Protein 7WNQ (pdb70)

B-factor: mean 34.08, std 12.51, range [16.35, 68.28]

Radius of gyration: 31.11 Å; Cα contacts (8 Å, |Δi|>4): 1553; chains: 3; bounding box: 88×83×62 Å

Secondary structure (DSSP, 8-state):
---HHHHHHHEETTTT-EE-TT--BSS-SSSPPPGGGS--SGGGHHHHHHHTHHHHHHHTTS-GGGGGG---THHHHHHHHHHHHHHHHHHHHHHHHHHH-HHHHHHHHSSTTTTTTSSHHHHHHHHTTTT--TTTS-S-SS--HHHHHHHSHHHHHHHHHHHHHHHSSSSSSGGGT--GGGGGGTTHHHHHHHHHHTTT-HHHHHHHHHHHHHHHHHHHHHTTS--S--SSS-SS--GGGGHHHHHHHHHHHHHHHHHSS--HHHHHHHHHHHHHHHHHHSSSHHHH-----GGGGGGTHHHHHHHHHHHHHHHHS-SHHHHHHHHHHHHHHHHHHHHHHHHHHHHHHTS--S----GGGSB-SS--/---HHHHHHHEETTTT-EE-TT--BSS-SSSPPPGGGS--SGGGHHHHHHHTHHHHHHHTTS-GGGGGG---THHHHHHHHHHHHHHHHHHHHHHHHHHH-HHHHHHHHSSTTTTTTSSHHHHHHHHTTTT--TTTS-S-SS--HHHHHHHSHHHHHHHHHHHHHHHSSSSSSGGGT--GGGGGGTTHHHHHHHHHHTTT-HHHHHHHHHHHHHHHHHHHHHTTS--S--SSS-SS--GGGGHHHHHHHHHHHHHHHHHSS--HHHHHHHHHHHHHHHHHHSSSHHHH-----GGGGGGTHHHHHHHHHHHHHHHHS-SHHHHHHHHHHHHHHHHHHHHHHHHHHHHHHTS--S----GGGSB-SS--/---HHHHHHHEETTTT-EE-TT--BSS-SSSPPPGGGS--SGGGHHHHHHHTHHHHHHHTTS-GGGGGG---THHHHHHHHHHHHHHHHHHHHHHHHHHH-HHHHHHHHSSTTTTTTSSHHHHHHHHTTTT--TTTS-S-SS--HHHHHHHSHHHHHHHHHHHHHHHSSSSSSGGGT--GGGGGGTTHHHHHHHHHHTTT-HHHHHHHHHHHHHHHHHHHHHTTS--S--SSS-SS--GGGGHHHHHHHHHHHHHHHHHSS--HHHHHHHHHHHHHHHHHHSSSHHHH-----GGGGGGTHHHHHHHHHHHHHHHHS-SHHHHHHHHHHHHHHHHHHHHHHHHHHHHHHTS--S----GGGSB-SS--

Solvent-accessible surface area: 46202 Å² total; per-residue (Å²): 121,2,66,4,50,29,2,26,54,0,0,94,12,45,50,0,72,93,21,67,151,105,14,87,28,112,70,73,106,173,121,130,17,73,93,32,22,36,12,33,2,20,5,8,0,30,0,0,0,14,0,2,8,0,23,0,56,31,20,9,28,124,14,107,4,7,103,107,73,158,37,65,57,105,55,0,28,98,32,41,80,91,0,67,89,27,22,92,60,16,32,130,32,19,102,56,0,44,117,139,71,109,128,10,10,89,55,0,60,48,0,2,7,24,22,6,25,36,1,0,24,80,0,0,20,0,13,12,10,22,1,46,2,60,130,108,31,68,156,153,196,139,40,127,39,50,69,40,80,95,50,3,32,48,0,51,136,38,0,48,106,13,4,10,70,11,19,7,14,18,161,55,17,0,2,86,17,0,2,3,14,4,1,1,0,0,2,0,0,2,3,0,0,13,0,0,12,77,7,35,103,65,52,48,0,39,26,4,13,1,2,0,70,9,13,22,38,0,0,14,7,0,7,6,15,95,23,63,12,84,86,1,14,22,146,135,40,55,17,4,6,1,6,2,1,2,1,6,1,3,5,0,13,0,30,26,54,20,79,65,104,14,46,22,50,0,32,27,19,6,7,30,3,18,7,18,3,58,20,6,14,74,72,129,99,11,116,102,47,86,169,32,40,34,28,24,4,5,17,2,2,0,4,1,10,6,0,8,0,0,1,56,14,2,71,47,34,102,30,185,118,8,66,65,50,2,60,63,12,9,141,43,0,22,42,35,15,84,78,2,83,86,20,20,83,78,37,26,157,99,168,145,69,36,65,90,33,15,42,0,8,5,0,22,106,198,129,148,120,2,65,4,48,29,1,24,54,0,0,96,12,45,48,0,71,93,21,69,152,103,15,87,28,113,70,71,106,174,120,129,16,74,91,31,23,36,11,34,2,20,5,8,0,31,0,0,0,13,0,2,8,0,22,0,56,30,22,9,28,124,13,108,6,6,103,106,72,157,36,65,57,104,56,0,28,97,31,39,80,91,0,68,88,29,22,92,60,16,32,132,31,18,100,57,0,44,116,139,70,110,127,10,9,89,53,0,61,46,0,2,8,25,22,6,25,35,0,0,25,80,0,0,20,0,13,12,11,22,0,46,1,61,129,110,31,69,157,151,196,141,42,126,39,49,67,39,80,94,50,3,32,48,1,50,137,38,0,49,103,12,5,10,69,12,18,6,14,19,162,54,17,0,2,89,16,0,2,2,14,4,1,1,0,0,2,0,0,2,2,0,0,12,0,0,13,77,7,34,103,64,53,48,0,38,25,4,13,0,2,0,70,8,14,23,38,1,0,16,6,0,6,5,16,92,23,67,11,85,84,1,14,21,149,136,42,55,17,3,6,2,7,3,1,1,1,6,0,3,6,0,13,0,29,25,52,20,78,65,103,14,46,22,50,0,32,28,17,5,8,31,3,18,8,19,4,60,21,6,14,73,74,130,99,12,116,102,46,85,167,33,40,34,26,26,4,5,19,2,2,0,4,0,10,6,0,8,0,0,2,56,15,2,72,47,34,103,31,186,116,9,67,64,51,1,59,64,13,8,142,44,0,22,43,36,15,83,76,2,83,85,20,20,83,79,36,25,158,99,165,146,70,36,67,90,32,14,40,0,9,5,0,22,105,200,130,150,122,2,66,3,49,28,2,24,54,0,0,95,14,44,48,0,70,93,22,69,150,104,15,88,29,114,70,73,108,172,122,130,16,75,90,30,22,37,12,34,2,21,6,8,0,31,0,0,0,14,0,3,8,0,24,0,57,29,20,8,28,124,12,106,5,6,105,105,73,156,36,65,58,106,55,0,30,98,31,39,80,92,0,68,89,28,22,91,60,16,31,129,31,17,102,56,0,46,116,137,70,110,127,10,9,88,55,0,61,46,0,3,8,26,21,6,25,36,0,0,24,80,0,0,20,0,12,12,10,22,1,44,1,58,132,108,30,68,157,151,198,142,41,124,39,50,69,38,80,92,49,3,31,48,1,52,136,38,0,49,104,13,4,9,70,10,17,6,13,18,161,54,17,0,2,88,18,0,2,2,13,4,1,0,0,0,2,0,0,3,3,0,0,13,0,0,13,78,7,34,103,64,52,48,0,37,26,4,13,0,2,0,70,8,12,23,36,1,0,16,7,0,7,6,16,96,23,65,12,85,85,0,16,21,146,134,40,55,18,3,6,2,7,3,1,2,1,6,0,2,5,0,13,0,30,27,52,20,77,64,104,13,46,23,49,0,33,27,18,5,7,30,3,18,7,20,5,59,21,5,14,73,73,129,98,12,117,101,46,85,167,33,42,35,27,24,4,5,17,2,2,0,3,0,10,6,0,8,0,0,1,56,14,3,70,46,34,102,31,189,117,8,65,62,51,2,58,64,12,9,142,44,0,22,42,36,15,82,78,2,84,84,21,20,84,80,35,27,158,98,167,146,70,37,65,90,32,14,42,0,9,4,0,22,105,197,129,150

Foldseek 3Di:
DFFAVVLLVQAFALQRFHGDPPFDFQDDAPDFDPPLQLQDLLLLLLLLLLLLVLLQLVLCQPAPLNVVVNRDLVVSVVSLVVSVVSLVVSVVSNVVSCVPPVVLVVLQCNHLLSVLSVLSSLLSLLSSVLRPRCVVPPDDQADACVSLCVSCVVLVVVLVVLVVQQPDDDRNHCLARAALSVLSNLLVLLSSLLNCVRRPHLPVSVVSLVVSVVVLVVNVVSVVDDGPNDRSDDPDQDLSNLSNLQRLLSSLVSVCSNPVANDPVSVVSLVVSVVSVCVRCVDDCNVVVDDDASSVSNSLSSLSSNLSSLSVVCNNPPDDVSSVVSVVSNVVSVVVVVVNVVVVVCCCPVVNHRGRRSRSSRGDRDDD/DFFAVVLLVQAFALQRFHGDPPFDFQDDAPDFDPPLQLQDLLLLLLLLLLLLVLLQLVLCQPAPLNVVVNRDLVVSVVSLVVSVVSLVVSVVSNVVSCVPPVVLVVLQCNHLLSVLSVLSSLLSLLSSVLRPRCVVPPDDQADACVSLCVSCVVLVVVLVVLVVQQPDDDRNHCLARAALSVLSNLLVLLSSLLNCVRRPHLPVSVVSLVVSVVVLVVNVVSVVDDGPNDRSDDPDQDLSNLSNLQRLLSSLVSVCSNPVANDPVSVVSLVVSVVSVCVRCVDDCNVVVDDDASSVSNSLSSLSSNLSSLSVVCNNPPDDVSSVVSVVSNVVSVVVVVVNVVVVVCCCPVVNHRGRRRRSSRGDRDDD/DFFAVVLLVQAFALQRFHGDPPFDFQDDAPDFDPPLQLQDLLLLLLLLLLLLVLLQLVLCQPAPLNVVVNRDLVVSVVSLVVSVVSLVVSVVSNVVSCVPPVVLVVLQCNHLLSVLSVLSSLLSLLSSVLRPRCVVPPDDQADACVSLCVSCVVLVVVLVVLVVQQPDDDRNHCLARAALSVLSNLLVLLSSLLNCVRRPHLPVSVVSLVVSVVVLVVNVVSVVDDGPNDRSDDPDQDLSNLSNLQRLLSSLVSVCSNPVANDPVSVVSLVVSVVSVCVRCVDDCNVVVDDDASSVSNSLSSLSSNLSSLSVVCNNPPDDVSSVVSVVSNVVSVVVVVVNVVVVVCCCPVVNHRGRRRRSSRGDRDDD

Nearest PDB structures (foldseek):
  7wnq-assembly1_C  TM=1.003E+00  e=1.291E-49  Arabidopsis thaliana
  8j0j-assembly1_A  TM=9.986E-01  e=1.237E-44  Arabidopsis thaliana
  8gw7-assembly1_A  TM=9.287E-01  e=1.247E-30  Arabidopsis thaliana
  8j1e-assembly1_B  TM=9.258E-01  e=2.568E-30  Arabidopsis thaliana
  7en0-assembly1_A  TM=9.636E-01  e=1.708E-27  Brachypodium distachyon

Sequence (1104 aa):
NVSAGRYFAALRGPELDEVKDNEDILLPKEEQWPFLLRFPIGCFGICLGLSSQAVLWLALAKSPATNFLHITPLINLVVWLFSLVVLVSVSFTYILKCIFYFEAVKREYFHPVRVNFFFAPWVVCMFLAISVPPMFSPNRKYLHPAIWCVFMGPYFFLELKIYGQWLSGGKRRLCKVANPSSHLSVVGNFVGAILASKVGWDEVAKFLWAVGFAHYLVVFVTLYQRLPTSEALPKELHPVYSMFIAAPSAASIAWNTIYGQFDGCSRTCFFIALFLYISLVARINFFTGFKFSVAWWSYTFPMTTASVATIKYAEAVPGYPSRALALTLSFISTAMVCVLFVSTLLHAFVWQTLFPNDLAIAITKRKLNVSAGRYFAALRGPELDEVKDNEDILLPKEEQWPFLLRFPIGCFGICLGLSSQAVLWLALAKSPATNFLHITPLINLVVWLFSLVVLVSVSFTYILKCIFYFEAVKREYFHPVRVNFFFAPWVVCMFLAISVPPMFSPNRKYLHPAIWCVFMGPYFFLELKIYGQWLSGGKRRLCKVANPSSHLSVVGNFVGAILASKVGWDEVAKFLWAVGFAHYLVVFVTLYQRLPTSEALPKELHPVYSMFIAAPSAASIAWNTIYGQFDGCSRTCFFIALFLYISLVARINFFTGFKFSVAWWSYTFPMTTASVATIKYAEAVPGYPSRALALTLSFISTAMVCVLFVSTLLHAFVWQTLFPNDLAIAITKRKLNVSAGRYFAALRGPELDEVKDNEDILLPKEEQWPFLLRFPIGCFGICLGLSSQAVLWLALAKSPATNFLHITPLINLVVWLFSLVVLVSVSFTYILKCIFYFEAVKREYFHPVRVNFFFAPWVVCMFLAISVPPMFSPNRKYLHPAIWCVFMGPYFFLELKIYGQWLSGGKRRLCKVANPSSHLSVVGNFVGAILASKVGWDEVAKFLWAVGFAHYLVVFVTLYQRLPTSEALPKELHPVYSMFIAAPSAASIAWNTIYGQFDGCSRTCFFIALFLYISLVARINFFTGFKFSVAWWSYTFPMTTASVATIKYAEAVPGYPSRALALTLSFISTAMVCVLFVSTLLHAFVWQTLFPNDLAIAITKRKL

Organism: Arabidopsis thaliana (NCBI:txid3702)

InterPro domains:
  IPR004695 Transporter protein SLAC1/Mae1/ Ssu1/TehA [PF03595] (187-494)
  IPR030183 S-type anion channel [PTHR31269] (106-519)
  IPR038665 Voltage-dependent anion channel superfamily [G3DSA:1.50.10.150] (184-504)

GO terms:
  GO:0016020 membrane (C, IDA)
  GO:0008308 voltage-gated monoatomic anion channel activity (F, IDA)
  GO:0008509 monoatomic anion transmembrane transporter activity (F, IDA)
  GO:0015698 inorganic anion transport (P, IDA)
  GO:0055085 transmembrane transport (P, IDA)
  GO:0009416 response to light stimulus (P, IMP)
  GO:0090333 regulation of stomatal closure (P, IMP)
  GO:0005515 protein binding (F, IPI)
  GO:0019901 protein kinase binding (F, IPI)
  GO:0019903 protein phosphatase binding (F, IPI)
  GO:0005886 plasma membrane (C, IDA)
  GO:0009737 response to abscisic acid (P, IMP)
  GO:0010037 response to carbon dioxide (P, IMP)
  GO:0010118 stomatal movement (P, IMP)
  GO:0010193 response to ozone (P, IMP)
  GO:1902456 regulation of stomatal opening (P, IMP)
  GO:0050891 multicellular organismal-level water homeostasis (P, IMP)
  GO:0090332 stomatal closure (P, IMP)
  GO:0006820 monoatomic anion transport (P, IMP)
  GO:0006873 intracellular monoatomic ion homeostasis (P, IMP)

Structure (mmCIF, N/CA/C/O backbone):
data_7WNQ
#
_entry.id   7WNQ
#
_cell.length_a   1.00
_cell.length_b   1.00
_cell.length_c   1.00
_cell.angle_alpha   90.00
_cell.angle_beta   90.00
_cell.angle_gamma   90.00
#
_symmetry.space_group_name_H-M   'P 1'
#
loop_
_atom_site.group_PDB
_atom_site.id
_atom_site.type_symbol
_atom_site.label_atom_id
_atom_site.label_alt_id
_atom_site.label_comp_id
_atom_site.label_asym_id
_atom_site.label_entity_id
_atom_site.label_seq_id
_atom_site.pdbx_PDB_ins_code
_atom_site.Cartn_x
_atom_site.Cartn_y
_atom_site.Cartn_z
_atom_site.occupancy
_atom_site.B_iso_or_equiv
_atom_site.auth_seq_id
_atom_site.auth_comp_id
_atom_site.auth_asym_id
_atom_site.auth_atom_id
_atom_site.pdbx_PDB_model_num
ATOM 1 N N . ASN A 1 150 ? 114.010 138.836 166.977 1.00 45.78 150 ASN A N 1
ATOM 2 C CA . ASN A 1 150 ? 114.918 139.013 165.851 1.00 45.78 150 ASN A CA 1
ATOM 3 C C . ASN A 1 150 ? 116.344 138.757 166.323 1.00 45.78 150 ASN A C 1
ATOM 4 O O . ASN A 1 150 ? 116.932 139.568 167.030 1.00 45.78 150 ASN A O 1
ATOM 9 N N . VAL A 1 151 ? 116.887 137.624 165.913 1.00 44.33 151 VAL A N 1
ATOM 10 C CA . VAL A 1 151 ? 118.132 137.088 166.447 1.00 44.33 151 VAL A CA 1
ATOM 11 C C . VAL A 1 151 ? 119.300 137.643 165.643 1.00 44.33 151 VAL A C 1
ATOM 12 O O . VAL A 1 151 ? 119.243 137.719 164.412 1.00 44.33 151 VAL A O 1
ATOM 16 N N . SER A 1 152 ? 120.354 138.054 166.345 1.00 46.99 152 SER A N 1
ATOM 17 C CA . SER A 1 152 ? 121.537 138.612 165.710 1.00 46.99 152 SER A CA 1
ATOM 18 C C . SER A 1 152 ? 122.303 137.538 164.942 1.00 46.99 152 SER A C 1
ATOM 19 O O . SER A 1 152 ? 122.112 136.339 165.142 1.00 46.99 152 SER A O 1
ATOM 22 N N . ALA A 1 153 ? 123.180 137.989 164.041 1.00 44.28 153 ALA A N 1
ATOM 23 C CA . ALA A 1 153 ? 123.930 137.053 163.209 1.00 44.28 153 ALA A CA 1
ATOM 24 C C . ALA A 1 153 ? 125.018 136.348 163.998 1.00 44.28 153 ALA A C 1
ATOM 25 O O . ALA A 1 153 ? 125.317 135.181 163.730 1.00 44.28 153 ALA A O 1
ATOM 27 N N . GLY A 1 154 ? 125.617 137.032 164.974 1.00 45.37 154 GLY A N 1
ATOM 28 C CA . GLY A 1 154 ? 126.617 136.403 165.812 1.00 45.37 154 GLY A CA 1
ATOM 29 C C . GLY A 1 154 ? 126.053 135.407 166.800 1.00 45.37 154 GLY A C 1
ATOM 30 O O . GLY A 1 154 ? 126.800 134.567 167.308 1.00 45.37 154 GLY A O 1
ATOM 31 N N . ARG A 1 155 ? 124.752 135.486 167.085 1.00 48.72 155 ARG A N 1
ATOM 32 C CA . ARG A 1 155 ? 124.115 134.533 167.985 1.00 48.72 155 ARG A CA 1
ATOM 33 C C . ARG A 1 155 ? 123.809 133.211 167.284 1.00 48.72 155 ARG A C 1
ATOM 34 O O . ARG A 1 155 ? 123.811 132.155 167.928 1.00 48.72 155 ARG A O 1
ATOM 42 N N . TYR A 1 156 ? 123.581 133.233 165.969 1.00 41.74 156 TYR A N 1
ATOM 43 C CA . TYR A 1 156 ? 123.432 131.980 165.234 1.00 41.74 156 TYR A CA 1
ATOM 44 C C . TYR A 1 156 ? 124.735 131.194 165.189 1.00 41.74 156 TYR A C 1
ATOM 45 O O . TYR A 1 156 ? 124.720 129.964 165.273 1.00 41.74 156 TYR A O 1
ATOM 54 N N . PHE A 1 157 ? 125.872 131.877 165.045 1.00 43.91 157 PHE A N 1
ATOM 55 C CA . PHE A 1 157 ? 127.148 131.174 165.059 1.00 43.91 157 PHE A CA 1
ATOM 56 C C . PHE A 1 157 ? 127.516 130.663 166.442 1.00 43.91 157 PHE A C 1
ATOM 57 O O . PHE A 1 157 ? 128.231 129.664 166.547 1.00 43.91 157 PHE A O 1
ATOM 65 N N . ALA A 1 158 ? 127.046 131.316 167.498 1.00 46.90 158 ALA A N 1
ATOM 66 C CA . ALA A 1 158 ? 127.378 130.907 168.853 1.00 46.90 158 ALA A CA 1
ATOM 67 C C . ALA A 1 158 ? 126.528 129.750 169.352 1.00 46.90 158 ALA A C 1
ATOM 68 O O . ALA A 1 158 ? 126.998 128.955 170.173 1.00 46.90 158 ALA A O 1
ATOM 70 N N . ALA A 1 159 ? 125.293 129.630 168.874 1.00 48.20 159 ALA A N 1
ATOM 71 C CA . ALA A 1 159 ? 124.358 128.649 169.397 1.00 48.20 159 ALA A CA 1
ATOM 72 C C . ALA A 1 159 ? 124.233 127.405 168.534 1.00 48.20 159 ALA A C 1
ATOM 73 O O . ALA A 1 159 ? 123.745 126.384 169.024 1.00 48.20 159 ALA A O 1
ATOM 75 N N . LEU A 1 160 ? 124.658 127.457 167.277 1.00 47.22 160 LEU A N 1
ATOM 76 C CA . LEU A 1 160 ? 124.439 126.371 166.337 1.00 47.22 160 LEU A CA 1
ATOM 77 C C . LEU A 1 160 ? 125.770 125.760 165.926 1.00 47.22 160 LEU A C 1
ATOM 78 O O . LEU A 1 160 ? 126.831 126.366 166.078 1.00 47.22 160 LEU A O 1
ATOM 83 N N . ARG A 1 161 ? 125.695 124.549 165.385 1.00 54.84 161 ARG A N 1
ATOM 84 C CA . ARG A 1 161 ? 126.870 123.719 165.181 1.00 54.84 161 ARG A CA 1
ATOM 85 C C . ARG A 1 161 ? 126.666 122.839 163.958 1.00 54.84 161 ARG A C 1
ATOM 86 O O . ARG A 1 161 ? 125.579 122.296 163.750 1.00 54.84 161 ARG A O 1
ATOM 94 N N . GLY A 1 162 ? 127.683 122.733 163.100 1.00 51.24 162 GLY A N 1
ATOM 95 C CA . GLY A 1 162 ? 127.660 121.953 161.882 1.00 51.24 162 GLY A CA 1
ATOM 96 C C . GLY A 1 162 ? 128.201 122.727 160.729 1.00 51.24 162 GLY A C 1
ATOM 97 O O . GLY A 1 162 ? 128.375 123.865 160.912 1.00 51.24 162 GLY A O 1
ATOM 98 N N . PRO A 1 163 ? 128.510 122.149 159.561 1.00 49.54 163 PRO A N 1
ATOM 99 C CA . PRO A 1 163 ? 128.841 122.950 158.358 1.00 49.54 163 PRO A CA 1
ATOM 100 C C . PRO A 1 163 ? 127.717 123.794 157.748 1.00 49.54 163 PRO A C 1
ATOM 101 O O . PRO A 1 163 ? 128.072 124.532 156.919 1.00 49.54 163 PRO A O 1
ATOM 105 N N . GLU A 1 164 ? 126.449 123.716 158.198 1.00 48.16 164 GLU A N 1
ATOM 106 C CA . GLU A 1 164 ? 125.298 124.383 157.716 1.00 48.16 164 GLU A CA 1
ATOM 107 C C . GLU A 1 164 ? 124.522 124.961 158.826 1.00 48.16 164 GLU A C 1
ATOM 108 O O . GLU A 1 164 ? 123.557 125.515 158.517 1.00 48.16 164 GLU A O 1
ATOM 114 N N . LEU A 1 165 ? 124.888 124.830 160.075 1.00 45.96 165 LEU A N 1
ATOM 115 C CA . LEU A 1 165 ? 124.346 125.344 161.261 1.00 45.96 165 LEU A CA 1
ATOM 116 C C . LEU A 1 165 ? 123.057 124.759 161.485 1.00 45.96 165 LEU A C 1
ATOM 117 O O . LEU A 1 165 ? 122.091 125.406 161.647 1.00 45.96 165 LEU A O 1
ATOM 122 N N . ASP A 1 166 ? 123.047 123.518 161.613 1.00 51.50 166 ASP A N 1
ATOM 123 C CA . ASP A 1 166 ? 121.826 122.863 161.650 1.00 51.50 166 ASP A CA 1
ATOM 124 C C . ASP A 1 166 ? 121.540 122.121 162.901 1.00 51.50 166 ASP A C 1
ATOM 125 O O . ASP A 1 166 ? 120.496 121.644 163.064 1.00 51.50 166 ASP A O 1
ATOM 130 N N . GLU A 1 167 ? 122.504 121.985 163.760 1.00 55.47 167 GLU A N 1
ATOM 131 C CA . GLU A 1 167 ? 122.322 121.341 165.048 1.00 55.47 167 GLU A CA 1
ATOM 132 C C . GLU A 1 167 ? 122.569 122.332 166.173 1.00 55.47 167 GLU A C 1
ATOM 133 O O . GLU A 1 167 ? 123.410 123.224 166.060 1.00 55.47 167 GLU A O 1
ATOM 139 N N . VAL A 1 168 ? 121.829 122.170 167.254 1.00 55.33 168 VAL A N 1
ATOM 140 C CA . VAL A 1 168 ? 122.031 122.973 168.453 1.00 55.33 168 VAL A CA 1
ATOM 141 C C . VAL A 1 168 ? 123.112 122.324 169.303 1.00 55.33 168 VAL A C 1
ATOM 142 O O . VAL A 1 168 ? 123.294 121.102 169.302 1.00 55.33 168 VAL A O 1
ATOM 146 N N . LYS A 1 169 ? 123.852 123.154 170.028 1.00 56.66 169 LYS A N 1
ATOM 147 C CA . LYS A 1 169 ? 124.934 122.653 170.856 1.00 56.66 169 LYS A CA 1
ATOM 148 C C . LYS A 1 169 ? 124.383 122.031 172.136 1.00 56.66 169 LYS A C 1
ATOM 149 O O . LYS A 1 169 ? 123.194 122.131 172.447 1.00 56.66 169 LYS A O 1
ATOM 155 N N . ASP A 1 170 ? 125.269 121.377 172.882 1.00 66.63 170 ASP A N 1
ATOM 156 C CA . ASP A 1 170 ? 124.868 120.553 174.015 1.00 66.63 170 ASP A CA 1
ATOM 157 C C . ASP A 1 170 ? 124.457 121.353 175.244 1.00 66.63 170 ASP A C 1
ATOM 158 O O . ASP A 1 170 ? 123.908 120.767 176.182 1.00 66.63 170 ASP A O 1
ATOM 163 N N . ASN A 1 171 ? 124.690 122.664 175.269 1.00 68.28 171 ASN A N 1
ATOM 164 C CA . ASN A 1 171 ? 124.379 123.483 176.434 1.00 68.28 171 ASN A CA 1
ATOM 165 C C . ASN A 1 171 ? 123.349 124.568 176.138 1.00 68.28 171 ASN A C 1
ATOM 166 O O . ASN A 1 171 ? 123.183 125.492 176.939 1.00 68.28 171 ASN A O 1
ATOM 171 N N . GLU A 1 172 ? 122.642 124.469 175.018 1.00 63.59 172 GLU A N 1
ATOM 172 C CA . GLU A 1 172 ? 121.695 125.485 174.591 1.00 63.59 172 GLU A CA 1
ATOM 173 C C . GLU A 1 172 ? 120.271 125.040 174.892 1.00 63.59 172 GLU A C 1
ATOM 174 O O . GLU A 1 172 ? 119.923 123.866 174.736 1.00 63.59 172 GLU A O 1
ATOM 180 N N . ASP A 1 173 ? 119.449 125.989 175.322 1.00 64.53 173 ASP A N 1
ATOM 181 C CA . ASP A 1 173 ? 118.027 125.762 175.518 1.00 64.53 173 ASP A CA 1
ATOM 182 C C . ASP A 1 173 ? 117.246 126.395 174.375 1.00 64.53 173 ASP A C 1
ATOM 183 O O . ASP A 1 173 ? 117.647 127.423 173.822 1.00 64.53 173 ASP A O 1
ATOM 188 N N . ILE A 1 174 ? 116.131 125.763 174.019 1.00 58.95 174 ILE A N 1
ATOM 189 C CA . ILE A 1 174 ? 115.333 126.163 172.872 1.00 58.95 174 ILE A CA 1
ATOM 190 C C . ILE A 1 174 ? 113.897 126.407 173.328 1.00 58.95 174 ILE A C 1
ATOM 191 O O . ILE A 1 174 ? 113.509 126.060 174.442 1.00 58.95 174 ILE A O 1
ATOM 196 N N . LEU A 1 175 ? 113.108 127.012 172.442 1.00 56.14 175 LEU A N 1
ATOM 197 C CA . LEU A 1 175 ? 111.780 127.507 172.780 1.00 56.14 175 LEU A CA 1
ATOM 198 C C . LEU A 1 175 ? 110.669 126.488 172.554 1.00 56.14 175 LEU A C 1
ATOM 199 O O . LEU A 1 175 ? 109.532 126.738 172.961 1.00 56.14 175 LEU A O 1
ATOM 204 N N . LEU A 1 176 ? 110.964 125.359 171.927 1.00 57.37 176 LEU A N 1
ATOM 205 C CA . LEU A 1 176 ? 109.981 124.361 171.539 1.00 57.37 176 LEU A CA 1
ATOM 206 C C . LEU A 1 176 ? 110.455 122.998 172.019 1.00 57.37 176 LEU A C 1
ATOM 207 O O . LEU A 1 176 ? 111.653 122.804 172.245 1.00 57.37 176 LEU A O 1
ATOM 212 N N . PRO A 1 177 ? 109.537 122.046 172.222 1.00 59.84 177 PRO A N 1
ATOM 213 C CA . PRO A 1 177 ? 109.951 120.714 172.684 1.00 59.84 177 PRO A CA 1
ATOM 214 C C . PRO A 1 177 ? 110.775 119.961 171.650 1.00 59.84 177 PRO A C 1
ATOM 215 O O . PRO A 1 177 ? 110.701 120.221 170.448 1.00 59.84 177 PRO A O 1
ATOM 219 N N . LYS A 1 178 ? 111.577 119.019 172.143 1.00 62.89 178 LYS A N 1
ATOM 220 C CA . LYS A 1 178 ? 112.484 118.265 171.289 1.00 62.89 178 LYS A CA 1
ATOM 221 C C . LYS A 1 178 ? 111.904 116.941 170.823 1.00 62.89 178 LYS A C 1
ATOM 222 O O . LYS A 1 178 ? 112.121 116.551 169.670 1.00 62.89 178 LYS A O 1
ATOM 228 N N . GLU A 1 179 ? 111.178 116.236 171.688 1.00 66.81 179 GLU A N 1
ATOM 229 C CA . GLU A 1 179 ? 110.760 114.869 171.414 1.00 66.81 179 GLU A CA 1
ATOM 230 C C . GLU A 1 179 ? 109.346 114.768 170.863 1.00 66.81 179 GLU A C 1
ATOM 231 O O . GLU A 1 179 ? 109.070 113.865 170.070 1.00 66.81 179 GLU A O 1
ATOM 237 N N . GLU A 1 180 ? 108.457 115.677 171.254 1.00 61.94 180 GLU A N 1
ATOM 238 C CA . GLU A 1 180 ? 107.115 115.728 170.691 1.00 61.94 180 GLU A CA 1
ATOM 239 C C . GLU A 1 180 ? 107.176 116.139 169.222 1.00 61.94 180 GLU A C 1
ATOM 240 O O . GLU A 1 180 ? 108.018 116.946 168.822 1.00 61.94 180 GLU A O 1
ATOM 246 N N . GLN A 1 181 ? 106.293 115.561 168.414 1.00 53.73 181 GLN A N 1
ATOM 247 C CA . GLN A 1 181 ? 106.299 115.816 166.981 1.00 53.73 181 GLN A CA 1
ATOM 248 C C . GLN A 1 181 ? 105.588 117.130 166.669 1.00 53.73 181 GLN A C 1
ATOM 249 O O . GLN A 1 181 ? 104.461 117.360 167.116 1.00 53.73 181 GLN A O 1
ATOM 255 N N . TRP A 1 182 ? 106.245 117.989 165.896 1.00 46.41 182 TRP A N 1
ATOM 256 C CA . TRP A 1 182 ? 105.720 119.306 165.566 1.00 46.41 182 TRP A CA 1
ATOM 257 C C . TRP A 1 182 ? 104.664 119.189 164.472 1.00 46.41 182 TRP A C 1
ATOM 258 O O . TRP A 1 182 ? 104.493 118.127 163.875 1.00 46.41 182 TRP A O 1
ATOM 269 N N . PRO A 1 183 ? 103.907 120.256 164.200 1.00 41.39 183 PRO A N 1
ATOM 270 C CA . PRO A 1 183 ? 103.139 120.299 162.953 1.00 41.39 183 PRO A CA 1
ATOM 271 C C . PRO A 1 183 ? 104.060 120.327 161.742 1.00 41.39 183 PRO A C 1
ATOM 272 O O . PRO A 1 183 ? 105.197 120.794 161.812 1.00 41.39 183 PRO A O 1
ATOM 276 N N . PHE A 1 184 ? 103.538 119.821 160.617 1.00 36.57 184 PHE A N 1
ATOM 277 C CA . PHE A 1 184 ? 104.374 119.508 159.459 1.00 36.57 184 PHE A CA 1
ATOM 278 C C . PHE A 1 184 ? 104.977 120.748 158.814 1.00 36.57 184 PHE A C 1
ATOM 279 O O . PHE A 1 184 ? 106.096 120.689 158.300 1.00 36.57 184 PHE A O 1
ATOM 287 N N . LEU A 1 185 ? 104.278 121.874 158.846 1.00 35.81 185 LEU A N 1
ATOM 288 C CA . LEU A 1 185 ? 104.790 123.064 158.187 1.00 35.81 185 LEU A CA 1
ATOM 289 C C . LEU A 1 185 ? 105.903 123.754 158.966 1.00 35.81 185 LEU A C 1
ATOM 290 O O . LEU A 1 185 ? 106.502 124.693 158.441 1.00 35.81 185 LEU A O 1
ATOM 295 N N . LEU A 1 186 ? 106.192 123.325 160.196 1.00 37.29 186 LEU A N 1
ATOM 296 C CA . LEU A 1 186 ? 107.378 123.780 160.911 1.00 37.29 186 LEU A CA 1
ATOM 297 C C . LEU A 1 186 ? 108.587 122.889 160.681 1.00 37.29 186 LEU A C 1
ATOM 298 O O . LEU A 1 186 ? 109.718 123.335 160.892 1.00 37.29 186 LEU A O 1
ATOM 303 N N . ARG A 1 187 ? 108.374 121.646 160.267 1.00 38.93 187 ARG A N 1
ATOM 304 C CA . ARG A 1 187 ? 109.443 120.696 160.013 1.00 38.93 187 ARG A CA 1
ATOM 305 C C . ARG A 1 187 ? 109.905 120.709 158.566 1.00 38.93 187 ARG A C 1
ATOM 306 O O . ARG A 1 187 ? 110.634 119.804 158.156 1.00 38.93 187 ARG A O 1
ATOM 314 N N . PHE A 1 188 ? 109.493 121.705 157.788 1.00 34.00 188 PHE A N 1
ATOM 315 C CA . PHE A 1 188 ? 109.729 121.751 156.351 1.00 34.00 188 PHE A CA 1
ATOM 316 C C . PHE A 1 188 ? 110.686 122.892 156.040 1.00 34.00 188 PHE A C 1
ATOM 317 O O . PHE A 1 188 ? 110.253 124.048 155.936 1.00 34.00 188 PHE A O 1
ATOM 325 N N . PRO A 1 189 ? 111.980 122.637 155.883 1.00 32.59 189 PRO A N 1
ATOM 326 C CA . PRO A 1 189 ? 112.943 123.726 155.692 1.00 32.59 189 PRO A CA 1
ATOM 327 C C . PRO A 1 189 ? 112.876 124.311 154.287 1.00 32.59 189 PRO A C 1
ATOM 328 O O . PRO A 1 189 ? 112.173 123.820 153.410 1.00 32.59 189 PRO A O 1
ATOM 332 N N . ILE A 1 190 ? 113.616 125.406 154.094 1.00 29.70 190 ILE A N 1
ATOM 333 C CA . ILE A 1 190 ? 113.737 126.000 152.767 1.00 29.70 190 ILE A CA 1
ATOM 334 C C . ILE A 1 190 ? 114.866 125.348 151.982 1.00 29.70 190 ILE A C 1
ATOM 335 O O . ILE A 1 190 ? 114.917 125.476 150.749 1.00 29.70 190 ILE A O 1
ATOM 340 N N . GLY A 1 191 ? 115.728 124.576 152.642 1.00 30.15 191 GLY A N 1
ATOM 341 C CA . GLY A 1 191 ? 116.837 123.913 151.985 1.00 30.15 191 GLY A CA 1
ATOM 342 C C . GLY A 1 191 ? 116.448 122.805 151.032 1.00 30.15 191 GLY A C 1
ATOM 343 O O . GLY A 1 191 ? 117.323 122.288 150.332 1.00 30.15 191 GLY A O 1
ATOM 344 N N . CYS A 1 192 ? 115.170 122.430 150.984 1.00 30.50 192 CYS A N 1
ATOM 345 C CA . CYS A 1 192 ? 114.669 121.470 150.016 1.00 30.50 192 CYS A CA 1
ATOM 346 C C . CYS A 1 192 ? 114.204 122.125 148.718 1.00 30.50 192 CYS A C 1
ATOM 347 O O . CYS A 1 192 ? 113.510 121.485 147.926 1.00 30.50 192 CYS A O 1
ATOM 350 N N . PHE A 1 193 ? 114.566 123.387 148.486 1.00 28.07 193 PHE A N 1
ATOM 351 C CA . PHE A 1 193 ? 114.703 123.893 147.128 1.00 28.07 193 PHE A CA 1
ATOM 352 C C . PHE A 1 193 ? 116.000 123.443 146.473 1.00 28.07 193 PHE A C 1
ATOM 353 O O . PHE A 1 193 ? 116.195 123.712 145.286 1.00 28.07 193 PHE A O 1
ATOM 361 N N . GLY A 1 194 ? 116.896 122.794 147.218 1.00 26.50 194 GLY A N 1
ATOM 362 C CA . GLY A 1 194 ? 118.070 122.183 146.631 1.00 26.50 194 GLY A CA 1
ATOM 363 C C . GLY A 1 194 ? 117.780 120.908 145.874 1.00 26.50 194 GLY A C 1
ATOM 364 O O . GLY A 1 194 ? 118.584 120.508 145.030 1.00 26.50 194 GLY A O 1
ATOM 365 N N . ILE A 1 195 ? 116.651 120.257 146.161 1.00 26.09 195 ILE A N 1
ATOM 366 C CA . ILE A 1 195 ? 116.206 119.126 145.353 1.00 26.09 195 ILE A CA 1
ATOM 367 C C . ILE A 1 195 ? 115.840 119.600 143.955 1.00 26.09 195 ILE A C 1
ATOM 368 O O . ILE A 1 195 ? 116.072 118.905 142.961 1.00 26.09 195 ILE A O 1
ATOM 373 N N . CYS A 1 196 ? 115.298 120.814 143.856 1.00 26.75 196 CYS A N 1
ATOM 374 C CA . CYS A 1 196 ? 114.929 121.381 142.567 1.00 26.75 196 CYS A CA 1
ATOM 375 C C . CYS A 1 196 ? 116.147 121.888 141.806 1.00 26.75 196 CYS A C 1
ATOM 376 O O . CYS A 1 196 ? 116.152 121.866 140.573 1.00 26.75 196 CYS A O 1
ATOM 379 N N . LEU A 1 197 ? 117.178 122.353 142.516 1.00 24.69 197 LEU A N 1
ATOM 380 C CA . LEU A 1 197 ? 118.425 122.741 141.865 1.00 24.69 197 LEU A CA 1
ATOM 381 C C . LEU A 1 197 ? 119.168 121.545 141.291 1.00 24.69 197 LEU A C 1
ATOM 382 O O . LEU A 1 197 ? 119.826 121.669 140.256 1.00 24.69 197 LEU A O 1
ATOM 387 N N . GLY A 1 198 ? 119.094 120.389 141.949 1.00 24.57 198 GLY A N 1
ATOM 388 C CA . GLY A 1 198 ? 119.792 119.221 141.453 1.00 24.57 198 GLY A CA 1
ATOM 389 C C . GLY A 1 198 ? 119.118 118.563 140.272 1.00 24.57 198 GLY A C 1
ATOM 390 O O . GLY A 1 198 ? 119.792 117.962 139.433 1.00 24.57 198 GLY A O 1
ATOM 391 N N . LEU A 1 199 ? 117.796 118.662 140.183 1.00 23.14 199 LEU A N 1
ATOM 392 C CA . LEU A 1 199 ? 117.060 118.065 139.080 1.00 23.14 199 LEU A CA 1
ATOM 393 C C . LEU A 1 199 ? 116.992 118.968 137.858 1.00 23.14 199 LEU A C 1
ATOM 394 O O . LEU A 1 199 ? 117.070 118.477 136.732 1.00 23.14 199 LEU A O 1
ATOM 399 N N . SER A 1 200 ? 116.832 120.278 138.047 1.00 22.63 200 SER A N 1
ATOM 400 C CA . SER A 1 200 ? 116.700 121.173 136.904 1.00 22.63 200 SER A CA 1
ATOM 401 C C . SER A 1 200 ? 118.026 121.426 136.213 1.00 22.63 200 SER A C 1
ATOM 402 O O . SER A 1 200 ? 118.034 121.856 135.058 1.00 22.63 200 SER A O 1
ATOM 405 N N . SER A 1 201 ? 119.138 121.172 136.889 1.00 22.17 201 SER A N 1
ATOM 406 C CA . SER A 1 201 ? 120.449 121.283 136.278 1.00 22.17 201 SER A CA 1
ATOM 407 C C . SER A 1 201 ? 120.819 120.043 135.479 1.00 22.17 201 SER A C 1
ATOM 408 O O . SER A 1 201 ? 121.681 120.119 134.603 1.00 22.17 201 SER A O 1
ATOM 411 N N . GLN A 1 202 ? 120.176 118.911 135.756 1.00 22.21 202 GLN A N 1
ATOM 412 C CA . GLN A 1 202 ? 120.331 117.708 134.955 1.00 22.21 202 GLN A CA 1
ATOM 413 C C . GLN A 1 202 ? 119.558 117.762 133.650 1.00 22.21 202 GLN A C 1
ATOM 414 O O . GLN A 1 202 ? 119.860 116.989 132.740 1.00 22.21 202 GLN A O 1
ATOM 420 N N . ALA A 1 203 ? 118.560 118.633 133.544 1.00 21.12 203 ALA A N 1
ATOM 421 C CA . ALA A 1 203 ? 117.857 118.810 132.285 1.00 21.12 203 ALA A CA 1
ATOM 422 C C . ALA A 1 203 ? 118.627 119.693 131.319 1.00 21.12 203 ALA A C 1
ATOM 423 O O . ALA A 1 203 ? 118.408 119.603 130.110 1.00 21.12 203 ALA A O 1
ATOM 425 N N . VAL A 1 204 ? 119.518 120.541 131.826 1.00 20.81 204 VAL A N 1
ATOM 426 C CA . VAL A 1 204 ? 120.415 121.307 130.970 1.00 20.81 204 VAL A CA 1
ATOM 427 C C . VAL A 1 204 ? 121.511 120.407 130.411 1.00 20.81 204 VAL A C 1
ATOM 428 O O . VAL A 1 204 ? 121.926 120.558 129.259 1.00 20.81 204 VAL A O 1
ATOM 432 N N . LEU A 1 205 ? 121.966 119.435 131.204 1.00 22.05 205 LEU A N 1
ATOM 433 C CA . LEU A 1 205 ? 123.050 118.552 130.785 1.00 22.05 205 LEU A CA 1
ATOM 434 C C . LEU A 1 205 ? 122.600 117.577 129.709 1.00 22.05 205 LEU A C 1
ATOM 435 O O . LEU A 1 205 ? 123.279 117.405 128.695 1.00 22.05 205 LEU A O 1
ATOM 440 N N . TRP A 1 206 ? 121.461 116.925 129.906 1.00 23.08 206 TRP A N 1
ATOM 441 C CA . TRP A 1 206 ? 121.026 115.903 128.967 1.00 23.08 206 TRP A CA 1
ATOM 442 C C . TRP A 1 206 ? 120.388 116.465 127.708 1.00 23.08 206 TRP A C 1
ATOM 443 O O . TRP A 1 206 ? 120.037 115.687 126.818 1.00 23.08 206 TRP A O 1
ATOM 454 N N . LEU A 1 207 ? 120.225 117.781 127.608 1.00 24.16 207 LEU A N 1
ATOM 455 C CA . LEU A 1 207 ? 119.962 118.396 126.316 1.00 24.16 207 LEU A CA 1
ATOM 456 C C . LEU A 1 207 ? 121.258 118.771 125.613 1.00 24.16 207 LEU A C 1
ATOM 457 O O . LEU A 1 207 ? 121.327 118.727 124.383 1.00 24.16 207 LEU A O 1
ATOM 462 N N . ALA A 1 208 ? 122.296 119.116 126.376 1.00 25.06 208 ALA A N 1
ATOM 463 C CA . ALA A 1 208 ? 123.604 119.379 125.790 1.00 25.06 208 ALA A CA 1
ATOM 464 C C . ALA A 1 208 ? 124.268 118.103 125.296 1.00 25.06 208 ALA A C 1
ATOM 465 O O . ALA A 1 208 ? 125.018 118.140 124.322 1.00 25.06 208 ALA A O 1
ATOM 467 N N . LEU A 1 209 ? 124.009 116.971 125.944 1.00 26.77 209 LEU A N 1
ATOM 468 C CA . LEU A 1 209 ? 124.566 115.709 125.478 1.00 26.77 209 LEU A CA 1
ATOM 469 C C . LEU A 1 209 ? 123.903 115.213 124.203 1.00 26.77 209 LEU A C 1
ATOM 470 O O . LEU A 1 209 ? 124.504 114.415 123.481 1.00 26.77 209 LEU A O 1
ATOM 475 N N . ALA A 1 210 ? 122.692 115.670 123.901 1.00 28.92 210 ALA A N 1
ATOM 476 C CA . ALA A 1 210 ? 121.962 115.176 122.747 1.00 28.92 210 ALA A CA 1
ATOM 477 C C . ALA A 1 210 ? 121.989 116.118 121.555 1.00 28.92 210 ALA A C 1
ATOM 478 O O . ALA A 1 210 ? 121.633 115.695 120.452 1.00 28.92 210 ALA A O 1
ATOM 480 N N . LYS A 1 211 ? 122.398 117.369 121.737 1.00 31.55 211 LYS A N 1
ATOM 481 C CA . LYS A 1 211 ? 122.306 118.386 120.698 1.00 31.55 211 LYS A CA 1
ATOM 482 C C . LYS A 1 211 ? 123.652 119.034 120.407 1.00 31.55 211 LYS A C 1
ATOM 483 O O . LYS A 1 211 ? 123.716 120.120 119.834 1.00 31.55 211 LYS A O 1
ATOM 489 N N . SER A 1 212 ? 124.751 118.381 120.770 1.00 33.20 212 SER A N 1
ATOM 490 C CA . SER A 1 212 ? 126.046 118.992 120.523 1.00 33.20 212 SER A CA 1
ATOM 491 C C . SER A 1 212 ? 126.849 118.143 119.550 1.00 33.20 212 SER A C 1
ATOM 492 O O . SER A 1 212 ? 126.771 116.911 119.592 1.00 33.20 212 SER A O 1
ATOM 495 N N . PRO A 1 213 ? 127.628 118.771 118.661 1.00 35.45 213 PRO A N 1
ATOM 496 C CA . PRO A 1 213 ? 128.436 117.990 117.714 1.00 35.45 213 PRO A CA 1
ATOM 497 C C . PRO A 1 213 ? 129.625 117.293 118.348 1.00 35.45 213 PRO A C 1
ATOM 498 O O . PRO A 1 213 ? 130.196 116.393 117.722 1.00 35.45 213 PRO A O 1
ATOM 502 N N . ALA A 1 214 ? 130.013 117.674 119.565 1.00 35.07 214 ALA A N 1
ATOM 503 C CA . ALA A 1 214 ? 131.107 116.998 120.248 1.00 35.07 214 ALA A CA 1
ATOM 504 C C . ALA A 1 214 ? 130.704 115.617 120.744 1.00 35.07 214 ALA A C 1
ATOM 505 O O . ALA A 1 214 ? 131.558 114.736 120.875 1.00 35.07 214 ALA A O 1
ATOM 507 N N . THR A 1 215 ? 129.423 115.406 121.035 1.00 36.39 215 THR A N 1
ATOM 508 C CA . THR A 1 215 ? 128.936 114.139 121.567 1.00 36.39 215 THR A CA 1
ATOM 509 C C . THR A 1 215 ? 127.945 113.469 120.622 1.00 36.39 215 THR A C 1
ATOM 510 O O . THR A 1 215 ? 127.027 112.783 121.066 1.00 36.39 215 THR A O 1
ATOM 514 N N . ASN A 1 216 ? 128.121 113.658 119.315 1.00 41.22 216 ASN A N 1
ATOM 515 C CA . ASN A 1 216 ? 127.226 113.072 118.325 1.00 41.22 216 ASN A CA 1
ATOM 516 C C . ASN A 1 216 ? 127.400 111.563 118.207 1.00 41.22 216 ASN A C 1
ATOM 517 O O . ASN A 1 216 ? 126.453 110.867 117.836 1.00 41.22 216 ASN A O 1
ATOM 522 N N . PHE A 1 217 ? 128.577 111.039 118.546 1.00 39.61 217 PHE A N 1
ATOM 523 C CA . PHE A 1 217 ? 128.880 109.623 118.369 1.00 39.61 217 PHE A CA 1
ATOM 524 C C . PHE A 1 217 ? 128.160 108.721 119.365 1.00 39.61 217 PHE A C 1
ATOM 525 O O . PHE A 1 217 ? 128.251 107.497 119.233 1.00 39.61 217 PHE A O 1
ATOM 533 N N . LEU A 1 218 ? 127.460 109.283 120.351 1.00 40.67 218 LEU A N 1
ATOM 534 C CA . LEU A 1 218 ? 126.769 108.494 121.358 1.00 40.67 218 LEU A CA 1
ATOM 535 C C . LEU A 1 218 ? 125.321 108.198 121.000 1.00 40.67 218 LEU A C 1
ATOM 536 O O . LEU A 1 218 ? 124.777 107.207 121.498 1.00 40.67 218 LEU A O 1
ATOM 541 N N . HIS A 1 219 ? 124.707 109.036 120.157 1.00 43.16 219 HIS A N 1
ATOM 542 C CA . HIS A 1 219 ? 123.319 108.908 119.691 1.00 43.16 219 HIS A CA 1
ATOM 543 C C . HIS A 1 219 ? 122.331 108.873 120.855 1.00 43.16 219 HIS A C 1
ATOM 544 O O . HIS A 1 219 ? 121.472 107.997 120.952 1.00 43.16 219 HIS A O 1
ATOM 551 N N . ILE A 1 220 ? 122.465 109.847 121.745 1.00 37.43 220 ILE A N 1
ATOM 552 C CA . ILE A 1 220 ? 121.611 109.946 122.923 1.00 37.43 220 ILE A CA 1
ATOM 553 C C . ILE A 1 220 ? 120.260 110.506 122.506 1.00 37.43 220 ILE A C 1
ATOM 554 O O . ILE A 1 220 ? 120.187 111.526 121.813 1.00 37.43 220 ILE A O 1
ATOM 559 N N . THR A 1 221 ? 119.187 109.829 122.911 1.00 34.77 221 THR A N 1
ATOM 560 C CA . THR A 1 221 ? 117.852 110.244 122.518 1.00 34.77 221 THR A CA 1
ATOM 561 C C . THR A 1 221 ? 117.444 111.515 123.265 1.00 34.77 221 THR A C 1
ATOM 562 O O . THR A 1 221 ? 117.845 111.729 124.411 1.00 34.77 221 THR A O 1
ATOM 566 N N . PRO A 1 222 ? 116.695 112.406 122.618 1.00 32.13 222 PRO A N 1
ATOM 567 C CA . PRO A 1 222 ? 116.220 113.622 123.296 1.00 32.13 222 PRO A CA 1
ATOM 568 C C . PRO A 1 222 ? 114.992 113.432 124.175 1.00 32.13 222 PRO A C 1
ATOM 569 O O . PRO A 1 222 ? 114.409 114.431 124.602 1.00 32.13 222 PRO A O 1
ATOM 573 N N . LEU A 1 223 ? 114.586 112.196 124.443 1.00 30.61 223 LEU A N 1
ATOM 574 C CA . LEU A 1 223 ? 113.514 111.884 125.374 1.00 30.61 223 LEU A CA 1
ATOM 575 C C . LEU A 1 22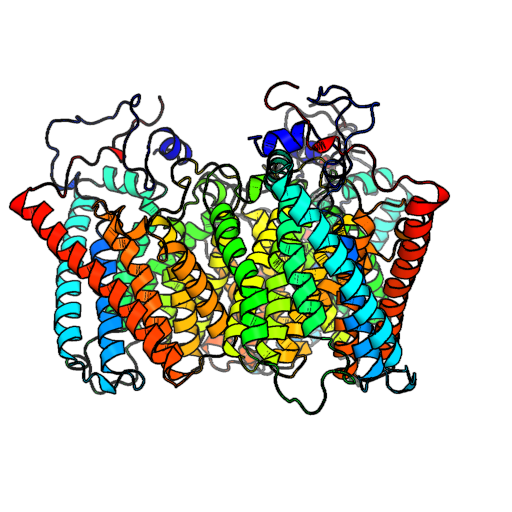3 ? 114.003 111.757 126.803 1.00 30.61 223 LEU A C 1
ATOM 576 O O . LEU A 1 223 ? 113.188 111.551 127.703 1.00 30.61 223 LEU A O 1
ATOM 581 N N . ILE A 1 224 ? 115.308 111.846 127.033 1.00 28.30 224 ILE A N 1
ATOM 582 C CA . ILE A 1 224 ? 115.798 111.929 128.399 1.00 28.30 224 ILE A CA 1
ATOM 583 C C . ILE A 1 224 ? 115.612 113.349 128.916 1.00 28.30 224 ILE A C 1
ATOM 584 O O . ILE A 1 224 ? 115.379 113.554 130.108 1.00 28.30 224 ILE A O 1
ATOM 589 N N . ASN A 1 225 ? 115.643 114.342 128.028 1.00 27.12 225 ASN A N 1
ATOM 590 C CA . ASN A 1 225 ? 115.345 115.709 128.436 1.00 27.12 225 ASN A CA 1
ATOM 591 C C . ASN A 1 225 ? 113.867 115.895 128.764 1.00 27.12 225 ASN A C 1
ATOM 592 O O . ASN A 1 225 ? 113.543 116.710 129.625 1.00 27.12 225 ASN A O 1
ATOM 597 N N . LEU A 1 226 ? 112.961 115.181 128.083 1.00 28.45 226 LEU A N 1
ATOM 598 C CA . LEU A 1 226 ? 111.535 115.274 128.401 1.00 28.45 226 LEU A CA 1
ATOM 599 C C . LEU A 1 226 ? 111.235 114.808 129.813 1.00 28.45 226 LEU A C 1
ATOM 600 O O . LEU A 1 226 ? 110.538 115.492 130.566 1.00 28.45 226 LEU A O 1
ATOM 605 N N . VAL A 1 227 ? 111.729 113.630 130.182 1.00 26.91 227 VAL A N 1
ATOM 606 C CA . VAL A 1 227 ? 111.332 113.038 131.448 1.00 26.91 227 VAL A CA 1
ATOM 607 C C . VAL A 1 227 ? 112.012 113.722 132.630 1.00 26.91 227 VAL A C 1
ATOM 608 O O . VAL A 1 227 ? 111.483 113.685 133.742 1.00 26.91 227 VAL A O 1
ATOM 612 N N . VAL A 1 228 ? 113.134 114.399 132.420 1.00 24.80 228 VAL A N 1
ATOM 613 C CA . VAL A 1 228 ? 113.783 115.121 133.507 1.00 24.80 228 VAL A CA 1
ATOM 614 C C . VAL A 1 228 ? 113.233 116.539 133.632 1.00 24.80 228 VAL A C 1
ATOM 615 O O . VAL A 1 228 ? 113.096 117.056 134.742 1.00 24.80 228 VAL A O 1
ATOM 619 N N . TRP A 1 229 ? 112.858 117.176 132.518 1.00 22.62 229 TRP A N 1
ATOM 620 C CA . TRP A 1 229 ? 112.279 118.517 132.585 1.00 22.62 229 TRP A CA 1
ATOM 621 C C . TRP A 1 229 ? 110.884 118.479 133.193 1.00 22.62 229 TRP A C 1
ATOM 622 O O . TRP A 1 229 ? 110.520 119.358 133.979 1.00 22.62 229 TRP A O 1
ATOM 633 N N . LEU A 1 230 ? 110.090 117.466 132.841 1.00 25.34 230 LEU A N 1
ATOM 634 C CA . LEU A 1 230 ? 108.742 117.349 133.384 1.00 25.34 230 LEU A CA 1
ATOM 635 C C . LEU A 1 230 ? 108.747 116.902 134.838 1.00 25.34 230 LEU A C 1
ATOM 636 O O . LEU A 1 230 ? 107.862 117.296 135.600 1.00 25.34 230 LEU A O 1
ATOM 641 N N . PHE A 1 231 ? 109.712 116.080 135.245 1.00 25.39 231 PHE A N 1
ATOM 642 C CA . PHE A 1 231 ? 109.788 115.681 136.644 1.00 25.39 231 PHE A CA 1
ATOM 643 C C . PHE A 1 231 ? 110.351 116.789 137.522 1.00 25.39 231 PHE A C 1
ATOM 644 O O . PHE A 1 231 ? 109.966 116.900 138.686 1.00 25.39 231 PHE A O 1
ATOM 652 N N . SER A 1 232 ? 111.244 117.621 136.990 1.00 24.03 232 SER A N 1
ATOM 653 C CA . SER A 1 232 ? 111.740 118.761 137.748 1.00 24.03 232 SER A CA 1
ATOM 654 C C . SER A 1 232 ? 110.710 119.873 137.869 1.00 24.03 232 SER A C 1
ATOM 655 O O . SER A 1 232 ? 110.851 120.737 138.736 1.00 24.03 232 SER A O 1
ATOM 658 N N . LEU A 1 233 ? 109.689 119.871 137.022 1.00 24.30 233 LEU A N 1
ATOM 659 C CA . LEU A 1 233 ? 108.652 120.890 137.028 1.00 24.30 233 LEU A CA 1
ATOM 660 C C . LEU A 1 233 ? 107.481 120.521 137.927 1.00 24.30 233 LEU A C 1
ATOM 661 O O . LEU A 1 233 ? 106.761 121.413 138.379 1.00 24.30 233 LEU A O 1
ATOM 666 N N . VAL A 1 234 ? 107.283 119.235 138.209 1.00 24.81 234 VAL A N 1
ATOM 667 C CA . VAL A 1 234 ? 106.280 118.819 139.182 1.00 24.81 234 VAL A CA 1
ATOM 668 C C . VAL A 1 234 ? 106.821 118.970 140.599 1.00 24.81 234 VAL A C 1
ATOM 669 O O . VAL A 1 234 ? 106.088 119.343 141.520 1.00 24.81 234 VAL A O 1
ATOM 673 N N . VAL A 1 235 ? 108.116 118.718 140.791 1.00 24.42 235 VAL A N 1
ATOM 674 C CA . VAL A 1 235 ? 108.738 118.894 142.100 1.00 24.42 235 VAL A CA 1
ATOM 675 C C . VAL A 1 235 ? 108.826 120.374 142.460 1.00 24.42 235 VAL A C 1
ATOM 676 O O . VAL A 1 235 ? 108.610 120.757 143.614 1.00 24.42 235 VAL A O 1
ATOM 680 N N . LEU A 1 236 ? 109.085 121.232 141.471 1.00 24.93 236 LEU A N 1
ATOM 681 C CA . LEU A 1 236 ? 109.168 122.671 141.713 1.00 24.93 236 LEU A CA 1
ATOM 682 C C . LEU A 1 236 ? 107.812 123.259 142.080 1.00 24.93 236 LEU A C 1
ATOM 683 O O . LEU A 1 236 ? 107.728 124.122 142.956 1.00 24.93 236 LEU A O 1
ATOM 688 N N . VAL A 1 237 ? 106.737 122.803 141.437 1.00 26.07 237 VAL A N 1
ATOM 689 C CA . VAL A 1 237 ? 105.416 123.329 141.768 1.00 26.07 237 VAL A CA 1
ATOM 690 C C . VAL A 1 237 ? 104.862 122.702 143.038 1.00 26.07 237 VAL A C 1
ATOM 691 O O . VAL A 1 237 ? 103.895 123.218 143.606 1.00 26.07 237 VAL A O 1
ATOM 695 N N . SER A 1 238 ? 105.467 121.616 143.523 1.00 26.90 238 SER A N 1
ATOM 696 C CA . SER A 1 238 ? 105.068 120.986 144.775 1.00 26.90 238 SER A CA 1
ATOM 697 C C . SER A 1 238 ? 105.767 121.596 145.979 1.00 26.90 238 SER A C 1
ATOM 698 O O . SER A 1 238 ? 105.139 121.778 147.021 1.00 26.90 238 SER A O 1
ATOM 701 N N . VAL A 1 239 ? 107.059 121.898 145.857 1.00 27.21 239 VAL A N 1
ATOM 702 C CA . VAL A 1 239 ? 107.800 122.520 146.948 1.00 27.21 239 VAL A CA 1
ATOM 703 C C . VAL A 1 239 ? 107.364 123.968 147.132 1.00 27.21 239 VAL A C 1
ATOM 704 O O . VAL A 1 239 ? 107.240 124.457 148.260 1.00 27.21 239 VAL A O 1
ATOM 708 N N . SER A 1 240 ? 107.076 124.663 146.030 1.00 28.42 240 SER A N 1
ATOM 709 C CA . SER A 1 240 ? 106.692 126.068 146.105 1.00 28.42 240 SER A CA 1
ATOM 710 C C . SER A 1 240 ? 105.291 126.251 146.664 1.00 28.42 240 SER A C 1
ATOM 711 O O . SER A 1 240 ? 105.016 127.264 147.308 1.00 28.42 240 SER A O 1
ATOM 714 N N . PHE A 1 241 ? 104.395 125.298 146.434 1.00 31.94 241 PHE A N 1
ATOM 715 C CA . PHE A 1 241 ? 103.048 125.438 146.967 1.00 31.94 241 PHE A CA 1
ATOM 716 C C . PHE A 1 241 ? 103.007 125.189 148.466 1.00 31.94 241 PHE A C 1
ATOM 717 O O . PHE A 1 241 ? 102.297 125.890 149.185 1.00 31.94 241 PHE A O 1
ATOM 725 N N . THR A 1 242 ? 103.752 124.207 148.964 1.00 31.50 242 THR A N 1
ATOM 726 C CA . THR A 1 242 ? 103.759 123.945 150.396 1.00 31.50 242 THR A CA 1
ATOM 727 C C . THR A 1 242 ? 104.748 124.812 151.161 1.00 31.50 242 THR A C 1
ATOM 728 O O . THR A 1 242 ? 104.907 124.613 152.366 1.00 31.50 242 THR A O 1
ATOM 732 N N . TYR A 1 243 ? 105.409 125.765 150.510 1.00 29.94 243 TYR A N 1
ATOM 733 C CA . TYR A 1 243 ? 106.149 126.781 151.240 1.00 29.94 243 TYR A CA 1
ATOM 734 C C . TYR A 1 243 ? 105.385 128.092 151.333 1.00 29.94 243 TYR A C 1
ATOM 735 O O . TYR A 1 243 ? 105.628 128.874 152.253 1.00 29.94 243 TYR A O 1
ATOM 744 N N . ILE A 1 244 ? 104.467 128.342 150.401 1.00 30.94 244 ILE A N 1
ATOM 745 C CA . ILE A 1 244 ? 103.551 129.470 150.523 1.00 30.94 244 ILE A CA 1
ATOM 746 C C . ILE A 1 244 ? 102.584 129.247 151.681 1.00 30.94 244 ILE A C 1
ATOM 747 O O . ILE A 1 244 ? 102.256 130.180 152.422 1.00 30.94 244 ILE A O 1
ATOM 752 N N . LEU A 1 245 ? 102.157 128.003 151.894 1.00 31.80 245 LEU A N 1
ATOM 753 C CA . LEU A 1 245 ? 101.336 127.681 153.055 1.00 31.80 245 LEU A CA 1
ATOM 754 C C . LEU A 1 245 ? 102.101 127.778 154.369 1.00 31.80 245 LEU A C 1
ATOM 755 O O . LEU A 1 245 ? 101.476 127.902 155.423 1.00 31.80 245 LEU A O 1
ATOM 760 N N . LYS A 1 246 ? 103.430 127.712 154.339 1.00 31.46 246 LYS A N 1
ATOM 761 C CA . LYS A 1 246 ? 104.205 127.988 155.541 1.00 31.46 246 LYS A CA 1
ATOM 762 C C . LYS A 1 246 ? 104.232 129.483 155.839 1.00 31.46 246 LYS A C 1
ATOM 763 O O . LYS A 1 246 ? 104.215 129.886 157.004 1.00 31.46 246 LYS A O 1
ATOM 769 N N . CYS A 1 247 ? 104.254 130.316 154.799 1.00 32.91 247 CYS A N 1
ATOM 770 C CA . CYS A 1 247 ? 104.235 131.762 154.976 1.00 32.91 247 CYS A CA 1
ATOM 771 C C . CYS A 1 247 ? 102.885 132.276 155.452 1.00 32.91 247 CYS A C 1
ATOM 772 O O . CYS A 1 247 ? 102.829 133.330 156.085 1.00 32.91 247 CYS A O 1
ATOM 775 N N . ILE A 1 248 ? 101.800 131.568 155.157 1.00 33.12 248 ILE A N 1
ATOM 776 C CA . ILE A 1 248 ? 100.477 132.013 155.577 1.00 33.12 248 ILE A CA 1
ATOM 777 C C . ILE A 1 248 ? 100.242 131.699 157.047 1.00 33.12 248 ILE A C 1
ATOM 778 O O . ILE A 1 248 ? 99.741 132.538 157.803 1.00 33.12 248 ILE A O 1
ATOM 783 N N . PHE A 1 249 ? 100.623 130.505 157.488 1.00 33.46 249 PHE A N 1
ATOM 784 C CA . PHE A 1 249 ? 100.273 130.064 158.831 1.00 33.46 249 PHE A CA 1
ATOM 785 C C . PHE A 1 249 ? 101.401 130.219 159.840 1.00 33.46 249 PHE A C 1
ATOM 786 O O . PHE A 1 249 ? 101.125 130.380 161.032 1.00 33.46 249 PHE A O 1
ATOM 794 N N . TYR A 1 250 ? 102.657 130.174 159.406 1.00 31.68 250 TYR A N 1
ATOM 795 C CA . TYR A 1 250 ? 103.813 130.143 160.298 1.00 31.68 250 TYR A CA 1
ATOM 796 C C . TYR A 1 250 ? 104.866 131.137 159.843 1.00 31.68 250 TYR A C 1
ATOM 797 O O . TYR A 1 250 ? 106.028 130.791 159.643 1.00 31.68 250 TYR A O 1
ATOM 806 N N . PHE A 1 251 ? 104.461 132.392 159.642 1.00 31.72 251 PHE A N 1
ATOM 807 C CA . PHE A 1 251 ? 105.368 133.396 159.098 1.00 31.72 251 PHE A CA 1
ATOM 808 C C . PHE A 1 251 ? 106.456 133.809 160.087 1.00 31.72 251 PHE A C 1
ATOM 809 O O . PHE A 1 251 ? 107.476 134.364 159.671 1.00 31.72 251 PHE A O 1
ATOM 817 N N . GLU A 1 252 ? 106.289 133.522 161.378 1.00 33.90 252 GLU A N 1
ATOM 818 C CA . GLU A 1 252 ? 107.351 133.809 162.336 1.00 33.90 252 GLU A CA 1
ATOM 819 C C . GLU A 1 252 ? 108.527 132.852 162.204 1.00 33.90 252 GLU A C 1
ATOM 820 O O . GLU A 1 252 ? 109.645 133.215 162.575 1.00 33.90 252 GLU A O 1
ATOM 826 N N . ALA A 1 253 ? 108.300 131.645 161.685 1.00 30.16 253 ALA A N 1
ATOM 827 C CA . ALA A 1 253 ? 109.381 130.710 161.416 1.00 30.16 253 ALA A CA 1
ATOM 828 C C . ALA A 1 253 ? 110.072 130.985 160.090 1.00 30.16 253 ALA A C 1
ATOM 829 O O . ALA A 1 253 ? 111.239 130.626 159.932 1.00 30.16 253 ALA A O 1
ATOM 831 N N . VAL A 1 254 ? 109.372 131.605 159.139 1.00 29.99 254 VAL A N 1
ATOM 832 C CA . VAL A 1 254 ? 109.980 132.009 157.877 1.00 29.99 254 VAL A CA 1
ATOM 833 C C . VAL A 1 254 ? 110.969 133.143 158.106 1.00 29.99 254 VAL A C 1
ATOM 834 O O . VAL A 1 254 ? 112.014 133.213 157.449 1.00 29.99 254 VAL A O 1
ATOM 838 N N . LYS A 1 255 ? 110.684 134.021 159.069 1.00 31.20 255 LYS A N 1
ATOM 839 C CA . LYS A 1 255 ? 111.594 135.113 159.389 1.00 31.20 255 LYS A CA 1
ATOM 840 C C . LYS A 1 255 ? 112.840 134.630 160.115 1.00 31.20 255 LYS A C 1
ATOM 841 O O . LYS A 1 255 ? 113.907 135.216 159.942 1.00 31.20 255 LYS A O 1
ATOM 847 N N . ARG A 1 256 ? 112.730 133.580 160.935 1.00 33.68 256 ARG A N 1
ATOM 848 C CA . ARG A 1 256 ? 113.911 132.981 161.549 1.00 33.68 256 ARG A CA 1
ATOM 849 C C . ARG A 1 256 ? 114.853 132.372 160.524 1.00 33.68 256 ARG A C 1
ATOM 850 O O . ARG A 1 256 ? 116.066 132.382 160.739 1.00 33.68 256 ARG A O 1
ATOM 858 N N . GLU A 1 257 ? 114.325 131.848 159.423 1.00 31.61 257 GLU A N 1
ATOM 859 C CA . GLU A 1 257 ? 115.142 131.339 158.335 1.00 31.61 257 GLU A CA 1
ATOM 860 C C . GLU A 1 257 ? 115.736 132.439 157.475 1.00 31.61 257 GLU A C 1
ATOM 861 O O . GLU A 1 257 ? 116.797 132.234 156.884 1.00 31.61 257 GLU A O 1
ATOM 867 N N . TYR A 1 258 ? 115.082 133.595 157.394 1.00 29.37 258 TYR A N 1
ATOM 868 C CA . TYR A 1 258 ? 115.589 134.687 156.577 1.00 29.37 258 TYR A CA 1
ATOM 869 C C . TYR A 1 258 ? 116.808 135.348 157.200 1.00 29.37 258 TYR A C 1
ATOM 870 O O . TYR A 1 258 ? 117.661 135.857 156.473 1.00 29.37 258 TYR A O 1
ATOM 879 N N . PHE A 1 259 ? 116.918 135.356 158.525 1.00 32.39 259 PHE A N 1
ATOM 880 C CA . PHE A 1 259 ? 118.064 135.956 159.188 1.00 32.39 259 PHE A CA 1
ATOM 881 C C . PHE A 1 259 ? 119.116 134.934 159.593 1.00 32.39 259 PHE A C 1
ATOM 882 O O . PHE A 1 259 ? 120.154 135.318 160.134 1.00 32.39 259 PHE A O 1
ATOM 890 N N . HIS A 1 260 ? 118.866 133.655 159.354 1.00 31.67 260 HIS A N 1
ATOM 891 C CA . HIS A 1 260 ? 119.876 132.622 159.534 1.00 31.67 260 HIS A CA 1
ATOM 892 C C . HIS A 1 260 ? 120.952 132.790 158.470 1.00 31.67 260 HIS A C 1
ATOM 893 O O . HIS A 1 260 ? 120.623 132.813 157.288 1.00 31.67 260 HIS A O 1
ATOM 900 N N . PRO A 1 261 ? 122.237 132.870 158.842 1.00 33.57 261 PRO A N 1
ATOM 901 C CA . PRO A 1 261 ? 123.271 133.288 157.875 1.00 33.57 261 PRO A CA 1
ATOM 902 C C . PRO A 1 261 ? 123.531 132.306 156.743 1.00 33.57 261 PRO A C 1
ATOM 903 O O . PRO A 1 261 ? 124.095 132.710 155.722 1.00 33.57 261 PRO A O 1
ATOM 907 N N . VAL A 1 262 ? 123.148 131.044 156.884 1.00 31.03 262 VAL A N 1
ATOM 908 C CA . VAL A 1 262 ? 123.284 130.085 155.795 1.00 31.03 262 VAL A CA 1
ATOM 909 C C . VAL A 1 262 ? 122.037 130.071 154.919 1.00 31.03 262 VAL A C 1
ATOM 910 O O . VAL A 1 262 ? 122.132 130.000 153.694 1.00 31.03 262 VAL A O 1
ATOM 914 N N . ARG A 1 263 ? 120.860 130.186 155.525 1.00 29.29 263 ARG A N 1
ATOM 915 C CA . ARG A 1 263 ? 119.600 130.028 154.817 1.00 29.29 263 ARG A CA 1
ATOM 916 C C . ARG A 1 263 ? 119.090 131.314 154.177 1.00 29.29 263 ARG A C 1
ATOM 917 O O . ARG A 1 263 ? 117.961 131.315 153.681 1.00 29.29 263 ARG A O 1
ATOM 925 N N . VAL A 1 264 ? 119.862 132.408 154.203 1.00 28.87 264 VAL A N 1
ATOM 926 C CA . VAL A 1 264 ? 119.528 133.579 153.392 1.00 28.87 264 VAL A CA 1
ATOM 927 C C . VAL A 1 264 ? 119.563 133.210 151.920 1.00 28.87 264 VAL A C 1
ATOM 928 O O . VAL A 1 264 ? 118.680 133.584 151.141 1.00 28.87 264 VAL A O 1
ATOM 932 N N . ASN A 1 265 ? 120.569 132.437 151.533 1.00 27.50 265 ASN A N 1
ATOM 933 C CA . ASN A 1 265 ? 120.933 132.190 150.152 1.00 27.50 265 ASN A CA 1
ATOM 934 C C . ASN A 1 265 ? 119.992 131.230 149.446 1.00 27.50 265 ASN A C 1
ATOM 935 O O . ASN A 1 265 ? 120.057 131.117 148.222 1.00 27.50 265 ASN A O 1
ATOM 940 N N . PHE A 1 266 ? 119.129 130.542 150.179 1.00 26.79 266 PHE A N 1
ATOM 941 C CA . PHE A 1 266 ? 118.120 129.677 149.595 1.00 26.79 266 PHE A CA 1
ATOM 942 C C . PHE A 1 266 ? 116.819 130.404 149.314 1.00 26.79 266 PHE A C 1
ATOM 943 O O . PHE A 1 266 ? 115.845 129.767 148.911 1.00 26.79 266 PHE A O 1
ATOM 951 N N . PHE A 1 267 ? 116.777 131.714 149.530 1.00 25.07 267 PHE A N 1
ATOM 952 C CA . PHE A 1 267 ? 115.708 132.551 149.011 1.00 25.07 267 PHE A CA 1
ATOM 953 C C . PHE A 1 267 ? 115.989 133.027 147.595 1.00 25.07 267 PHE A C 1
ATOM 954 O O . PHE A 1 267 ? 115.053 133.403 146.886 1.00 25.07 267 PHE A O 1
ATOM 962 N N . PHE A 1 268 ? 117.254 133.014 147.174 1.00 24.46 268 PHE A N 1
ATOM 963 C CA . PHE A 1 268 ? 117.609 133.200 145.773 1.00 24.46 268 PHE A CA 1
ATOM 964 C C . PHE A 1 268 ? 117.328 131.957 144.944 1.00 24.46 268 PHE A C 1
ATOM 965 O O . PHE A 1 268 ? 117.094 132.063 143.740 1.00 24.46 268 PHE A O 1
ATOM 973 N N . ALA A 1 269 ? 117.357 130.788 145.576 1.00 23.86 269 ALA A N 1
ATOM 974 C CA . ALA A 1 269 ? 117.248 129.506 144.882 1.00 23.86 269 ALA A CA 1
ATOM 975 C C . ALA A 1 269 ? 115.959 129.226 144.099 1.00 23.86 269 ALA A C 1
ATOM 976 O O . ALA A 1 269 ? 116.062 128.521 143.082 1.00 23.86 269 ALA A O 1
ATOM 978 N N . PRO A 1 270 ? 114.740 129.655 144.494 1.00 23.45 270 PRO A N 1
ATOM 979 C CA . PRO A 1 270 ? 113.576 129.364 143.634 1.00 23.45 270 PRO A CA 1
ATOM 980 C C . PRO A 1 270 ? 113.599 130.041 142.275 1.00 23.45 270 PRO A C 1
ATOM 981 O O . PRO A 1 270 ? 112.938 129.550 141.356 1.00 23.45 270 PRO A O 1
ATOM 985 N N . TRP A 1 271 ? 114.334 131.133 142.113 1.00 24.05 271 TRP A N 1
ATOM 986 C CA . TRP A 1 271 ? 114.339 131.873 140.864 1.00 24.05 271 TRP A CA 1
ATOM 987 C C . TRP A 1 271 ? 115.479 131.464 139.948 1.00 24.05 271 TRP A C 1
ATOM 988 O O . TRP A 1 271 ? 115.452 131.805 138.765 1.00 24.05 271 TRP A O 1
ATOM 999 N N . VAL A 1 272 ? 116.467 130.738 140.467 1.00 22.35 272 VAL A N 1
ATOM 1000 C CA . VAL A 1 272 ? 117.502 130.130 139.642 1.00 22.35 272 VAL A CA 1
ATOM 1001 C C . VAL A 1 272 ? 116.987 128.839 139.014 1.00 22.35 272 VAL A C 1
ATOM 1002 O O . VAL A 1 272 ? 117.371 128.495 137.894 1.00 22.35 272 VAL A O 1
ATOM 1006 N N . VAL A 1 273 ? 116.090 128.131 139.704 1.00 23.08 273 VAL A N 1
ATOM 1007 C CA . VAL A 1 273 ? 115.460 126.935 139.151 1.00 23.08 273 VAL A CA 1
ATOM 1008 C C . VAL A 1 273 ? 114.564 127.298 137.973 1.00 23.08 273 VAL A C 1
ATOM 1009 O O . VAL A 1 273 ? 114.499 126.570 136.977 1.00 23.08 273 VAL A O 1
ATOM 1013 N N . CYS A 1 274 ? 113.891 128.446 138.051 1.00 24.79 274 CYS A N 1
ATOM 1014 C CA . CYS A 1 274 ? 113.001 128.867 136.976 1.00 24.79 274 CYS A CA 1
ATOM 1015 C C . CYS A 1 274 ? 113.766 129.281 135.727 1.00 24.79 274 CYS A C 1
ATOM 1016 O O . CYS A 1 274 ? 113.220 129.214 134.622 1.00 24.79 274 CYS A O 1
ATOM 1019 N N . MET A 1 275 ? 115.019 129.701 135.874 1.00 23.73 275 MET A N 1
ATOM 1020 C CA . MET A 1 275 ? 115.847 130.052 134.729 1.00 23.73 275 MET A CA 1
ATOM 1021 C C . MET A 1 275 ? 116.552 128.844 134.123 1.00 23.73 275 MET A C 1
ATOM 1022 O O . MET A 1 275 ? 116.862 128.855 132.932 1.00 23.73 275 MET A O 1
ATOM 1027 N N . PHE A 1 276 ? 116.805 127.798 134.911 1.00 22.12 276 PHE A N 1
ATOM 1028 C CA . PHE A 1 276 ? 117.286 126.533 134.362 1.00 22.12 276 PHE A CA 1
ATOM 1029 C C . PHE A 1 276 ? 116.231 125.817 133.539 1.00 22.12 276 PHE A C 1
ATOM 1030 O O . PHE A 1 276 ? 116.572 125.115 132.585 1.00 22.12 276 PHE A O 1
ATOM 1038 N N . LEU A 1 277 ? 114.963 125.948 133.899 1.00 21.31 277 LEU A N 1
ATOM 1039 C CA . LEU A 1 277 ? 113.917 125.310 133.119 1.00 21.31 277 LEU A CA 1
ATOM 1040 C C . LEU A 1 277 ? 113.581 126.072 131.847 1.00 21.31 277 LEU A C 1
ATOM 1041 O O . LEU A 1 277 ? 112.902 125.518 130.979 1.00 21.31 277 LEU A O 1
ATOM 1046 N N . ALA A 1 278 ? 114.042 127.312 131.715 1.00 23.23 278 ALA A N 1
ATOM 1047 C CA . ALA A 1 278 ? 113.751 128.160 130.569 1.00 23.23 278 ALA A CA 1
ATOM 1048 C C . ALA A 1 278 ? 114.825 128.113 129.499 1.00 23.23 278 ALA A C 1
ATOM 1049 O O . ALA A 1 278 ? 114.511 128.279 128.318 1.00 23.23 278 ALA A O 1
ATOM 1051 N N . ILE A 1 279 ? 116.088 127.894 129.881 1.00 23.42 279 ILE A N 1
ATOM 1052 C CA . ILE A 1 279 ? 117.159 127.737 128.907 1.00 23.42 279 ILE A CA 1
ATOM 1053 C C . ILE A 1 279 ? 117.304 126.301 128.439 1.00 23.42 279 ILE A C 1
ATOM 1054 O O . ILE A 1 279 ? 118.235 125.996 127.684 1.00 23.42 279 ILE A O 1
ATOM 1059 N N . SER A 1 280 ? 116.412 125.408 128.856 1.00 24.18 280 SER A N 1
ATOM 1060 C CA . SER A 1 280 ? 116.526 123.996 128.531 1.00 24.18 280 SER A CA 1
ATOM 1061 C C . SER A 1 280 ? 115.178 123.376 128.204 1.00 24.18 280 SER A C 1
ATOM 1062 O O . SER A 1 280 ? 114.946 122.208 128.525 1.00 24.18 280 SER A O 1
ATOM 1065 N N . VAL A 1 281 ? 114.279 124.139 127.589 1.00 28.39 281 VAL A N 1
ATOM 1066 C CA . VAL A 1 281 ? 112.949 123.623 127.236 1.00 28.39 281 VAL A CA 1
ATOM 1067 C C . VAL A 1 281 ? 113.088 122.555 126.158 1.00 28.39 281 VAL A C 1
ATOM 1068 O O . VAL A 1 281 ? 113.987 122.657 125.307 1.00 28.39 281 VAL A O 1
ATOM 1072 N N . PRO A 1 282 ? 112.282 121.498 126.188 1.00 34.97 282 PRO A N 1
ATOM 1073 C CA . PRO A 1 282 ? 112.372 120.461 125.168 1.00 34.97 282 PRO A CA 1
ATOM 1074 C C . PRO A 1 282 ? 111.946 120.986 123.811 1.00 34.97 282 PRO A C 1
ATOM 1075 O O . PRO A 1 282 ? 110.970 121.742 123.709 1.00 34.97 282 PRO A O 1
ATOM 1079 N N . PRO A 1 283 ? 112.660 120.614 122.743 1.00 42.88 283 PRO A N 1
ATOM 1080 C CA . PRO A 1 283 ? 112.275 121.070 121.399 1.00 42.88 283 PRO A CA 1
ATOM 1081 C C . PRO A 1 283 ? 110.969 120.481 120.896 1.00 42.88 283 PRO A C 1
ATOM 1082 O O . PRO A 1 283 ? 110.448 120.958 119.884 1.00 42.88 283 PRO A O 1
ATOM 1086 N N . MET A 1 284 ? 110.436 119.455 121.554 1.00 50.77 284 MET A N 1
ATOM 1087 C CA . MET A 1 284 ? 109.088 118.995 121.256 1.00 50.77 284 MET A CA 1
ATOM 1088 C C . MET A 1 284 ? 108.052 120.056 121.613 1.00 50.77 284 MET A C 1
ATOM 1089 O O . MET A 1 284 ? 107.066 120.235 120.889 1.00 50.77 284 MET A O 1
ATOM 1094 N N . PHE A 1 285 ? 108.263 120.784 122.713 1.00 50.27 285 PHE A N 1
ATOM 1095 C CA . PHE A 1 285 ? 107.287 121.788 123.120 1.00 50.27 285 PHE A CA 1
ATOM 1096 C C . PHE A 1 285 ? 107.523 123.116 122.417 1.00 50.27 285 PHE A C 1
ATOM 1097 O O . PHE A 1 285 ? 106.568 123.814 122.064 1.00 50.27 285 PHE A O 1
ATOM 1105 N N . SER A 1 286 ? 108.787 123.485 122.207 1.00 57.18 286 SER A N 1
ATOM 1106 C CA . SER A 1 286 ? 109.155 124.786 121.651 1.00 57.18 286 SER A CA 1
ATOM 1107 C C . SER A 1 286 ? 109.950 124.638 120.357 1.00 57.18 286 SER A C 1
ATOM 1108 O O . SER A 1 286 ? 111.185 124.739 120.375 1.00 57.18 286 SER A O 1
ATOM 1111 N N . PRO A 1 287 ? 109.290 124.400 119.222 1.00 63.51 287 PRO A N 1
ATOM 1112 C CA . PRO A 1 287 ? 109.988 124.447 117.937 1.00 63.51 287 PRO A CA 1
ATOM 1113 C C . PRO A 1 287 ? 109.825 125.811 117.274 1.00 63.51 287 PRO A C 1
ATOM 1114 O O . PRO A 1 287 ? 109.066 126.667 117.738 1.00 63.51 287 PRO A O 1
ATOM 1118 N N . ASN A 1 288 ? 110.568 125.989 116.170 1.00 67.87 288 ASN A N 1
ATOM 1119 C CA . ASN A 1 288 ? 110.411 127.109 115.229 1.00 67.87 288 ASN A CA 1
ATOM 1120 C C . ASN A 1 288 ? 110.616 128.469 115.893 1.00 67.87 288 ASN A C 1
ATOM 1121 O O . ASN A 1 288 ? 109.874 129.419 115.637 1.00 67.87 288 ASN A O 1
ATOM 1126 N N . ARG A 1 289 ? 111.619 128.571 116.759 1.00 65.36 289 ARG A N 1
ATOM 1127 C CA . ARG A 1 289 ? 111.857 129.806 117.493 1.00 65.36 289 ARG A CA 1
ATOM 1128 C C . ARG A 1 289 ? 113.332 130.161 117.450 1.00 65.36 289 ARG A C 1
ATOM 1129 O O . ARG A 1 289 ? 114.183 129.314 117.734 1.00 65.36 289 ARG A O 1
ATOM 1137 N N . LYS A 1 290 ? 113.627 131.410 117.091 1.00 56.12 290 LYS A N 1
ATOM 1138 C CA . LYS A 1 290 ? 114.990 131.908 117.226 1.00 56.12 290 LYS A CA 1
ATOM 1139 C C . LYS A 1 290 ? 115.218 132.477 118.620 1.00 56.12 290 LYS A C 1
ATOM 1140 O O . LYS A 1 290 ? 116.242 132.200 119.253 1.00 56.12 290 LYS A O 1
ATOM 1146 N N . TYR A 1 291 ? 114.249 133.239 119.125 1.00 43.13 291 TYR A N 1
ATOM 1147 C CA . TYR A 1 291 ? 114.341 133.941 120.396 1.00 43.13 291 TYR A CA 1
ATOM 1148 C C . TYR A 1 291 ? 113.134 133.627 121.267 1.00 43.13 291 TYR A C 1
ATOM 1149 O O . TYR A 1 291 ? 112.015 133.489 120.768 1.00 43.13 291 TYR A O 1
ATOM 1158 N N . LEU A 1 292 ? 113.367 133.512 122.571 1.00 34.90 292 LEU A N 1
ATOM 1159 C CA . LEU A 1 292 ? 112.278 133.476 123.532 1.00 34.90 292 LEU A CA 1
ATOM 1160 C C . LEU A 1 292 ? 111.675 134.866 123.690 1.00 34.90 292 LEU A C 1
ATOM 1161 O O . LEU A 1 292 ? 112.256 135.870 123.276 1.00 34.90 292 LEU A O 1
ATOM 1166 N N . HIS A 1 293 ? 110.503 134.922 124.308 1.00 33.70 293 HIS A N 1
ATOM 1167 C CA . HIS A 1 293 ? 109.895 136.231 124.513 1.00 33.70 293 HIS A CA 1
ATOM 1168 C C . HIS A 1 293 ? 110.562 136.931 125.697 1.00 33.70 293 HIS A C 1
ATOM 1169 O O . HIS A 1 293 ? 110.911 136.279 126.681 1.00 33.70 293 HIS A O 1
ATOM 1176 N N . PRO A 1 294 ? 110.774 138.251 125.619 1.00 30.88 294 PRO A N 1
ATOM 1177 C CA . PRO A 1 294 ? 111.487 138.956 126.697 1.00 30.88 294 PRO A CA 1
ATOM 1178 C C . PRO A 1 294 ? 110.739 139.041 128.017 1.00 30.88 294 PRO A C 1
ATOM 1179 O O . PRO A 1 294 ? 111.372 139.346 129.033 1.00 30.88 294 PRO A O 1
ATOM 1183 N N . ALA A 1 295 ? 109.432 138.786 128.046 1.00 31.35 295 ALA A N 1
ATOM 1184 C CA . ALA A 1 295 ? 108.699 138.767 129.302 1.00 31.35 295 ALA A CA 1
ATOM 1185 C C . ALA A 1 295 ? 109.005 137.537 130.138 1.00 31.35 295 ALA A C 1
ATOM 1186 O O . ALA A 1 295 ? 108.697 137.534 131.330 1.00 31.35 295 ALA A O 1
ATOM 1188 N N . ILE A 1 296 ? 109.577 136.490 129.541 1.00 30.13 296 ILE A N 1
ATOM 1189 C CA . ILE A 1 296 ? 110.055 135.349 130.312 1.00 30.13 296 ILE A CA 1
ATOM 1190 C C . ILE A 1 296 ? 111.240 135.7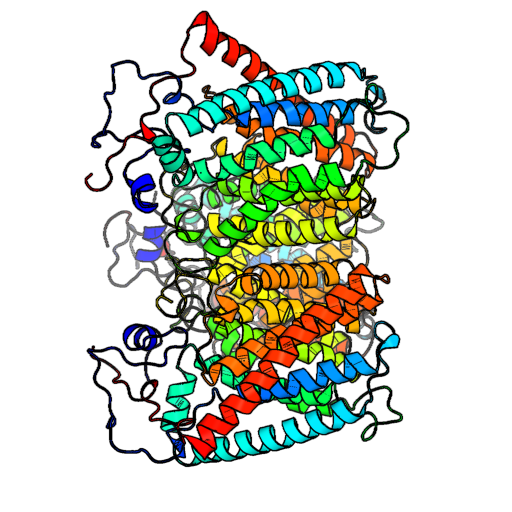61 131.174 1.00 30.13 296 ILE A C 1
ATOM 1191 O O . ILE A 1 296 ? 111.404 135.271 132.295 1.00 30.13 296 ILE A O 1
ATOM 1196 N N . TRP A 1 297 ? 112.064 136.688 130.683 1.00 27.82 297 TRP A N 1
ATOM 1197 C CA . TRP A 1 297 ? 113.205 137.167 131.452 1.00 27.82 297 TRP A CA 1
ATOM 1198 C C . TRP A 1 297 ? 112.761 138.063 132.600 1.00 27.82 297 TRP A C 1
ATOM 1199 O O . TRP A 1 297 ? 113.286 137.962 133.712 1.00 27.82 297 TRP A O 1
ATOM 1210 N N . CYS A 1 298 ? 111.786 138.934 132.352 1.00 35.27 298 CYS A N 1
ATOM 1211 C CA . CYS A 1 298 ? 111.417 139.971 133.307 1.00 35.27 298 CYS A CA 1
ATOM 1212 C C . CYS A 1 298 ? 110.624 139.426 134.491 1.00 35.27 298 CYS A C 1
ATOM 1213 O O . CYS A 1 298 ? 110.596 140.063 135.547 1.00 35.27 298 CYS A O 1
ATOM 1216 N N . VAL A 1 299 ? 110.001 138.261 134.350 1.00 32.08 299 VAL A N 1
ATOM 1217 C CA . VAL A 1 299 ? 109.238 137.669 135.443 1.00 32.08 299 VAL A CA 1
ATOM 1218 C C . VAL A 1 299 ? 110.128 136.850 136.382 1.00 32.08 299 VAL A C 1
ATOM 1219 O O . VAL A 1 299 ? 109.886 136.818 137.591 1.00 32.08 299 VAL A O 1
ATOM 1223 N N . PHE A 1 300 ? 111.195 136.241 135.872 1.00 29.13 300 PHE A N 1
ATOM 1224 C CA . PHE A 1 300 ? 112.069 135.388 136.673 1.00 29.13 300 PHE A CA 1
ATOM 1225 C C . PHE A 1 300 ? 113.283 136.121 137.222 1.00 29.13 300 PHE A C 1
ATOM 1226 O O . PHE A 1 300 ? 113.720 135.830 138.335 1.00 29.13 300 PHE A O 1
ATOM 1234 N N . MET A 1 301 ? 113.852 137.052 136.459 1.00 28.75 301 MET A N 1
ATOM 1235 C CA . MET A 1 301 ? 114.997 137.840 136.894 1.00 28.75 301 MET A CA 1
ATOM 1236 C C . MET A 1 301 ? 114.573 139.130 137.588 1.00 28.75 301 MET A C 1
ATOM 1237 O O . MET A 1 301 ? 115.413 139.812 138.181 1.00 28.75 301 MET A O 1
ATOM 1242 N N . GLY A 1 302 ? 113.289 139.465 137.547 1.00 29.51 302 GLY A N 1
ATOM 1243 C CA . GLY A 1 302 ? 112.742 140.589 138.270 1.00 29.51 302 GLY A CA 1
ATOM 1244 C C . GLY A 1 302 ? 112.886 140.509 139.780 1.00 29.51 302 GLY A C 1
ATOM 1245 O O . GLY A 1 302 ? 113.500 141.380 140.399 1.00 29.51 302 GLY A O 1
ATOM 1246 N N . PRO A 1 303 ? 112.308 139.480 140.413 1.00 27.17 303 PRO A N 1
ATOM 1247 C CA . PRO A 1 303 ? 112.511 139.310 141.859 1.00 27.17 303 PRO A CA 1
ATOM 1248 C C . PRO A 1 303 ? 113.895 138.840 142.252 1.00 27.17 303 PRO A C 1
ATOM 1249 O O . PRO A 1 303 ? 114.227 138.925 143.437 1.00 27.17 303 PRO A O 1
ATOM 1253 N N . TYR A 1 304 ? 114.710 138.335 141.327 1.00 24.69 304 TYR A N 1
ATOM 1254 C CA . TYR A 1 304 ? 116.090 138.038 141.688 1.00 24.69 304 TYR A CA 1
ATOM 1255 C C . TYR A 1 304 ? 116.890 139.323 141.832 1.00 24.69 304 TYR A C 1
ATOM 1256 O O . TYR A 1 304 ? 117.733 139.434 142.724 1.00 24.69 304 TYR A O 1
ATOM 1265 N N . PHE A 1 305 ? 116.653 140.293 140.949 1.00 26.59 305 PHE A N 1
ATOM 1266 C CA . PHE A 1 305 ? 117.442 141.517 140.937 1.00 26.59 305 PHE A CA 1
ATOM 1267 C C . PHE A 1 305 ? 117.023 142.470 142.046 1.00 26.59 305 PHE A C 1
ATOM 1268 O O . PHE A 1 305 ? 117.857 143.231 142.547 1.00 26.59 305 PHE A O 1
ATOM 1276 N N . PHE A 1 306 ? 115.747 142.439 142.439 1.00 28.70 306 PHE A N 1
ATOM 1277 C CA . PHE A 1 306 ? 115.278 143.274 143.539 1.00 28.70 306 PHE A CA 1
ATOM 1278 C C . PHE A 1 306 ? 115.854 142.814 144.869 1.00 28.70 306 PHE A C 1
ATOM 1279 O O . PHE A 1 306 ? 116.228 143.640 145.708 1.00 28.70 306 PHE A O 1
ATOM 1287 N N . LEU A 1 307 ? 115.925 141.505 145.084 1.00 26.52 307 LEU A N 1
ATOM 1288 C CA . LEU A 1 307 ? 116.458 140.975 146.328 1.00 26.52 307 LEU A CA 1
ATOM 1289 C C . LEU A 1 307 ? 117.972 141.076 146.361 1.00 26.52 307 LEU A C 1
ATOM 1290 O O . LEU A 1 307 ? 118.564 141.075 147.439 1.00 26.52 307 LEU A O 1
ATOM 1295 N N . GLU A 1 308 ? 118.594 141.198 145.195 1.00 27.41 308 GLU A N 1
ATOM 1296 C CA . GLU A 1 308 ? 120.033 141.354 145.049 1.00 27.41 308 GLU A CA 1
ATOM 1297 C C . GLU A 1 308 ? 120.502 142.751 145.430 1.00 27.41 308 GLU A C 1
ATOM 1298 O O . GLU A 1 308 ? 121.581 142.902 146.010 1.00 27.41 308 GLU A O 1
ATOM 1304 N N . LEU A 1 309 ? 119.714 143.777 145.098 1.00 26.42 309 LEU A N 1
ATOM 1305 C CA . LEU A 1 309 ? 120.023 145.145 145.498 1.00 26.42 309 LEU A CA 1
ATOM 1306 C C . LEU A 1 309 ? 119.954 145.328 147.004 1.00 26.42 309 LEU A C 1
ATOM 1307 O O . LEU A 1 309 ? 120.712 146.124 147.564 1.00 26.42 309 LEU A O 1
ATOM 1312 N N . LYS A 1 310 ? 119.052 144.611 147.671 1.00 26.85 310 LYS A N 1
ATOM 1313 C CA . LYS A 1 310 ? 118.916 144.742 149.114 1.00 26.85 310 LYS A CA 1
ATOM 1314 C C . LYS A 1 310 ? 120.072 144.077 149.847 1.00 26.85 310 LYS A C 1
ATOM 1315 O O . LYS A 1 310 ? 120.569 144.611 150.841 1.00 26.85 310 LYS A O 1
ATOM 1321 N N . ILE A 1 311 ? 120.518 142.919 149.369 1.00 25.36 311 ILE A N 1
ATOM 1322 C CA . ILE A 1 311 ? 121.552 142.167 150.067 1.00 25.36 311 ILE A CA 1
ATOM 1323 C C . ILE A 1 311 ? 122.932 142.743 149.787 1.00 25.36 311 ILE A C 1
ATOM 1324 O O . ILE A 1 311 ? 123.757 142.857 150.697 1.00 25.36 311 ILE A O 1
ATOM 1329 N N . TYR A 1 312 ? 123.205 143.135 148.539 1.00 24.90 312 TYR A N 1
ATOM 1330 C CA . TYR A 1 312 ? 124.525 143.665 148.211 1.00 24.90 312 TYR A CA 1
ATOM 1331 C C . TYR A 1 312 ? 124.740 145.044 148.808 1.00 24.90 312 TYR A C 1
ATOM 1332 O O . TYR A 1 312 ? 125.881 145.422 149.080 1.00 24.90 312 TYR A O 1
ATOM 1341 N N . GLY A 1 313 ? 123.664 145.809 149.003 1.00 26.58 313 GLY A N 1
ATOM 1342 C CA . GLY A 1 313 ? 123.780 147.085 149.684 1.00 26.58 313 GLY A CA 1
ATOM 1343 C C . GLY A 1 313 ? 124.100 146.945 151.154 1.00 26.58 313 GLY A C 1
ATOM 1344 O O . GLY A 1 313 ? 124.731 147.826 151.738 1.00 26.58 313 GLY A O 1
ATOM 1345 N N . GLN A 1 314 ? 123.675 145.845 151.770 1.00 27.62 314 GLN A N 1
ATOM 1346 C CA . GLN A 1 314 ? 124.027 145.547 153.150 1.00 27.62 314 GLN A CA 1
ATOM 1347 C C . GLN A 1 314 ? 125.448 145.034 153.300 1.00 27.62 314 GLN A C 1
ATOM 1348 O O . GLN A 1 314 ? 126.019 145.159 154.384 1.00 27.62 314 GLN A O 1
ATOM 1354 N N . TRP A 1 315 ? 126.024 144.452 152.247 1.00 27.11 315 TRP A N 1
ATOM 1355 C CA . TRP A 1 315 ? 127.385 143.938 152.340 1.00 27.11 315 TRP A CA 1
ATOM 1356 C C . TRP A 1 315 ? 128.411 145.059 152.407 1.00 27.11 315 TRP A C 1
ATOM 1357 O O . TRP A 1 315 ? 129.369 144.974 153.181 1.00 27.11 315 TRP A O 1
ATOM 1368 N N . LEU A 1 316 ? 128.246 146.114 151.609 1.00 30.57 316 LEU A N 1
ATOM 1369 C CA . LEU A 1 316 ? 129.267 147.151 151.586 1.00 30.57 316 LEU A CA 1
ATOM 1370 C C . LEU A 1 316 ? 129.044 148.233 152.630 1.00 30.57 316 LEU A C 1
ATOM 1371 O O . LEU A 1 316 ? 129.935 149.060 152.832 1.00 30.57 316 LEU A O 1
ATOM 1376 N N . SER A 1 317 ? 127.901 148.248 153.304 1.00 34.87 317 SER A N 1
ATOM 1377 C CA . SER A 1 317 ? 127.661 149.233 154.348 1.00 34.87 317 SER A CA 1
ATOM 1378 C C . SER A 1 317 ? 128.298 148.743 155.644 1.00 34.87 317 SER A C 1
ATOM 1379 O O . SER A 1 317 ? 129.005 147.735 155.677 1.00 34.87 317 SER A O 1
ATOM 1382 N N . GLY A 1 318 ? 128.047 149.443 156.740 1.00 40.12 318 GLY A N 1
ATOM 1383 C CA . GLY A 1 318 ? 128.771 149.142 157.953 1.00 40.12 318 GLY A CA 1
ATOM 1384 C C . GLY A 1 318 ? 127.953 148.696 159.142 1.00 40.12 318 GLY A C 1
ATOM 1385 O O . GLY A 1 318 ? 128.408 148.861 160.275 1.00 40.12 318 GLY A O 1
ATOM 1386 N N . GLY A 1 319 ? 126.761 148.141 158.935 1.00 43.29 319 GLY A N 1
ATOM 1387 C CA . GLY A 1 319 ? 126.003 147.708 160.092 1.00 43.29 319 GLY A CA 1
ATOM 1388 C C . GLY A 1 319 ? 125.462 146.294 160.129 1.00 43.29 319 GLY A C 1
ATOM 1389 O O . GLY A 1 319 ? 124.537 145.948 159.393 1.00 43.29 319 GLY A O 1
ATOM 1390 N N . LYS A 1 320 ? 126.067 145.469 160.984 1.00 43.85 320 LYS A N 1
ATOM 1391 C CA . LYS A 1 320 ? 125.523 144.263 161.610 1.00 43.85 320 LYS A CA 1
ATOM 1392 C C . LYS A 1 320 ? 125.193 143.083 160.702 1.00 43.85 320 LYS A C 1
ATOM 1393 O O . LYS A 1 320 ? 124.914 141.991 161.207 1.00 43.85 320 LYS A O 1
ATOM 1399 N N . ARG A 1 321 ? 125.263 143.250 159.381 1.00 38.11 321 ARG A N 1
ATOM 1400 C CA . ARG A 1 321 ? 125.038 142.150 158.449 1.00 38.11 321 ARG A CA 1
ATOM 1401 C C . ARG A 1 321 ? 125.906 142.362 157.229 1.00 38.11 321 ARG A C 1
ATOM 1402 O O . ARG A 1 321 ? 125.585 141.885 156.137 1.00 38.11 321 ARG A O 1
ATOM 1410 N N . ARG A 1 322 ? 126.997 143.092 157.402 1.00 33.31 322 ARG A N 1
ATOM 1411 C CA . ARG A 1 322 ? 127.984 143.233 156.360 1.00 33.31 322 ARG A CA 1
ATOM 1412 C C . ARG A 1 322 ? 128.720 141.908 156.178 1.00 33.31 322 ARG A C 1
ATOM 1413 O O . ARG A 1 322 ? 128.670 141.021 157.030 1.00 33.31 322 ARG A O 1
ATOM 1421 N N . LEU A 1 323 ? 129.396 141.781 155.034 1.00 29.08 323 LEU A N 1
ATOM 1422 C CA . LEU A 1 323 ? 129.866 140.490 154.546 1.00 29.08 323 LEU A CA 1
ATOM 1423 C C . LEU A 1 323 ? 130.927 139.857 155.436 1.00 29.08 323 LEU A C 1
ATOM 1424 O O . LEU A 1 323 ? 130.999 138.631 155.511 1.00 29.08 323 LEU A O 1
ATOM 1429 N N . CYS A 1 324 ? 131.704 140.652 156.165 1.00 34.27 324 CYS A N 1
ATOM 1430 C CA . CYS A 1 324 ? 132.715 140.088 157.048 1.00 34.27 324 CYS A CA 1
ATOM 1431 C C . CYS A 1 324 ? 132.124 139.442 158.296 1.00 34.27 324 CYS A C 1
ATOM 1432 O O . CYS A 1 324 ? 132.863 138.803 159.049 1.00 34.27 324 CYS A O 1
ATOM 1435 N N . LYS A 1 325 ? 130.821 139.581 158.528 1.00 36.72 325 LYS A N 1
ATOM 1436 C CA . LYS A 1 325 ? 130.156 139.009 159.684 1.00 36.72 325 LYS A CA 1
ATOM 1437 C C . LYS A 1 325 ? 129.212 137.874 159.327 1.00 36.72 325 LYS A C 1
ATOM 1438 O O . LYS A 1 325 ? 128.636 137.263 160.229 1.00 36.72 325 LYS A O 1
ATOM 1444 N N . VAL A 1 326 ? 129.029 137.577 158.043 1.00 34.73 326 VAL A N 1
ATOM 1445 C CA . VAL A 1 326 ? 127.948 136.696 157.625 1.00 34.73 326 VAL A CA 1
ATOM 1446 C C . VAL A 1 326 ? 128.454 135.657 156.623 1.00 34.73 326 VAL A C 1
ATOM 1447 O O . VAL A 1 326 ? 127.725 134.727 156.269 1.00 34.73 326 VAL A O 1
ATOM 1451 N N . ALA A 1 327 ? 129.706 135.782 156.181 1.00 31.72 327 ALA A N 1
ATOM 1452 C CA . ALA A 1 327 ? 130.195 134.996 155.050 1.00 31.72 327 ALA A CA 1
ATOM 1453 C C . ALA A 1 327 ? 130.410 133.528 155.404 1.00 31.72 327 ALA A C 1
ATOM 1454 O O . ALA A 1 327 ? 130.778 133.179 156.526 1.00 31.72 327 ALA A O 1
ATOM 1456 N N . ASN A 1 328 ? 130.197 132.668 154.405 1.00 30.00 328 ASN A N 1
ATOM 1457 C CA . ASN A 1 328 ? 130.246 131.212 154.463 1.00 30.00 328 ASN A CA 1
ATOM 1458 C C . ASN A 1 328 ? 130.313 130.696 153.022 1.00 30.00 328 ASN A C 1
ATOM 1459 O O . ASN A 1 328 ? 130.169 131.509 152.103 1.00 30.00 328 ASN A O 1
ATOM 1464 N N . PRO A 1 329 ? 130.562 129.402 152.760 1.00 29.56 329 PRO A N 1
ATOM 1465 C CA . PRO A 1 329 ? 130.577 128.934 151.359 1.00 29.56 329 PRO A CA 1
ATOM 1466 C C . PRO A 1 329 ? 129.245 129.018 150.624 1.00 29.56 329 PRO A C 1
ATOM 1467 O O . PRO A 1 329 ? 129.243 129.047 149.390 1.00 29.56 329 PRO A O 1
ATOM 1471 N N . SER A 1 330 ? 128.119 129.070 151.327 1.00 28.44 330 SER A N 1
ATOM 1472 C CA . SER A 1 330 ? 126.819 129.165 150.679 1.00 28.44 330 SER A CA 1
ATOM 1473 C C . SER A 1 330 ? 126.517 130.557 150.148 1.00 28.44 330 SER A C 1
ATOM 1474 O O . SER A 1 330 ? 125.514 130.725 149.452 1.00 28.44 330 SER A O 1
ATOM 1477 N N . SER A 1 331 ? 127.363 131.547 150.435 1.00 26.17 331 SER A N 1
ATOM 1478 C CA . SER A 1 331 ? 127.201 132.897 149.914 1.00 26.17 331 SER A CA 1
ATOM 1479 C C . SER A 1 331 ? 127.483 133.001 148.424 1.00 26.17 331 SER A C 1
ATOM 1480 O O . SER A 1 331 ? 127.170 134.033 147.830 1.00 26.17 331 SER A O 1
ATOM 1483 N N . HIS A 1 332 ? 128.079 131.977 147.812 1.00 26.13 332 HIS A N 1
ATOM 1484 C CA . HIS A 1 332 ? 128.239 131.936 146.366 1.00 26.13 332 HIS A CA 1
ATOM 1485 C C . HIS A 1 332 ? 126.923 131.730 145.634 1.00 26.13 332 HIS A C 1
ATOM 1486 O O . HIS A 1 332 ? 126.856 132.002 144.435 1.00 26.13 332 HIS A O 1
ATOM 1493 N N . LEU A 1 333 ? 125.882 131.266 146.320 1.00 26.16 333 LEU A N 1
ATOM 1494 C CA . LEU A 1 333 ? 124.573 131.068 145.717 1.00 26.16 333 LEU A CA 1
ATOM 1495 C C . LEU A 1 333 ? 123.840 132.382 145.482 1.00 26.16 333 LEU A C 1
ATOM 1496 O O . LEU A 1 333 ? 122.861 132.409 144.732 1.00 26.16 333 LEU A O 1
ATOM 1501 N N . SER A 1 334 ? 124.312 133.471 146.077 1.00 25.81 334 SER A N 1
ATOM 1502 C CA . SER A 1 334 ? 123.805 134.812 145.834 1.00 25.81 334 SER A CA 1
ATOM 1503 C C . SER A 1 334 ? 124.441 135.477 144.623 1.00 25.81 334 SER A C 1
ATOM 1504 O O . SER A 1 334 ? 124.067 136.603 144.291 1.00 25.81 334 SER A O 1
ATOM 1507 N N . VAL A 1 335 ? 125.397 134.822 143.968 1.00 22.76 335 VAL A N 1
ATOM 1508 C CA . VAL A 1 335 ? 126.194 135.430 142.910 1.00 22.76 335 VAL A CA 1
ATOM 1509 C C . VAL A 1 335 ? 125.914 134.713 141.593 1.00 22.76 335 VAL A C 1
ATOM 1510 O O . VAL A 1 335 ? 125.913 135.331 140.524 1.00 22.76 335 VAL A O 1
ATOM 1514 N N . VAL A 1 336 ? 125.599 133.419 141.670 1.00 21.77 336 VAL A N 1
ATOM 1515 C CA . VAL A 1 336 ? 125.547 132.564 140.489 1.00 21.77 336 VAL A CA 1
ATOM 1516 C C . VAL A 1 336 ? 124.329 132.851 139.607 1.00 21.77 336 VAL A C 1
ATOM 1517 O O . VAL A 1 336 ? 124.355 132.559 138.409 1.00 21.77 336 VAL A O 1
ATOM 1521 N N . GLY A 1 337 ? 123.273 133.457 140.145 1.00 20.64 337 GLY A N 1
ATOM 1522 C CA . GLY A 1 337 ? 122.124 133.782 139.323 1.00 20.64 337 GLY A CA 1
ATOM 1523 C C . GLY A 1 337 ? 122.311 134.962 138.402 1.00 20.64 337 GLY A C 1
ATOM 1524 O O . GLY A 1 337 ? 121.466 135.201 137.540 1.00 20.64 337 GLY A O 1
ATOM 1525 N N . ASN A 1 338 ? 123.394 135.717 138.582 1.00 20.22 338 ASN A N 1
ATOM 1526 C CA . ASN A 1 338 ? 123.768 136.746 137.622 1.00 20.22 338 ASN A CA 1
ATOM 1527 C C . ASN A 1 338 ? 124.276 136.144 136.324 1.00 20.22 338 ASN A C 1
ATOM 1528 O O . ASN A 1 338 ? 124.150 136.762 135.267 1.00 20.22 338 ASN A O 1
ATOM 1533 N N . PHE A 1 339 ? 124.857 134.953 136.380 1.00 18.07 339 PHE A N 1
ATOM 1534 C CA . PHE A 1 339 ? 125.368 134.313 135.181 1.00 18.07 339 PHE A CA 1
ATOM 1535 C C . PHE A 1 339 ? 124.338 133.420 134.513 1.00 18.07 339 PHE A C 1
ATOM 1536 O O . PHE A 1 339 ? 124.382 133.240 133.296 1.00 18.07 339 PHE A O 1
ATOM 1544 N N . VAL A 1 340 ? 123.418 132.848 135.286 1.00 19.38 340 VAL A N 1
ATOM 1545 C CA . VAL A 1 340 ? 122.309 132.110 134.700 1.00 19.38 340 VAL A CA 1
ATOM 1546 C C . VAL A 1 340 ? 121.327 133.080 134.064 1.00 19.38 340 VAL A C 1
ATOM 1547 O O . VAL A 1 340 ? 120.713 132.777 133.035 1.00 19.38 340 VAL A O 1
ATOM 1551 N N . GLY A 1 341 ? 121.191 134.273 134.641 1.00 19.53 341 GLY A N 1
ATOM 1552 C CA . GLY A 1 341 ? 120.347 135.299 134.067 1.00 19.53 341 GLY A CA 1
ATOM 1553 C C . GLY A 1 341 ? 120.948 136.020 132.887 1.00 19.53 341 GLY A C 1
ATOM 1554 O O . GLY A 1 341 ? 120.227 136.724 132.179 1.00 19.53 341 GLY A O 1
ATOM 1555 N N . ALA A 1 342 ? 122.252 135.873 132.665 1.00 19.09 342 ALA A N 1
ATOM 1556 C CA . ALA A 1 342 ? 122.883 136.426 131.477 1.00 19.09 342 ALA A CA 1
ATOM 1557 C C . ALA A 1 342 ? 122.790 135.482 130.291 1.00 19.09 342 ALA A C 1
ATOM 1558 O O . ALA A 1 342 ? 122.831 135.935 129.148 1.00 19.09 342 ALA A O 1
ATOM 1560 N N . ILE A 1 343 ? 122.669 134.179 130.538 1.00 20.46 343 ILE A N 1
ATOM 1561 C CA . ILE A 1 343 ? 122.415 133.224 129.466 1.00 20.46 343 ILE A CA 1
ATOM 1562 C C . ILE A 1 343 ? 120.992 133.381 128.952 1.00 20.46 343 ILE A C 1
ATOM 1563 O O . ILE A 1 343 ? 120.737 133.315 127.746 1.00 20.46 343 ILE A O 1
ATOM 1568 N N . LEU A 1 344 ? 120.050 133.626 129.855 1.00 22.06 344 LEU A N 1
ATOM 1569 C CA . LEU A 1 344 ? 118.650 133.737 129.483 1.00 22.06 344 LEU A CA 1
ATOM 1570 C C . LEU A 1 344 ? 118.315 135.106 128.914 1.00 22.06 344 LEU A C 1
ATOM 1571 O O . LEU A 1 344 ? 117.328 135.233 128.187 1.00 22.06 344 LEU A O 1
ATOM 1576 N N . ALA A 1 345 ? 119.129 136.121 129.195 1.00 21.82 345 ALA A N 1
ATOM 1577 C CA . ALA A 1 345 ? 118.956 137.415 128.549 1.00 21.82 345 ALA A CA 1
ATOM 1578 C C . ALA A 1 345 ? 119.469 137.412 127.119 1.00 21.82 345 ALA A C 1
ATOM 1579 O O . ALA A 1 345 ? 118.954 138.160 126.288 1.00 21.82 345 ALA A O 1
ATOM 1581 N N . SER A 1 346 ? 120.485 136.604 126.814 1.00 23.94 346 SER A N 1
ATOM 1582 C CA . SER A 1 346 ? 120.958 136.505 125.440 1.00 23.94 346 SER A CA 1
ATOM 1583 C C . SER A 1 346 ? 119.964 135.775 124.558 1.00 23.94 346 SER A C 1
ATOM 1584 O O . SER A 1 346 ? 119.863 136.071 123.365 1.00 23.94 346 SER A O 1
ATOM 1587 N N . LYS A 1 347 ? 119.222 134.831 125.116 1.00 27.63 347 LYS A N 1
ATOM 1588 C CA . LYS A 1 347 ? 118.324 134.010 124.329 1.00 27.63 347 LYS A CA 1
ATOM 1589 C C . LYS A 1 347 ? 116.924 134.593 124.229 1.00 27.63 347 LYS A C 1
ATOM 1590 O O . LYS A 1 347 ? 116.033 133.934 123.692 1.00 27.63 347 LYS A O 1
ATOM 1596 N N . VAL A 1 348 ? 116.710 135.812 124.731 1.00 28.47 348 VAL A N 1
ATOM 1597 C CA . VAL A 1 348 ? 115.537 136.601 124.380 1.00 28.47 348 VAL A CA 1
ATOM 1598 C C . VAL A 1 348 ? 115.886 137.735 123.433 1.00 28.47 348 VAL A C 1
ATOM 1599 O O . VAL A 1 348 ? 114.987 138.446 122.971 1.00 28.47 348 VAL A O 1
ATOM 1603 N N . GLY A 1 349 ? 117.166 137.927 123.133 1.00 26.76 349 GLY A N 1
ATOM 1604 C CA . GLY A 1 349 ? 117.606 138.923 122.186 1.00 26.76 349 GLY A CA 1
ATOM 1605 C C . GLY A 1 349 ? 118.221 140.168 122.777 1.00 26.76 349 GLY A C 1
ATOM 1606 O O . GLY A 1 349 ? 118.357 141.162 122.061 1.00 26.76 349 GLY A O 1
ATOM 1607 N N . TRP A 1 350 ? 118.600 140.154 124.050 1.00 22.93 350 TRP A N 1
ATOM 1608 C CA . TRP A 1 350 ? 119.090 141.336 124.752 1.00 22.93 350 TRP A CA 1
ATOM 1609 C C . TRP A 1 350 ? 120.537 141.100 125.179 1.00 22.93 350 TRP A C 1
ATOM 1610 O O . TRP A 1 350 ? 120.796 140.697 126.311 1.00 22.93 350 TRP A O 1
ATOM 1621 N N . ASP A 1 351 ? 121.483 141.381 124.281 1.00 23.31 351 ASP A N 1
ATOM 1622 C CA . ASP A 1 351 ? 122.893 141.130 124.561 1.00 23.31 351 ASP A CA 1
ATOM 1623 C C . ASP A 1 351 ? 123.561 142.218 125.385 1.00 23.31 351 ASP A C 1
ATOM 1624 O O . ASP A 1 351 ? 124.658 141.988 125.889 1.00 23.31 351 ASP A O 1
ATOM 1629 N N . GLU A 1 352 ? 122.953 143.390 125.532 1.00 21.57 352 GLU A N 1
ATOM 1630 C CA . GLU A 1 352 ? 123.549 144.420 126.372 1.00 21.57 352 GLU A CA 1
ATOM 1631 C C . GLU A 1 352 ? 123.122 144.306 127.825 1.00 21.57 352 GLU A C 1
ATOM 1632 O O . GLU A 1 352 ? 123.859 144.735 128.714 1.00 21.57 352 GLU A O 1
ATOM 1638 N N . VAL A 1 353 ? 121.942 143.745 128.084 1.00 19.16 353 VAL A N 1
ATOM 1639 C CA . VAL A 1 353 ? 121.544 143.424 129.447 1.00 19.16 353 VAL A CA 1
ATOM 1640 C C . VAL A 1 353 ? 122.330 142.217 129.948 1.00 19.16 353 VAL A C 1
ATOM 1641 O O . VAL A 1 353 ? 122.616 142.096 131.144 1.00 19.16 353 VAL A O 1
ATOM 1645 N N . ALA A 1 354 ? 122.726 141.328 129.037 1.00 18.43 354 ALA A N 1
ATOM 1646 C CA . ALA A 1 354 ? 123.539 140.176 129.402 1.00 18.43 354 ALA A CA 1
ATOM 1647 C C . ALA A 1 354 ? 124.955 140.589 129.770 1.00 18.43 354 ALA A C 1
ATOM 1648 O O . ALA A 1 354 ? 125.577 139.974 130.641 1.00 18.43 354 ALA A O 1
ATOM 1650 N N . LYS A 1 355 ? 125.485 141.621 129.116 1.00 16.94 355 LYS A N 1
ATOM 1651 C CA . LYS A 1 355 ? 126.802 142.140 129.466 1.00 16.94 355 LYS A CA 1
ATOM 1652 C C . LYS A 1 355 ? 126.770 142.918 130.772 1.00 16.94 355 LYS A C 1
ATOM 1653 O O . LYS A 1 355 ? 127.791 143.017 131.455 1.00 16.94 355 LYS A O 1
ATOM 1659 N N . PHE A 1 356 ? 125.616 143.485 131.122 1.00 16.58 356 PHE A N 1
ATOM 1660 C CA . PHE A 1 356 ? 125.453 144.143 132.411 1.00 16.58 356 PHE A CA 1
ATOM 1661 C C . PHE A 1 356 ? 125.457 143.136 133.550 1.00 16.58 356 PHE A C 1
ATOM 1662 O O . PHE A 1 356 ? 126.032 143.393 134.610 1.00 16.58 356 PHE A O 1
ATOM 1670 N N . LEU A 1 357 ? 124.820 141.985 133.349 1.00 17.29 357 LEU A N 1
ATOM 1671 C CA . LEU A 1 357 ? 124.715 140.973 134.388 1.00 17.29 357 LEU A CA 1
ATOM 1672 C C . LEU A 1 357 ? 125.979 140.147 134.544 1.00 17.29 357 LEU A C 1
ATOM 1673 O O . LEU A 1 357 ? 126.183 139.562 135.608 1.00 17.29 357 LEU A O 1
ATOM 1678 N N . TRP A 1 358 ? 126.823 140.072 133.515 1.00 16.35 358 TRP A N 1
ATOM 1679 C CA . TRP A 1 358 ? 128.110 139.409 133.671 1.00 16.35 358 TRP A CA 1
ATOM 1680 C C . TRP A 1 358 ? 129.040 140.233 134.548 1.00 16.35 358 TRP A C 1
ATOM 1681 O O . TRP A 1 358 ? 129.810 139.671 135.327 1.00 16.35 358 TRP A O 1
ATOM 1692 N N . ALA A 1 359 ? 128.970 141.562 134.447 1.00 17.12 359 ALA A N 1
ATOM 1693 C CA . ALA A 1 359 ? 129.897 142.443 135.147 1.00 17.12 359 ALA A CA 1
ATOM 1694 C C . ALA A 1 359 ? 129.544 142.623 136.616 1.00 17.12 359 ALA A C 1
ATOM 1695 O O . ALA A 1 359 ? 130.441 142.830 137.437 1.00 17.12 359 ALA A O 1
ATOM 1697 N N . VAL A 1 360 ? 128.260 142.572 136.969 1.00 18.61 360 VAL A N 1
ATOM 1698 C CA . VAL A 1 360 ? 127.893 142.639 138.377 1.00 18.61 360 VAL A CA 1
ATOM 1699 C C . VAL A 1 360 ? 128.152 141.297 139.057 1.00 18.61 360 VAL A C 1
ATOM 1700 O O . VAL A 1 360 ? 128.533 141.254 140.231 1.00 18.61 360 VAL A O 1
ATOM 1704 N N . GLY A 1 361 ? 128.032 140.190 138.325 1.00 18.36 361 GLY A N 1
ATOM 1705 C CA . GLY A 1 361 ? 128.374 138.902 138.891 1.00 18.36 361 GLY A CA 1
ATOM 1706 C C . GLY A 1 361 ? 129.862 138.676 139.002 1.00 18.36 361 GLY A C 1
ATOM 1707 O O . GLY A 1 361 ? 130.310 137.929 139.871 1.00 18.36 361 GLY A O 1
ATOM 1708 N N . PHE A 1 362 ? 130.644 139.314 138.134 1.00 19.03 362 PHE A N 1
ATOM 1709 C CA . PHE A 1 362 ? 132.093 139.154 138.166 1.00 19.03 362 PHE A CA 1
ATOM 1710 C C . PHE A 1 362 ? 132.713 139.929 139.318 1.00 19.03 362 PHE A C 1
ATOM 1711 O O . PHE A 1 362 ? 133.658 139.453 139.951 1.00 19.03 362 PHE A O 1
ATOM 1719 N N . ALA A 1 363 ? 132.206 141.131 139.592 1.00 19.60 363 ALA A N 1
ATOM 1720 C CA . ALA A 1 363 ? 132.769 141.959 140.650 1.00 19.60 363 ALA A CA 1
ATOM 1721 C C . ALA A 1 363 ? 132.449 141.409 142.028 1.00 19.60 363 ALA A C 1
ATOM 1722 O O . ALA A 1 363 ? 133.275 141.504 142.936 1.00 19.60 363 ALA A O 1
ATOM 1724 N N . HIS A 1 364 ? 131.269 140.828 142.203 1.00 20.60 364 HIS A N 1
ATOM 1725 C CA . HIS A 1 364 ? 130.892 140.254 143.482 1.00 20.60 364 HIS A CA 1
ATOM 1726 C C . HIS A 1 364 ? 131.391 138.835 143.666 1.00 20.60 364 HIS A C 1
ATOM 1727 O O . HIS A 1 364 ? 131.395 138.344 144.795 1.00 20.60 364 HIS A O 1
ATOM 1734 N N . TYR A 1 365 ? 131.812 138.164 142.596 1.00 21.46 365 TYR A N 1
ATOM 1735 C CA . TYR A 1 365 ? 132.509 136.899 142.773 1.00 21.46 365 TYR A CA 1
ATOM 1736 C C . TYR A 1 365 ? 133.887 137.118 143.377 1.00 21.46 365 TYR A C 1
ATOM 1737 O O . TYR A 1 365 ? 134.318 136.340 144.229 1.00 21.46 365 TYR A O 1
ATOM 1746 N N . LEU A 1 366 ? 134.588 138.171 142.952 1.00 22.05 366 LEU A N 1
ATOM 1747 C CA . LEU A 1 366 ? 135.927 138.441 143.465 1.00 22.05 366 LEU A CA 1
ATOM 1748 C C . LEU A 1 366 ? 135.913 138.858 144.926 1.00 22.05 366 LEU A C 1
ATOM 1749 O O . LEU A 1 366 ? 136.889 138.622 145.638 1.00 22.05 366 LEU A O 1
ATOM 1754 N N . VAL A 1 367 ? 134.834 139.484 145.388 1.00 22.47 367 VAL A N 1
ATOM 1755 C CA . VAL A 1 367 ? 134.770 139.891 146.784 1.00 22.47 367 VAL A CA 1
ATOM 1756 C C . VAL A 1 367 ? 134.557 138.679 147.682 1.00 22.47 367 VAL A C 1
ATOM 1757 O O . VAL A 1 367 ? 135.225 138.531 148.707 1.00 22.47 367 VAL A O 1
ATOM 1761 N N . VAL A 1 368 ? 133.657 137.774 147.290 1.00 23.36 368 VAL A N 1
ATOM 1762 C CA . VAL A 1 368 ? 133.339 136.610 148.113 1.00 23.36 368 VAL A CA 1
ATOM 1763 C C . VAL A 1 368 ? 134.471 135.586 148.073 1.00 23.36 368 VAL A C 1
ATOM 1764 O O . VAL A 1 368 ? 134.750 134.920 149.075 1.00 23.36 368 VAL A O 1
ATOM 1768 N N . PHE A 1 369 ? 135.168 135.479 146.944 1.00 23.10 369 PHE A N 1
ATOM 1769 C CA . PHE A 1 369 ? 136.265 134.524 146.813 1.00 23.10 369 PHE A CA 1
ATOM 1770 C C . PHE A 1 369 ? 137.459 134.912 147.676 1.00 23.10 369 PHE A C 1
ATOM 1771 O O . PHE A 1 369 ? 138.108 134.045 148.267 1.00 23.10 369 PHE A O 1
ATOM 1779 N N . VAL A 1 370 ? 137.750 136.204 147.782 1.00 24.19 370 VAL A N 1
ATOM 1780 C CA . VAL A 1 370 ? 138.907 136.652 148.547 1.00 24.19 370 VAL A CA 1
ATOM 1781 C C . VAL A 1 370 ? 138.587 136.705 150.040 1.00 24.19 370 VAL A C 1
ATOM 1782 O O . VAL A 1 370 ? 139.432 136.367 150.875 1.00 24.19 370 VAL A O 1
ATOM 1786 N N . THR A 1 371 ? 137.355 137.074 150.405 1.00 26.61 371 THR A N 1
ATOM 1787 C CA . THR A 1 371 ? 137.010 137.229 151.816 1.00 26.61 371 THR A CA 1
ATOM 1788 C C . THR A 1 371 ? 136.912 135.899 152.555 1.00 26.61 371 THR A C 1
ATOM 1789 O O . THR A 1 371 ? 136.985 135.893 153.783 1.00 26.61 371 THR A O 1
ATOM 1793 N N . LEU A 1 372 ? 136.786 134.774 151.857 1.00 25.46 372 LEU A N 1
ATOM 1794 C CA . LEU A 1 372 ? 136.735 133.481 152.523 1.00 25.46 372 LEU A CA 1
ATOM 1795 C C . LEU A 1 372 ? 138.111 132.929 152.860 1.00 25.46 372 LEU A C 1
ATOM 1796 O O . LEU A 1 372 ? 138.198 131.892 153.520 1.00 25.46 372 LEU A O 1
ATOM 1801 N N . TYR A 1 373 ? 139.178 133.594 152.436 1.00 25.64 373 TYR A N 1
ATOM 1802 C CA . TYR A 1 373 ? 140.543 133.224 152.770 1.00 25.64 373 TYR A CA 1
ATOM 1803 C C . TYR A 1 373 ? 141.070 133.935 154.003 1.00 25.64 373 TYR A C 1
ATOM 1804 O O . TYR A 1 373 ? 142.278 133.902 154.245 1.00 25.64 373 TYR A O 1
ATOM 1813 N N . GLN A 1 374 ? 140.208 134.569 154.788 1.00 31.93 374 GLN A N 1
ATOM 1814 C CA . GLN A 1 374 ? 140.640 135.553 155.766 1.00 31.93 374 GLN A CA 1
ATOM 1815 C C . GLN A 1 374 ? 139.943 135.342 157.100 1.00 31.93 374 GLN A C 1
ATOM 1816 O O . GLN A 1 374 ? 139.041 134.514 157.243 1.00 31.93 374 GLN A O 1
ATOM 1822 N N . ARG A 1 375 ? 140.386 136.123 158.080 1.00 42.64 375 ARG A N 1
ATOM 1823 C CA . ARG A 1 375 ? 140.095 135.895 159.491 1.00 42.64 375 ARG A CA 1
ATOM 1824 C C . ARG A 1 375 ? 138.820 136.635 159.857 1.00 42.64 375 ARG A C 1
ATOM 1825 O O . ARG A 1 375 ? 138.835 137.841 160.100 1.00 42.64 375 ARG A O 1
ATOM 1833 N N . LEU A 1 376 ? 137.718 135.900 159.921 1.00 41.86 376 LEU A N 1
ATOM 1834 C CA . LEU A 1 376 ? 136.397 136.450 160.170 1.00 41.86 376 LEU A CA 1
ATOM 1835 C C . LEU A 1 376 ? 135.617 135.450 161.014 1.00 41.86 376 LEU A C 1
ATOM 1836 O O . LEU A 1 376 ? 135.924 134.254 160.994 1.00 41.86 376 LEU A O 1
ATOM 1841 N N . PRO A 1 377 ? 134.595 135.918 161.804 1.00 48.00 377 PRO A N 1
ATOM 1842 C CA . PRO A 1 377 ? 134.037 135.062 162.870 1.00 48.00 377 PRO A CA 1
ATOM 1843 C C . PRO A 1 377 ? 133.232 133.837 162.452 1.00 48.00 377 PRO A C 1
ATOM 1844 O O . PRO A 1 377 ? 132.624 133.197 163.313 1.00 48.00 377 PRO A O 1
ATOM 1848 N N . THR A 1 378 ? 133.195 133.504 161.165 1.00 49.59 378 THR A N 1
ATOM 1849 C CA . THR A 1 378 ? 132.667 132.217 160.725 1.00 49.59 378 THR A CA 1
ATOM 1850 C C . THR A 1 378 ? 133.605 131.111 161.196 1.00 49.59 378 THR A C 1
ATOM 1851 O O . THR A 1 378 ? 134.712 130.959 160.668 1.00 49.59 378 THR A O 1
ATOM 1855 N N . SER A 1 379 ? 133.169 130.333 162.189 1.00 55.06 379 SER A N 1
ATOM 1856 C CA . SER A 1 379 ? 134.042 129.386 162.875 1.00 55.06 379 SER A CA 1
ATOM 1857 C C . SER A 1 379 ? 133.699 127.936 162.559 1.00 55.06 379 SER A C 1
ATOM 1858 O O . SER A 1 379 ? 134.557 127.186 162.087 1.00 55.06 379 SER A O 1
ATOM 1861 N N . GLU A 1 380 ? 132.461 127.517 162.802 1.00 55.18 380 GLU A N 1
ATOM 1862 C CA . GLU A 1 380 ? 132.080 126.126 162.606 1.00 55.18 380 GLU A CA 1
ATOM 1863 C C . GLU A 1 380 ? 131.596 125.850 161.185 1.00 55.18 380 GLU A C 1
ATOM 1864 O O . GLU A 1 380 ? 131.697 124.710 160.713 1.00 55.18 380 GLU A O 1
ATOM 1870 N N . ALA A 1 381 ? 131.133 126.878 160.471 1.00 51.75 381 ALA A N 1
ATOM 1871 C CA . ALA A 1 381 ? 130.661 126.708 159.102 1.00 51.75 381 ALA A CA 1
ATOM 1872 C C . ALA A 1 381 ? 131.788 126.585 158.088 1.00 51.75 381 ALA A C 1
ATOM 1873 O O . ALA A 1 381 ? 131.505 126.467 156.892 1.00 51.75 381 ALA A O 1
ATOM 1875 N N . LEU A 1 382 ? 133.044 126.625 158.522 1.00 45.30 382 LEU A N 1
ATOM 1876 C CA . LEU A 1 382 ? 134.187 126.408 157.645 1.00 45.30 382 LEU A CA 1
ATOM 1877 C C . LEU A 1 382 ? 134.950 125.200 158.175 1.00 45.30 382 LEU A C 1
ATOM 1878 O O . LEU A 1 382 ? 135.691 125.323 159.162 1.00 45.30 382 LEU A O 1
ATOM 1883 N N . PRO A 1 383 ? 134.781 124.016 157.584 1.00 42.08 383 PRO A N 1
ATOM 1884 C CA . PRO A 1 383 ? 135.358 122.799 158.167 1.00 42.08 383 PRO A CA 1
ATOM 1885 C C . PRO A 1 383 ? 136.876 122.745 158.065 1.00 42.08 383 PRO A C 1
ATOM 1886 O O . PRO A 1 383 ? 137.500 123.387 157.220 1.00 42.08 383 PRO A O 1
ATOM 1890 N N . LYS A 1 384 ? 137.465 121.939 158.954 1.00 44.55 384 LYS A N 1
ATOM 1891 C CA . LYS A 1 384 ? 138.915 121.889 159.111 1.00 44.55 384 LYS A CA 1
ATOM 1892 C C . LYS A 1 384 ? 139.616 121.218 157.941 1.00 44.55 384 LYS A C 1
ATOM 1893 O O . LYS A 1 384 ? 140.827 121.395 157.778 1.00 44.55 384 LYS A O 1
ATOM 1899 N N . GLU A 1 385 ? 138.897 120.440 157.141 1.00 47.54 385 GLU A N 1
ATOM 1900 C CA . GLU A 1 385 ? 139.471 119.771 155.987 1.00 47.54 385 GLU A CA 1
ATOM 1901 C C . GLU A 1 385 ? 138.430 119.786 154.876 1.00 47.54 385 GLU A C 1
ATOM 1902 O O . GLU A 1 385 ? 137.350 120.361 155.027 1.00 47.54 385 GLU A O 1
ATOM 1908 N N . LEU A 1 386 ? 138.758 119.157 153.750 1.00 43.25 386 LEU A N 1
ATOM 1909 C CA . LEU A 1 386 ? 137.944 119.285 152.548 1.00 43.25 386 LEU A CA 1
ATOM 1910 C C . LEU A 1 386 ? 136.621 118.538 152.661 1.00 43.25 386 LEU A C 1
ATOM 1911 O O . LEU A 1 386 ? 136.572 117.309 152.578 1.00 43.25 386 LEU A O 1
ATOM 1916 N N . HIS A 1 387 ? 135.555 119.296 152.863 1.00 36.92 387 HIS A N 1
ATOM 1917 C CA . HIS A 1 387 ? 134.191 118.819 152.985 1.00 36.92 387 HIS A CA 1
ATOM 1918 C C . HIS A 1 387 ? 133.499 118.972 151.631 1.00 36.92 387 HIS A C 1
ATOM 1919 O O . HIS A 1 387 ? 133.960 119.735 150.781 1.00 36.92 387 HIS A O 1
ATOM 1926 N N . PRO A 1 388 ? 132.406 118.240 151.380 1.00 33.73 388 PRO A N 1
ATOM 1927 C CA . PRO A 1 388 ? 131.621 118.491 150.157 1.00 33.73 388 PRO A CA 1
ATOM 1928 C C . PRO A 1 388 ? 130.955 119.859 150.071 1.00 33.73 388 PRO A C 1
ATOM 1929 O O . PRO A 1 388 ? 130.445 120.191 148.998 1.00 33.73 388 PRO A O 1
ATOM 1933 N N . VAL A 1 389 ? 130.949 120.666 151.136 1.00 32.38 389 VAL A N 1
ATOM 1934 C CA . VAL A 1 389 ? 130.361 121.998 151.077 1.00 32.38 389 VAL A CA 1
ATOM 1935 C C . VAL A 1 389 ? 131.210 122.951 150.235 1.00 32.38 389 VAL A C 1
ATOM 1936 O O . VAL A 1 389 ? 130.710 123.982 149.778 1.00 32.38 389 VAL A O 1
ATOM 1940 N N . TYR A 1 390 ? 132.475 122.613 149.972 1.00 33.00 390 TYR A N 1
ATOM 1941 C CA . TYR A 1 390 ? 133.357 123.459 149.177 1.00 33.00 390 TYR A CA 1
ATOM 1942 C C . TYR A 1 390 ? 133.115 123.338 147.682 1.00 33.00 390 TYR A C 1
ATOM 1943 O O . TYR A 1 390 ? 133.846 123.956 146.904 1.00 33.00 390 TYR A O 1
ATOM 1952 N N . SER A 1 391 ? 132.116 122.563 147.262 1.00 29.07 391 SER A N 1
ATOM 1953 C CA . SER A 1 391 ? 131.742 122.501 145.858 1.00 29.07 391 SER A CA 1
ATOM 1954 C C . SER A 1 391 ? 131.028 123.761 145.390 1.00 29.07 391 SER A C 1
ATOM 1955 O O . SER A 1 391 ? 130.907 123.968 144.183 1.00 29.07 391 SER A O 1
ATOM 1958 N N . MET A 1 392 ? 130.587 124.620 146.311 1.00 30.61 392 MET A N 1
ATOM 1959 C CA . MET A 1 392 ? 129.940 125.876 145.949 1.00 30.61 392 MET A CA 1
ATOM 1960 C C . MET A 1 392 ? 130.902 126.858 145.294 1.00 30.61 392 MET A C 1
ATOM 1961 O O . MET A 1 392 ? 130.452 127.804 144.644 1.00 30.61 392 MET A O 1
ATOM 1966 N N . PHE A 1 393 ? 132.211 126.662 145.465 1.00 29.08 393 PHE A N 1
ATOM 1967 C CA . PHE A 1 393 ? 133.221 127.441 144.760 1.00 29.08 393 PHE A CA 1
ATOM 1968 C C . PHE A 1 393 ? 133.235 127.174 143.264 1.00 29.08 393 PHE A C 1
ATOM 1969 O O . PHE A 1 393 ? 133.667 128.039 142.502 1.00 29.08 393 PHE A O 1
ATOM 1977 N N . ILE A 1 394 ? 132.780 125.999 142.831 1.00 23.42 394 ILE A N 1
ATOM 1978 C CA . ILE A 1 394 ? 132.851 125.600 141.430 1.00 23.42 394 ILE A CA 1
ATOM 1979 C C . ILE A 1 394 ? 131.752 126.243 140.584 1.00 23.42 394 ILE A C 1
ATOM 1980 O O . ILE A 1 394 ? 131.950 126.445 139.379 1.00 23.42 394 ILE A O 1
ATOM 1985 N N . ALA A 1 395 ? 130.637 126.648 141.200 1.00 22.67 395 ALA A N 1
ATOM 1986 C CA . ALA A 1 395 ? 129.427 127.003 140.460 1.00 22.67 395 ALA A CA 1
ATOM 1987 C C . ALA A 1 395 ? 129.583 128.288 139.659 1.00 22.67 395 ALA A C 1
ATOM 1988 O O . ALA A 1 395 ? 129.175 128.348 138.496 1.00 22.67 395 ALA A O 1
ATOM 1990 N N . ALA A 1 396 ? 130.153 129.322 140.253 1.00 21.44 396 ALA A N 1
ATOM 1991 C CA . ALA A 1 396 ? 130.216 130.619 139.589 1.00 21.44 396 ALA A CA 1
ATOM 1992 C C . ALA A 1 396 ? 131.267 130.736 138.477 1.00 21.44 396 ALA A C 1
ATOM 1993 O O . ALA A 1 396 ? 130.968 131.396 137.478 1.00 21.44 396 ALA A O 1
ATOM 1995 N N . PRO A 1 397 ? 132.483 130.160 138.559 1.00 19.69 397 PRO A N 1
ATOM 1996 C CA . PRO A 1 397 ? 133.333 130.148 137.356 1.00 19.69 397 PRO A CA 1
ATOM 1997 C C . PRO A 1 397 ? 132.842 129.226 136.257 1.00 19.69 397 PRO A C 1
ATOM 1998 O O . PRO A 1 397 ? 133.213 129.431 135.100 1.00 19.69 397 PRO A O 1
ATOM 2002 N N . SER A 1 398 ? 132.044 128.210 136.576 1.00 19.13 398 SER A N 1
ATOM 2003 C CA . SER A 1 398 ? 131.494 127.344 135.540 1.00 19.13 398 SER A CA 1
ATOM 2004 C C . SER A 1 398 ? 130.426 128.062 134.734 1.00 19.13 398 SER A C 1
ATOM 2005 O O . SER A 1 398 ? 130.407 127.974 133.504 1.00 19.13 398 SER A O 1
ATOM 2008 N N . ALA A 1 399 ? 129.529 128.775 135.409 1.00 18.02 399 ALA A N 1
ATOM 2009 C CA . ALA A 1 399 ? 128.481 129.519 134.733 1.00 18.02 399 ALA A CA 1
ATOM 2010 C C . ALA A 1 399 ? 128.991 130.789 134.069 1.00 18.02 399 ALA A C 1
ATOM 2011 O O . ALA A 1 399 ? 128.355 131.271 133.131 1.00 18.02 399 ALA A O 1
ATOM 2013 N N . ALA A 1 400 ? 130.118 131.337 134.525 1.00 17.61 400 ALA A N 1
ATOM 2014 C CA . ALA A 1 400 ? 130.674 132.526 133.893 1.00 17.61 400 ALA A CA 1
ATOM 2015 C C . ALA A 1 400 ? 131.294 132.217 132.542 1.00 17.61 400 ALA A C 1
ATOM 2016 O O . ALA A 1 400 ? 131.329 133.086 131.668 1.00 17.61 400 ALA A O 1
ATOM 2018 N N . SER A 1 401 ? 131.801 131.001 132.353 1.00 18.77 401 SER A N 1
ATOM 2019 C CA . SER A 1 401 ? 132.401 130.631 131.080 1.00 18.77 401 SER A CA 1
ATOM 2020 C C . SER A 1 401 ? 131.356 130.221 130.054 1.00 18.77 401 SER A C 1
ATOM 2021 O O . SER A 1 401 ? 131.575 130.399 128.854 1.00 18.77 401 SER A O 1
ATOM 2024 N N . ILE A 1 402 ? 130.227 129.672 130.504 1.00 18.44 402 ILE A N 1
ATOM 2025 C CA . ILE A 1 402 ? 129.117 129.382 129.605 1.00 18.44 402 ILE A CA 1
ATOM 2026 C C . ILE A 1 402 ? 128.454 130.676 129.158 1.00 18.44 402 ILE A C 1
ATOM 2027 O O . ILE A 1 402 ? 128.038 130.810 128.003 1.00 18.44 402 ILE A O 1
ATOM 2032 N N . ALA A 1 403 ? 128.374 131.659 130.056 1.00 18.81 403 ALA A N 1
ATOM 2033 C CA . ALA A 1 403 ? 127.680 132.904 129.749 1.00 18.81 403 ALA A CA 1
ATOM 2034 C C . ALA A 1 403 ? 128.475 133.769 128.781 1.00 18.81 403 ALA A C 1
ATOM 2035 O O . ALA A 1 403 ? 127.894 134.393 127.891 1.00 18.81 403 ALA A O 1
ATOM 2037 N N . TRP A 1 404 ? 129.800 133.813 128.930 1.00 19.24 404 TRP A N 1
ATOM 2038 C CA . TRP A 1 404 ? 130.640 134.591 128.024 1.00 19.24 404 TRP A CA 1
ATOM 2039 C C . TRP A 1 404 ? 130.672 133.983 126.626 1.00 19.24 404 TRP A C 1
ATOM 2040 O O . TRP A 1 404 ? 130.868 134.699 125.643 1.00 19.24 404 TRP A O 1
ATOM 2051 N N . ASN A 1 405 ? 130.471 132.672 126.518 1.00 22.19 405 ASN A N 1
ATOM 2052 C CA . ASN A 1 405 ? 130.430 132.006 125.224 1.00 22.19 405 ASN A CA 1
ATOM 2053 C C . ASN A 1 405 ? 129.130 132.290 124.477 1.00 22.19 405 ASN A C 1
ATOM 2054 O O . ASN A 1 405 ? 129.143 132.400 123.252 1.00 22.19 405 ASN A O 1
ATOM 2059 N N . THR A 1 406 ? 128.002 132.410 125.178 1.00 21.77 406 THR A N 1
ATOM 2060 C CA . THR A 1 406 ? 126.752 132.692 124.481 1.00 21.77 406 THR A CA 1
ATOM 2061 C C . THR A 1 406 ? 126.646 134.154 124.065 1.00 21.77 406 THR A C 1
ATOM 2062 O O . THR A 1 406 ? 125.960 134.463 123.087 1.00 21.77 406 THR A O 1
ATOM 2066 N N . ILE A 1 407 ? 127.315 135.059 124.780 1.00 21.01 407 ILE A N 1
ATOM 2067 C CA . ILE A 1 407 ? 127.278 136.471 124.420 1.00 21.01 407 ILE A CA 1
ATOM 2068 C C . ILE A 1 407 ? 128.147 136.742 123.198 1.00 21.01 407 ILE A C 1
ATOM 2069 O O . ILE A 1 407 ? 127.709 137.380 122.236 1.00 21.01 407 ILE A O 1
ATOM 2074 N N . TYR A 1 408 ? 129.387 136.258 123.208 1.00 22.06 408 TYR A N 1
ATOM 2075 C CA . TYR A 1 408 ? 130.348 136.602 122.170 1.00 22.06 408 TYR A CA 1
ATOM 2076 C C . TYR A 1 408 ? 130.498 135.547 121.088 1.00 22.06 408 TYR A C 1
ATOM 2077 O O . TYR A 1 408 ? 131.100 135.837 120.052 1.00 22.06 408 TYR A O 1
ATOM 2086 N N . GLY A 1 409 ? 129.968 134.347 121.287 1.00 26.16 409 GLY A N 1
ATOM 2087 C CA . GLY A 1 409 ? 129.971 133.338 120.251 1.00 26.16 409 GLY A CA 1
ATOM 2088 C C . GLY A 1 409 ? 131.260 132.574 120.091 1.00 26.16 409 GLY A C 1
ATOM 2089 O O . GLY A 1 409 ? 131.418 131.866 119.092 1.00 26.16 409 GLY A O 1
ATOM 2090 N N . GLN A 1 410 ? 132.187 132.692 121.034 1.00 28.57 410 GLN A N 1
ATOM 2091 C CA . GLN A 1 410 ? 133.477 132.032 120.931 1.00 28.57 410 GLN A CA 1
ATOM 2092 C C . GLN A 1 410 ? 134.004 131.743 122.328 1.00 28.57 410 GLN A C 1
ATOM 2093 O O . GLN A 1 410 ? 133.720 132.473 123.280 1.00 28.57 410 GLN A O 1
ATOM 2099 N N . PHE A 1 411 ? 134.769 130.660 122.438 1.00 23.71 411 PHE A N 1
ATOM 2100 C CA . PHE A 1 411 ? 135.290 130.198 123.722 1.00 23.71 411 PHE A CA 1
ATOM 2101 C C . PHE A 1 411 ? 136.725 130.703 123.870 1.00 23.71 411 PHE A C 1
ATOM 2102 O O . PHE A 1 411 ? 137.691 129.948 123.858 1.00 23.71 411 PHE A O 1
ATOM 2110 N N . ASP A 1 412 ? 136.844 132.021 124.012 1.00 25.11 412 ASP A N 1
ATOM 2111 C CA . ASP A 1 412 ? 138.124 132.709 123.878 1.00 25.11 412 ASP A CA 1
ATOM 2112 C C . ASP A 1 412 ? 138.927 132.640 125.177 1.00 25.11 412 ASP A C 1
ATOM 2113 O O . ASP A 1 412 ? 138.641 131.847 126.075 1.00 25.11 412 ASP A O 1
ATOM 2118 N N . GLY A 1 413 ? 139.969 133.469 125.273 1.00 22.85 413 GLY A N 1
ATOM 2119 C CA . GLY A 1 413 ? 140.892 133.427 126.393 1.00 22.85 413 GLY A CA 1
ATOM 2120 C C . GLY A 1 413 ? 140.338 133.952 127.699 1.00 22.85 413 GLY A C 1
ATOM 2121 O O . GLY A 1 413 ? 140.924 133.691 128.751 1.00 22.85 413 GLY A O 1
ATOM 2122 N N . CYS A 1 414 ? 139.236 134.700 127.660 1.00 23.35 414 CYS A N 1
ATOM 2123 C CA . CYS A 1 414 ? 138.551 135.056 128.898 1.00 23.35 414 CYS A CA 1
ATOM 2124 C C . CYS A 1 414 ? 137.658 133.922 129.378 1.00 23.35 414 CYS A C 1
ATOM 2125 O O . CYS A 1 414 ? 137.528 133.698 130.583 1.00 23.35 414 CYS A O 1
ATOM 2128 N N . SER A 1 415 ? 137.052 133.191 128.445 1.00 21.75 415 SER A N 1
ATOM 2129 C CA . SER A 1 415 ? 136.177 132.084 128.800 1.00 21.75 415 SER A CA 1
ATOM 2130 C C . SER A 1 415 ? 136.967 130.862 129.256 1.00 21.75 415 SER A C 1
ATOM 2131 O O . SER A 1 415 ? 136.476 130.088 130.081 1.00 21.75 415 SER A O 1
ATOM 2134 N N . ARG A 1 416 ? 138.189 130.680 128.748 1.00 21.88 416 ARG A N 1
ATOM 2135 C CA . ARG A 1 416 ? 139.042 129.572 129.168 1.00 21.88 416 ARG A CA 1
ATOM 2136 C C . ARG A 1 416 ? 139.640 129.784 130.547 1.00 21.88 416 ARG A C 1
ATOM 2137 O O . ARG A 1 416 ? 139.904 128.808 131.250 1.00 21.88 416 ARG A O 1
ATOM 2145 N N . THR A 1 417 ? 139.900 131.034 130.931 1.00 20.15 417 THR A N 1
ATOM 2146 C CA . THR A 1 417 ? 140.463 131.306 132.247 1.00 20.15 417 THR A CA 1
ATOM 2147 C C . THR A 1 417 ? 139.450 131.005 133.341 1.00 20.15 417 THR A C 1
ATOM 2148 O O . THR A 1 417 ? 139.809 130.479 134.397 1.00 20.15 417 THR A O 1
ATOM 2152 N N . CYS A 1 418 ? 138.172 131.284 133.087 1.00 19.80 418 CYS A N 1
ATOM 2153 C CA . CYS A 1 418 ? 137.130 130.955 134.052 1.00 19.80 418 CYS A CA 1
ATOM 2154 C C . CYS A 1 418 ? 136.903 129.450 134.137 1.00 19.80 418 CYS A C 1
ATOM 2155 O O . CYS A 1 418 ? 136.661 128.919 135.223 1.00 19.80 418 CYS A O 1
ATOM 2158 N N . PHE A 1 419 ? 136.976 128.752 133.002 1.00 19.35 419 PHE A N 1
ATOM 2159 C CA . PHE A 1 419 ? 136.774 127.306 132.980 1.00 19.35 419 PHE A CA 1
ATOM 2160 C C . PHE A 1 419 ? 137.909 126.559 133.668 1.00 19.35 419 PHE A C 1
ATOM 2161 O O . PHE A 1 419 ? 137.682 125.530 134.312 1.00 19.35 419 PHE A O 1
ATOM 2169 N N . PHE A 1 420 ? 139.135 127.049 133.540 1.00 18.43 420 PHE A N 1
ATOM 2170 C CA . PHE A 1 420 ? 140.281 126.364 134.114 1.00 18.43 420 PHE A CA 1
ATOM 2171 C C . PHE A 1 420 ? 140.451 126.636 135.601 1.00 18.43 420 PHE A C 1
ATOM 2172 O O . PHE A 1 420 ? 141.169 125.891 136.270 1.00 18.43 420 PHE A O 1
ATOM 2180 N N . ILE A 1 421 ? 139.817 127.679 136.131 1.00 18.74 421 ILE A N 1
ATOM 2181 C CA . ILE A 1 421 ? 139.762 127.859 137.578 1.00 18.74 421 ILE A CA 1
ATOM 2182 C C . ILE A 1 421 ? 138.780 126.873 138.196 1.00 18.74 421 ILE A C 1
ATOM 2183 O O . ILE A 1 421 ? 139.063 126.266 139.233 1.00 18.74 421 ILE A O 1
ATOM 2188 N N . ALA A 1 422 ? 137.636 126.664 137.542 1.00 19.48 422 ALA A N 1
ATOM 2189 C CA . ALA A 1 422 ? 136.641 125.712 138.021 1.00 19.48 422 ALA A CA 1
ATOM 2190 C C . ALA A 1 422 ? 137.122 124.272 137.916 1.00 19.48 422 ALA A C 1
ATOM 2191 O O . ALA A 1 422 ? 136.707 123.426 138.711 1.00 19.48 422 ALA A O 1
ATOM 2193 N N . LEU A 1 423 ? 137.989 123.975 136.950 1.00 20.47 423 LEU A N 1
ATOM 2194 C CA . LEU A 1 423 ? 138.506 122.625 136.783 1.00 20.47 423 LEU A CA 1
ATOM 2195 C C . LEU A 1 423 ? 139.573 122.287 137.815 1.00 20.47 423 LEU A C 1
ATOM 2196 O O . LEU A 1 423 ? 139.699 121.125 138.200 1.00 20.47 423 LEU A O 1
ATOM 2201 N N . PHE A 1 424 ? 140.346 123.275 138.273 1.00 21.17 424 PHE A N 1
ATOM 2202 C CA . PHE A 1 424 ? 141.311 123.030 139.340 1.00 21.17 424 PHE A CA 1
ATOM 2203 C C . PHE A 1 424 ? 140.613 122.765 140.664 1.00 21.17 424 PHE A C 1
ATOM 2204 O O . PHE A 1 424 ? 141.015 121.871 141.415 1.00 21.17 424 PHE A O 1
ATOM 2212 N N . LEU A 1 425 ? 139.581 123.549 140.975 1.00 22.83 425 LEU A N 1
ATOM 2213 C CA . LEU A 1 425 ? 138.791 123.336 142.178 1.00 22.83 425 LEU A CA 1
ATOM 2214 C C . LEU A 1 425 ? 138.017 122.030 142.133 1.00 22.83 425 LEU A C 1
ATOM 2215 O O . LEU A 1 425 ? 137.729 121.461 143.186 1.00 22.83 425 LEU A O 1
ATOM 2220 N N . TYR A 1 426 ? 137.680 121.548 140.940 1.00 25.61 426 TYR A N 1
ATOM 2221 C CA . TYR A 1 426 ? 137.025 120.254 140.814 1.00 25.61 426 TYR A CA 1
ATOM 2222 C C . TYR A 1 426 ? 137.994 119.124 141.133 1.00 25.61 426 TYR A C 1
ATOM 2223 O O . TYR A 1 426 ? 137.648 118.203 141.875 1.00 25.61 426 TYR A O 1
ATOM 2232 N N . ILE A 1 427 ? 139.215 119.191 140.593 1.00 27.89 427 ILE A N 1
ATOM 2233 C CA . ILE A 1 427 ? 140.226 118.156 140.811 1.00 27.89 427 ILE A CA 1
ATOM 2234 C C . ILE A 1 427 ? 140.667 118.117 142.269 1.00 27.89 427 ILE A C 1
ATOM 2235 O O . ILE A 1 427 ? 140.778 117.044 142.867 1.00 27.89 427 ILE A O 1
ATOM 2240 N N . SER A 1 428 ? 140.874 119.271 142.887 1.00 30.42 428 SER A N 1
ATOM 2241 C CA . SER A 1 428 ? 141.341 119.296 144.268 1.00 30.42 428 SER A CA 1
ATOM 2242 C C . SER A 1 428 ? 140.245 119.006 145.291 1.00 30.42 428 SER A C 1
ATOM 2243 O O . SER A 1 428 ? 140.479 119.197 146.485 1.00 30.42 428 SER A O 1
ATOM 2246 N N . LEU A 1 429 ? 139.082 118.557 144.872 1.00 35.39 429 LEU A N 1
ATOM 2247 C CA . LEU A 1 429 ? 137.961 118.238 145.743 1.00 35.39 429 LEU A CA 1
ATOM 2248 C C . LEU A 1 429 ? 137.422 116.837 145.508 1.00 35.39 429 LEU A C 1
ATOM 2249 O O . LEU A 1 429 ? 137.066 116.160 146.470 1.00 35.39 429 LEU A O 1
ATOM 2254 N N . VAL A 1 430 ? 137.386 116.369 144.258 1.00 38.80 430 VAL A N 1
ATOM 2255 C CA . VAL A 1 430 ? 136.825 115.058 143.950 1.00 38.80 430 VAL A CA 1
ATOM 2256 C C . VAL A 1 430 ? 137.908 113.990 143.788 1.00 38.80 430 VAL A C 1
ATOM 2257 O O . VAL A 1 430 ? 137.614 112.798 143.958 1.00 38.80 430 VAL A O 1
ATOM 2261 N N . ALA A 1 431 ? 139.153 114.373 143.514 1.00 41.51 431 ALA A N 1
ATOM 2262 C CA . ALA A 1 431 ? 140.211 113.387 143.296 1.00 41.51 431 ALA A CA 1
ATOM 2263 C C . ALA A 1 431 ? 140.914 113.056 144.613 1.00 41.51 431 ALA A C 1
ATOM 2264 O O . ALA A 1 431 ? 142.109 113.267 144.801 1.00 41.51 431 ALA A O 1
ATOM 2266 N N . ARG A 1 432 ? 140.119 112.536 145.539 1.00 47.40 432 ARG A N 1
ATOM 2267 C CA . ARG A 1 432 ? 140.581 112.037 146.820 1.00 47.40 432 ARG A CA 1
ATOM 2268 C C . ARG A 1 432 ? 139.896 110.704 147.071 1.00 47.40 432 ARG A C 1
ATOM 2269 O O . ARG A 1 432 ? 139.063 110.254 146.283 1.00 47.40 432 ARG A O 1
ATOM 2277 N N . ILE A 1 433 ? 140.248 110.063 148.179 1.00 53.42 433 ILE A N 1
ATOM 2278 C CA . ILE A 1 433 ? 139.616 108.801 148.532 1.00 53.42 433 ILE A CA 1
ATOM 2279 C C . ILE A 1 433 ? 138.523 108.989 149.585 1.00 53.42 433 ILE A C 1
ATOM 2280 O O . ILE A 1 433 ? 137.588 108.177 149.641 1.00 53.42 433 ILE A O 1
ATOM 2285 N N . ASN A 1 434 ? 138.575 110.061 150.372 1.00 54.86 434 ASN A N 1
ATOM 2286 C CA . ASN A 1 434 ? 137.563 110.334 151.381 1.00 54.86 434 ASN A CA 1
ATOM 2287 C C . ASN A 1 434 ? 136.363 111.085 150.831 1.00 54.86 434 ASN A C 1
ATOM 2288 O O . ASN A 1 434 ? 135.417 111.338 151.581 1.00 54.86 434 ASN A O 1
ATOM 2293 N N . PHE A 1 435 ? 136.377 111.459 149.553 1.00 48.82 435 PHE A N 1
ATOM 2294 C CA . PHE A 1 435 ? 135.187 112.053 148.958 1.00 48.82 435 PHE A CA 1
ATOM 2295 C C . PHE A 1 435 ? 134.130 110.995 148.686 1.00 48.82 435 PHE A C 1
ATOM 2296 O O . PHE A 1 435 ? 132.931 111.284 148.745 1.00 48.82 435 PHE A O 1
ATOM 2304 N N . PHE A 1 436 ? 134.558 109.768 148.405 1.00 54.22 436 PHE A N 1
ATOM 2305 C CA . PHE A 1 436 ? 133.680 108.672 148.023 1.00 54.22 436 PHE A CA 1
ATOM 2306 C C . PHE A 1 436 ? 133.305 107.805 149.220 1.00 54.22 436 PHE A C 1
ATOM 2307 O O . PHE A 1 436 ? 132.160 107.359 149.332 1.00 54.22 436 PHE A O 1
ATOM 2315 N N . THR A 1 437 ? 134.260 107.553 150.118 1.00 55.50 437 THR A N 1
ATOM 2316 C CA . THR A 1 437 ? 133.992 106.734 151.292 1.00 55.50 437 THR A CA 1
ATOM 2317 C C . THR A 1 437 ? 133.376 107.528 152.432 1.00 55.50 437 THR A C 1
ATOM 2318 O O . THR A 1 437 ? 132.779 106.931 153.333 1.00 55.50 437 THR A O 1
ATOM 2322 N N . GLY A 1 438 ? 133.514 108.848 152.423 1.00 53.36 438 GLY A N 1
ATOM 2323 C CA . GLY A 1 438 ? 132.864 109.670 153.420 1.00 53.36 438 GLY A CA 1
ATOM 2324 C C . GLY A 1 438 ? 131.519 110.197 152.964 1.00 53.36 438 GLY A C 1
ATOM 2325 O O . GLY A 1 438 ? 131.315 111.413 152.909 1.00 53.36 438 GLY A O 1
ATOM 2326 N N . PHE A 1 439 ? 130.595 109.301 152.627 1.00 49.51 439 PHE A N 1
ATOM 2327 C CA . PHE A 1 439 ? 129.257 109.680 152.196 1.00 49.51 439 PHE A CA 1
ATOM 2328 C C . PHE A 1 439 ? 128.268 109.412 153.322 1.00 49.51 439 PHE A C 1
ATOM 2329 O O . PHE A 1 439 ? 128.119 108.270 153.766 1.00 49.51 439 PHE A O 1
ATOM 2337 N N . LYS A 1 440 ? 127.594 110.464 153.772 1.00 49.59 440 LYS A N 1
ATOM 2338 C CA . LYS A 1 440 ? 126.481 110.367 154.704 1.00 49.59 440 LYS A CA 1
ATOM 2339 C C . LYS A 1 440 ? 125.324 111.151 154.112 1.00 49.59 440 LYS A C 1
ATOM 2340 O O . LYS A 1 440 ? 125.517 112.286 153.672 1.00 49.59 440 LYS A O 1
ATOM 2346 N N . PHE A 1 441 ? 124.112 110.662 154.023 1.00 45.99 441 PHE A N 1
ATOM 2347 C CA . PHE A 1 441 ? 123.025 111.359 153.379 1.00 45.99 441 PHE A CA 1
ATOM 2348 C C . PHE A 1 441 ? 122.465 112.489 154.138 1.00 45.99 441 PHE A C 1
ATOM 2349 O O . PHE A 1 441 ? 122.334 112.410 155.329 1.00 45.99 441 PHE A O 1
ATOM 2357 N N . SER A 1 442 ? 122.149 113.576 153.489 1.00 40.70 442 SER A N 1
ATOM 2358 C CA . SER A 1 442 ? 121.460 114.606 154.003 1.00 40.70 442 SER A CA 1
ATOM 2359 C C . SER A 1 442 ? 120.751 115.192 152.824 1.00 40.70 442 SER A C 1
ATOM 2360 O O . SER A 1 442 ? 121.018 114.850 151.723 1.00 40.70 442 SER A O 1
ATOM 2363 N N . VAL A 1 443 ? 119.780 116.024 153.019 1.00 36.07 443 VAL A N 1
ATOM 2364 C CA . VAL A 1 443 ? 119.169 116.745 151.962 1.00 36.07 443 VAL A CA 1
ATOM 2365 C C . VAL A 1 443 ? 120.056 117.839 151.506 1.00 36.07 443 VAL A C 1
ATOM 2366 O O . VAL A 1 443 ? 119.907 118.242 150.424 1.00 36.07 443 VAL A O 1
ATOM 2370 N N . ALA A 1 444 ? 121.036 118.314 152.202 1.00 34.93 444 ALA A N 1
ATOM 2371 C CA . ALA A 1 444 ? 121.995 119.286 151.691 1.00 34.93 444 ALA A CA 1
ATOM 2372 C C . ALA A 1 444 ? 122.926 118.718 150.628 1.00 34.93 444 ALA A C 1
ATOM 2373 O O . ALA A 1 444 ? 123.639 119.491 149.988 1.00 34.93 444 ALA A O 1
ATOM 2375 N N . TRP A 1 445 ? 122.949 117.396 150.427 1.00 36.92 445 TRP A N 1
ATOM 2376 C CA . TRP A 1 445 ? 123.716 116.815 149.332 1.00 36.92 445 TRP A CA 1
ATOM 2377 C C . TRP A 1 445 ? 123.153 117.144 147.964 1.00 36.92 445 TRP A C 1
ATOM 2378 O O . TRP A 1 445 ? 123.899 117.088 146.985 1.00 36.92 445 TRP A O 1
ATOM 2389 N N . TRP A 1 446 ? 121.856 117.442 147.867 1.00 29.61 446 TRP A N 1
ATOM 2390 C CA . TRP A 1 446 ? 121.274 117.823 146.587 1.00 29.61 446 TRP A CA 1
ATOM 2391 C C . TRP A 1 446 ? 121.825 119.154 146.103 1.00 29.61 446 TRP A C 1
ATOM 2392 O O . TRP A 1 446 ? 122.017 119.355 144.901 1.00 29.61 446 TRP A O 1
ATOM 2403 N N . SER A 1 447 ? 122.199 120.014 146.861 1.00 30.42 447 SER A N 1
ATOM 2404 C CA . SER A 1 447 ? 122.721 121.233 146.504 1.00 30.42 447 SER A CA 1
ATOM 2405 C C . SER A 1 447 ? 124.210 121.221 146.267 1.00 30.42 447 SER A C 1
ATOM 2406 O O . SER A 1 447 ? 124.672 122.183 145.865 1.00 30.42 447 SER A O 1
ATOM 2409 N N . TYR A 1 448 ? 124.960 120.167 146.414 1.00 32.38 448 TYR A N 1
ATOM 2410 C CA . TYR A 1 448 ? 126.319 119.984 146.186 1.00 32.38 448 TYR A CA 1
ATOM 2411 C C . TYR A 1 448 ? 126.508 119.213 144.911 1.00 32.38 448 TYR A C 1
ATOM 2412 O O . TYR A 1 448 ? 127.555 119.131 144.479 1.00 32.38 448 TYR A O 1
ATOM 2421 N N . THR A 1 449 ? 125.500 118.792 144.231 1.00 29.69 449 THR A N 1
ATOM 2422 C CA . THR A 1 449 ? 125.467 118.089 143.065 1.00 29.69 449 THR A CA 1
ATOM 2423 C C . THR A 1 449 ? 125.285 119.079 142.074 1.00 29.69 449 THR A C 1
ATOM 2424 O O . THR A 1 449 ? 125.784 118.938 141.094 1.00 29.69 449 THR A O 1
ATOM 2428 N N . PHE A 1 450 ? 124.449 120.057 142.275 1.00 25.35 450 PHE A N 1
ATOM 2429 C CA . PHE A 1 450 ? 124.257 121.187 141.355 1.00 25.35 450 PHE A CA 1
ATOM 2430 C C . PHE A 1 450 ? 125.523 121.827 140.780 1.00 25.35 450 PHE A C 1
ATOM 2431 O O . PHE A 1 450 ? 125.565 122.013 139.558 1.00 25.35 450 PHE A O 1
ATOM 2439 N N . PRO A 1 451 ? 126.561 122.199 141.545 1.00 26.28 451 PRO A N 1
ATOM 2440 C CA . PRO A 1 451 ? 127.708 122.846 140.897 1.00 26.28 451 PRO A CA 1
ATOM 2441 C C . PRO A 1 451 ? 128.654 121.888 140.190 1.00 26.28 451 PRO A C 1
ATOM 2442 O O . PRO A 1 451 ? 129.543 122.349 139.466 1.00 26.28 451 PRO A O 1
ATOM 2446 N N . MET A 1 452 ? 128.489 120.583 140.368 1.00 28.15 452 MET A N 1
ATOM 2447 C CA . MET A 1 452 ? 129.256 119.584 139.646 1.00 28.15 452 MET A CA 1
ATOM 2448 C C . MET A 1 452 ? 128.599 119.180 138.338 1.00 28.15 452 MET A C 1
ATOM 2449 O O . MET A 1 452 ? 129.257 118.571 137.491 1.00 28.15 452 MET A O 1
ATOM 2454 N N . THR A 1 453 ? 127.317 119.492 138.169 1.00 23.81 453 THR A N 1
ATOM 2455 C CA . THR A 1 453 ? 126.610 119.337 136.909 1.00 23.81 453 THR A CA 1
ATOM 2456 C C . THR A 1 453 ? 126.824 120.538 136.001 1.00 23.81 453 THR A C 1
ATOM 2457 O O . THR A 1 453 ? 126.904 120.383 134.779 1.00 23.81 453 THR A O 1
ATOM 2461 N N . THR A 1 454 ? 126.952 121.727 136.587 1.00 23.25 454 THR A N 1
ATOM 2462 C CA . THR A 1 454 ? 127.239 122.931 135.818 1.00 23.25 454 THR A CA 1
ATOM 2463 C C . THR A 1 454 ? 128.641 122.875 135.224 1.00 23.25 454 THR A C 1
ATOM 2464 O O . THR A 1 454 ? 128.881 123.377 134.120 1.00 23.25 454 THR A O 1
ATOM 2468 N N . ALA A 1 455 ? 129.576 122.237 135.930 1.00 23.24 455 ALA A N 1
ATOM 2469 C CA . ALA A 1 455 ? 130.929 122.063 135.423 1.00 23.24 455 ALA A CA 1
ATOM 2470 C C . ALA A 1 455 ? 131.006 121.027 134.314 1.00 23.24 455 ALA A C 1
ATOM 2471 O O . ALA A 1 455 ? 131.963 121.039 133.540 1.00 23.24 455 ALA A O 1
ATOM 2473 N N . SER A 1 456 ? 130.027 120.130 134.229 1.00 23.23 456 SER A N 1
ATOM 2474 C CA . SER A 1 456 ? 129.933 119.192 133.122 1.00 23.23 456 SER A CA 1
ATOM 2475 C C . SER A 1 456 ? 129.387 119.848 131.866 1.00 23.23 456 SER A C 1
ATOM 2476 O O . SER A 1 456 ? 129.695 119.408 130.759 1.00 23.23 456 SER A O 1
ATOM 2479 N N . VAL A 1 457 ? 128.553 120.875 132.018 1.00 22.31 457 VAL A N 1
ATOM 2480 C CA . VAL A 1 457 ? 128.030 121.597 130.867 1.00 22.31 457 VAL A CA 1
ATOM 2481 C C . VAL A 1 457 ? 129.119 122.471 130.256 1.00 22.31 457 VAL A C 1
ATOM 2482 O O . VAL A 1 457 ? 129.172 122.650 129.035 1.00 22.31 457 VAL A O 1
ATOM 2486 N N . ALA A 1 458 ? 130.034 122.983 131.079 1.00 22.05 458 ALA A N 1
ATOM 2487 C CA . ALA A 1 458 ? 131.084 123.854 130.570 1.00 22.05 458 ALA A CA 1
ATOM 2488 C C . ALA A 1 458 ? 132.192 123.074 129.877 1.00 22.05 458 ALA A C 1
ATOM 2489 O O . ALA A 1 458 ? 132.915 123.638 129.053 1.00 22.05 458 ALA A O 1
ATOM 2491 N N . THR A 1 459 ? 132.353 121.794 130.191 1.00 23.80 459 THR A N 1
ATOM 2492 C CA . THR A 1 459 ? 133.360 120.984 129.525 1.00 23.80 459 THR A CA 1
ATOM 2493 C C . THR A 1 459 ? 132.839 120.305 128.269 1.00 23.80 459 THR A C 1
ATOM 2494 O O . THR A 1 459 ? 133.634 119.725 127.529 1.00 23.80 459 THR A O 1
ATOM 2498 N N . ILE A 1 460 ? 131.532 120.356 128.012 1.00 24.12 460 ILE A N 1
ATOM 2499 C CA . ILE A 1 460 ? 131.013 119.982 126.702 1.00 24.12 460 ILE A CA 1
ATOM 2500 C C . ILE A 1 460 ? 131.254 121.107 125.707 1.00 24.12 460 ILE A C 1
ATOM 2501 O O . ILE A 1 460 ? 131.611 120.868 124.550 1.00 24.12 460 ILE A O 1
ATOM 2506 N N . LYS A 1 461 ? 131.114 122.351 126.151 1.00 25.39 461 LYS A N 1
ATOM 2507 C CA . LYS A 1 461 ? 131.366 123.488 125.282 1.00 25.39 461 LYS A CA 1
ATOM 2508 C C . LYS A 1 461 ? 132.848 123.747 125.072 1.00 25.39 461 LYS A C 1
ATOM 2509 O O . LYS A 1 461 ? 133.217 124.367 124.071 1.00 25.39 461 LYS A O 1
ATOM 2515 N N . TYR A 1 462 ? 133.701 123.290 125.983 1.00 24.47 462 TYR A N 1
ATOM 2516 C CA . TYR A 1 462 ? 135.133 123.301 125.730 1.00 24.47 462 TYR A CA 1
ATOM 2517 C C . TYR A 1 462 ? 135.537 122.222 124.733 1.00 24.47 462 TYR A C 1
ATOM 2518 O O . TYR A 1 462 ? 136.490 122.410 123.974 1.00 24.47 462 TYR A O 1
ATOM 2527 N N . ALA A 1 463 ? 134.815 121.104 124.699 1.00 28.26 463 ALA A N 1
ATOM 2528 C CA . ALA A 1 463 ? 135.121 120.039 123.756 1.00 28.26 463 ALA A CA 1
ATOM 2529 C C . ALA A 1 463 ? 134.708 120.380 122.333 1.00 28.26 463 ALA A C 1
ATOM 2530 O O . ALA A 1 463 ? 135.101 119.672 121.401 1.00 28.26 463 ALA A O 1
ATOM 2532 N N . GLU A 1 464 ? 133.915 121.429 122.145 1.00 31.33 464 GLU A N 1
ATOM 2533 C CA . GLU A 1 464 ? 133.538 121.907 120.824 1.00 31.33 464 GLU A CA 1
ATOM 2534 C C . GLU A 1 464 ? 134.551 122.883 120.251 1.00 31.33 464 GLU A C 1
ATOM 2535 O O . GLU A 1 464 ? 134.748 122.918 119.034 1.00 31.33 464 GLU A O 1
ATOM 2541 N N . ALA A 1 465 ? 135.187 123.683 121.106 1.00 30.67 465 ALA A N 1
ATOM 2542 C CA . ALA A 1 465 ? 136.205 124.624 120.659 1.00 30.67 465 ALA A CA 1
ATOM 2543 C C . ALA A 1 465 ? 137.534 123.931 120.408 1.00 30.67 465 ALA A C 1
ATOM 2544 O O . ALA A 1 465 ? 138.274 124.315 119.500 1.00 30.67 465 ALA A O 1
ATOM 2546 N N . VAL A 1 466 ? 137.854 122.920 121.207 1.00 30.91 466 VAL A N 1
ATOM 2547 C CA . VAL A 1 466 ? 139.097 122.168 121.077 1.00 30.91 466 VAL A CA 1
ATOM 2548 C C . VAL A 1 466 ? 138.732 120.736 120.703 1.00 30.91 466 VAL A C 1
ATOM 2549 O O . VAL A 1 466 ? 138.425 119.927 121.587 1.00 30.91 466 VAL A O 1
ATOM 2553 N N . PRO A 1 467 ? 138.719 120.384 119.424 1.00 36.36 467 PRO A N 1
ATOM 2554 C CA . PRO A 1 467 ? 138.357 119.018 119.040 1.00 36.36 467 PRO A CA 1
ATOM 2555 C C . PRO A 1 467 ? 139.520 118.050 119.183 1.00 36.36 467 PRO A C 1
ATOM 2556 O O . PRO A 1 467 ? 140.691 118.426 119.125 1.00 36.36 467 PRO A O 1
ATOM 2560 N N . GLY A 1 468 ? 139.174 116.779 119.366 1.00 38.06 468 GLY A N 1
ATOM 2561 C CA . GLY A 1 468 ? 140.164 115.741 119.566 1.00 38.06 468 GLY A CA 1
ATOM 2562 C C . GLY A 1 468 ? 139.817 114.821 120.716 1.00 38.06 468 GLY A C 1
ATOM 2563 O O . GLY A 1 468 ? 138.969 115.159 121.539 1.00 38.06 468 GLY A O 1
ATOM 2564 N N . TYR A 1 469 ? 140.477 113.667 120.787 1.00 39.20 469 TYR A N 1
ATOM 2565 C CA . TYR A 1 469 ? 140.159 112.683 121.820 1.00 39.20 469 TYR A CA 1
ATOM 2566 C C . TYR A 1 469 ? 140.444 113.079 123.277 1.00 39.20 469 TYR A C 1
ATOM 2567 O O . TYR A 1 469 ? 139.696 112.595 124.142 1.00 39.20 469 TYR A O 1
ATOM 2576 N N . PRO A 1 470 ? 141.477 113.863 123.642 1.00 36.16 470 PRO A N 1
ATOM 2577 C CA . PRO A 1 470 ? 141.609 114.214 125.070 1.00 36.16 470 PRO A CA 1
ATOM 2578 C C . PRO A 1 470 ? 140.509 115.109 125.621 1.00 36.16 470 PRO A C 1
ATOM 2579 O O . PRO A 1 470 ? 140.297 115.109 126.838 1.00 36.16 470 PRO A O 1
ATOM 2583 N N . SER A 1 471 ? 139.802 115.866 124.786 1.00 34.18 471 SER A N 1
ATOM 2584 C CA . SER A 1 471 ? 138.713 116.691 125.291 1.00 34.18 471 SER A CA 1
ATOM 2585 C C . SER A 1 471 ? 137.368 115.974 125.264 1.00 34.18 471 SER A C 1
ATOM 2586 O O . SER A 1 471 ? 136.461 116.372 125.998 1.00 34.18 471 SER A O 1
ATOM 2589 N N . ARG A 1 472 ? 137.218 114.935 124.440 1.00 35.19 472 ARG A N 1
ATOM 2590 C CA . ARG A 1 472 ? 136.034 114.086 124.517 1.00 35.19 472 ARG A CA 1
ATOM 2591 C C . ARG A 1 472 ? 136.035 113.269 125.799 1.00 35.19 472 ARG A C 1
ATOM 2592 O O . ARG A 1 472 ? 134.984 113.059 126.409 1.00 35.19 472 ARG A O 1
ATOM 2600 N N . ALA A 1 473 ? 137.207 112.779 126.205 1.00 30.85 473 ALA A N 1
ATOM 2601 C CA . ALA A 1 473 ? 137.292 111.911 127.371 1.00 30.85 473 ALA A CA 1
ATOM 2602 C C . ALA A 1 473 ? 137.148 112.688 128.667 1.00 30.85 473 ALA A C 1
ATOM 2603 O O . ALA A 1 473 ? 136.706 112.128 129.670 1.00 30.85 473 ALA A O 1
ATOM 2605 N N . LEU A 1 474 ? 137.524 113.967 128.671 1.00 29.35 474 LEU A N 1
ATOM 2606 C CA . LEU A 1 474 ? 137.320 114.796 129.853 1.00 29.35 474 LEU A CA 1
ATOM 2607 C C . LEU A 1 474 ? 135.849 115.141 130.036 1.00 29.35 474 LEU A C 1
ATOM 2608 O O . LEU A 1 474 ? 135.353 115.193 131.166 1.00 29.35 474 LEU A O 1
ATOM 2613 N N . ALA A 1 475 ? 135.136 115.379 128.934 1.00 28.89 475 ALA A N 1
ATOM 2614 C CA . ALA A 1 475 ? 133.733 115.761 129.016 1.00 28.89 475 ALA A CA 1
ATOM 2615 C C . ALA A 1 475 ? 132.849 114.592 129.411 1.00 28.89 475 ALA A C 1
ATOM 2616 O O . ALA A 1 475 ? 131.816 114.793 130.055 1.00 28.89 475 ALA A O 1
ATOM 2618 N N . LEU A 1 476 ? 133.228 113.372 129.039 1.00 29.81 476 LEU A N 1
ATOM 2619 C CA . LEU A 1 476 ? 132.436 112.203 129.389 1.00 29.81 476 LEU A CA 1
ATOM 2620 C C . LEU A 1 476 ? 132.736 111.674 130.778 1.00 29.81 476 LEU A C 1
ATOM 2621 O O . LEU A 1 476 ? 131.939 110.899 131.309 1.00 29.81 476 LEU A O 1
ATOM 2626 N N . THR A 1 477 ? 133.860 112.048 131.378 1.00 31.34 477 THR A N 1
ATOM 2627 C CA . THR A 1 477 ? 134.150 111.577 132.721 1.00 31.34 477 THR A CA 1
ATOM 2628 C C . THR A 1 477 ? 133.673 112.532 133.802 1.00 31.34 477 THR A C 1
ATOM 2629 O O . THR A 1 477 ? 133.483 112.095 134.938 1.00 31.34 477 THR A O 1
ATOM 2633 N N . LEU A 1 478 ? 133.450 113.808 133.489 1.00 28.54 478 LEU A N 1
ATOM 2634 C CA . LEU A 1 478 ? 132.828 114.685 134.467 1.00 28.54 478 LEU A CA 1
ATOM 2635 C C . LEU A 1 478 ? 131.318 114.557 134.458 1.00 28.54 478 LEU A C 1
ATOM 2636 O O . LEU A 1 478 ? 130.688 114.698 135.509 1.00 28.54 478 LEU A O 1
ATOM 2641 N N . SER A 1 479 ? 130.722 114.295 133.298 1.00 28.26 479 SER A N 1
ATOM 2642 C CA . SER A 1 479 ? 129.283 114.110 133.208 1.00 28.26 479 SER A CA 1
ATOM 2643 C C . SER A 1 479 ? 128.849 112.696 133.556 1.00 28.26 479 SER A C 1
ATOM 2644 O O . SER A 1 479 ? 127.649 112.417 133.537 1.00 28.26 479 SER A O 1
ATOM 2647 N N . PHE A 1 480 ? 129.782 111.802 133.871 1.00 32.00 480 PHE A N 1
ATOM 2648 C CA . PHE A 1 480 ? 129.428 110.510 134.439 1.00 32.00 480 PHE A CA 1
ATOM 2649 C C . PHE A 1 480 ? 129.401 110.553 135.957 1.00 32.00 480 PHE A C 1
ATOM 2650 O O . PHE A 1 480 ? 128.559 109.899 136.574 1.00 32.00 480 PHE A O 1
ATOM 2658 N N . ILE A 1 481 ? 130.321 111.299 136.567 1.00 31.62 481 ILE A N 1
ATOM 2659 C CA . ILE A 1 481 ? 130.375 111.397 138.021 1.00 31.62 481 ILE A CA 1
ATOM 2660 C C . ILE A 1 481 ? 129.176 112.175 138.548 1.00 31.62 481 ILE A C 1
ATOM 2661 O O . ILE A 1 481 ? 128.618 111.844 139.600 1.00 31.62 481 ILE A O 1
ATOM 2666 N N . SER A 1 482 ? 128.722 113.179 137.796 1.00 30.88 482 SER A N 1
ATOM 2667 C CA . SER A 1 482 ? 127.629 114.021 138.268 1.00 30.88 482 SER A CA 1
ATOM 2668 C C . SER A 1 482 ? 126.282 113.314 138.167 1.00 30.88 482 SER A C 1
ATOM 2669 O O . SER A 1 482 ? 125.441 113.457 139.058 1.00 30.88 482 SER A O 1
ATOM 2672 N N . THR A 1 483 ? 126.048 112.549 137.101 1.00 31.59 483 THR A N 1
ATOM 2673 C CA . THR A 1 483 ? 124.774 111.848 136.990 1.00 31.59 483 THR A CA 1
ATOM 2674 C C . THR A 1 483 ? 124.723 110.592 137.843 1.00 31.59 483 THR A C 1
ATOM 2675 O O . THR A 1 483 ? 123.627 110.120 138.154 1.00 31.59 483 THR A O 1
ATOM 2679 N N . ALA A 1 484 ? 125.869 110.038 138.226 1.00 34.34 484 ALA A N 1
ATOM 2680 C CA . ALA A 1 484 ? 125.873 108.875 139.098 1.00 34.34 484 ALA A CA 1
ATOM 2681 C C . ALA A 1 484 ? 125.663 109.234 140.557 1.00 34.34 484 ALA A C 1
ATOM 2682 O O . ALA A 1 484 ? 125.363 108.345 141.354 1.00 34.34 484 ALA A O 1
ATOM 2684 N N . MET A 1 485 ? 125.814 110.500 140.931 1.00 36.55 485 MET A N 1
ATOM 2685 C CA . MET A 1 485 ? 125.494 110.909 142.290 1.00 36.55 485 MET A CA 1
ATOM 2686 C C . MET A 1 485 ? 124.033 111.291 142.441 1.00 36.55 485 MET A C 1
ATOM 2687 O O . MET A 1 485 ? 123.465 111.121 143.521 1.00 36.55 485 MET A O 1
ATOM 2692 N N . VAL A 1 486 ? 123.425 111.825 141.381 1.00 33.92 486 VAL A N 1
ATOM 2693 C CA . VAL A 1 486 ? 121.995 112.112 141.397 1.00 33.92 486 VAL A CA 1
ATOM 2694 C C . VAL A 1 486 ? 121.202 110.816 141.494 1.00 33.92 486 VAL A C 1
ATOM 2695 O O . VAL A 1 486 ? 120.183 110.746 142.187 1.00 33.92 486 VAL A O 1
ATOM 2699 N N . CYS A 1 487 ? 121.689 109.754 140.851 1.00 37.58 487 CYS A N 1
ATOM 2700 C CA . CYS A 1 487 ? 121.016 108.464 140.934 1.00 37.58 487 CYS A CA 1
ATOM 2701 C C . CYS A 1 487 ? 121.176 107.822 142.307 1.00 37.58 487 CYS A C 1
ATOM 2702 O O . CYS A 1 487 ? 120.300 107.066 142.737 1.00 37.58 487 CYS A O 1
ATOM 2705 N N . VAL A 1 488 ? 122.278 108.100 143.003 1.00 37.53 488 VAL A N 1
ATOM 2706 C CA . VAL A 1 488 ? 122.413 107.670 144.392 1.00 37.53 488 VAL A CA 1
ATOM 2707 C C . VAL A 1 488 ? 121.484 108.477 145.289 1.00 37.53 488 VAL A C 1
ATOM 2708 O O . VAL A 1 488 ? 120.807 107.922 146.163 1.00 37.53 488 VAL A O 1
ATOM 2712 N N . LEU A 1 489 ? 121.411 109.792 145.067 1.00 34.79 489 LEU A N 1
ATOM 2713 C CA . LEU A 1 489 ? 120.549 110.647 145.875 1.00 34.79 489 LEU A CA 1
ATOM 2714 C C . LEU A 1 489 ? 119.076 110.404 145.602 1.00 34.79 489 LEU A C 1
ATOM 2715 O O . LEU A 1 489 ? 118.249 110.628 146.484 1.00 34.79 489 LEU A O 1
ATOM 2720 N N . PHE A 1 490 ? 118.726 109.954 144.399 1.00 38.02 490 PHE A N 1
ATOM 2721 C CA . PHE A 1 490 ? 117.325 109.714 144.075 1.00 38.02 490 PHE A CA 1
ATOM 2722 C C . PHE A 1 490 ? 116.794 108.484 144.797 1.00 38.02 490 PHE A C 1
ATOM 2723 O O . PHE A 1 490 ? 115.632 108.456 145.208 1.00 38.02 490 PHE A O 1
ATOM 2731 N N . VAL A 1 491 ? 117.629 107.462 144.970 1.00 42.65 491 VAL A N 1
ATOM 2732 C CA . VAL A 1 491 ? 117.173 106.234 145.610 1.00 42.65 491 VAL A CA 1
ATOM 2733 C C . VAL A 1 491 ? 117.191 106.378 147.128 1.00 42.65 491 VAL A C 1
ATOM 2734 O O . VAL A 1 491 ? 116.280 105.911 147.817 1.00 42.65 491 VAL A O 1
ATOM 2738 N N . SER A 1 492 ? 118.197 107.056 147.676 1.00 44.01 492 SER A N 1
ATOM 2739 C CA . SER A 1 492 ? 118.265 107.225 149.121 1.00 44.01 492 SER A CA 1
ATOM 2740 C C . SER A 1 492 ? 117.291 108.275 149.643 1.00 44.01 492 SER A C 1
ATOM 2741 O O . SER A 1 492 ? 117.065 108.335 150.853 1.00 44.01 492 SER A O 1
ATOM 2744 N N . THR A 1 493 ? 116.713 109.102 148.771 1.00 42.92 493 THR A N 1
ATOM 2745 C CA . THR A 1 493 ? 115.645 110.002 149.197 1.00 42.92 493 THR A CA 1
ATOM 2746 C C . THR A 1 493 ? 114.310 109.268 149.236 1.00 42.92 493 THR A C 1
ATOM 2747 O O . THR A 1 493 ? 113.467 109.543 150.095 1.00 42.92 493 THR A O 1
ATOM 2751 N N . LEU A 1 494 ? 114.111 108.308 148.332 1.00 47.98 494 LEU A N 1
ATOM 2752 C CA . LEU A 1 494 ? 112.896 107.503 148.365 1.00 47.98 494 LEU A CA 1
ATOM 2753 C C . LEU A 1 494 ? 112.906 106.512 149.521 1.00 47.98 494 LEU A C 1
ATOM 2754 O O . LEU A 1 494 ? 111.840 106.123 150.008 1.00 47.98 494 LEU A O 1
ATOM 2759 N N . LEU A 1 495 ? 114.087 106.094 149.974 1.00 51.80 495 LEU A N 1
ATOM 2760 C CA . LEU A 1 495 ? 114.158 105.175 151.102 1.00 51.80 495 LEU A CA 1
ATOM 2761 C C . LEU A 1 495 ? 113.969 105.893 152.430 1.00 51.80 495 LEU A C 1
ATOM 2762 O O . LEU A 1 495 ? 113.333 105.354 153.341 1.00 51.80 495 LEU A O 1
ATOM 2767 N N . HIS A 1 496 ? 114.515 107.099 152.568 1.00 51.71 496 HIS A N 1
ATOM 2768 C CA . HIS A 1 496 ? 114.315 107.882 153.779 1.00 51.71 496 HIS A CA 1
ATOM 2769 C C . HIS A 1 496 ? 112.916 108.457 153.899 1.00 51.71 496 HIS A C 1
ATOM 2770 O O . HIS A 1 496 ? 112.517 108.828 155.004 1.00 51.71 496 HIS A O 1
ATOM 2777 N N . ALA A 1 497 ? 112.162 108.540 152.809 1.00 55.66 497 ALA A N 1
ATOM 2778 C CA . ALA A 1 497 ? 110.832 109.124 152.883 1.00 55.66 497 ALA A CA 1
ATOM 2779 C C . ALA A 1 497 ? 109.756 108.089 153.182 1.00 55.66 497 ALA A C 1
ATOM 2780 O O . ALA A 1 497 ? 108.860 108.347 153.989 1.00 55.66 497 ALA A O 1
ATOM 2782 N N . PHE A 1 498 ? 109.817 106.923 152.537 1.00 60.74 498 PHE A N 1
ATOM 2783 C CA . PHE A 1 498 ? 108.704 105.982 152.542 1.00 60.74 498 PHE A CA 1
ATOM 2784 C C . PHE A 1 498 ? 108.993 104.680 153.271 1.00 60.74 498 PHE A C 1
ATOM 2785 O O . PHE A 1 498 ? 108.049 104.026 153.722 1.00 60.74 498 PHE A O 1
ATOM 2793 N N . VAL A 1 499 ? 110.254 104.281 153.391 1.00 62.29 499 VAL A N 1
ATOM 2794 C CA . VAL A 1 499 ? 110.622 103.039 154.049 1.00 62.29 499 VAL A CA 1
ATOM 2795 C C . VAL A 1 499 ? 111.023 103.275 155.499 1.00 62.29 499 VAL A C 1
ATOM 2796 O O . VAL A 1 499 ? 110.606 102.533 156.392 1.00 62.29 499 VAL A O 1
ATOM 2800 N N . TRP A 1 500 ? 111.806 104.318 155.756 1.00 64.76 500 TRP A N 1
ATOM 2801 C CA . TRP A 1 500 ? 112.228 104.639 157.108 1.00 64.76 500 TRP A CA 1
ATOM 2802 C C . TRP A 1 500 ? 111.503 105.842 157.691 1.00 64.76 500 TRP A C 1
ATOM 2803 O O . TRP A 1 500 ? 111.433 105.957 158.918 1.00 64.76 500 TRP A O 1
ATOM 2814 N N . GLN A 1 501 ? 110.951 106.713 156.836 1.00 60.63 501 GLN A N 1
ATOM 2815 C CA . GLN A 1 501 ? 110.194 107.914 157.208 1.00 60.63 501 GLN A CA 1
ATOM 2816 C C . GLN A 1 501 ? 110.998 108.832 158.128 1.00 60.63 501 GLN A C 1
ATOM 2817 O O . GLN A 1 501 ? 110.652 109.056 159.287 1.00 60.63 501 GLN A O 1
ATOM 2823 N N . THR A 1 502 ? 112.100 109.350 157.592 1.00 53.54 502 THR A N 1
ATOM 2824 C CA . THR A 1 502 ? 112.963 110.219 158.378 1.00 53.54 502 THR A CA 1
ATOM 2825 C C . THR A 1 502 ? 113.540 111.373 157.562 1.00 53.54 502 THR A C 1
ATOM 2826 O O . THR A 1 502 ? 114.655 111.827 157.838 1.00 53.54 502 THR A O 1
ATOM 2830 N N . LEU A 1 503 ? 112.804 111.876 156.567 1.00 45.89 503 LEU A N 1
ATOM 2831 C CA . LEU A 1 503 ? 113.267 113.080 155.881 1.00 45.89 503 LEU A CA 1
ATOM 2832 C C . LEU A 1 503 ? 113.042 114.348 156.683 1.00 45.89 503 LEU A C 1
ATOM 2833 O O . LEU A 1 503 ? 113.832 115.289 156.564 1.00 45.89 503 LEU A O 1
ATOM 2838 N N . PHE A 1 504 ? 111.975 114.418 157.474 1.00 41.95 504 PHE A N 1
ATOM 2839 C CA . PHE A 1 504 ? 111.571 115.661 158.121 1.00 41.95 504 PHE A CA 1
ATOM 2840 C C . PHE A 1 504 ? 111.526 115.455 159.629 1.00 41.95 504 PHE A C 1
ATOM 2841 O O . PHE A 1 504 ? 110.460 115.168 160.192 1.00 41.95 504 PHE A O 1
ATOM 2849 N N . PRO A 1 505 ? 112.661 115.595 160.323 1.00 44.56 505 PRO A N 1
ATOM 2850 C CA . PRO A 1 505 ? 112.624 115.599 161.787 1.00 44.56 505 PRO A CA 1
ATOM 2851 C C . PRO A 1 505 ? 112.270 116.978 162.312 1.00 44.56 505 PRO A C 1
ATOM 2852 O O . PRO A 1 505 ? 111.913 117.861 161.529 1.00 44.56 505 PRO A O 1
ATOM 2856 N N . ASN A 1 506 ? 112.344 117.177 163.625 1.00 46.29 506 ASN A N 1
ATOM 2857 C CA . ASN A 1 506 ? 112.105 118.497 164.187 1.00 46.29 506 ASN A CA 1
ATOM 2858 C C . ASN A 1 506 ? 113.235 119.436 163.787 1.00 46.29 506 ASN A C 1
ATOM 2859 O O . ASN A 1 506 ? 114.412 119.110 163.948 1.00 46.29 506 ASN A O 1
ATOM 2864 N N . ASP A 1 507 ? 112.874 120.596 163.245 1.00 44.80 507 ASP A N 1
ATOM 2865 C CA . ASP A 1 507 ? 113.848 121.579 162.774 1.00 44.80 507 ASP A CA 1
ATOM 2866 C C . ASP A 1 507 ? 114.240 122.451 163.962 1.00 44.80 507 ASP A C 1
ATOM 2867 O O . ASP A 1 507 ? 113.728 123.551 164.167 1.00 44.80 507 ASP A O 1
ATOM 2872 N N . LEU A 1 508 ? 115.182 121.945 164.753 1.00 47.71 508 LEU A N 1
ATOM 2873 C CA . LEU A 1 508 ? 115.505 122.547 166.040 1.00 47.71 508 LEU A CA 1
ATOM 2874 C C . LEU A 1 508 ? 116.365 123.797 165.930 1.00 47.71 508 LEU A C 1
ATOM 2875 O O . LEU A 1 508 ? 116.527 124.497 166.932 1.00 47.71 508 LEU A O 1
ATOM 2880 N N . ALA A 1 509 ? 116.914 124.099 164.754 1.00 46.95 509 ALA A N 1
ATOM 2881 C CA . ALA A 1 509 ? 117.837 125.221 164.637 1.00 46.95 509 ALA A CA 1
ATOM 2882 C C . ALA A 1 509 ? 117.131 126.569 164.615 1.00 46.95 509 ALA A C 1
ATOM 2883 O O . ALA A 1 509 ? 117.784 127.594 164.823 1.00 46.95 509 ALA A O 1
ATOM 2885 N N . ILE A 1 510 ? 115.820 126.602 164.367 1.00 44.77 510 ILE A N 1
ATOM 2886 C CA . ILE A 1 510 ? 115.096 127.871 164.344 1.00 44.77 510 ILE A CA 1
ATOM 2887 C C . ILE A 1 510 ? 114.504 128.244 165.693 1.00 44.77 510 ILE A C 1
ATOM 2888 O O . ILE A 1 510 ? 114.055 129.387 165.863 1.00 44.77 510 ILE A O 1
ATOM 2893 N N . ALA A 1 511 ? 114.493 127.331 166.659 1.00 50.28 511 ALA A N 1
ATOM 2894 C CA . ALA A 1 511 ? 113.779 127.538 167.908 1.00 50.28 511 ALA A CA 1
ATOM 2895 C C . ALA A 1 511 ? 114.685 127.997 169.042 1.00 50.28 511 ALA A C 1
ATOM 2896 O O . ALA A 1 511 ? 114.294 127.898 170.207 1.00 50.28 511 ALA A O 1
ATOM 2898 N N . ILE A 1 512 ? 115.878 128.507 168.729 1.00 50.66 512 ILE A N 1
ATOM 2899 C CA . ILE A 1 512 ? 116.825 128.877 169.772 1.00 50.66 512 ILE A CA 1
ATOM 2900 C C . ILE A 1 512 ? 116.377 130.159 170.461 1.00 50.66 512 ILE A C 1
ATOM 2901 O O . ILE A 1 512 ? 115.580 130.938 169.927 1.00 50.66 512 ILE A O 1
ATOM 2906 N N . THR A 1 513 ? 116.887 130.374 171.669 1.00 55.81 513 THR A N 1
ATOM 2907 C CA . THR A 1 513 ? 116.576 131.578 172.416 1.00 55.81 513 THR A CA 1
ATOM 2908 C C . THR A 1 513 ? 117.438 132.740 171.936 1.00 55.81 513 THR A C 1
ATOM 2909 O O . THR A 1 513 ? 118.496 132.559 171.334 1.00 55.81 513 THR A O 1
ATOM 2913 N N . LYS A 1 514 ? 116.966 133.952 172.222 1.00 59.03 514 LYS A N 1
ATOM 2914 C CA . LYS A 1 514 ? 117.617 135.144 171.691 1.00 59.03 514 LYS A CA 1
ATOM 2915 C C . LYS A 1 514 ? 118.871 135.508 172.477 1.00 59.03 514 LYS A C 1
ATOM 2916 O O . LYS A 1 514 ? 119.875 135.926 171.889 1.00 59.03 514 LYS A O 1
ATOM 2922 N N . ARG A 1 515 ? 118.855 135.336 173.798 1.00 65.91 515 ARG A N 1
ATOM 2923 C CA . ARG A 1 515 ? 119.829 136.009 174.644 1.00 65.91 515 ARG A CA 1
ATOM 2924 C C . ARG A 1 515 ? 120.867 135.077 175.257 1.00 65.91 515 ARG A C 1
ATOM 2925 O O . ARG A 1 515 ? 122.065 135.266 175.036 1.00 65.91 515 ARG A O 1
ATOM 2933 N N . LYS A 1 516 ? 120.457 134.072 176.017 1.00 66.43 516 LYS A N 1
ATOM 2934 C CA . LYS A 1 516 ? 121.408 133.400 176.891 1.00 66.43 516 LYS A CA 1
ATOM 2935 C C . LYS A 1 516 ? 122.047 132.206 176.205 1.00 66.43 516 LYS A C 1
ATOM 2936 O O . LYS A 1 516 ? 121.531 131.671 175.226 1.00 66.43 516 LYS A O 1
ATOM 2942 N N . LEU A 1 517 ? 123.179 131.780 176.746 1.00 67.21 517 LEU A N 1
ATOM 2943 C CA . LEU A 1 517 ? 123.853 130.585 176.262 1.00 67.21 517 LEU A CA 1
ATOM 2944 C C . LEU A 1 517 ? 123.393 129.353 177.034 1.00 67.21 517 LEU A C 1
ATOM 2945 O O . LEU A 1 517 ? 124.015 128.292 176.957 1.00 67.21 517 LEU A O 1
ATOM 2950 N N . ASN B 1 150 ? 152.468 165.026 167.016 1.00 45.78 150 ASN B N 1
ATOM 2951 C CA . ASN B 1 150 ? 152.168 164.151 165.890 1.00 45.78 150 ASN B CA 1
ATOM 2952 C C . ASN B 1 150 ? 151.232 163.045 166.361 1.00 45.78 150 ASN B C 1
ATOM 2953 O O . ASN B 1 150 ? 151.639 162.130 167.068 1.00 45.78 150 ASN B O 1
ATOM 2958 N N . VAL B 1 151 ? 149.980 163.142 165.949 1.00 44.33 151 VAL B N 1
ATOM 2959 C CA . VAL B 1 151 ? 148.892 162.332 166.481 1.00 44.33 151 VAL B CA 1
ATOM 2960 C C . VAL B 1 151 ? 148.790 161.043 165.677 1.00 44.33 151 VAL B C 1
ATOM 2961 O O . VAL B 1 151 ? 148.886 161.054 164.446 1.00 44.33 151 VAL B O 1
ATOM 2965 N N . SER B 1 152 ? 148.617 159.925 166.379 1.00 46.99 152 SER B N 1
ATOM 2966 C CA . SER B 1 152 ? 148.509 158.622 165.744 1.00 46.99 152 SER B CA 1
ATOM 2967 C C . SER B 1 152 ? 147.197 158.496 164.974 1.00 46.99 152 SER B C 1
ATOM 2968 O O . SER B 1 152 ? 146.254 159.261 165.172 1.00 46.99 152 SER B O 1
ATOM 2971 N N . ALA B 1 153 ? 147.150 157.511 164.073 1.00 44.28 153 ALA B N 1
ATOM 2972 C CA . ALA B 1 153 ? 145.966 157.330 163.239 1.00 44.28 153 ALA B CA 1
ATOM 2973 C C . ALA B 1 153 ? 144.810 156.741 164.026 1.00 44.28 153 ALA B C 1
ATOM 2974 O O . ALA B 1 153 ? 143.650 157.066 163.756 1.00 44.28 153 ALA B O 1
ATOM 2976 N N . GLY B 1 154 ? 145.100 155.880 165.003 1.00 45.37 154 GLY B N 1
ATOM 2977 C CA . GLY B 1 154 ? 144.054 155.329 165.839 1.00 45.37 154 GLY B CA 1
ATOM 2978 C C . GLY B 1 154 ? 143.472 156.316 166.826 1.00 45.37 154 GLY B C 1
ATOM 2979 O O . GLY B 1 154 ? 142.370 156.090 167.332 1.00 45.37 154 GLY B O 1
ATOM 2980 N N . ARG B 1 155 ? 144.191 157.403 167.112 1.00 48.72 155 ARG B N 1
ATOM 2981 C CA . ARG B 1 155 ? 143.684 158.431 168.011 1.00 48.72 155 ARG B CA 1
ATOM 2982 C C . ARG B 1 155 ? 142.693 159.358 167.308 1.00 48.72 155 ARG B C 1
ATOM 2983 O O . ARG B 1 155 ? 141.777 159.885 167.951 1.00 48.72 155 ARG B O 1
ATOM 2991 N N . TYR B 1 156 ? 142.829 159.544 165.993 1.00 41.74 156 TYR B N 1
ATOM 2992 C CA . TYR B 1 156 ? 141.820 160.300 165.257 1.00 41.74 156 TYR B CA 1
ATOM 2993 C C . TYR B 1 156 ? 140.487 159.565 165.209 1.00 41.74 156 TYR B C 1
ATOM 2994 O O . TYR B 1 156 ? 139.430 160.194 165.292 1.00 41.74 156 TYR B O 1
ATOM 3003 N N . PHE B 1 157 ? 140.510 158.239 165.066 1.00 43.91 157 PHE B N 1
ATOM 3004 C CA . PHE B 1 157 ? 139.262 157.486 165.078 1.00 43.91 157 PHE B CA 1
ATOM 3005 C C . PHE B 1 157 ? 138.634 157.423 166.460 1.00 43.91 157 PHE B C 1
ATOM 3006 O O . PHE B 1 157 ? 137.411 157.304 166.563 1.00 43.91 157 PHE B O 1
ATOM 3014 N N . ALA B 1 158 ? 139.432 157.504 167.517 1.00 46.90 158 ALA B N 1
ATOM 3015 C CA . ALA B 1 158 ? 138.910 157.421 168.871 1.00 46.90 158 ALA B CA 1
ATOM 3016 C C . ALA B 1 158 ? 138.333 158.736 169.369 1.00 46.90 158 ALA B C 1
ATOM 3017 O O . ALA B 1 158 ? 137.408 158.727 170.189 1.00 46.90 158 ALA B O 1
ATOM 3019 N N . ALA B 1 159 ? 138.848 159.865 168.892 1.00 48.20 159 ALA B N 1
ATOM 3020 C CA . ALA B 1 159 ? 138.466 161.166 169.414 1.00 48.20 159 ALA B CA 1
ATOM 3021 C C . ALA B 1 159 ? 137.452 161.896 168.549 1.00 48.20 159 ALA B C 1
ATOM 3022 O O . ALA B 1 159 ? 136.812 162.830 169.038 1.00 48.20 159 ALA B O 1
ATOM 3024 N N . LEU B 1 160 ? 137.287 161.502 167.292 1.00 47.22 160 LEU B N 1
ATOM 3025 C CA . LEU B 1 160 ? 136.458 162.235 166.350 1.00 47.22 160 LEU B CA 1
ATOM 3026 C C . LEU B 1 160 ? 135.263 161.389 165.938 1.00 47.22 160 LEU B C 1
ATOM 3027 O O . LEU B 1 160 ? 135.257 160.167 166.090 1.00 47.22 160 LEU B O 1
ATOM 3032 N N . ARG B 1 161 ? 134.253 162.059 165.395 1.00 54.84 161 ARG B N 1
ATOM 3033 C CA . ARG B 1 161 ? 132.947 161.457 165.189 1.00 54.84 161 ARG B CA 1
ATOM 3034 C C . ARG B 1 161 ? 132.289 162.074 163.965 1.00 54.84 161 ARG B C 1
ATOM 3035 O O . ARG B 1 161 ? 132.364 163.287 163.757 1.00 54.84 161 ARG B O 1
ATOM 3043 N N . GLY B 1 162 ? 131.690 161.247 163.106 1.00 51.24 162 GLY B N 1
ATOM 3044 C CA . GLY B 1 162 ? 131.028 161.656 161.886 1.00 51.24 162 GLY B CA 1
ATOM 3045 C C . GLY B 1 162 ? 131.430 160.801 160.734 1.00 51.24 162 GLY B C 1
ATOM 3046 O O . GLY B 1 162 ? 132.328 160.081 160.919 1.00 51.24 162 GLY B O 1
ATOM 3047 N N . PRO B 1 163 ? 130.777 160.822 159.565 1.00 49.54 163 PRO B N 1
ATOM 3048 C CA . PRO B 1 163 ? 131.306 160.135 158.363 1.00 49.54 163 PRO B CA 1
ATOM 3049 C C . PRO B 1 163 ? 132.600 160.686 157.755 1.00 49.54 163 PRO B C 1
ATOM 3050 O O . PRO B 1 163 ? 133.063 160.008 156.927 1.00 49.54 163 PRO B O 1
ATOM 3054 N N . GLU B 1 164 ? 133.167 161.822 158.206 1.00 48.16 164 GLU B N 1
ATOM 3055 C CA . GLU B 1 164 ? 134.320 162.485 157.726 1.00 48.16 164 GLU B CA 1
ATOM 3056 C C . GLU B 1 164 ? 135.208 162.867 158.837 1.00 48.16 164 GLU B C 1
ATOM 3057 O O . GLU B 1 164 ? 136.171 163.426 158.530 1.00 48.16 164 GLU B O 1
ATOM 3063 N N . LEU B 1 165 ? 134.909 162.616 160.086 1.00 45.96 165 LEU B N 1
ATOM 3064 C CA . LEU B 1 165 ? 135.624 162.829 161.273 1.00 45.96 165 LEU B CA 1
ATOM 3065 C C . LEU B 1 165 ? 135.762 164.237 161.497 1.00 45.96 165 LEU B C 1
ATOM 3066 O O . LEU B 1 165 ? 136.805 164.751 161.661 1.00 45.96 165 LEU B O 1
ATOM 3071 N N . ASP B 1 166 ? 134.692 164.867 161.623 1.00 51.50 166 ASP B N 1
ATOM 3072 C CA . ASP B 1 166 ? 134.736 166.253 161.660 1.00 51.50 166 ASP B CA 1
ATOM 3073 C C . ASP B 1 166 ? 134.235 166.871 162.910 1.00 51.50 166 ASP B C 1
ATOM 3074 O O . ASP B 1 166 ? 134.344 168.014 163.073 1.00 51.50 166 ASP B O 1
ATOM 3079 N N . GLU B 1 167 ? 133.633 166.105 163.768 1.00 55.47 167 GLU B N 1
ATOM 3080 C CA . GLU B 1 167 ? 133.165 166.585 165.055 1.00 55.47 167 GLU B CA 1
ATOM 3081 C C . GLU B 1 167 ? 133.897 165.875 166.182 1.00 55.47 167 GLU B C 1
ATOM 3082 O O . GLU B 1 167 ? 134.249 164.701 166.069 1.00 55.47 167 GLU B O 1
ATOM 3088 N N . VAL B 1 168 ? 134.125 166.597 167.263 1.00 55.33 168 VAL B N 1
ATOM 3089 C CA . VAL B 1 168 ? 134.717 166.021 168.463 1.00 55.33 168 VAL B CA 1
ATOM 3090 C C . VAL B 1 168 ? 133.613 165.410 169.311 1.00 55.33 168 VAL B C 1
ATOM 3091 O O . VAL B 1 168 ? 132.464 165.864 169.308 1.00 55.33 168 VAL B O 1
ATOM 3095 N N . LYS B 1 169 ? 133.960 164.354 170.037 1.00 56.66 169 LYS B N 1
ATOM 3096 C CA . LYS B 1 169 ? 132.984 163.668 170.864 1.00 56.66 169 LYS B CA 1
ATOM 3097 C C . LYS B 1 169 ? 132.719 164.456 172.143 1.00 56.66 169 LYS B C 1
ATOM 3098 O O . LYS B 1 169 ? 133.400 165.436 172.455 1.00 56.66 169 LYS B O 1
ATOM 3104 N N . ASP B 1 170 ? 131.708 164.017 172.887 1.00 66.63 170 ASP B N 1
ATOM 3105 C CA . ASP B 1 170 ? 131.193 164.776 174.019 1.00 66.63 170 ASP B CA 1
ATOM 3106 C C . ASP B 1 170 ? 132.090 164.732 175.250 1.00 66.63 170 ASP B C 1
ATOM 3107 O O . ASP B 1 170 ? 131.856 165.501 176.187 1.00 66.63 170 ASP B O 1
ATOM 3112 N N . ASN B 1 171 ? 133.108 163.874 175.277 1.00 68.28 171 ASN B N 1
ATOM 3113 C CA . ASN B 1 171 ? 133.971 163.734 176.443 1.00 68.28 171 ASN B CA 1
ATOM 3114 C C . ASN B 1 171 ? 135.426 164.083 176.149 1.00 68.28 171 ASN B C 1
ATOM 3115 O O . ASN B 1 171 ? 136.308 163.764 176.952 1.00 68.28 171 ASN B O 1
ATOM 3120 N N . GLU B 1 172 ? 135.696 164.744 175.030 1.00 63.59 172 GLU B N 1
ATOM 3121 C CA . GLU B 1 172 ? 137.050 165.055 174.605 1.00 63.59 172 GLU B CA 1
ATOM 3122 C C . GLU B 1 172 ? 137.377 166.511 174.906 1.00 63.59 172 GLU B C 1
ATOM 3123 O O . GLU B 1 172 ? 136.535 167.400 174.749 1.00 63.59 172 GLU B O 1
ATOM 3129 N N . ASP B 1 173 ? 138.609 166.748 175.338 1.00 64.53 173 ASP B N 1
ATOM 3130 C CA . ASP B 1 173 ? 139.124 168.093 175.535 1.00 64.53 173 ASP B CA 1
ATOM 3131 C C . ASP B 1 173 ? 140.065 168.452 174.393 1.00 64.53 173 ASP B C 1
ATOM 3132 O O . ASP B 1 173 ? 140.755 167.590 173.842 1.00 64.53 173 ASP B O 1
ATOM 3137 N N . ILE B 1 174 ? 140.076 169.733 174.037 1.00 58.95 174 ILE B N 1
ATOM 3138 C CA . ILE B 1 174 ? 140.824 170.224 172.891 1.00 58.95 174 ILE B CA 1
ATOM 3139 C C . ILE B 1 174 ? 141.753 171.345 173.349 1.00 58.95 174 ILE B C 1
ATOM 3140 O O . ILE B 1 174 ? 141.645 171.855 174.463 1.00 58.95 174 ILE B O 1
ATOM 3145 N N . LEU B 1 175 ? 142.673 171.725 172.464 1.00 56.14 175 LEU B N 1
ATOM 3146 C CA . LEU B 1 175 ? 143.766 172.627 172.804 1.00 56.14 175 LEU B CA 1
ATOM 3147 C C . LEU B 1 175 ? 143.440 174.099 172.577 1.00 56.14 175 LEU B C 1
ATOM 3148 O O . LEU B 1 175 ? 144.225 174.958 172.985 1.00 56.14 175 LEU B O 1
ATOM 3153 N N . LEU B 1 176 ? 142.316 174.409 171.948 1.00 57.37 176 LEU B N 1
ATOM 3154 C CA . LEU B 1 176 ? 141.944 175.759 171.559 1.00 57.37 176 LEU B CA 1
ATOM 3155 C C . LEU B 1 176 ? 140.526 176.031 172.037 1.00 57.37 176 LEU B C 1
ATOM 3156 O O . LEU B 1 176 ? 139.759 175.091 172.262 1.00 57.37 176 LEU B O 1
ATOM 3161 N N . PRO B 1 177 ? 140.161 177.302 172.239 1.00 59.84 177 PRO B N 1
ATOM 3162 C CA . PRO B 1 177 ? 138.800 177.610 172.699 1.00 59.84 177 PRO B CA 1
ATOM 3163 C C . PRO B 1 177 ? 137.738 177.274 171.663 1.00 59.84 177 PRO B C 1
ATOM 3164 O O . PRO B 1 177 ? 138.002 177.207 170.462 1.00 59.84 177 PRO B O 1
ATOM 3168 N N . LYS B 1 178 ? 136.520 177.051 172.154 1.00 62.89 178 LYS B N 1
ATOM 3169 C CA . LYS B 1 178 ? 135.415 176.643 171.299 1.00 62.89 178 LYS B CA 1
ATOM 3170 C C . LYS B 1 178 ? 134.559 177.807 170.831 1.00 62.89 178 LYS B C 1
ATOM 3171 O O . LYS B 1 178 ? 134.115 177.815 169.677 1.00 62.89 178 LYS B O 1
ATOM 3177 N N . GLU B 1 179 ? 134.311 178.789 171.695 1.00 66.81 179 GLU B N 1
ATOM 3178 C CA . GLU B 1 179 ? 133.337 179.835 171.420 1.00 66.81 179 GLU B CA 1
ATOM 3179 C C . GLU B 1 179 ? 133.958 181.110 170.869 1.00 66.81 179 GLU B C 1
ATOM 3180 O O . GLU B 1 179 ? 133.316 181.800 170.075 1.00 66.81 179 GLU B O 1
ATOM 3186 N N . GLU B 1 180 ? 135.189 181.424 171.262 1.00 61.94 180 GLU B N 1
ATOM 3187 C CA . GLU B 1 180 ? 135.906 182.561 170.700 1.00 61.94 180 GLU B CA 1
ATOM 3188 C C . GLU B 1 180 ? 136.234 182.302 169.232 1.00 61.94 180 GLU B C 1
ATOM 3189 O O . GLU B 1 180 ? 136.512 181.169 168.833 1.00 61.94 180 GLU B O 1
ATOM 3195 N N . GLN B 1 181 ? 136.176 183.355 168.424 1.00 53.73 181 GLN B N 1
ATOM 3196 C CA . GLN B 1 181 ? 136.397 183.222 166.991 1.00 53.73 181 GLN B CA 1
ATOM 3197 C C . GLN B 1 181 ? 137.891 183.180 166.682 1.00 53.73 181 GLN B C 1
ATOM 3198 O O . GLN B 1 181 ? 138.653 184.041 167.130 1.00 53.73 181 GLN B O 1
ATOM 3204 N N . TRP B 1 182 ? 138.307 182.182 165.909 1.00 46.41 182 TRP B N 1
ATOM 3205 C CA . TR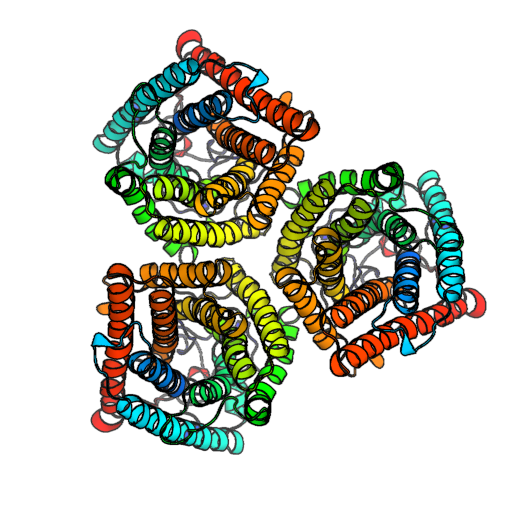P B 1 182 ? 139.710 181.977 165.582 1.00 46.41 182 TRP B CA 1
ATOM 3206 C C . TRP B 1 182 ? 140.139 182.950 164.488 1.00 46.41 182 TRP B C 1
ATOM 3207 O O . TRP B 1 182 ? 139.306 183.629 163.890 1.00 46.41 182 TRP B O 1
ATOM 3218 N N . PRO B 1 183 ? 141.442 183.071 164.219 1.00 41.39 183 PRO B N 1
ATOM 3219 C CA . PRO B 1 183 ? 141.866 183.714 162.972 1.00 41.39 183 PRO B CA 1
ATOM 3220 C C . PRO B 1 183 ? 141.431 182.903 161.761 1.00 41.39 183 PRO B C 1
ATOM 3221 O O . PRO B 1 183 ? 141.266 181.685 161.830 1.00 41.39 183 PRO B O 1
ATOM 3225 N N . PHE B 1 184 ? 141.256 183.608 160.635 1.00 36.57 184 PHE B N 1
ATOM 3226 C CA . PHE B 1 184 ? 140.569 183.040 159.476 1.00 36.57 184 PHE B CA 1
ATOM 3227 C C . PHE B 1 184 ? 141.342 181.898 158.833 1.00 36.57 184 PHE B C 1
ATOM 3228 O O . PHE B 1 184 ? 140.731 180.958 158.318 1.00 36.57 184 PHE B O 1
ATOM 3236 N N . LEU B 1 185 ? 142.666 181.939 158.867 1.00 35.81 185 LEU B N 1
ATOM 3237 C CA . LEU B 1 185 ? 143.441 180.900 158.209 1.00 35.81 185 LEU B CA 1
ATOM 3238 C C . LEU B 1 185 ? 143.480 179.592 158.988 1.00 35.81 185 LEU B C 1
ATOM 3239 O O . LEU B 1 185 ? 143.995 178.603 158.464 1.00 35.81 185 LEU B O 1
ATOM 3244 N N . LEU B 1 186 ? 142.962 179.556 160.218 1.00 37.29 186 LEU B N 1
ATOM 3245 C CA . LEU B 1 186 ? 142.762 178.302 160.932 1.00 37.29 186 LEU B CA 1
ATOM 3246 C C . LEU B 1 186 ? 141.386 177.701 160.700 1.00 37.29 186 LEU B C 1
ATOM 3247 O O . LEU B 1 186 ? 141.205 176.499 160.911 1.00 37.29 186 LEU B O 1
ATOM 3252 N N . ARG B 1 187 ? 140.417 178.507 160.285 1.00 38.93 187 ARG B N 1
ATOM 3253 C CA . ARG B 1 187 ? 139.060 178.057 160.028 1.00 38.93 187 ARG B CA 1
ATOM 3254 C C . ARG B 1 187 ? 138.842 177.651 158.581 1.00 38.93 187 ARG B C 1
ATOM 3255 O O . ARG B 1 187 ? 137.694 177.472 158.169 1.00 38.93 187 ARG B O 1
ATOM 3263 N N . PHE B 1 188 ? 139.912 177.509 157.805 1.00 34.00 188 PHE B N 1
ATOM 3264 C CA . PHE B 1 188 ? 139.836 177.281 156.368 1.00 34.00 188 PHE B CA 1
ATOM 3265 C C . PHE B 1 188 ? 140.345 175.882 156.058 1.00 34.00 188 PHE B C 1
ATOM 3266 O O . PHE B 1 188 ? 141.563 175.678 155.956 1.00 34.00 188 PHE B O 1
ATOM 3274 N N . PRO B 1 189 ? 139.477 174.889 155.900 1.00 32.59 189 PRO B N 1
ATOM 3275 C CA . PRO B 1 189 ? 139.938 173.510 155.709 1.00 32.59 189 PRO B CA 1
ATOM 3276 C C . PRO B 1 189 ? 140.481 173.275 154.305 1.00 32.59 189 PRO B C 1
ATOM 3277 O O . PRO B 1 189 ? 140.409 174.129 153.428 1.00 32.59 189 PRO B O 1
ATOM 3281 N N . ILE B 1 190 ? 141.059 172.086 154.114 1.00 29.70 190 ILE B N 1
ATOM 3282 C CA . ILE B 1 190 ? 141.515 171.684 152.787 1.00 29.70 190 ILE B CA 1
ATOM 3283 C C . ILE B 1 190 ? 140.387 171.033 152.001 1.00 29.70 190 ILE B C 1
ATOM 3284 O O . ILE B 1 190 ? 140.474 170.925 150.768 1.00 29.70 190 ILE B O 1
ATOM 3289 N N . GLY B 1 191 ? 139.286 170.673 152.659 1.00 30.15 191 GLY B N 1
ATOM 3290 C CA . GLY B 1 191 ? 138.158 170.045 152.000 1.00 30.15 191 GLY B CA 1
ATOM 3291 C C . GLY B 1 191 ? 137.395 170.936 151.046 1.00 30.15 191 GLY B C 1
ATOM 3292 O O . GLY B 1 191 ? 136.510 170.437 150.344 1.00 30.15 191 GLY B O 1
ATOM 3293 N N . CYS B 1 192 ? 137.710 172.230 150.998 1.00 30.50 192 CYS B N 1
ATOM 3294 C CA . CYS B 1 192 ? 137.131 173.144 150.029 1.00 30.50 192 CYS B CA 1
ATOM 3295 C C . CYS B 1 192 ? 137.933 173.219 148.732 1.00 30.50 192 CYS B C 1
ATOM 3296 O O . CYS B 1 192 ? 137.727 174.140 147.940 1.00 30.50 192 CYS B O 1
ATOM 3299 N N . PHE B 1 193 ? 138.845 172.274 148.502 1.00 28.07 193 PHE B N 1
ATOM 3300 C CA . PHE B 1 193 ? 139.216 171.901 147.145 1.00 28.07 193 PHE B CA 1
ATOM 3301 C C . PHE B 1 193 ? 138.179 171.004 146.488 1.00 28.07 193 PHE B C 1
ATOM 3302 O O . PHE B 1 193 ? 138.316 170.700 145.301 1.00 28.07 193 PHE B O 1
ATOM 3310 N N . GLY B 1 194 ? 137.167 170.553 147.231 1.00 26.50 194 GLY B N 1
ATOM 3311 C CA . GLY B 1 194 ? 136.052 169.842 146.643 1.00 26.50 194 GLY B CA 1
ATOM 3312 C C . GLY B 1 194 ? 135.094 170.731 145.884 1.00 26.50 194 GLY B C 1
ATOM 3313 O O . GLY B 1 194 ? 134.347 170.235 145.039 1.00 26.50 194 GLY B O 1
ATOM 3314 N N . ILE B 1 195 ? 135.095 172.034 146.171 1.00 26.09 195 ILE B N 1
ATOM 3315 C CA . ILE B 1 195 ? 134.340 172.986 145.361 1.00 26.09 195 ILE B CA 1
ATOM 3316 C C . ILE B 1 195 ? 134.936 173.065 143.964 1.00 26.09 195 ILE B C 1
ATOM 3317 O O . ILE B 1 195 ? 134.220 173.212 142.969 1.00 26.09 195 ILE B O 1
ATOM 3322 N N . CYS B 1 196 ? 136.258 172.927 143.867 1.00 26.75 196 CYS B N 1
ATOM 3323 C CA . CYS B 1 196 ? 136.936 172.962 142.580 1.00 26.75 196 CYS B CA 1
ATOM 3324 C C . CYS B 1 196 ? 136.767 171.654 141.819 1.00 26.75 196 CYS B C 1
ATOM 3325 O O . CYS B 1 196 ? 136.747 171.660 140.585 1.00 26.75 196 CYS B O 1
ATOM 3328 N N . LEU B 1 197 ? 136.652 170.529 142.528 1.00 24.69 197 LEU B N 1
ATOM 3329 C CA . LEU B 1 197 ? 136.365 169.255 141.877 1.00 24.69 197 LEU B CA 1
ATOM 3330 C C . LEU B 1 197 ? 134.959 169.210 141.301 1.00 24.69 197 LEU B C 1
ATOM 3331 O O . LEU B 1 197 ? 134.738 168.578 140.266 1.00 24.69 197 LEU B O 1
ATOM 3336 N N . GLY B 1 198 ? 133.994 169.853 141.957 1.00 24.57 198 GLY B N 1
ATOM 3337 C CA . GLY B 1 198 ? 132.634 169.833 141.459 1.00 24.57 198 GLY B CA 1
ATOM 3338 C C . GLY B 1 198 ? 132.404 170.745 140.277 1.00 24.57 198 GLY B C 1
ATOM 3339 O O . GLY B 1 198 ? 131.547 170.463 139.437 1.00 24.57 198 GLY B O 1
ATOM 3340 N N . LEU B 1 199 ? 133.151 171.840 140.190 1.00 23.14 199 LEU B N 1
ATOM 3341 C CA . LEU B 1 199 ? 133.004 172.776 139.086 1.00 23.14 199 LEU B CA 1
ATOM 3342 C C . LEU B 1 199 ? 133.822 172.383 137.866 1.00 23.14 199 LEU B C 1
ATOM 3343 O O . LEU B 1 199 ? 133.360 172.561 136.739 1.00 23.14 199 LEU B O 1
ATOM 3348 N N . SER B 1 200 ? 135.036 171.866 138.057 1.00 22.63 200 SER B N 1
ATOM 3349 C CA . SER B 1 200 ? 135.879 171.532 136.915 1.00 22.63 200 SER B CA 1
ATOM 3350 C C . SER B 1 200 ? 135.436 170.257 136.224 1.00 22.63 200 SER B C 1
ATOM 3351 O O . SER B 1 200 ? 135.806 170.035 135.069 1.00 22.63 200 SER B O 1
ATOM 3354 N N . SER B 1 201 ? 134.658 169.422 136.898 1.00 22.17 201 SER B N 1
ATOM 3355 C CA . SER B 1 201 ? 134.099 168.231 136.287 1.00 22.17 201 SER B CA 1
ATOM 3356 C C . SER B 1 201 ? 132.842 168.531 135.485 1.00 22.17 201 SER B C 1
ATOM 3357 O O . SER B 1 201 ? 132.478 167.747 134.609 1.00 22.17 201 SER B O 1
ATOM 3360 N N . GLN B 1 202 ? 132.183 169.655 135.761 1.00 22.21 202 GLN B N 1
ATOM 3361 C CA . GLN B 1 202 ? 131.065 170.122 134.958 1.00 22.21 202 GLN B CA 1
ATOM 3362 C C . GLN B 1 202 ? 131.501 170.764 133.654 1.00 22.21 202 GLN B C 1
ATOM 3363 O O . GLN B 1 202 ? 130.682 170.890 132.743 1.00 22.21 202 GLN B O 1
ATOM 3369 N N . ALA B 1 203 ? 132.755 171.192 133.550 1.00 21.12 203 ALA B N 1
ATOM 3370 C CA . ALA B 1 203 ? 133.262 171.712 132.292 1.00 21.12 203 ALA B CA 1
ATOM 3371 C C . ALA B 1 203 ? 133.642 170.604 131.327 1.00 21.12 203 ALA B C 1
ATOM 3372 O O . ALA B 1 203 ? 133.676 170.838 130.118 1.00 21.12 203 ALA B O 1
ATOM 3374 N N . VAL B 1 204 ? 133.930 169.408 131.834 1.00 20.81 204 VAL B N 1
ATOM 3375 C CA . VAL B 1 204 ? 134.146 168.248 130.979 1.00 20.81 204 VAL B CA 1
ATOM 3376 C C . VAL B 1 204 ? 132.819 167.749 130.418 1.00 20.81 204 VAL B C 1
ATOM 3377 O O . VAL B 1 204 ? 132.744 167.314 129.266 1.00 20.81 204 VAL B O 1
ATOM 3381 N N . LEU B 1 205 ? 131.748 167.842 131.209 1.00 22.05 205 LEU B N 1
ATOM 3382 C CA . LEU B 1 205 ? 130.442 167.345 130.788 1.00 22.05 205 LEU B CA 1
ATOM 3383 C C . LEU B 1 205 ? 129.825 168.223 129.711 1.00 22.05 205 LEU B C 1
ATOM 3384 O O . LEU B 1 205 ? 129.338 167.721 128.696 1.00 22.05 205 LEU B O 1
ATOM 3389 N N . TRP B 1 206 ? 129.830 169.535 129.907 1.00 23.08 206 TRP B N 1
ATOM 3390 C CA . TRP B 1 206 ? 129.165 170.423 128.967 1.00 23.08 206 TRP B CA 1
ATOM 3391 C C . TRP B 1 206 ? 129.972 170.694 127.709 1.00 23.08 206 TRP B C 1
ATOM 3392 O O . TRP B 1 206 ? 129.476 171.387 126.819 1.00 23.08 206 TRP B O 1
ATOM 3403 N N . LEU B 1 207 ? 131.194 170.176 127.612 1.00 24.16 207 LEU B N 1
ATOM 3404 C CA . LEU B 1 207 ? 131.860 170.096 126.321 1.00 24.16 207 LEU B CA 1
ATOM 3405 C C . LEU B 1 207 ? 131.537 168.786 125.617 1.00 24.16 207 LEU B C 1
ATOM 3406 O O . LEU B 1 207 ? 131.466 168.748 124.387 1.00 24.16 207 LEU B O 1
ATOM 3411 N N . ALA B 1 208 ? 131.315 167.715 126.380 1.00 25.06 208 ALA B N 1
ATOM 3412 C CA . ALA B 1 208 ? 130.889 166.451 125.794 1.00 25.06 208 ALA B CA 1
ATOM 3413 C C . ALA B 1 208 ? 129.453 166.515 125.297 1.00 25.06 208 ALA B C 1
ATOM 3414 O O . ALA B 1 208 ? 129.111 165.847 124.323 1.00 25.06 208 ALA B O 1
ATOM 3416 N N . LEU B 1 209 ? 128.601 167.306 125.944 1.00 26.77 209 LEU B N 1
ATOM 3417 C CA . LEU B 1 209 ? 127.231 167.455 125.475 1.00 26.77 209 LEU B CA 1
ATOM 3418 C C . LEU B 1 209 ? 127.135 168.277 124.200 1.00 26.77 209 LEU B C 1
ATOM 3419 O O . LEU B 1 209 ? 126.145 168.156 123.477 1.00 26.77 209 LEU B O 1
ATOM 3424 N N . ALA B 1 210 ? 128.137 169.096 123.900 1.00 28.92 210 ALA B N 1
ATOM 3425 C CA . ALA B 1 210 ? 128.077 169.976 122.745 1.00 28.92 210 ALA B CA 1
ATOM 3426 C C . ALA B 1 210 ? 128.881 169.481 121.555 1.00 28.92 210 ALA B C 1
ATOM 3427 O O . ALA B 1 210 ? 128.695 170.000 120.451 1.00 28.92 210 ALA B O 1
ATOM 3429 N N . LYS B 1 211 ? 129.759 168.500 121.738 1.00 31.55 211 LYS B N 1
ATOM 3430 C CA . LYS B 1 211 ? 130.687 168.071 120.701 1.00 31.55 211 LYS B CA 1
ATOM 3431 C C . LYS B 1 211 ? 130.575 166.581 120.410 1.00 31.55 211 LYS B C 1
ATOM 3432 O O . LYS B 1 211 ? 131.484 165.982 119.839 1.00 31.55 211 LYS B O 1
ATOM 3438 N N . SER B 1 212 ? 129.459 165.957 120.771 1.00 33.20 212 SER B N 1
ATOM 3439 C CA . SER B 1 212 ? 129.341 164.530 120.524 1.00 33.20 212 SER B CA 1
ATOM 3440 C C . SER B 1 212 ? 128.205 164.259 119.549 1.00 33.20 212 SER B C 1
ATOM 3441 O O . SER B 1 212 ? 127.178 164.943 119.590 1.00 33.20 212 SER B O 1
ATOM 3444 N N . PRO B 1 213 ? 128.361 163.270 118.661 1.00 35.45 213 PRO B N 1
ATOM 3445 C CA . PRO B 1 213 ? 127.282 162.962 117.712 1.00 35.45 213 PRO B CA 1
ATOM 3446 C C . PRO B 1 213 ? 126.082 162.281 118.344 1.00 35.45 213 PRO B C 1
ATOM 3447 O O . PRO B 1 213 ? 125.018 162.237 117.717 1.00 35.45 213 PRO B O 1
ATOM 3451 N N . ALA B 1 214 ? 126.216 161.755 119.562 1.00 35.07 214 ALA B N 1
ATOM 3452 C CA . ALA B 1 214 ? 125.082 161.146 120.243 1.00 35.07 214 ALA B CA 1
ATOM 3453 C C . ALA B 1 214 ? 124.087 162.186 120.737 1.00 35.07 214 ALA B C 1
ATOM 3454 O O . ALA B 1 214 ? 122.897 161.888 120.866 1.00 35.07 214 ALA B O 1
ATOM 3456 N N . THR B 1 215 ? 124.545 163.401 121.029 1.00 36.39 215 THR B N 1
ATOM 3457 C CA . THR B 1 215 ? 123.691 164.456 121.559 1.00 36.39 215 THR B CA 1
ATOM 3458 C C . THR B 1 215 ? 123.608 165.650 120.614 1.00 36.39 215 THR B C 1
ATOM 3459 O O . THR B 1 215 ? 123.473 166.788 121.057 1.00 36.39 215 THR B O 1
ATOM 3463 N N . ASN B 1 216 ? 123.686 165.402 119.307 1.00 41.22 216 ASN B N 1
ATOM 3464 C CA . ASN B 1 216 ? 123.628 166.470 118.317 1.00 41.22 216 ASN B CA 1
ATOM 3465 C C . ASN B 1 216 ? 122.235 167.075 118.196 1.00 41.22 216 ASN B C 1
ATOM 3466 O O . ASN B 1 216 ? 122.107 168.243 117.825 1.00 41.22 216 ASN B O 1
ATOM 3471 N N . PHE B 1 217 ? 121.192 166.318 118.534 1.00 39.61 217 PHE B N 1
ATOM 3472 C CA . PHE B 1 217 ? 119.814 166.764 118.354 1.00 39.61 217 PHE B CA 1
ATOM 3473 C C . PHE B 1 217 ? 119.392 167.839 119.349 1.00 39.61 217 PHE B C 1
ATOM 3474 O O . PHE B 1 217 ? 118.287 168.373 119.216 1.00 39.61 217 PHE B O 1
ATOM 3482 N N . LEU B 1 218 ? 120.228 168.164 120.337 1.00 40.67 218 LEU B N 1
ATOM 3483 C CA . LEU B 1 218 ? 119.889 169.158 121.343 1.00 40.67 218 LEU B CA 1
ATOM 3484 C C . LEU B 1 218 ? 120.358 170.559 120.986 1.00 40.67 218 LEU B C 1
ATOM 3485 O O . LEU B 1 218 ? 119.771 171.526 121.482 1.00 40.67 218 LEU B O 1
ATOM 3490 N N . HIS B 1 219 ? 121.392 170.671 120.144 1.00 43.16 219 HIS B N 1
ATOM 3491 C CA . HIS B 1 219 ? 121.976 171.937 119.679 1.00 43.16 219 HIS B CA 1
ATOM 3492 C C . HIS B 1 219 ? 122.438 172.810 120.844 1.00 43.16 219 HIS B C 1
ATOM 3493 O O . HIS B 1 219 ? 122.110 173.992 120.940 1.00 43.16 219 HIS B O 1
ATOM 3500 N N . ILE B 1 220 ? 123.213 172.207 121.735 1.00 37.43 220 ILE B N 1
ATOM 3501 C CA . ILE B 1 220 ? 123.724 172.897 122.914 1.00 37.43 220 ILE B CA 1
ATOM 3502 C C . ILE B 1 220 ? 124.886 173.786 122.499 1.00 37.43 220 ILE B C 1
ATOM 3503 O O . ILE B 1 220 ? 125.807 173.339 121.807 1.00 37.43 220 ILE B O 1
ATOM 3508 N N . THR B 1 221 ? 124.836 175.054 122.903 1.00 34.77 221 THR B N 1
ATOM 3509 C CA . THR B 1 221 ? 125.864 176.002 122.512 1.00 34.77 221 THR B CA 1
ATOM 3510 C C . THR B 1 221 ? 127.168 175.719 123.261 1.00 34.77 221 THR B C 1
ATOM 3511 O O . THR B 1 221 ? 127.150 175.265 124.407 1.00 34.77 221 THR B O 1
ATOM 3515 N N . PRO B 1 222 ? 128.315 175.922 122.616 1.00 32.13 222 PRO B N 1
ATOM 3516 C CA . PRO B 1 222 ? 129.604 175.725 123.296 1.00 32.13 222 PRO B CA 1
ATOM 3517 C C . PRO B 1 222 ? 130.053 176.883 124.176 1.00 32.13 222 PRO B C 1
ATOM 3518 O O . PRO B 1 222 ? 131.209 176.888 124.605 1.00 32.13 222 PRO B O 1
ATOM 3522 N N . LEU B 1 223 ? 129.185 177.853 124.442 1.00 30.61 223 LEU B N 1
ATOM 3523 C CA . LEU B 1 223 ? 129.450 178.937 125.373 1.00 30.61 223 LEU B CA 1
ATOM 3524 C C . LEU B 1 223 ? 129.093 178.578 126.802 1.00 30.61 223 LEU B C 1
ATOM 3525 O O . LEU B 1 223 ? 129.321 179.387 127.702 1.00 30.61 223 LEU B O 1
ATOM 3530 N N . ILE B 1 224 ? 128.517 177.404 127.031 1.00 28.30 224 ILE B N 1
ATOM 3531 C CA . ILE B 1 224 ? 128.341 176.938 128.397 1.00 28.30 224 ILE B CA 1
ATOM 3532 C C . ILE B 1 224 ? 129.663 176.388 128.916 1.00 28.30 224 ILE B C 1
ATOM 3533 O O . ILE B 1 224 ? 129.955 176.488 130.109 1.00 28.30 224 ILE B O 1
ATOM 3538 N N . ASN B 1 225 ? 130.509 175.865 128.030 1.00 27.12 225 ASN B N 1
ATOM 3539 C CA . ASN B 1 225 ? 131.840 175.438 128.440 1.00 27.12 225 ASN B CA 1
ATOM 3540 C C . ASN B 1 225 ? 132.741 176.625 128.769 1.00 27.12 225 ASN B C 1
ATOM 3541 O O . ASN B 1 225 ? 133.607 176.498 129.632 1.00 27.12 225 ASN B O 1
ATOM 3546 N N . LEU B 1 226 ? 132.577 177.767 128.088 1.00 28.45 226 LEU B N 1
ATOM 3547 C CA . LEU B 1 226 ? 133.371 178.955 128.407 1.00 28.45 226 LEU B CA 1
ATOM 3548 C C . LEU B 1 226 ? 133.115 179.448 129.818 1.00 28.45 226 LEU B C 1
ATOM 3549 O O . LEU B 1 226 ? 134.055 179.709 130.573 1.00 28.45 226 LEU B O 1
ATOM 3554 N N . VAL B 1 227 ? 131.847 179.610 130.185 1.00 26.91 227 VAL B N 1
ATOM 3555 C CA . VAL B 1 227 ? 131.531 180.250 131.451 1.00 26.91 227 VAL B CA 1
ATOM 3556 C C . VAL B 1 227 ? 131.781 179.319 132.633 1.00 26.91 227 VAL B C 1
ATOM 3557 O O . VAL B 1 227 ? 132.012 179.796 133.745 1.00 26.91 227 VAL B O 1
ATOM 3561 N N . VAL B 1 228 ? 131.806 178.009 132.423 1.00 24.80 228 VAL B N 1
ATOM 3562 C CA . VAL B 1 228 ? 132.105 177.086 133.511 1.00 24.80 228 VAL B CA 1
ATOM 3563 C C . VAL B 1 228 ? 133.607 176.852 133.639 1.00 24.80 228 VAL B C 1
ATOM 3564 O O . VAL B 1 228 ? 134.122 176.712 134.749 1.00 24.80 228 VAL B O 1
ATOM 3568 N N . TRP B 1 229 ? 134.348 176.858 132.526 1.00 22.62 229 TRP B N 1
ATOM 3569 C CA . TRP B 1 229 ? 135.799 176.688 132.595 1.00 22.62 229 TRP B CA 1
ATOM 3570 C C . TRP B 1 229 ? 136.463 177.915 133.204 1.00 22.62 229 TRP B C 1
ATOM 3571 O O . TRP B 1 229 ? 137.405 177.791 133.992 1.00 22.62 229 TRP B O 1
ATOM 3582 N N . LEU B 1 230 ? 135.984 179.109 132.851 1.00 25.34 230 LEU B N 1
ATOM 3583 C CA . LEU B 1 230 ? 136.557 180.335 133.395 1.00 25.34 230 LEU B CA 1
ATOM 3584 C C . LEU B 1 230 ? 136.165 180.555 134.848 1.00 25.34 230 LEU B C 1
ATOM 3585 O O . LEU B 1 230 ? 136.947 181.124 135.611 1.00 25.34 230 LEU B O 1
ATOM 3590 N N . PHE B 1 231 ? 134.969 180.131 135.253 1.00 25.39 231 PHE B N 1
ATOM 3591 C CA . PHE B 1 231 ? 134.584 180.265 136.652 1.00 25.39 231 PHE B CA 1
ATOM 3592 C C . PHE B 1 231 ? 135.260 179.223 137.531 1.00 25.39 231 PHE B C 1
ATOM 3593 O O . PHE B 1 231 ? 135.547 179.501 138.695 1.00 25.39 231 PHE B O 1
ATOM 3601 N N . SER B 1 232 ? 135.534 178.033 137.000 1.00 24.03 232 SER B N 1
ATOM 3602 C CA . SER B 1 232 ? 136.272 177.034 137.759 1.00 24.03 232 SER B CA 1
ATOM 3603 C C . SER B 1 232 ? 137.750 177.369 137.882 1.00 24.03 232 SER B C 1
ATOM 3604 O O . SER B 1 232 ? 138.426 176.815 138.750 1.00 24.03 232 SER B O 1
ATOM 3607 N N . LEU B 1 233 ? 138.260 178.254 137.036 1.00 24.30 233 LEU B N 1
ATOM 3608 C CA . LEU B 1 233 ? 139.661 178.642 137.044 1.00 24.30 233 LEU B CA 1
ATOM 3609 C C . LEU B 1 233 ? 139.926 179.840 137.943 1.00 24.30 233 LEU B C 1
ATOM 3610 O O . LEU B 1 233 ? 141.058 180.017 138.397 1.00 24.30 233 LEU B O 1
ATOM 3615 N N . VAL B 1 234 ? 138.912 180.655 138.224 1.00 24.81 234 VAL B N 1
ATOM 3616 C CA . VAL B 1 234 ? 139.052 181.732 139.197 1.00 24.81 234 VAL B CA 1
ATOM 3617 C C . VAL B 1 234 ? 138.909 181.188 140.614 1.00 24.81 234 VAL B C 1
ATOM 3618 O O . VAL B 1 234 ? 139.598 181.636 141.536 1.00 24.81 234 VAL B O 1
ATOM 3622 N N . VAL B 1 235 ? 138.043 180.193 140.804 1.00 24.42 235 VAL B N 1
ATOM 3623 C CA . VAL B 1 235 ? 137.882 179.567 142.113 1.00 24.42 235 VAL B CA 1
ATOM 3624 C C . VAL B 1 235 ? 139.119 178.750 142.475 1.00 24.42 235 VAL B C 1
ATOM 3625 O O . VAL B 1 235 ? 139.556 178.745 143.630 1.00 24.42 235 VAL B O 1
ATOM 3629 N N . LEU B 1 236 ? 139.733 178.096 141.487 1.00 24.93 236 LEU B N 1
ATOM 3630 C CA . LEU B 1 236 ? 140.937 177.304 141.732 1.00 24.93 236 LEU B CA 1
ATOM 3631 C C . LEU B 1 236 ? 142.124 178.184 142.100 1.00 24.93 236 LEU B C 1
ATOM 3632 O O . LEU B 1 236 ? 142.912 177.825 142.978 1.00 24.93 236 LEU B O 1
ATOM 3637 N N . VAL B 1 237 ? 142.269 179.343 141.457 1.00 26.07 237 VAL B N 1
ATOM 3638 C CA . VAL B 1 237 ? 143.385 180.223 141.790 1.00 26.07 237 VAL B CA 1
ATOM 3639 C C . VAL B 1 237 ? 143.117 181.017 143.060 1.00 26.07 237 VAL B C 1
ATOM 3640 O O . VAL B 1 237 ? 144.047 181.596 143.629 1.00 26.07 237 VAL B O 1
ATOM 3644 N N . SER B 1 238 ? 141.873 181.037 143.543 1.00 26.90 238 SER B N 1
ATOM 3645 C CA . SER B 1 238 ? 141.525 181.698 144.794 1.00 26.90 238 SER B CA 1
ATOM 3646 C C . SER B 1 238 ? 141.702 180.787 145.998 1.00 26.90 238 SER B C 1
ATOM 3647 O O . SER B 1 238 ? 142.172 181.240 147.041 1.00 26.90 238 SER B O 1
ATOM 3650 N N . VAL B 1 239 ? 141.317 179.518 145.876 1.00 27.21 239 VAL B N 1
ATOM 3651 C CA . VAL B 1 239 ? 141.483 178.565 146.967 1.00 27.21 239 VAL B CA 1
ATOM 3652 C C . VAL B 1 239 ? 142.954 178.218 147.154 1.00 27.21 239 VAL B C 1
ATOM 3653 O O . VAL B 1 239 ? 143.438 178.081 148.283 1.00 27.21 239 VAL B O 1
ATOM 3657 N N . SER B 1 240 ? 143.702 178.119 146.053 1.00 28.42 240 SER B N 1
ATOM 3658 C CA . SER B 1 240 ? 145.110 177.749 146.130 1.00 28.42 240 SER B CA 1
ATOM 3659 C C . SER B 1 240 ? 145.969 178.870 146.691 1.00 28.42 240 SER B C 1
ATOM 3660 O O . SER B 1 240 ? 146.982 178.601 147.336 1.00 28.42 240 SER B O 1
ATOM 3663 N N . PHE B 1 241 ? 145.593 180.123 146.460 1.00 31.94 241 PHE B N 1
ATOM 3664 C CA . PHE B 1 241 ? 146.387 181.219 146.994 1.00 31.94 241 PHE B CA 1
ATOM 3665 C C . PHE B 1 241 ? 146.189 181.379 148.493 1.00 31.94 241 PHE B C 1
ATOM 3666 O O . PHE B 1 241 ? 147.150 181.643 149.213 1.00 31.94 241 PHE B O 1
ATOM 3674 N N . THR B 1 242 ? 144.966 181.226 148.989 1.00 31.50 242 THR B N 1
ATOM 3675 C CA . THR B 1 242 ? 144.733 181.351 150.420 1.00 31.50 242 THR B CA 1
ATOM 3676 C C . THR B 1 242 ? 144.987 180.061 151.186 1.00 31.50 242 THR B C 1
ATOM 3677 O O . THR B 1 242 ? 144.733 180.023 152.390 1.00 31.50 242 THR B O 1
ATOM 3681 N N . TYR B 1 243 ? 145.483 179.012 150.536 1.00 29.94 243 TYR B N 1
ATOM 3682 C CA . TYR B 1 243 ? 145.991 177.863 151.267 1.00 29.94 243 TYR B CA 1
ATOM 3683 C C . TYR B 1 243 ? 147.508 177.868 151.362 1.00 29.94 243 TYR B C 1
ATOM 3684 O O . TYR B 1 243 ? 148.062 177.266 152.283 1.00 29.94 243 TYR B O 1
ATOM 3693 N N . ILE B 1 244 ? 148.185 178.537 150.431 1.00 30.94 244 ILE B N 1
ATOM 3694 C CA . ILE B 1 244 ? 149.620 178.766 150.556 1.00 30.94 244 ILE B CA 1
ATOM 3695 C C . ILE B 1 244 ? 149.909 179.715 151.714 1.00 30.94 244 ILE B C 1
ATOM 3696 O O . ILE B 1 244 ? 150.880 179.532 152.457 1.00 30.94 244 ILE B O 1
ATOM 3701 N N . LEU B 1 245 ? 149.045 180.707 151.925 1.00 31.80 245 LEU B N 1
ATOM 3702 C CA . LEU B 1 245 ? 149.176 181.579 153.086 1.00 31.80 245 LEU B CA 1
ATOM 3703 C C . LEU B 1 245 ? 148.875 180.869 154.400 1.00 31.80 245 LEU B C 1
ATOM 3704 O O . LEU B 1 245 ? 149.293 181.348 155.455 1.00 31.80 245 LEU B O 1
ATOM 3709 N N . LYS B 1 246 ? 148.152 179.751 154.369 1.00 31.46 246 LYS B N 1
ATOM 3710 C CA . LYS B 1 246 ? 148.002 178.942 155.571 1.00 31.46 246 LYS B CA 1
ATOM 3711 C C . LYS B 1 246 ? 149.282 178.171 155.871 1.00 31.46 246 LYS B C 1
ATOM 3712 O O . LYS B 1 246 ? 149.637 177.984 157.037 1.00 31.46 246 LYS B O 1
ATOM 3718 N N . CYS B 1 247 ? 149.994 177.735 154.832 1.00 32.91 247 CYS B N 1
ATOM 3719 C CA . CYS B 1 247 ? 151.255 177.028 155.012 1.00 32.91 247 CYS B CA 1
ATOM 3720 C C . CYS B 1 247 ? 152.375 177.939 155.489 1.00 32.91 247 CYS B C 1
ATOM 3721 O O . CYS B 1 247 ? 153.314 177.460 156.124 1.00 32.91 247 CYS B O 1
ATOM 3724 N N . ILE B 1 248 ? 152.305 179.233 155.194 1.00 33.12 248 ILE B N 1
ATOM 3725 C CA . ILE B 1 248 ? 153.352 180.156 155.616 1.00 33.12 248 ILE B CA 1
ATOM 3726 C C . ILE B 1 248 ? 153.195 180.516 157.085 1.00 33.12 248 ILE B C 1
ATOM 3727 O O . ILE B 1 248 ? 154.171 180.530 157.843 1.00 33.12 248 ILE B O 1
ATOM 3732 N N . PHE B 1 249 ? 151.970 180.784 157.524 1.00 33.46 249 PHE B N 1
ATOM 3733 C CA . PHE B 1 249 ? 151.761 181.308 158.867 1.00 33.46 249 PHE B CA 1
ATOM 3734 C C . PHE B 1 249 ? 151.329 180.254 159.875 1.00 33.46 249 PHE B C 1
ATOM 3735 O O . PHE B 1 249 ? 151.605 180.413 161.068 1.00 33.46 249 PHE B O 1
ATOM 3743 N N . TYR B 1 250 ? 150.662 179.189 159.440 1.00 31.68 250 TYR B N 1
ATOM 3744 C CA . TYR B 1 250 ? 150.056 178.204 160.331 1.00 31.68 250 TYR B CA 1
ATOM 3745 C C . TYR B 1 250 ? 150.390 176.795 159.877 1.00 31.68 250 TYR B C 1
ATOM 3746 O O . TYR B 1 250 ? 149.509 175.962 159.676 1.00 31.68 250 TYR B O 1
ATOM 3755 N N . PHE B 1 251 ? 151.679 176.517 159.678 1.00 31.72 251 PHE B N 1
ATOM 3756 C CA . PHE B 1 251 ? 152.096 175.230 159.135 1.00 31.72 251 PHE B CA 1
ATOM 3757 C C . PHE B 1 251 ? 151.907 174.081 160.124 1.00 31.72 251 PHE B C 1
ATOM 3758 O O . PHE B 1 251 ? 151.878 172.920 159.708 1.00 31.72 251 PHE B O 1
ATOM 3766 N N . GLU B 1 252 ? 151.740 174.369 161.415 1.00 33.90 252 GLU B N 1
ATOM 3767 C CA . GLU B 1 252 ? 151.456 173.306 162.372 1.00 33.90 252 GLU B CA 1
ATOM 3768 C C . GLU B 1 252 ? 150.039 172.767 162.238 1.00 33.90 252 GLU B C 1
ATOM 3769 O O . GLU B 1 252 ? 149.793 171.618 162.609 1.00 33.90 252 GLU B O 1
ATOM 3775 N N . ALA B 1 253 ? 149.108 173.568 161.718 1.00 30.16 253 ALA B N 1
ATOM 3776 C CA . ALA B 1 253 ? 147.758 173.100 161.446 1.00 30.16 253 ALA B CA 1
ATOM 3777 C C . ALA B 1 253 ? 147.653 172.364 160.120 1.00 30.16 253 ALA B C 1
ATOM 3778 O O . ALA B 1 253 ? 146.758 171.533 159.961 1.00 30.16 253 ALA B O 1
ATOM 3780 N N . VAL B 1 254 ? 148.541 172.659 159.171 1.00 29.99 254 VAL B N 1
ATOM 3781 C CA . VAL B 1 254 ? 148.589 171.931 157.909 1.00 29.99 254 VAL B CA 1
ATOM 3782 C C . VAL B 1 254 ? 149.075 170.507 158.139 1.00 29.99 254 VAL B C 1
ATOM 3783 O O . VAL B 1 254 ? 148.614 169.567 157.481 1.00 29.99 254 VAL B O 1
ATOM 3787 N N . LYS B 1 255 ? 149.976 170.314 159.104 1.00 31.20 255 LYS B N 1
ATOM 3788 C CA . LYS B 1 255 ? 150.466 168.980 159.425 1.00 31.20 255 LYS B CA 1
ATOM 3789 C C . LYS B 1 255 ? 149.423 168.143 160.149 1.00 31.20 255 LYS B C 1
ATOM 3790 O O . LYS B 1 255 ? 149.397 166.926 159.976 1.00 31.20 255 LYS B O 1
ATOM 3796 N N . ARG B 1 256 ? 148.568 168.764 160.967 1.00 33.68 256 ARG B N 1
ATOM 3797 C CA . ARG B 1 256 ? 147.457 168.041 161.580 1.00 33.68 256 ARG B CA 1
ATOM 3798 C C . ARG B 1 256 ? 146.460 167.530 160.553 1.00 33.68 256 ARG B C 1
ATOM 3799 O O . ARG B 1 256 ? 145.861 166.475 160.767 1.00 33.68 256 ARG B O 1
ATOM 3807 N N . GLU B 1 257 ? 146.272 168.250 159.452 1.00 31.61 257 GLU B N 1
ATOM 3808 C CA . GLU B 1 257 ? 145.425 167.797 158.362 1.00 31.61 257 GLU B CA 1
ATOM 3809 C C . GLU B 1 257 ? 146.081 166.732 157.504 1.00 31.61 257 GLU B C 1
ATOM 3810 O O . GLU B 1 257 ? 145.374 165.916 156.912 1.00 31.61 257 GLU B O 1
ATOM 3816 N N . TYR B 1 258 ? 147.409 166.720 157.425 1.00 29.37 258 TYR B N 1
ATOM 3817 C CA . TYR B 1 258 ? 148.103 165.734 156.609 1.00 29.37 258 TYR B CA 1
ATOM 3818 C C . TYR B 1 258 ? 148.064 164.348 157.232 1.00 29.37 258 TYR B C 1
ATOM 3819 O O . TYR B 1 258 ? 148.079 163.355 156.505 1.00 29.37 258 TYR B O 1
ATOM 3828 N N . PHE B 1 259 ? 148.013 164.249 158.557 1.00 32.39 259 PHE B N 1
ATOM 3829 C CA . PHE B 1 259 ? 147.958 162.957 159.220 1.00 32.39 259 PHE B CA 1
ATOM 3830 C C . PHE B 1 259 ? 146.546 162.557 159.623 1.00 32.39 259 PHE B C 1
ATOM 3831 O O . PHE B 1 259 ? 146.358 161.467 160.164 1.00 32.39 259 PHE B O 1
ATOM 3839 N N . HIS B 1 260 ? 145.565 163.414 159.382 1.00 31.67 260 HIS B N 1
ATOM 3840 C CA . HIS B 1 260 ? 144.164 163.056 159.560 1.00 31.67 260 HIS B CA 1
ATOM 3841 C C . HIS B 1 260 ? 143.773 162.041 158.496 1.00 31.67 260 HIS B C 1
ATOM 3842 O O . HIS B 1 260 ? 143.960 162.314 157.314 1.00 31.67 260 HIS B O 1
ATOM 3849 N N . PRO B 1 261 ? 143.199 160.888 158.867 1.00 33.57 261 PRO B N 1
ATOM 3850 C CA . PRO B 1 261 ? 143.045 159.784 157.900 1.00 33.57 261 PRO B CA 1
ATOM 3851 C C . PRO B 1 261 ? 142.066 160.050 156.766 1.00 33.57 261 PRO B C 1
ATOM 3852 O O . PRO B 1 261 ? 142.136 159.359 155.745 1.00 33.57 261 PRO B O 1
ATOM 3856 N N . VAL B 1 262 ? 141.165 161.013 156.905 1.00 31.03 262 VAL B N 1
ATOM 3857 C CA . VAL B 1 262 ? 140.269 161.375 155.815 1.00 31.03 262 VAL B CA 1
ATOM 3858 C C . VAL B 1 262 ? 140.882 162.461 154.940 1.00 31.03 262 VAL B C 1
ATOM 3859 O O . VAL B 1 262 ? 140.775 162.414 153.715 1.00 31.03 262 VAL B O 1
ATOM 3863 N N . ARG B 1 263 ? 141.570 163.423 155.547 1.00 29.29 263 ARG B N 1
ATOM 3864 C CA . ARG B 1 263 ? 142.065 164.593 154.839 1.00 29.29 263 ARG B CA 1
ATOM 3865 C C . ARG B 1 263 ? 143.434 164.391 154.202 1.00 29.29 263 ARG B C 1
ATOM 3866 O O . ARG B 1 263 ? 144.001 165.367 153.706 1.00 29.29 263 ARG B O 1
ATOM 3874 N N . VAL B 1 264 ? 143.995 163.175 154.229 1.00 28.87 264 VAL B N 1
ATOM 3875 C CA . VAL B 1 264 ? 145.177 162.878 153.420 1.00 28.87 264 VAL B CA 1
ATOM 3876 C C . VAL B 1 264 ? 144.843 163.032 151.947 1.00 28.87 264 VAL B C 1
ATOM 3877 O O . VAL B 1 264 ? 145.610 163.609 151.169 1.00 28.87 264 VAL B O 1
ATOM 3881 N N . ASN B 1 265 ? 143.671 162.548 151.558 1.00 27.50 265 ASN B N 1
ATOM 3882 C CA . ASN B 1 265 ? 143.277 162.356 150.177 1.00 27.50 265 ASN B CA 1
ATOM 3883 C C . ASN B 1 265 ? 142.918 163.651 149.470 1.00 27.50 265 ASN B C 1
ATOM 3884 O O . ASN B 1 265 ? 142.790 163.651 148.246 1.00 27.50 265 ASN B O 1
ATOM 3889 N N . PHE B 1 266 ? 142.753 164.743 150.202 1.00 26.79 266 PHE B N 1
ATOM 3890 C CA . PHE B 1 266 ? 142.510 166.049 149.618 1.00 26.79 266 PHE B CA 1
ATOM 3891 C C . PHE B 1 266 ? 143.791 166.811 149.339 1.00 26.79 266 PHE B C 1
ATOM 3892 O O . PHE B 1 266 ? 143.727 167.973 148.936 1.00 26.79 266 PHE B O 1
ATOM 3900 N N . PHE B 1 267 ? 144.946 166.192 149.557 1.00 25.07 267 PHE B N 1
ATOM 3901 C CA . PHE B 1 267 ? 146.206 166.699 149.040 1.00 25.07 267 PHE B CA 1
ATOM 3902 C C . PHE B 1 267 ? 146.480 166.217 147.624 1.00 25.07 267 PHE B C 1
ATOM 3903 O O . PHE B 1 267 ? 147.275 166.839 146.917 1.00 25.07 267 PHE B O 1
ATOM 3911 N N . PHE B 1 268 ? 145.836 165.128 147.202 1.00 24.46 268 PHE B N 1
ATOM 3912 C CA . PHE B 1 268 ? 145.822 164.728 145.801 1.00 24.46 268 PHE B CA 1
ATOM 3913 C C . PHE B 1 268 ? 144.888 165.593 144.971 1.00 24.46 268 PHE B C 1
ATOM 3914 O O . PHE B 1 268 ? 145.099 165.742 143.767 1.00 24.46 268 PHE B O 1
ATOM 3922 N N . ALA B 1 269 ? 143.860 166.153 145.601 1.00 23.86 269 ALA B N 1
ATOM 3923 C CA . ALA B 1 269 ? 142.806 166.889 144.905 1.00 23.86 269 ALA B CA 1
ATOM 3924 C C . ALA B 1 269 ? 143.210 168.145 144.123 1.00 23.86 269 ALA B C 1
ATOM 3925 O O . ALA B 1 269 ? 142.550 168.408 143.105 1.00 23.86 269 ALA B O 1
ATOM 3927 N N . PRO B 1 270 ? 144.191 168.985 144.519 1.00 23.45 270 PRO B N 1
ATOM 3928 C CA . PRO B 1 270 ? 144.523 170.139 143.660 1.00 23.45 270 PRO B CA 1
ATOM 3929 C C . PRO B 1 270 ? 145.100 169.780 142.302 1.00 23.45 270 PRO B C 1
ATOM 3930 O O . PRO B 1 270 ? 145.007 170.598 141.382 1.00 23.45 270 PRO B O 1
ATOM 3934 N N . TRP B 1 271 ? 145.677 168.597 142.141 1.00 24.05 271 TRP B N 1
ATOM 3935 C CA . TRP B 1 271 ? 146.318 168.222 140.893 1.00 24.05 271 TRP B CA 1
ATOM 3936 C C . TRP B 1 271 ? 145.395 167.440 139.975 1.00 24.05 271 TRP B C 1
ATOM 3937 O O . TRP B 1 271 ? 145.705 167.292 138.793 1.00 24.05 271 TRP B O 1
ATOM 3948 N N . VAL B 1 272 ? 144.271 166.948 140.493 1.00 22.35 272 VAL B N 1
ATOM 3949 C CA . VAL B 1 272 ? 143.228 166.356 139.666 1.00 22.35 272 VAL B CA 1
ATOM 3950 C C . VAL B 1 272 ? 142.369 167.448 139.036 1.00 22.35 272 VAL B C 1
ATOM 3951 O O . VAL B 1 272 ? 141.881 167.287 137.916 1.00 22.35 272 VAL B O 1
ATOM 3955 N N . VAL B 1 273 ? 142.204 168.579 139.726 1.00 23.08 273 VAL B N 1
ATOM 3956 C CA . VAL B 1 273 ? 141.484 169.723 139.172 1.00 23.08 273 VAL B CA 1
ATOM 3957 C C . VAL B 1 273 ? 142.249 170.316 137.995 1.00 23.08 273 VAL B C 1
ATOM 3958 O O . VAL B 1 273 ? 141.653 170.737 136.998 1.00 23.08 273 VAL B O 1
ATOM 3962 N N . CYS B 1 274 ? 143.580 170.325 138.075 1.00 24.79 274 CYS B N 1
ATOM 3963 C CA . CYS B 1 274 ? 144.391 170.884 137.001 1.00 24.79 274 CYS B CA 1
ATOM 3964 C C . CYS B 1 274 ? 144.369 170.015 135.752 1.00 24.79 274 CYS B C 1
ATOM 3965 O O . CYS B 1 274 ? 144.586 170.521 134.648 1.00 24.79 274 CYS B O 1
ATOM 3968 N N . MET B 1 275 ? 144.105 168.720 135.899 1.00 23.73 275 MET B N 1
ATOM 3969 C CA . MET B 1 275 ? 143.997 167.827 134.754 1.00 23.73 275 MET B CA 1
ATOM 3970 C C . MET B 1 275 ? 142.599 167.821 134.146 1.00 23.73 275 MET B C 1
ATOM 3971 O O . MET B 1 275 ? 142.455 167.547 132.954 1.00 23.73 275 MET B O 1
ATOM 3976 N N . PHE B 1 276 ? 141.565 168.126 134.932 1.00 22.12 276 PHE B N 1
ATOM 3977 C CA . PHE B 1 276 ? 140.230 168.342 134.381 1.00 22.12 276 PHE B CA 1
ATOM 3978 C C . PHE B 1 276 ? 140.140 169.614 133.557 1.00 22.12 276 PHE B C 1
ATOM 3979 O O . PHE B 1 276 ? 139.363 169.670 132.602 1.00 22.12 276 PHE B O 1
ATOM 3987 N N . LEU B 1 277 ? 140.887 170.646 133.918 1.00 21.31 277 LEU B N 1
ATOM 3988 C CA . LEU B 1 277 ? 140.860 171.871 133.138 1.00 21.31 277 LEU B CA 1
ATOM 3989 C C . LEU B 1 277 ? 141.690 171.780 131.868 1.00 21.31 277 LEU B C 1
ATOM 3990 O O . LEU B 1 277 ? 141.551 172.645 130.999 1.00 21.31 277 LEU B O 1
ATOM 3995 N N . ALA B 1 278 ? 142.533 170.760 131.737 1.00 23.23 278 ALA B N 1
ATOM 3996 C CA . ALA B 1 278 ? 143.414 170.588 130.593 1.00 23.23 278 ALA B CA 1
ATOM 3997 C C . ALA B 1 278 ? 142.838 169.681 129.522 1.00 23.23 278 ALA B C 1
ATOM 3998 O O . ALA B 1 278 ? 143.141 169.870 128.341 1.00 23.23 278 ALA B O 1
ATOM 4000 N N . ILE B 1 279 ? 142.016 168.698 129.903 1.00 23.42 279 ILE B N 1
ATOM 4001 C CA . ILE B 1 279 ? 141.345 167.849 128.928 1.00 23.42 279 ILE B CA 1
ATOM 4002 C C . ILE B 1 279 ? 140.030 168.442 128.457 1.00 23.42 279 ILE B C 1
ATOM 4003 O O . ILE B 1 279 ? 139.302 167.788 127.701 1.00 23.42 279 ILE B O 1
ATOM 4008 N N . SER B 1 280 ? 139.703 169.661 128.874 1.00 24.18 280 SER B N 1
ATOM 4009 C CA . SER B 1 280 ? 138.424 170.269 128.546 1.00 24.18 280 SER B CA 1
ATOM 4010 C C . SER B 1 280 ? 138.562 171.746 128.219 1.00 24.18 280 SER B C 1
ATOM 4011 O O . SER B 1 280 ? 137.667 172.532 128.539 1.00 24.18 280 SER B O 1
ATOM 4014 N N . VAL B 1 281 ? 139.674 172.143 127.606 1.00 28.39 281 VAL B N 1
ATOM 4015 C CA . VAL B 1 281 ? 139.893 173.552 127.253 1.00 28.39 281 VAL B CA 1
ATOM 4016 C C . VAL B 1 281 ? 138.901 173.966 126.174 1.00 28.39 281 VAL B C 1
ATOM 4017 O O . VAL B 1 281 ? 138.541 173.137 125.322 1.00 28.39 281 VAL B O 1
ATOM 4021 N N . PRO B 1 282 ? 138.389 175.193 126.203 1.00 34.97 282 PRO B N 1
ATOM 4022 C CA . PRO B 1 282 ? 137.448 175.634 125.181 1.00 34.97 282 PRO B CA 1
ATOM 4023 C C . PRO B 1 282 ? 138.118 175.740 123.825 1.00 34.97 282 PRO B C 1
ATOM 4024 O O . PRO B 1 282 ? 139.261 176.206 123.725 1.00 34.97 282 PRO B O 1
ATOM 4028 N N . PRO B 1 283 ? 137.440 175.308 122.756 1.00 42.88 283 PRO B N 1
ATOM 4029 C CA . PRO B 1 283 ? 138.030 175.412 121.413 1.00 42.88 283 PRO B CA 1
ATOM 4030 C C . PRO B 1 283 ? 138.174 176.838 120.910 1.00 42.88 283 PRO B C 1
ATOM 4031 O O . PRO B 1 283 ? 138.850 177.050 119.899 1.00 42.88 283 PRO B O 1
ATOM 4035 N N . MET B 1 284 ? 137.552 177.813 121.567 1.00 50.77 284 MET B N 1
ATOM 4036 C CA . MET B 1 284 ? 137.828 179.210 121.269 1.00 50.77 284 MET B CA 1
ATOM 4037 C C . MET B 1 284 ? 139.265 179.576 121.628 1.00 50.77 284 MET B C 1
ATOM 4038 O O . MET B 1 284 ? 139.915 180.340 120.905 1.00 50.77 284 MET B O 1
ATOM 4043 N N . PHE B 1 285 ? 139.788 179.029 122.729 1.00 50.27 285 PHE B N 1
ATOM 4044 C CA . PHE B 1 285 ? 141.145 179.372 123.139 1.00 50.27 285 PHE B CA 1
ATOM 4045 C C . PHE B 1 285 ? 142.178 178.503 122.437 1.00 50.27 285 PHE B C 1
ATOM 4046 O O . PHE B 1 285 ? 143.260 178.980 122.086 1.00 50.27 285 PHE B O 1
ATOM 4054 N N . SER B 1 286 ? 141.865 177.224 122.227 1.00 57.18 286 SER B N 1
ATOM 4055 C CA . SER B 1 286 ? 142.808 176.254 121.673 1.00 57.18 286 SER B CA 1
ATOM 4056 C C . SER B 1 286 ? 142.284 175.640 120.378 1.00 57.18 286 SER B C 1
ATOM 4057 O O . SER B 1 286 ? 141.753 174.520 120.395 1.00 57.18 286 SER B O 1
ATOM 4060 N N . PRO B 1 287 ? 142.410 176.330 119.243 1.00 63.51 287 PRO B N 1
ATOM 4061 C CA . PRO B 1 287 ? 142.104 175.702 117.958 1.00 63.51 287 PRO B CA 1
ATOM 4062 C C . PRO B 1 287 ? 143.367 175.160 117.297 1.00 63.51 287 PRO B C 1
ATOM 4063 O O . PRO B 1 287 ? 144.487 175.389 117.763 1.00 63.51 287 PRO B O 1
ATOM 4067 N N . ASN B 1 288 ? 143.151 174.428 116.193 1.00 67.87 288 ASN B N 1
ATOM 4068 C CA . ASN B 1 288 ? 144.201 174.003 115.253 1.00 67.87 288 ASN B CA 1
ATOM 4069 C C . ASN B 1 288 ? 145.275 173.145 115.919 1.00 67.87 288 ASN B C 1
ATOM 4070 O O . ASN B 1 288 ? 146.469 173.312 115.665 1.00 67.87 288 ASN B O 1
ATOM 4075 N N . ARG B 1 289 ? 144.860 172.226 116.785 1.00 65.36 289 ARG B N 1
ATOM 4076 C CA . ARG B 1 289 ? 145.809 171.402 117.520 1.00 65.36 289 ARG B CA 1
ATOM 4077 C C . ARG B 1 289 ? 145.378 169.947 117.477 1.00 65.36 289 ARG B C 1
ATOM 4078 O O . ARG B 1 289 ? 144.218 169.634 117.759 1.00 65.36 289 ARG B O 1
ATOM 4086 N N . LYS B 1 290 ? 146.312 169.067 117.120 1.00 56.12 290 LYS B N 1
ATOM 4087 C CA . LYS B 1 290 ? 146.061 167.637 117.254 1.00 56.12 290 LYS B CA 1
ATOM 4088 C C . LYS B 1 290 ? 146.437 167.155 118.649 1.00 56.12 290 LYS B C 1
ATOM 4089 O O . LYS B 1 290 ? 145.684 166.408 119.281 1.00 56.12 290 LYS B O 1
ATOM 4095 N N . TYR B 1 291 ? 147.581 167.613 119.156 1.00 43.13 291 TYR B N 1
ATOM 4096 C CA . TYR B 1 291 ? 148.141 167.182 120.428 1.00 43.13 291 TYR B CA 1
ATOM 4097 C C . TYR B 1 291 ? 148.472 168.385 121.299 1.00 43.13 291 TYR B C 1
ATOM 4098 O O . TYR B 1 291 ? 148.913 169.422 120.801 1.00 43.13 291 TYR B O 1
ATOM 4107 N N . LEU B 1 292 ? 148.253 168.241 122.603 1.00 34.90 292 LEU B N 1
ATOM 4108 C CA . LEU B 1 292 ? 148.766 169.202 123.565 1.00 34.90 292 LEU B CA 1
ATOM 4109 C C . LEU B 1 292 ? 150.270 169.028 123.725 1.00 34.90 292 LEU B C 1
ATOM 4110 O O . LEU B 1 292 ? 150.850 168.023 123.312 1.00 34.90 292 LEU B O 1
ATOM 4115 N N . HIS B 1 293 ? 150.904 170.015 124.344 1.00 33.70 293 HIS B N 1
ATOM 4116 C CA . HIS B 1 293 ? 152.342 169.886 124.551 1.00 33.70 293 HIS B CA 1
ATOM 4117 C C . HIS B 1 293 ? 152.612 168.959 125.736 1.00 33.70 293 HIS B C 1
ATOM 4118 O O . HIS B 1 293 ? 151.871 168.983 126.719 1.00 33.70 293 HIS B O 1
ATOM 4125 N N . PRO B 1 294 ? 153.649 168.114 125.660 1.00 30.88 294 PRO B N 1
ATOM 4126 C CA . PRO B 1 294 ? 153.901 167.145 126.738 1.00 30.88 294 PRO B CA 1
ATOM 4127 C C . PRO B 1 294 ? 154.346 167.750 128.059 1.00 30.88 294 PRO B C 1
ATOM 4128 O O . PRO B 1 294 ? 154.292 167.049 129.075 1.00 30.88 294 PRO B O 1
ATOM 4132 N N . ALA B 1 295 ? 154.780 169.009 128.089 1.00 31.35 295 ALA B N 1
ATOM 4133 C CA . ALA B 1 295 ? 155.128 169.653 129.345 1.00 31.35 295 ALA B CA 1
ATOM 4134 C C . ALA B 1 295 ? 153.908 170.004 130.179 1.00 31.35 295 ALA B C 1
ATOM 4135 O O . ALA B 1 295 ? 154.058 170.272 131.371 1.00 31.35 295 ALA B O 1
ATOM 4137 N N . ILE B 1 296 ? 152.717 170.033 129.580 1.00 30.13 296 ILE B N 1
ATOM 4138 C CA . ILE B 1 296 ? 151.488 170.190 130.349 1.00 30.13 296 ILE B CA 1
ATOM 4139 C C . ILE B 1 296 ? 151.251 168.958 131.211 1.00 30.13 296 ILE B C 1
ATOM 4140 O O . ILE B 1 296 ? 150.743 169.061 132.331 1.00 30.13 296 ILE B O 1
ATOM 4145 N N . TRP B 1 297 ? 151.642 167.781 130.721 1.00 27.82 297 TRP B N 1
ATOM 4146 C CA . TRP B 1 297 ? 151.484 166.553 131.490 1.00 27.82 297 TRP B CA 1
ATOM 4147 C C . TRP B 1 297 ? 152.480 166.489 132.639 1.00 27.82 297 TRP B C 1
ATOM 4148 O O . TRP B 1 297 ? 152.128 166.085 133.751 1.00 27.82 297 TRP B O 1
ATOM 4159 N N . CYS B 1 298 ? 153.723 166.898 132.393 1.00 35.27 298 CYS B N 1
ATOM 4160 C CA . CYS B 1 298 ? 154.803 166.698 133.350 1.00 35.27 298 CYS B CA 1
ATOM 4161 C C . CYS B 1 298 ? 154.726 167.658 134.534 1.00 35.27 298 CYS B C 1
ATOM 4162 O O . CYS B 1 298 ? 155.290 167.363 135.591 1.00 35.27 298 CYS B O 1
ATOM 4165 N N . VAL B 1 299 ? 154.030 168.780 134.391 1.00 32.08 299 VAL B N 1
ATOM 4166 C CA . VAL B 1 299 ? 153.897 169.737 135.484 1.00 32.08 299 VAL B CA 1
ATOM 4167 C C . VAL B 1 299 ? 152.741 169.376 136.421 1.00 32.08 299 VAL B C 1
ATOM 4168 O O . VAL B 1 299 ? 152.833 169.602 137.630 1.00 32.08 299 VAL B O 1
ATOM 4172 N N . PHE B 1 300 ? 151.681 168.757 135.910 1.00 29.13 300 PHE B N 1
ATOM 4173 C CA . PHE B 1 300 ? 150.504 168.428 136.709 1.00 29.13 300 PHE B CA 1
ATOM 4174 C C . PHE B 1 300 ? 150.530 167.010 137.258 1.00 29.13 300 PHE B C 1
ATOM 4175 O O . PHE B 1 300 ? 150.057 166.777 138.370 1.00 29.13 300 PHE B O 1
ATOM 4183 N N . MET B 1 301 ? 151.052 166.051 136.496 1.00 28.75 301 MET B N 1
ATOM 4184 C CA . MET B 1 301 ? 151.161 164.666 136.931 1.00 28.75 301 MET B CA 1
ATOM 4185 C C . MET B 1 301 ? 152.489 164.387 137.628 1.00 28.75 301 MET B C 1
ATOM 4186 O O . MET B 1 301 ? 152.658 163.319 138.221 1.00 28.75 301 MET B O 1
ATOM 4191 N N . GLY B 1 302 ? 153.422 165.331 137.588 1.00 29.51 302 GLY B N 1
ATOM 4192 C CA . GLY B 1 302 ? 154.667 165.242 138.313 1.00 29.51 302 GLY B CA 1
ATOM 4193 C C . GLY B 1 302 ? 154.523 165.158 139.823 1.00 29.51 302 GLY B C 1
ATOM 4194 O O . GLY B 1 302 ? 154.969 164.191 140.443 1.00 29.51 302 GLY B O 1
ATOM 4195 N N . PRO B 1 303 ? 153.921 166.174 140.455 1.00 27.17 303 PRO B N 1
ATOM 4196 C CA . PRO B 1 303 ? 153.670 166.083 141.900 1.00 27.17 303 PRO B CA 1
ATOM 4197 C C . PRO B 1 303 ? 152.569 165.120 142.292 1.00 27.17 303 PRO B C 1
ATOM 4198 O O . PRO B 1 303 ? 152.475 164.790 143.476 1.00 27.17 303 PRO B O 1
ATOM 4202 N N . TYR B 1 304 ? 151.726 164.667 141.365 1.00 24.69 304 TYR B N 1
ATOM 4203 C CA . TYR B 1 304 ? 150.778 163.621 141.725 1.00 24.69 304 TYR B CA 1
ATOM 4204 C C . TYR B 1 304 ? 151.489 162.285 141.870 1.00 24.69 304 TYR B C 1
ATOM 4205 O O . TYR B 1 304 ? 151.162 161.500 142.762 1.00 24.69 304 TYR B O 1
ATOM 4214 N N . PHE B 1 305 ? 152.449 162.005 140.989 1.00 26.59 305 PHE B N 1
ATOM 4215 C CA . PHE B 1 305 ? 153.114 160.709 140.978 1.00 26.59 305 PHE B CA 1
ATOM 4216 C C . PHE B 1 305 ? 154.147 160.595 142.089 1.00 26.59 305 PHE B C 1
ATOM 4217 O O . PHE B 1 305 ? 154.388 159.493 142.590 1.00 26.59 305 PHE B O 1
ATOM 4225 N N . PHE B 1 306 ? 154.758 161.716 142.483 1.00 28.70 306 PHE B N 1
ATOM 4226 C CA . PHE B 1 306 ? 155.714 161.704 143.584 1.00 28.70 306 PHE B CA 1
ATOM 4227 C C . PHE B 1 306 ? 155.025 161.436 144.913 1.00 28.70 306 PHE B C 1
ATOM 4228 O O . PHE B 1 306 ? 155.552 160.699 145.753 1.00 28.70 306 PHE B O 1
ATOM 4236 N N . LEU B 1 307 ? 153.856 162.029 145.126 1.00 26.52 307 LEU B N 1
ATOM 4237 C CA . LEU B 1 307 ? 153.128 161.833 146.369 1.00 26.52 307 LEU B CA 1
ATOM 4238 C C . LEU B 1 307 ? 152.458 160.472 146.401 1.00 26.52 307 LEU B C 1
ATOM 4239 O O . LEU B 1 307 ? 152.159 159.960 147.479 1.00 26.52 307 LEU B O 1
ATOM 4244 N N . GLU B 1 308 ? 152.254 159.872 145.235 1.00 27.41 308 GLU B N 1
ATOM 4245 C CA . GLU B 1 308 ? 151.670 158.548 145.088 1.00 27.41 308 GLU B CA 1
ATOM 4246 C C . GLU B 1 308 ? 152.644 157.443 145.471 1.00 27.41 308 GLU B C 1
ATOM 4247 O O . GLU B 1 308 ? 152.234 156.434 146.050 1.00 27.41 308 GLU B O 1
ATOM 4253 N N . LEU B 1 309 ? 153.927 157.612 145.141 1.00 26.42 309 LEU B N 1
ATOM 4254 C CA . LEU B 1 309 ? 154.956 156.660 145.543 1.00 26.42 309 LEU B CA 1
ATOM 4255 C C . LEU B 1 309 ? 155.146 156.628 147.049 1.00 26.42 309 LEU B C 1
ATOM 4256 O O . LEU B 1 309 ? 155.455 155.574 147.610 1.00 26.42 309 LEU B O 1
ATOM 4261 N N . LYS B 1 310 ? 154.976 157.768 147.716 1.00 26.85 310 LYS B N 1
ATOM 4262 C CA . LYS B 1 310 ? 155.155 157.821 149.159 1.00 26.85 310 LYS B CA 1
ATOM 4263 C C . LYS B 1 310 ? 154.000 157.153 149.890 1.00 26.85 310 LYS B C 1
ATOM 4264 O O . LYS B 1 310 ? 154.212 156.455 150.885 1.00 26.85 310 LYS B O 1
ATOM 4270 N N . ILE B 1 311 ? 152.775 157.346 149.410 1.00 25.36 311 ILE B N 1
ATOM 4271 C CA . ILE B 1 311 ? 151.605 156.827 150.106 1.00 25.36 311 ILE B CA 1
ATOM 4272 C C . ILE B 1 311 ? 151.414 155.344 149.826 1.00 25.36 311 ILE B C 1
ATOM 4273 O O . ILE B 1 311 ? 151.098 154.573 150.736 1.00 25.36 311 ILE B O 1
ATOM 4278 N N . TYR B 1 312 ? 151.618 154.911 148.579 1.00 24.90 312 TYR B N 1
ATOM 4279 C CA . TYR B 1 312 ? 151.417 153.503 148.250 1.00 24.90 312 TYR B CA 1
ATOM 4280 C C . TYR B 1 312 ? 152.503 152.627 148.849 1.00 24.90 312 TYR B C 1
ATOM 4281 O O . TYR B 1 312 ? 152.258 151.450 149.121 1.00 24.90 312 TYR B O 1
ATOM 4290 N N . GLY B 1 313 ? 153.703 153.176 149.046 1.00 26.58 313 GLY B N 1
ATOM 4291 C CA . GLY B 1 313 ? 154.749 152.437 149.729 1.00 26.58 313 GLY B CA 1
ATOM 4292 C C . GLY B 1 313 ? 154.465 152.230 151.199 1.00 26.58 313 GLY B C 1
ATOM 4293 O O . GLY B 1 313 ? 154.911 151.243 151.783 1.00 26.58 313 GLY B O 1
ATOM 4294 N N . GLN B 1 314 ? 153.724 153.149 151.813 1.00 27.62 314 GLN B N 1
ATOM 4295 C CA . GLN B 1 314 ? 153.288 152.993 153.193 1.00 27.62 314 GLN B CA 1
ATOM 4296 C C . GLN B 1 314 ? 152.132 152.020 153.341 1.00 27.62 314 GLN B C 1
ATOM 4297 O O . GLN B 1 314 ? 151.953 151.463 154.425 1.00 27.62 314 GLN B O 1
ATOM 4303 N N . TRP B 1 315 ? 151.342 151.812 152.287 1.00 27.11 315 TRP B N 1
ATOM 4304 C CA . TRP B 1 315 ? 150.215 150.891 152.378 1.00 27.11 315 TRP B CA 1
ATOM 4305 C C . TRP B 1 315 ? 150.672 149.442 152.446 1.00 27.11 315 TRP B C 1
ATOM 4306 O O . TRP B 1 315 ? 150.118 148.655 153.219 1.00 27.11 315 TRP B O 1
ATOM 4317 N N . LEU B 1 316 ? 151.670 149.057 151.649 1.00 30.57 316 LEU B N 1
ATOM 4318 C CA . LEU B 1 316 ? 152.057 147.654 151.627 1.00 30.57 316 LEU B CA 1
ATOM 4319 C C . LEU B 1 316 ? 153.103 147.305 152.673 1.00 30.57 316 LEU B C 1
ATOM 4320 O O . LEU B 1 316 ? 153.373 146.120 152.876 1.00 30.57 316 LEU B O 1
ATOM 4325 N N . SER B 1 317 ? 153.687 148.288 153.348 1.00 34.87 317 SER B N 1
ATOM 4326 C CA . SER B 1 317 ? 154.658 148.003 154.394 1.00 34.87 317 SER B CA 1
ATOM 4327 C C . SER B 1 317 ? 153.913 147.697 155.688 1.00 34.87 317 SER B C 1
ATOM 4328 O O . SER B 1 317 ? 152.687 147.589 155.719 1.00 34.87 317 SER B O 1
ATOM 4331 N N . GLY B 1 318 ? 154.643 147.564 156.786 1.00 40.12 318 GLY B N 1
ATOM 4332 C CA . GLY B 1 318 ? 154.018 147.088 157.998 1.00 40.12 318 GLY B CA 1
ATOM 4333 C C . GLY B 1 318 ? 154.039 148.019 159.187 1.00 40.12 318 GLY B C 1
ATOM 4334 O O . GLY B 1 318 ? 153.953 147.543 160.319 1.00 40.12 318 GLY B O 1
ATOM 4335 N N . GLY B 1 319 ? 154.156 149.329 158.980 1.00 43.29 319 GLY B N 1
ATOM 4336 C CA . GLY B 1 319 ? 154.158 150.202 160.136 1.00 43.29 319 GLY B CA 1
ATOM 4337 C C . GLY B 1 319 ? 153.205 151.378 160.172 1.00 43.29 319 GLY B C 1
ATOM 4338 O O . GLY B 1 319 ? 153.369 152.352 159.436 1.00 43.29 319 GLY B O 1
ATOM 4339 N N . LYS B 1 320 ? 152.186 151.267 161.025 1.00 43.85 320 LYS B N 1
ATOM 4340 C CA . LYS B 1 320 ? 151.413 152.342 161.650 1.00 43.85 320 LYS B CA 1
ATOM 4341 C C . LYS B 1 320 ? 150.558 153.218 160.740 1.00 43.85 320 LYS B C 1
ATOM 4342 O O . LYS B 1 320 ? 149.752 154.006 161.244 1.00 43.85 320 LYS B O 1
ATOM 4348 N N . ARG B 1 321 ? 150.670 153.074 159.419 1.00 38.11 321 ARG B N 1
ATOM 4349 C CA . ARG B 1 321 ? 149.832 153.819 158.486 1.00 38.11 321 ARG B CA 1
ATOM 4350 C C . ARG B 1 321 ? 149.583 152.961 157.265 1.00 38.11 321 ARG B C 1
ATOM 4351 O O . ARG B 1 321 ? 149.333 153.478 156.173 1.00 38.11 321 ARG B O 1
ATOM 4359 N N . ARG B 1 322 ? 149.669 151.651 157.439 1.00 33.31 322 ARG B N 1
ATOM 4360 C CA . ARG B 1 322 ? 149.299 150.726 156.396 1.00 33.31 322 ARG B CA 1
ATOM 4361 C C . ARG B 1 322 ? 147.784 150.752 156.212 1.00 33.31 322 ARG B C 1
ATOM 4362 O O . ARG B 1 322 ? 147.039 151.239 157.063 1.00 33.31 322 ARG B O 1
ATOM 4370 N N . LEU B 1 323 ? 147.337 150.230 155.067 1.00 29.08 323 LEU B N 1
ATOM 4371 C CA . LEU B 1 323 ? 145.985 150.469 154.577 1.00 29.08 323 LEU B CA 1
ATOM 4372 C C . LEU B 1 323 ? 144.905 149.867 155.465 1.00 29.08 323 LEU B C 1
ATOM 4373 O O . LEU B 1 323 ? 143.807 150.419 155.538 1.00 29.08 323 LEU B O 1
ATOM 4378 N N . CYS B 1 324 ? 145.203 148.797 156.195 1.00 34.27 324 CYS B N 1
ATOM 4379 C CA . CYS B 1 324 ? 144.207 148.204 157.076 1.00 34.27 324 CYS B CA 1
ATOM 4380 C C . CYS B 1 324 ? 143.942 149.039 158.324 1.00 34.27 324 CYS B C 1
ATOM 4381 O O . CYS B 1 324 ? 143.017 148.719 159.075 1.00 34.27 324 CYS B O 1
ATOM 4384 N N . LYS B 1 325 ? 144.714 150.098 158.557 1.00 36.72 325 LYS B N 1
ATOM 4385 C CA . LYS B 1 325 ? 144.549 150.960 159.712 1.00 36.72 325 LYS B CA 1
ATOM 4386 C C . LYS B 1 325 ? 144.040 152.345 159.354 1.00 36.72 325 LYS B C 1
ATOM 4387 O O . LYS B 1 325 ? 143.797 153.150 160.256 1.00 36.72 325 LYS B O 1
ATOM 4393 N N . VAL B 1 326 ? 143.876 152.652 158.070 1.00 34.73 326 VAL B N 1
ATOM 4394 C CA . VAL B 1 326 ? 143.655 154.029 157.652 1.00 34.73 326 VAL B CA 1
ATOM 4395 C C . VAL B 1 326 ? 142.504 154.110 156.648 1.00 34.73 326 VAL B C 1
ATOM 4396 O O . VAL B 1 326 ? 142.064 155.207 156.293 1.00 34.73 326 VAL B O 1
ATOM 4400 N N . ALA B 1 327 ? 141.986 152.964 156.205 1.00 31.72 327 ALA B N 1
ATOM 4401 C CA . ALA B 1 327 ? 141.063 152.934 155.072 1.00 31.72 327 ALA B CA 1
ATOM 4402 C C . ALA B 1 327 ? 139.684 153.482 155.424 1.00 31.72 327 ALA B C 1
ATOM 4403 O O . ALA B 1 327 ? 139.196 153.339 156.545 1.00 31.72 327 ALA B O 1
ATOM 4405 N N . ASN B 1 328 ? 139.048 154.097 154.424 1.00 30.00 328 ASN B N 1
ATOM 4406 C CA . ASN B 1 328 ? 137.762 154.783 154.480 1.00 30.00 328 ASN B CA 1
ATOM 4407 C C . ASN B 1 328 ? 137.285 154.983 153.038 1.00 30.00 328 ASN B C 1
ATOM 4408 O O . ASN B 1 328 ? 138.062 154.701 152.120 1.00 30.00 328 ASN B O 1
ATOM 4413 N N . PRO B 1 329 ? 136.040 155.415 152.774 1.00 29.56 329 PRO B N 1
ATOM 4414 C CA . PRO B 1 329 ? 135.630 155.636 151.372 1.00 29.56 329 PRO B CA 1
ATOM 4415 C C . PRO B 1 329 ? 136.370 156.747 150.638 1.00 29.56 329 PRO B C 1
ATOM 4416 O O . PRO B 1 329 ? 136.398 156.734 149.404 1.00 29.56 329 PRO B O 1
ATOM 4420 N N . SER B 1 330 ? 136.978 157.696 151.342 1.00 28.44 330 SER B N 1
ATOM 4421 C CA . SER B 1 330 ? 137.711 158.774 150.695 1.00 28.44 330 SER B CA 1
ATOM 4422 C C . SER B 1 330 ? 139.069 158.339 150.166 1.00 28.44 330 SER B C 1
ATOM 4423 O O . SER B 1 330 ? 139.717 159.123 149.471 1.00 28.44 330 SER B O 1
ATOM 4426 N N . SER B 1 331 ? 139.502 157.111 150.454 1.00 26.17 331 SER B N 1
ATOM 4427 C CA . SER B 1 331 ? 140.753 156.576 149.935 1.00 26.17 331 SER B CA 1
ATOM 4428 C C . SER B 1 331 ? 140.704 156.279 148.445 1.00 26.17 331 SER B C 1
ATOM 4429 O O . SER B 1 331 ? 141.755 156.034 147.853 1.00 26.17 331 SER B O 1
ATOM 4432 N N . HIS B 1 332 ? 139.520 156.275 147.831 1.00 26.13 332 HIS B N 1
ATOM 4433 C CA . HIS B 1 332 ? 139.407 156.157 146.385 1.00 26.13 332 HIS B CA 1
ATOM 4434 C C . HIS B 1 332 ? 139.888 157.400 145.654 1.00 26.13 332 HIS B C 1
ATOM 4435 O O . HIS B 1 332 ? 140.159 157.321 144.455 1.00 26.13 332 HIS B O 1
ATOM 4442 N N . LEU B 1 333 ? 140.007 158.533 146.340 1.00 26.16 333 LEU B N 1
ATOM 4443 C CA . LEU B 1 333 ? 140.491 159.765 145.737 1.00 26.16 333 LEU B CA 1
ATOM 4444 C C . LEU B 1 333 ? 141.996 159.742 145.505 1.00 26.16 333 LEU B C 1
ATOM 4445 O O . LEU B 1 333 ? 142.511 160.576 144.756 1.00 26.16 333 LEU B O 1
ATOM 4450 N N . SER B 1 334 ? 142.702 158.789 146.101 1.00 25.81 334 SER B N 1
ATOM 4451 C CA . SER B 1 334 ? 144.117 158.557 145.861 1.00 25.81 334 SER B CA 1
ATOM 4452 C C . SER B 1 334 ? 144.376 157.673 144.650 1.00 25.81 334 SER B C 1
ATOM 4453 O O . SER B 1 334 ? 145.539 157.433 144.320 1.00 25.81 334 SER B O 1
ATOM 4456 N N . VAL B 1 335 ? 143.332 157.173 143.994 1.00 22.76 335 VAL B N 1
ATOM 4457 C CA . VAL B 1 335 ? 143.461 156.179 142.936 1.00 22.76 335 VAL B CA 1
ATOM 4458 C C . VAL B 1 335 ? 142.983 156.780 141.618 1.00 22.76 335 VAL B C 1
ATOM 4459 O O . VAL B 1 335 ? 143.520 156.471 140.550 1.00 22.76 335 VAL B O 1
ATOM 4463 N N . VAL B 1 336 ? 142.020 157.700 141.693 1.00 21.77 336 VAL B N 1
ATOM 4464 C CA . VAL B 1 336 ? 141.308 158.173 140.511 1.00 21.77 336 VAL B CA 1
ATOM 4465 C C . VAL B 1 336 ? 142.167 159.083 139.630 1.00 21.77 336 VAL B C 1
ATOM 4466 O O . VAL B 1 336 ? 141.903 159.207 138.432 1.00 21.77 336 VAL B O 1
ATOM 4470 N N . GLY B 1 337 ? 143.219 159.695 140.170 1.00 20.64 337 GLY B N 1
ATOM 4471 C CA . GLY B 1 337 ? 144.077 160.527 139.349 1.00 20.64 337 GLY B CA 1
ATOM 4472 C C . GLY B 1 337 ? 145.007 159.774 138.430 1.00 20.64 337 GLY B C 1
ATOM 4473 O O . GLY B 1 337 ? 145.638 160.386 137.569 1.00 20.64 337 GLY B O 1
ATOM 4474 N N . ASN B 1 338 ? 145.118 158.459 138.610 1.00 20.22 338 ASN B N 1
ATOM 4475 C CA . ASN B 1 338 ? 145.823 157.620 137.652 1.00 20.22 338 ASN B CA 1
ATOM 4476 C C . ASN B 1 338 ? 145.050 157.481 136.352 1.00 20.22 338 ASN B C 1
ATOM 4477 O O . ASN B 1 338 ? 145.650 157.281 135.296 1.00 20.22 338 ASN B O 1
ATOM 4482 N N . PHE B 1 339 ? 143.728 157.574 136.406 1.00 18.07 339 PHE B N 1
ATOM 4483 C CA . PHE B 1 339 ? 142.920 157.452 135.206 1.00 18.07 339 PHE B CA 1
ATOM 4484 C C . PHE B 1 339 ? 142.664 158.790 134.537 1.00 18.07 339 PHE B C 1
ATOM 4485 O O . PHE B 1 339 ? 142.488 158.842 133.320 1.00 18.07 339 PHE B O 1
ATOM 4493 N N . VAL B 1 340 ? 142.627 159.873 135.310 1.00 19.38 340 VAL B N 1
ATOM 4494 C CA . VAL B 1 340 ? 142.545 161.202 134.724 1.00 19.38 340 VAL B CA 1
ATOM 4495 C C . VAL B 1 340 ? 143.877 161.567 134.090 1.00 19.38 340 VAL B C 1
ATOM 4496 O O . VAL B 1 340 ? 143.923 162.250 133.061 1.00 19.38 340 VAL B O 1
ATOM 4500 N N . GLY B 1 341 ? 144.977 161.088 134.669 1.00 19.53 341 GLY B N 1
ATOM 4501 C CA . GLY B 1 341 ? 146.288 161.305 134.097 1.00 19.53 341 GLY B CA 1
ATOM 4502 C C . GLY B 1 341 ? 146.614 160.424 132.917 1.00 19.53 341 GLY B C 1
ATOM 4503 O O . GLY B 1 341 ? 147.585 160.696 132.211 1.00 19.53 341 GLY B O 1
ATOM 4504 N N . ALA B 1 342 ? 145.834 159.368 132.694 1.00 19.09 342 ALA B N 1
ATOM 4505 C CA . ALA B 1 342 ? 145.999 158.545 131.507 1.00 19.09 342 ALA B CA 1
ATOM 4506 C C . ALA B 1 342 ? 145.230 159.098 130.319 1.00 19.09 342 ALA B C 1
ATOM 4507 O O . ALA B 1 342 ? 145.604 158.835 129.177 1.00 19.09 342 ALA B O 1
ATOM 4509 N N . ILE B 1 343 ? 144.162 159.855 130.564 1.00 20.46 343 ILE B N 1
ATOM 4510 C CA . ILE B 1 343 ? 143.465 160.552 129.491 1.00 20.46 343 ILE B CA 1
ATOM 4511 C C . ILE B 1 343 ? 144.313 161.706 128.978 1.00 20.46 343 ILE B C 1
ATOM 4512 O O . ILE B 1 343 ? 144.386 161.959 127.773 1.00 20.46 343 ILE B O 1
ATOM 4517 N N . LEU B 1 344 ? 144.996 162.399 129.882 1.00 22.06 344 LEU B N 1
ATOM 4518 C CA . LEU B 1 344 ? 145.793 163.555 129.512 1.00 22.06 344 LEU B CA 1
ATOM 4519 C C . LEU B 1 344 ? 147.147 163.160 128.945 1.00 22.06 344 LEU B C 1
ATOM 4520 O O . LEU B 1 344 ? 147.752 163.951 128.219 1.00 22.06 344 LEU B O 1
ATOM 4525 N N . ALA B 1 345 ? 147.618 161.947 129.227 1.00 21.82 345 ALA B N 1
ATOM 4526 C CA . ALA B 1 345 ? 148.826 161.450 128.583 1.00 21.82 345 ALA B CA 1
ATOM 4527 C C . ALA B 1 345 ? 148.569 161.007 127.153 1.00 21.82 345 ALA B C 1
ATOM 4528 O O . ALA B 1 345 ? 149.475 161.078 126.323 1.00 21.82 345 ALA B O 1
ATOM 4530 N N . SER B 1 346 ? 147.361 160.531 126.846 1.00 23.94 346 SER B N 1
ATOM 4531 C CA . SER B 1 346 ? 147.041 160.171 125.471 1.00 23.94 346 SER B CA 1
ATOM 4532 C C . SER B 1 346 ? 146.908 161.397 124.589 1.00 23.94 346 SER B C 1
ATOM 4533 O O . SER B 1 346 ? 147.217 161.336 123.396 1.00 23.94 346 SER B O 1
ATOM 4536 N N . LYS B 1 347 ? 146.461 162.512 125.146 1.00 27.63 347 LYS B N 1
ATOM 4537 C CA . LYS B 1 347 ? 146.201 163.700 124.358 1.00 27.63 347 LYS B CA 1
ATOM 4538 C C . LYS B 1 347 ? 147.406 164.620 124.260 1.00 27.63 347 LYS B C 1
ATOM 4539 O O . LYS B 1 347 ? 147.283 165.722 123.723 1.00 27.63 347 LYS B O 1
ATOM 4545 N N . VAL B 1 348 ? 148.568 164.196 124.764 1.00 28.47 348 VAL B N 1
ATOM 4546 C CA . VAL B 1 348 ? 149.839 164.816 124.415 1.00 28.47 348 VAL B CA 1
ATOM 4547 C C . VAL B 1 348 ? 150.647 163.947 123.470 1.00 28.47 348 VAL B C 1
ATOM 4548 O O . VAL B 1 348 ? 151.714 164.369 123.009 1.00 28.47 348 VAL B O 1
ATOM 4552 N N . GLY B 1 349 ? 150.174 162.742 123.169 1.00 26.76 349 GLY B N 1
ATOM 4553 C CA . GLY B 1 349 ? 150.817 161.863 122.223 1.00 26.76 349 GLY B CA 1
ATOM 4554 C C . GLY B 1 349 ? 151.586 160.707 122.816 1.00 26.76 349 GLY B C 1
ATOM 4555 O O . GLY B 1 349 ? 152.380 160.092 122.101 1.00 26.76 349 GLY B O 1
ATOM 4556 N N . TRP B 1 350 ? 151.382 160.386 124.088 1.00 22.93 350 TRP B N 1
ATOM 4557 C CA . TRP B 1 350 ? 152.159 159.371 124.792 1.00 22.93 350 TRP B CA 1
ATOM 4558 C C . TRP B 1 350 ? 151.230 158.236 125.217 1.00 22.93 350 TRP B C 1
ATOM 4559 O O . TRP B 1 350 ? 150.750 158.214 126.349 1.00 22.93 350 TRP B O 1
ATOM 4570 N N . ASP B 1 351 ? 151.002 157.276 124.319 1.00 23.31 351 ASP B N 1
ATOM 4571 C CA . ASP B 1 351 ? 150.078 156.181 124.598 1.00 23.31 351 ASP B CA 1
ATOM 4572 C C . ASP B 1 351 ? 150.684 155.059 125.423 1.00 23.31 351 ASP B C 1
ATOM 4573 O O . ASP B 1 351 ? 149.936 154.224 125.926 1.00 23.31 351 ASP B O 1
ATOM 4578 N N . GLU B 1 352 ? 152.003 154.998 125.572 1.00 21.57 352 GLU B N 1
ATOM 4579 C CA . GLU B 1 352 ? 152.595 153.967 126.413 1.00 21.57 352 GLU B CA 1
ATOM 4580 C C . GLU B 1 352 ? 152.708 154.394 127.866 1.00 21.57 352 GLU B C 1
ATOM 4581 O O . GLU B 1 352 ? 152.709 153.541 128.755 1.00 21.57 352 GLU B O 1
ATOM 4587 N N . VAL B 1 353 ? 152.812 155.696 128.125 1.00 19.16 353 VAL B N 1
ATOM 4588 C CA . VAL B 1 353 ? 152.731 156.202 129.488 1.00 19.16 353 VAL B CA 1
ATOM 4589 C C . VAL B 1 353 ? 151.292 156.126 129.987 1.00 19.16 353 VAL B C 1
ATOM 4590 O O . VAL B 1 353 ? 151.042 155.939 131.182 1.00 19.16 353 VAL B O 1
ATOM 4594 N N . ALA B 1 354 ? 150.326 156.227 129.074 1.00 18.43 354 ALA B N 1
ATOM 4595 C CA . ALA B 1 354 ? 148.921 156.100 129.437 1.00 18.43 354 ALA B CA 1
ATOM 4596 C C . ALA B 1 354 ? 148.569 154.668 129.804 1.00 18.43 354 ALA B C 1
ATOM 4597 O O . ALA B 1 354 ? 147.724 154.437 130.674 1.00 18.43 354 ALA B O 1
ATOM 4599 N N . LYS B 1 355 ? 149.199 153.692 129.152 1.00 16.94 355 LYS B N 1
ATOM 4600 C CA . LYS B 1 355 ? 148.988 152.292 129.502 1.00 16.94 355 LYS B CA 1
ATOM 4601 C C . LYS B 1 355 ? 149.676 151.931 130.809 1.00 16.94 355 LYS B C 1
ATOM 4602 O O . LYS B 1 355 ? 149.249 150.997 131.491 1.00 16.94 355 LYS B O 1
ATOM 4608 N N . PHE B 1 356 ? 150.744 152.646 131.160 1.00 16.58 356 PHE B N 1
ATOM 4609 C CA . PHE B 1 356 ? 151.393 152.458 132.450 1.00 16.58 356 PHE B CA 1
ATOM 4610 C C . PHE B 1 356 ? 150.517 152.959 133.588 1.00 16.58 356 PHE B C 1
ATOM 4611 O O . PHE B 1 356 ? 150.450 152.333 134.648 1.00 16.58 356 PHE B O 1
ATOM 4619 N N . LEU B 1 357 ? 149.840 154.086 133.386 1.00 17.29 357 LEU B N 1
ATOM 4620 C CA . LEU B 1 357 ? 149.014 154.684 134.423 1.00 17.29 357 LEU B CA 1
ATOM 4621 C C . LEU B 1 357 ? 147.666 154.003 134.577 1.00 17.29 357 LEU B C 1
ATOM 4622 O O . LEU B 1 357 ? 147.056 154.119 135.640 1.00 17.29 357 LEU B O 1
ATOM 4627 N N . TRP B 1 358 ? 147.181 153.310 133.547 1.00 16.35 358 TRP B N 1
ATOM 4628 C CA . TRP B 1 358 ? 145.962 152.527 133.702 1.00 16.35 358 TRP B CA 1
ATOM 4629 C C . TRP B 1 358 ? 146.209 151.310 134.579 1.00 16.35 358 TRP B C 1
ATOM 4630 O O . TRP B 1 358 ? 145.336 150.925 135.357 1.00 16.35 358 TRP B O 1
ATOM 4641 N N . ALA B 1 359 ? 147.395 150.705 134.480 1.00 17.12 359 ALA B N 1
ATOM 4642 C CA . ALA B 1 359 ? 147.692 149.462 135.181 1.00 17.12 359 ALA B CA 1
ATOM 4643 C C . ALA B 1 359 ? 148.022 149.678 136.650 1.00 17.12 359 ALA B C 1
ATOM 4644 O O . ALA B 1 359 ? 147.751 148.798 137.471 1.00 17.12 359 ALA B O 1
ATOM 4646 N N . VAL B 1 360 ? 148.620 150.815 137.004 1.00 18.61 360 VAL B N 1
ATOM 4647 C CA . VAL B 1 360 ? 148.860 151.099 138.413 1.00 18.61 360 VAL B CA 1
ATOM 4648 C C . VAL B 1 360 ? 147.567 151.547 139.090 1.00 18.61 360 VAL B C 1
ATOM 4649 O O . VAL B 1 360 ? 147.337 151.239 140.264 1.00 18.61 360 VAL B O 1
ATOM 4653 N N . GLY B 1 361 ? 146.670 152.205 138.357 1.00 18.36 361 GLY B N 1
ATOM 4654 C CA . GLY B 1 361 ? 145.383 152.553 138.921 1.00 18.36 361 GLY B CA 1
ATOM 4655 C C . GLY B 1 361 ? 144.442 151.378 139.030 1.00 18.36 361 GLY B C 1
ATOM 4656 O O . GLY B 1 361 ? 143.570 151.364 139.898 1.00 18.36 361 GLY B O 1
ATOM 4657 N N . PHE B 1 362 ? 144.605 150.382 138.163 1.00 19.03 362 PHE B N 1
ATOM 4658 C CA . PHE B 1 362 ? 143.741 149.207 138.193 1.00 19.03 362 PHE B CA 1
ATOM 4659 C C . PHE B 1 362 ? 144.100 148.283 139.346 1.00 19.03 362 PHE B C 1
ATOM 4660 O O . PHE B 1 362 ? 143.214 147.703 139.978 1.00 19.03 362 PHE B O 1
ATOM 4668 N N . ALA B 1 363 ? 145.394 148.120 139.622 1.00 19.60 363 ALA B N 1
ATOM 4669 C CA . ALA B 1 363 ? 145.827 147.218 140.681 1.00 19.60 363 ALA B CA 1
ATOM 4670 C C . ALA B 1 363 ? 145.509 147.771 142.059 1.00 19.60 363 ALA B C 1
ATOM 4671 O O . ALA B 1 363 ? 145.176 147.008 142.966 1.00 19.60 363 ALA B O 1
ATOM 4673 N N . HIS B 1 364 ? 145.596 149.083 142.233 1.00 20.60 364 HIS B N 1
ATOM 4674 C CA . HIS B 1 364 ? 145.286 149.697 143.512 1.00 20.60 364 HIS B CA 1
ATOM 4675 C C . HIS B 1 364 ? 143.807 149.975 143.693 1.00 20.60 364 HIS B C 1
ATOM 4676 O O . HIS B 1 364 ? 143.378 150.218 144.822 1.00 20.60 364 HIS B O 1
ATOM 4683 N N . TYR B 1 365 ? 143.017 149.947 142.622 1.00 21.46 365 TYR B N 1
ATOM 4684 C CA . TYR B 1 365 ? 141.573 149.976 142.797 1.00 21.46 365 TYR B CA 1
ATOM 4685 C C . TYR B 1 365 ? 141.072 148.674 143.400 1.00 21.46 365 TYR B C 1
ATOM 4686 O O . TYR B 1 365 ? 140.181 148.690 144.251 1.00 21.46 365 TYR B O 1
ATOM 4695 N N . LEU B 1 366 ? 141.633 147.540 142.976 1.00 22.05 366 LEU B N 1
ATOM 4696 C CA . LEU B 1 366 ? 141.196 146.245 143.489 1.00 22.05 366 LEU B CA 1
ATOM 4697 C C . LEU B 1 366 ? 141.562 146.049 144.950 1.00 22.05 366 LEU B C 1
ATOM 4698 O O . LEU B 1 366 ? 140.868 145.322 145.661 1.00 22.05 366 LEU B O 1
ATOM 4703 N N . VAL B 1 367 ? 142.643 146.670 145.414 1.00 22.47 367 VAL B N 1
ATOM 4704 C CA . VAL B 1 367 ? 143.025 146.522 146.811 1.00 22.47 367 VAL B CA 1
ATOM 4705 C C . VAL B 1 367 ? 142.081 147.313 147.707 1.00 22.47 367 VAL B C 1
ATOM 4706 O O . VAL B 1 367 ? 141.617 146.809 148.731 1.00 22.47 367 VAL B O 1
ATOM 4710 N N . VAL B 1 368 ? 141.748 148.545 147.314 1.00 23.36 368 VAL B N 1
ATOM 4711 C CA . VAL B 1 368 ? 140.898 149.403 148.136 1.00 23.36 368 VAL B CA 1
ATOM 4712 C C . VAL B 1 368 ? 139.445 148.935 148.093 1.00 23.36 368 VAL B C 1
ATOM 4713 O O . VAL B 1 368 ? 138.728 149.027 149.094 1.00 23.36 368 VAL B O 1
ATOM 4717 N N . PHE B 1 369 ? 139.006 148.385 146.964 1.00 23.10 369 PHE B N 1
ATOM 4718 C CA . PHE B 1 369 ? 137.630 147.913 146.831 1.00 23.10 369 PHE B CA 1
ATOM 4719 C C . PHE B 1 369 ? 137.367 146.686 147.693 1.00 23.10 369 PHE B C 1
ATOM 4720 O O . PHE B 1 369 ? 136.291 146.558 148.283 1.00 23.10 369 PHE B O 1
ATOM 4728 N N . VAL B 1 370 ? 138.340 145.787 147.801 1.00 24.19 370 VAL B N 1
ATOM 4729 C CA . VAL B 1 370 ? 138.148 144.561 148.566 1.00 24.19 370 VAL B CA 1
ATOM 4730 C C . VAL B 1 370 ? 138.351 144.812 150.059 1.00 24.19 370 VAL B C 1
ATOM 4731 O O . VAL B 1 370 ? 137.634 144.250 150.893 1.00 24.19 370 VAL B O 1
ATOM 4735 N N . THR B 1 371 ? 139.287 145.694 150.426 1.00 26.61 371 THR B N 1
ATOM 4736 C CA . THR B 1 371 ? 139.591 145.916 151.837 1.00 26.61 371 THR B CA 1
ATOM 4737 C C . THR B 1 371 ? 138.488 146.666 152.574 1.00 26.61 371 THR B C 1
ATOM 4738 O O . THR B 1 371 ? 138.444 146.606 153.802 1.00 26.61 371 THR B O 1
ATOM 4742 N N . LEU B 1 372 ? 137.578 147.338 151.875 1.00 25.46 372 LEU B N 1
ATOM 4743 C CA . LEU B 1 372 ? 136.483 148.029 152.539 1.00 25.46 372 LEU B CA 1
ATOM 4744 C C . LEU B 1 372 ? 135.316 147.114 152.874 1.00 25.46 372 LEU B C 1
ATOM 4745 O O . LEU B 1 372 ? 134.373 147.558 153.532 1.00 25.46 372 LEU B O 1
ATOM 4750 N N . TYR B 1 373 ? 135.358 145.858 152.450 1.00 25.64 373 TYR B N 1
ATOM 4751 C CA . TYR B 1 373 ? 134.354 144.861 152.783 1.00 25.64 373 TYR B CA 1
ATOM 4752 C C . TYR B 1 373 ? 134.704 144.049 154.016 1.00 25.64 373 TYR B C 1
ATOM 4753 O O . TYR B 1 373 ? 134.070 143.020 154.257 1.00 25.64 373 TYR B O 1
ATOM 4762 N N . GLN B 1 374 ? 135.683 144.478 154.803 1.00 31.93 374 GLN B N 1
ATOM 4763 C CA . GLN B 1 374 ? 136.317 143.612 155.782 1.00 31.93 374 GLN B CA 1
ATOM 4764 C C . GLN B 1 374 ? 136.481 144.321 157.116 1.00 31.93 374 GLN B C 1
ATOM 4765 O O . GLN B 1 374 ? 136.215 145.517 157.259 1.00 31.93 374 GLN B O 1
ATOM 4771 N N . ARG B 1 375 ? 136.934 143.547 158.097 1.00 42.64 375 ARG B N 1
ATOM 4772 C CA . ARG B 1 375 ? 136.880 143.913 159.508 1.00 42.64 375 ARG B CA 1
ATOM 4773 C C . ARG B 1 375 ? 138.158 144.647 159.876 1.00 42.64 375 ARG B C 1
ATOM 4774 O O . ARG B 1 375 ? 139.194 144.030 160.121 1.00 42.64 375 ARG B O 1
ATOM 4782 N N . LEU B 1 376 ? 138.073 145.969 159.940 1.00 41.86 376 LEU B N 1
ATOM 4783 C CA . LEU B 1 376 ? 139.210 146.837 160.190 1.00 41.86 376 LEU B CA 1
ATOM 4784 C C . LEU B 1 376 ? 138.733 148.013 161.033 1.00 41.86 376 LEU B C 1
ATOM 4785 O O . LEU B 1 376 ? 137.544 148.346 161.011 1.00 41.86 376 LEU B O 1
ATOM 4790 N N . PRO B 1 377 ? 139.648 148.664 161.825 1.00 48.00 377 PRO B N 1
ATOM 4791 C CA . PRO B 1 377 ? 139.185 149.576 162.890 1.00 48.00 377 PRO B CA 1
ATOM 4792 C C . PRO B 1 377 ? 138.528 150.886 162.471 1.00 48.00 377 PRO B C 1
ATOM 4793 O O . PRO B 1 377 ? 138.276 151.732 163.331 1.00 48.00 377 PRO B O 1
ATOM 4797 N N . THR B 1 378 ? 138.260 151.084 161.183 1.00 49.59 378 THR B N 1
ATOM 4798 C CA . THR B 1 378 ? 137.411 152.185 160.742 1.00 49.59 378 THR B CA 1
ATOM 4799 C C . THR B 1 378 ? 135.983 151.927 161.210 1.00 49.59 378 THR B C 1
ATOM 4800 O O . THR B 1 378 ? 135.298 151.044 160.681 1.00 49.59 378 THR B O 1
ATOM 4804 N N . SER B 1 379 ? 135.526 152.694 162.202 1.00 55.06 379 SER B N 1
ATOM 4805 C CA . SER B 1 379 ? 134.268 152.412 162.886 1.00 55.06 379 SER B CA 1
ATOM 4806 C C . SER B 1 379 ? 133.185 153.434 162.568 1.00 55.06 379 SER B C 1
ATOM 4807 O O . SER B 1 379 ? 132.107 153.067 162.095 1.00 55.06 379 SER B O 1
ATOM 4810 N N . GLU B 1 380 ? 133.441 154.716 162.812 1.00 55.18 380 GLU B N 1
ATOM 4811 C CA . GLU B 1 380 ? 132.428 155.742 162.614 1.00 55.18 380 GLU B CA 1
ATOM 4812 C C . GLU B 1 380 ? 132.434 156.299 161.193 1.00 55.18 380 GLU B C 1
ATOM 4813 O O . GLU B 1 380 ? 131.397 156.782 160.719 1.00 55.18 380 GLU B O 1
ATOM 4819 N N . ALA B 1 381 ? 133.556 156.185 160.481 1.00 51.75 381 ALA B N 1
ATOM 4820 C CA . ALA B 1 381 ? 133.648 156.679 159.112 1.00 51.75 381 ALA B CA 1
ATOM 4821 C C . ALA B 1 381 ? 132.979 155.764 158.097 1.00 51.75 381 ALA B C 1
ATOM 4822 O O . ALA B 1 381 ? 133.020 156.068 156.901 1.00 51.75 381 ALA B O 1
ATOM 4824 N N . LEU B 1 382 ? 132.384 154.657 158.530 1.00 45.30 382 LEU B N 1
ATOM 4825 C CA . LEU B 1 382 ? 131.626 153.776 157.652 1.00 45.30 382 LEU B CA 1
ATOM 4826 C C . LEU B 1 382 ? 130.197 153.720 158.179 1.00 45.30 382 LEU B C 1
ATOM 4827 O O . LEU B 1 382 ? 129.931 153.017 159.166 1.00 45.30 382 LEU B O 1
ATOM 4832 N N . PRO B 1 383 ? 129.258 154.459 157.587 1.00 42.08 383 PRO B N 1
ATOM 4833 C CA . PRO B 1 383 ? 127.914 154.568 158.168 1.00 42.08 383 PRO B CA 1
ATOM 4834 C C . PRO B 1 383 ? 127.108 153.281 158.064 1.00 42.08 383 PRO B C 1
ATOM 4835 O O . PRO B 1 383 ? 127.353 152.419 157.220 1.00 42.08 383 PRO B O 1
ATOM 4839 N N . LYS B 1 384 ? 126.114 153.174 158.952 1.00 44.55 384 LYS B N 1
ATOM 4840 C CA . LYS B 1 384 ? 125.345 151.944 159.108 1.00 44.55 384 LYS B CA 1
ATOM 4841 C C . LYS B 1 384 ? 124.415 151.673 157.936 1.00 44.55 384 LYS B C 1
ATOM 4842 O O . LYS B 1 384 ? 123.963 150.536 157.773 1.00 44.55 384 LYS B O 1
ATOM 4848 N N . GLU B 1 385 ? 124.103 152.685 157.136 1.00 47.54 385 GLU B N 1
ATOM 4849 C CA . GLU B 1 385 ? 123.238 152.522 155.980 1.00 47.54 385 GLU B CA 1
ATOM 4850 C C . GLU B 1 385 ? 123.774 153.416 154.870 1.00 47.54 385 GLU B C 1
ATOM 4851 O O . GLU B 1 385 ? 124.812 154.063 155.022 1.00 47.54 385 GLU B O 1
ATOM 4857 N N . LEU B 1 386 ? 123.067 153.446 153.743 1.00 43.25 386 LEU B N 1
ATOM 4858 C CA . LEU B 1 386 ? 123.587 154.087 152.541 1.00 43.25 386 LEU B CA 1
ATOM 4859 C C . LEU B 1 386 ? 123.602 155.606 152.654 1.00 43.25 386 LEU B C 1
ATOM 4860 O O . LEU B 1 386 ? 122.563 156.264 152.569 1.00 43.25 386 LEU B O 1
ATOM 4865 N N . HIS B 1 387 ? 124.792 156.150 152.858 1.00 36.92 387 HIS B N 1
ATOM 4866 C CA . HIS B 1 387 ? 125.061 157.569 152.980 1.00 36.92 387 HIS B CA 1
ATOM 4867 C C . HIS B 1 387 ? 125.542 158.092 151.627 1.00 36.92 387 HIS B C 1
ATOM 4868 O O . HIS B 1 387 ? 125.973 157.311 150.778 1.00 36.92 387 HIS B O 1
ATOM 4875 N N . PRO B 1 388 ? 125.456 159.404 151.376 1.00 33.73 388 PRO B N 1
ATOM 4876 C CA . PRO B 1 388 ? 126.068 159.958 150.154 1.00 33.73 388 PRO B CA 1
ATOM 4877 C C . PRO B 1 388 ? 127.586 159.850 150.070 1.00 33.73 388 PRO B C 1
ATOM 4878 O O . PRO B 1 388 ? 128.130 160.125 148.998 1.00 33.73 388 PRO B O 1
ATOM 4882 N N . VAL B 1 389 ? 128.286 159.452 151.136 1.00 32.38 389 VAL B N 1
ATOM 4883 C CA . VAL B 1 389 ? 129.733 159.294 151.080 1.00 32.38 389 VAL B CA 1
ATOM 4884 C C . VAL B 1 389 ? 130.135 158.082 150.239 1.00 32.38 389 VAL B C 1
ATOM 4885 O O . VAL B 1 389 ? 131.278 157.999 149.784 1.00 32.38 389 VAL B O 1
ATOM 4889 N N . TYR B 1 390 ? 129.210 157.156 149.974 1.00 33.00 390 TYR B N 1
ATOM 4890 C CA . TYR B 1 390 ? 129.502 155.969 149.180 1.00 33.00 390 TYR B CA 1
ATOM 4891 C C . TYR B 1 390 ? 129.521 156.239 147.685 1.00 33.00 390 TYR B C 1
ATOM 4892 O O . TYR B 1 390 ? 129.691 155.296 146.907 1.00 33.00 390 TYR B O 1
ATOM 4901 N N . SER B 1 391 ? 129.350 157.491 147.264 1.00 29.07 391 SER B N 1
ATOM 4902 C CA . SER B 1 391 ? 129.486 157.846 145.861 1.00 29.07 391 SER B CA 1
ATOM 4903 C C . SER B 1 391 ? 130.935 157.834 145.395 1.00 29.07 391 SER B C 1
ATOM 4904 O O . SER B 1 391 ? 131.177 157.835 144.188 1.00 29.07 391 SER B O 1
ATOM 4907 N N . MET B 1 392 ? 131.898 157.786 146.318 1.00 30.61 392 MET B N 1
ATOM 4908 C CA . MET B 1 392 ? 133.310 157.717 145.958 1.00 30.61 392 MET B CA 1
ATOM 4909 C C . MET B 1 392 ? 133.680 156.393 145.304 1.00 30.61 392 MET B C 1
ATOM 4910 O O . MET B 1 392 ? 134.725 156.309 144.655 1.00 30.61 392 MET B O 1
ATOM 4915 N N . PHE B 1 393 ? 132.855 155.358 145.474 1.00 29.08 393 PHE B N 1
ATOM 4916 C CA . PHE B 1 393 ? 133.025 154.093 144.769 1.00 29.08 393 PHE B CA 1
ATOM 4917 C C . PHE B 1 393 ? 132.789 154.214 143.273 1.00 29.08 393 PHE B C 1
ATOM 4918 O O . PHE B 1 393 ? 133.323 153.407 142.512 1.00 29.08 393 PHE B O 1
ATOM 4926 N N . ILE B 1 394 ? 132.000 155.196 142.838 1.00 23.42 394 ILE B N 1
ATOM 4927 C CA . ILE B 1 394 ? 131.622 155.334 141.436 1.00 23.42 394 ILE B CA 1
ATOM 4928 C C . ILE B 1 394 ? 132.730 155.964 140.592 1.00 23.42 394 ILE B C 1
ATOM 4929 O O . ILE B 1 394 ? 132.807 155.691 139.387 1.00 23.42 394 ILE B O 1
ATOM 4934 N N . ALA B 1 395 ? 133.637 156.727 141.210 1.00 22.67 395 ALA B N 1
ATOM 4935 C CA . ALA B 1 395 ? 134.551 157.597 140.471 1.00 22.67 395 ALA B CA 1
ATOM 4936 C C . ALA B 1 395 ? 135.587 156.818 139.672 1.00 22.67 395 ALA B C 1
ATOM 4937 O O . ALA B 1 395 ? 135.845 157.141 138.509 1.00 22.67 395 ALA B O 1
ATOM 4939 N N . ALA B 1 396 ? 136.196 155.807 140.267 1.00 21.44 396 ALA B N 1
ATOM 4940 C CA . ALA B 1 396 ? 137.289 155.104 139.605 1.00 21.44 396 ALA B CA 1
ATOM 4941 C C . ALA B 1 396 ? 136.866 154.135 138.492 1.00 21.44 396 ALA B C 1
ATOM 4942 O O . ALA B 1 396 ? 137.588 154.063 137.495 1.00 21.44 396 ALA B O 1
ATOM 4944 N N . PRO B 1 397 ? 135.758 153.371 138.573 1.00 19.69 397 PRO B N 1
ATOM 4945 C CA . PRO B 1 397 ? 135.325 152.640 137.369 1.00 19.69 397 PRO B CA 1
ATOM 4946 C C . PRO B 1 397 ? 134.774 153.527 136.269 1.00 19.69 397 PRO B C 1
ATOM 4947 O O . PRO B 1 397 ? 134.768 153.103 135.112 1.00 19.69 397 PRO B O 1
ATOM 4951 N N . SER B 1 398 ? 134.293 154.726 136.587 1.00 19.13 398 SER B N 1
ATOM 4952 C CA . SER B 1 398 ? 133.820 155.636 135.550 1.00 19.13 398 SER B CA 1
ATOM 4953 C C . SER B 1 398 ? 134.978 156.201 134.746 1.00 19.13 398 SER B C 1
ATOM 4954 O O . SER B 1 398 ? 134.913 156.261 133.516 1.00 19.13 398 SER B O 1
ATOM 4957 N N . ALA B 1 399 ? 136.043 156.621 135.423 1.00 18.02 399 ALA B N 1
ATOM 4958 C CA . ALA B 1 399 ? 137.213 157.156 134.748 1.00 18.02 399 ALA B CA 1
ATOM 4959 C C . ALA B 1 399 ? 138.058 156.078 134.086 1.00 18.02 399 ALA B C 1
ATOM 4960 O O . ALA B 1 399 ? 138.795 156.388 133.149 1.00 18.02 399 ALA B O 1
ATOM 4962 N N . ALA B 1 400 ? 137.968 154.828 134.542 1.00 17.61 400 ALA B N 1
ATOM 4963 C CA . ALA B 1 400 ? 138.720 153.752 133.911 1.00 17.61 400 ALA B CA 1
ATOM 4964 C C . ALA B 1 400 ? 138.144 153.370 132.560 1.00 17.61 400 ALA B C 1
ATOM 4965 O O . ALA B 1 400 ? 138.880 152.904 131.687 1.00 17.61 400 ALA B O 1
ATOM 4967 N N . SER B 1 401 ? 136.838 153.539 132.368 1.00 18.77 401 SER B N 1
ATOM 4968 C CA . SER B 1 401 ? 136.220 153.205 131.094 1.00 18.77 401 SER B CA 1
ATOM 4969 C C . SER B 1 401 ? 136.389 154.314 130.068 1.00 18.77 401 SER B C 1
ATOM 4970 O O . SER B 1 401 ? 136.436 154.036 128.869 1.00 18.77 401 SER B O 1
ATOM 4973 N N . ILE B 1 402 ? 136.478 155.567 130.518 1.00 18.44 402 ILE B N 1
ATOM 4974 C CA . ILE B 1 402 ? 136.784 156.673 129.620 1.00 18.44 402 ILE B CA 1
ATOM 4975 C C . ILE B 1 402 ? 138.237 156.599 129.175 1.00 18.44 402 ILE B C 1
ATOM 4976 O O . ILE B 1 402 ? 138.563 156.892 128.021 1.00 18.44 402 ILE B O 1
ATOM 4981 N N . ALA B 1 403 ? 139.127 156.177 130.075 1.00 18.81 403 ALA B N 1
ATOM 4982 C CA . ALA B 1 403 ? 140.552 156.154 129.770 1.00 18.81 403 ALA B CA 1
ATOM 4983 C C . ALA B 1 403 ? 140.905 155.033 128.803 1.00 18.81 403 ALA B C 1
ATOM 4984 O O . ALA B 1 403 ? 141.737 155.224 127.914 1.00 18.81 403 ALA B O 1
ATOM 4986 N N . TRP B 1 404 ? 140.280 153.864 128.951 1.00 19.24 404 TRP B N 1
ATOM 4987 C CA . TRP B 1 404 ? 140.534 152.747 128.046 1.00 19.24 404 TRP B CA 1
ATOM 4988 C C . TRP B 1 404 ? 139.994 153.023 126.647 1.00 19.24 404 TRP B C 1
ATOM 4989 O O . TRP B 1 404 ? 140.518 152.495 125.665 1.00 19.24 404 TRP B O 1
ATOM 5000 N N . ASN B 1 405 ? 138.960 153.854 126.537 1.00 22.19 405 ASN B N 1
ATOM 5001 C CA . ASN B 1 405 ? 138.406 154.222 125.242 1.00 22.19 405 ASN B CA 1
ATOM 5002 C C . ASN B 1 405 ? 139.304 155.205 124.496 1.00 22.19 405 ASN B C 1
ATOM 5003 O O . ASN B 1 405 ? 139.394 155.139 123.271 1.00 22.19 405 ASN B O 1
ATOM 5008 N N . THR B 1 406 ? 139.971 156.122 125.198 1.00 21.77 406 THR B N 1
ATOM 5009 C CA . THR B 1 406 ? 140.842 157.063 124.502 1.00 21.77 406 THR B CA 1
ATOM 5010 C C . THR B 1 406 ? 142.161 156.423 124.089 1.00 21.77 406 THR B C 1
ATOM 5011 O O . THR B 1 406 ? 142.774 156.862 123.112 1.00 21.77 406 THR B O 1
ATOM 5015 N N . ILE B 1 407 ? 142.609 155.391 124.805 1.00 21.01 407 ILE B N 1
ATOM 5016 C CA . ILE B 1 407 ? 143.850 154.716 124.447 1.00 21.01 407 ILE B CA 1
ATOM 5017 C C . ILE B 1 407 ? 143.652 153.828 123.225 1.00 21.01 407 ILE B C 1
ATOM 5018 O O . ILE B 1 407 ? 144.425 153.888 122.264 1.00 21.01 407 ILE B O 1
ATOM 5023 N N . TYR B 1 408 ? 142.613 152.997 123.233 1.00 22.06 408 TYR B N 1
ATOM 5024 C CA . TYR B 1 408 ? 142.431 151.993 122.195 1.00 22.06 408 TYR B CA 1
ATOM 5025 C C . TYR B 1 408 ? 141.444 152.391 121.111 1.00 22.06 408 TYR B C 1
ATOM 5026 O O . TYR B 1 408 ? 141.396 151.724 120.075 1.00 22.06 408 TYR B O 1
ATOM 5035 N N . GLY B 1 409 ? 140.670 153.450 121.309 1.00 26.16 409 GLY B N 1
ATOM 5036 C CA . GLY B 1 409 ? 139.797 153.952 120.271 1.00 26.16 409 GLY B CA 1
ATOM 5037 C C . GLY B 1 409 ? 138.491 153.219 120.109 1.00 26.16 409 GLY B C 1
ATOM 5038 O O . GLY B 1 409 ? 137.800 153.436 119.109 1.00 26.16 409 GLY B O 1
ATOM 5039 N N . GLN B 1 410 ? 138.128 152.357 121.052 1.00 28.57 410 GLN B N 1
ATOM 5040 C CA . GLN B 1 410 ? 136.911 151.570 120.947 1.00 28.57 410 GLN B CA 1
ATOM 5041 C C . GLN B 1 410 ? 136.394 151.259 122.343 1.00 28.57 410 GLN B C 1
ATOM 5042 O O . GLN B 1 410 ? 137.167 151.140 123.296 1.00 28.57 410 GLN B O 1
ATOM 5048 N N . PHE B 1 411 ? 135.074 151.139 122.451 1.00 23.71 411 PHE B N 1
ATOM 5049 C CA . PHE B 1 411 ? 134.411 150.919 123.734 1.00 23.71 411 PHE B CA 1
ATOM 5050 C C . PHE B 1 411 ? 134.130 149.424 123.881 1.00 23.71 411 PHE B C 1
ATOM 5051 O O . PHE B 1 411 ? 132.993 148.965 123.868 1.00 23.71 411 PHE B O 1
ATOM 5059 N N . ASP B 1 412 ? 135.211 148.661 124.025 1.00 25.11 412 ASP B N 1
ATOM 5060 C CA . ASP B 1 412 ? 135.166 147.209 123.892 1.00 25.11 412 ASP B CA 1
ATOM 5061 C C . ASP B 1 412 ? 134.703 146.548 125.190 1.00 25.11 412 ASP B C 1
ATOM 5062 O O . ASP B 1 412 ? 134.158 147.193 126.087 1.00 25.11 412 ASP B O 1
ATOM 5067 N N . GLY B 1 413 ? 134.899 145.231 125.286 1.00 22.85 413 GLY B N 1
ATOM 5068 C CA . GLY B 1 413 ? 134.399 144.453 126.406 1.00 22.85 413 GLY B CA 1
ATOM 5069 C C . GLY B 1 413 ? 135.128 144.671 127.713 1.00 22.85 413 GLY B C 1
ATOM 5070 O O . GLY B 1 413 ? 134.607 144.294 128.764 1.00 22.85 413 GLY B O 1
ATOM 5071 N N . CYS B 1 414 ? 136.327 145.250 127.676 1.00 23.35 414 CYS B N 1
ATOM 5072 C CA . CYS B 1 414 ? 136.976 145.665 128.915 1.00 23.35 414 CYS B CA 1
ATOM 5073 C C . CYS B 1 414 ? 136.441 147.006 129.394 1.00 23.35 414 CYS B C 1
ATOM 5074 O O . CYS B 1 414 ? 136.310 147.231 130.598 1.00 23.35 414 CYS B O 1
ATOM 5077 N N . SER B 1 415 ? 136.113 147.896 128.460 1.00 21.75 415 SER B N 1
ATOM 5078 C CA . SER B 1 415 ? 135.592 149.208 128.814 1.00 21.75 415 SER B CA 1
ATOM 5079 C C . SER B 1 415 ? 134.138 149.136 129.268 1.00 21.75 415 SER B C 1
ATOM 5080 O O . SER B 1 415 ? 133.712 149.948 130.092 1.00 21.75 415 SER B O 1
ATOM 5083 N N . ARG B 1 416 ? 133.369 148.169 128.758 1.00 21.88 416 ARG B N 1
ATOM 5084 C CA . ARG B 1 416 ? 131.982 147.985 129.176 1.00 21.88 416 ARG B CA 1
ATOM 5085 C C . ARG B 1 416 ? 131.864 147.361 130.555 1.00 21.88 416 ARG B C 1
ATOM 5086 O O . ARG B 1 416 ? 130.886 147.621 131.256 1.00 21.88 416 ARG B O 1
ATOM 5094 N N . THR B 1 417 ? 132.816 146.511 130.941 1.00 20.15 417 THR B N 1
ATOM 5095 C CA . THR B 1 417 ? 132.767 145.887 132.257 1.00 20.15 417 THR B CA 1
ATOM 5096 C C . THR B 1 417 ? 133.012 146.915 133.351 1.00 20.15 417 THR B C 1
ATOM 5097 O O . THR B 1 417 ? 132.375 146.868 134.406 1.00 20.15 417 THR B O 1
ATOM 5101 N N . CYS B 1 418 ? 133.894 147.882 133.098 1.00 19.80 418 CYS B N 1
ATOM 5102 C CA . CYS B 1 418 ? 134.129 148.949 134.064 1.00 19.80 418 CYS B CA 1
ATOM 5103 C C . CYS B 1 418 ? 132.939 149.898 134.146 1.00 19.80 418 CYS B C 1
ATOM 5104 O O . CYS B 1 418 ? 132.599 150.374 135.232 1.00 19.80 418 CYS B O 1
ATOM 5107 N N . PHE B 1 419 ? 132.300 150.184 133.010 1.00 19.35 419 PHE B N 1
ATOM 5108 C CA . PHE B 1 419 ? 131.149 151.083 132.986 1.00 19.35 419 PHE B CA 1
ATOM 5109 C C . PHE B 1 419 ? 129.933 150.474 133.672 1.00 19.35 419 PHE B C 1
ATOM 5110 O O . PHE B 1 419 ? 129.155 151.186 134.315 1.00 19.35 419 PHE B O 1
ATOM 5118 N N . PHE B 1 420 ? 129.744 149.168 133.544 1.00 18.43 420 PHE B N 1
ATOM 5119 C CA . PHE B 1 420 ? 128.577 148.518 134.116 1.00 18.43 420 PHE B CA 1
ATOM 5120 C C . PHE B 1 420 ? 128.725 148.235 135.604 1.00 18.43 420 PHE B C 1
ATOM 5121 O O . PHE B 1 420 ? 127.719 147.987 136.271 1.00 18.43 420 PHE B O 1
ATOM 5129 N N . ILE B 1 421 ? 129.944 148.262 136.136 1.00 18.74 421 ILE B N 1
ATOM 5130 C CA . ILE B 1 421 ? 130.125 148.220 137.583 1.00 18.74 421 ILE B CA 1
ATOM 5131 C C . ILE B 1 421 ? 129.762 149.564 138.200 1.00 18.74 421 ILE B C 1
ATOM 5132 O O . ILE B 1 421 ? 129.093 149.623 139.236 1.00 18.74 421 ILE B O 1
ATOM 5137 N N . ALA B 1 422 ? 130.155 150.659 137.547 1.00 19.48 422 ALA B N 1
ATOM 5138 C CA . ALA B 1 422 ? 129.828 151.997 138.025 1.00 19.48 422 ALA B CA 1
ATOM 5139 C C . ALA B 1 422 ? 128.340 152.301 137.918 1.00 19.48 422 ALA B C 1
ATOM 5140 O O . ALA B 1 422 ? 127.814 153.084 138.712 1.00 19.48 422 ALA B O 1
ATOM 5142 N N . LEU B 1 423 ? 127.651 151.699 136.950 1.00 20.47 423 LEU B N 1
ATOM 5143 C CA . LEU B 1 423 ? 126.224 151.927 136.781 1.00 20.47 423 LEU B CA 1
ATOM 5144 C C . LEU B 1 423 ? 125.395 151.172 137.812 1.00 20.47 423 LEU B C 1
ATOM 5145 O O . LEU B 1 423 ? 124.326 151.645 138.195 1.00 20.47 423 LEU B O 1
ATOM 5150 N N . PHE B 1 424 ? 125.863 150.008 138.271 1.00 21.17 424 PHE B N 1
ATOM 5151 C CA . PHE B 1 424 ? 125.166 149.296 139.337 1.00 21.17 424 PHE B CA 1
ATOM 5152 C C . PHE B 1 424 ? 125.284 150.033 140.661 1.00 21.17 424 PHE B C 1
ATOM 5153 O O . PHE B 1 424 ? 124.308 150.132 141.410 1.00 21.17 424 PHE B O 1
ATOM 5161 N N . LEU B 1 425 ? 126.479 150.534 140.974 1.00 22.83 425 LEU B N 1
ATOM 5162 C CA . LEU B 1 425 ? 126.688 151.325 142.177 1.00 22.83 425 LEU B CA 1
ATOM 5163 C C . LEU B 1 425 ? 125.944 152.649 142.131 1.00 22.83 425 LEU B C 1
ATOM 5164 O O . LEU B 1 425 ? 125.594 153.183 143.183 1.00 22.83 425 LEU B O 1
ATOM 5169 N N . TYR B 1 426 ? 125.698 153.181 140.937 1.00 25.61 426 TYR B N 1
ATOM 5170 C CA . TYR B 1 426 ? 124.905 154.396 140.810 1.00 25.61 426 TYR B CA 1
ATOM 5171 C C . TYR B 1 426 ? 123.442 154.123 141.126 1.00 25.61 426 TYR B C 1
ATOM 5172 O O . TYR B 1 426 ? 122.816 154.883 141.867 1.00 25.61 426 TYR B O 1
ATOM 5181 N N . ILE B 1 427 ? 122.889 153.032 140.585 1.00 27.89 427 ILE B N 1
ATOM 5182 C CA . ILE B 1 427 ? 121.487 152.675 140.801 1.00 27.89 427 ILE B CA 1
ATOM 5183 C C . ILE B 1 427 ? 121.230 152.312 142.259 1.00 27.89 427 ILE B C 1
ATOM 5184 O O . ILE B 1 427 ? 120.245 152.753 142.855 1.00 27.89 427 ILE B O 1
ATOM 5189 N N . SER B 1 428 ? 122.125 151.556 142.878 1.00 30.42 428 SER B N 1
ATOM 5190 C CA . SER B 1 428 ? 121.910 151.139 144.259 1.00 30.42 428 SER B CA 1
ATOM 5191 C C . SER B 1 428 ? 122.206 152.233 145.282 1.00 30.42 428 SER B C 1
ATOM 5192 O O . SER B 1 428 ? 122.252 151.935 146.477 1.00 30.42 428 SER B O 1
ATOM 5195 N N . LEU B 1 429 ? 122.400 153.465 144.864 1.00 35.39 429 LEU B N 1
ATOM 5196 C CA . LEU B 1 429 ? 122.683 154.595 145.735 1.00 35.39 429 LEU B CA 1
ATOM 5197 C C . LEU B 1 429 ? 121.741 155.763 145.498 1.00 35.39 429 LEU B C 1
ATOM 5198 O O . LEU B 1 429 ? 121.331 156.410 146.459 1.00 35.39 429 LEU B O 1
ATOM 5203 N N . VAL B 1 430 ? 121.356 156.028 144.247 1.00 38.80 430 VAL B N 1
ATOM 5204 C CA . VAL B 1 430 ? 120.502 157.170 143.938 1.00 38.80 430 VAL B CA 1
ATOM 5205 C C . VAL B 1 430 ? 119.035 156.767 143.774 1.00 38.80 430 VAL B C 1
ATOM 5206 O O . VAL B 1 430 ? 118.150 157.618 143.942 1.00 38.80 430 VAL B O 1
ATOM 5210 N N . ALA B 1 431 ? 118.744 155.497 143.499 1.00 41.51 431 ALA B N 1
ATOM 5211 C CA . ALA B 1 431 ? 117.362 155.075 143.279 1.00 41.51 431 ALA B CA 1
ATOM 5212 C C . ALA B 1 431 ? 116.721 154.632 144.595 1.00 41.51 431 ALA B C 1
ATOM 5213 O O . ALA B 1 431 ? 116.305 153.492 144.783 1.00 41.51 431 ALA B O 1
ATOM 5215 N N . ARG B 1 432 ? 116.667 155.580 145.521 1.00 47.40 432 ARG B N 1
ATOM 5216 C CA . ARG B 1 432 ? 116.002 155.430 146.801 1.00 47.40 432 ARG B CA 1
ATOM 5217 C C . ARG B 1 432 ? 115.190 156.691 147.050 1.00 47.40 432 ARG B C 1
ATOM 5218 O O . ARG B 1 432 ? 115.219 157.637 146.262 1.00 47.40 432 ARG B O 1
ATOM 5226 N N . ILE B 1 433 ? 114.457 156.707 148.157 1.00 53.42 433 ILE B N 1
ATOM 5227 C CA . ILE B 1 433 ? 113.680 157.885 148.509 1.00 53.42 433 ILE B CA 1
ATOM 5228 C C . ILE B 1 433 ? 114.388 158.738 149.563 1.00 53.42 433 ILE B C 1
ATOM 5229 O O . ILE B 1 433 ? 114.153 159.954 149.618 1.00 53.42 433 ILE B O 1
ATOM 5234 N N . ASN B 1 434 ? 115.289 158.156 150.351 1.00 54.86 434 ASN B N 1
ATOM 5235 C CA . ASN B 1 434 ? 116.030 158.896 151.361 1.00 54.86 434 ASN B CA 1
ATOM 5236 C C . ASN B 1 434 ? 117.282 159.559 150.813 1.00 54.86 434 ASN B C 1
ATOM 5237 O O . ASN B 1 434 ? 117.973 160.252 151.564 1.00 54.86 434 ASN B O 1
ATOM 5242 N N . PHE B 1 435 ? 117.601 159.360 149.536 1.00 48.82 435 PHE B N 1
ATOM 5243 C CA . PHE B 1 435 ? 118.712 160.093 148.943 1.00 48.82 435 PHE B CA 1
ATOM 5244 C C . PHE B 1 435 ? 118.325 161.537 148.670 1.00 48.82 435 PHE B C 1
ATOM 5245 O O . PHE B 1 435 ? 119.175 162.431 148.730 1.00 48.82 435 PHE B O 1
ATOM 5253 N N . PHE B 1 436 ? 117.049 161.781 148.387 1.00 54.22 436 PHE B N 1
ATOM 5254 C CA . PHE B 1 436 ? 116.540 163.089 148.003 1.00 54.22 436 PHE B CA 1
ATOM 5255 C C . PHE B 1 436 ? 115.975 163.848 149.199 1.00 54.22 436 PHE B C 1
ATOM 5256 O O . PHE B 1 436 ? 116.162 165.062 149.312 1.00 54.22 436 PHE B O 1
ATOM 5264 N N . THR B 1 437 ? 115.278 163.147 150.096 1.00 55.50 437 THR B N 1
ATOM 5265 C CA . THR B 1 437 ? 114.701 163.789 151.269 1.00 55.50 437 THR B CA 1
ATOM 5266 C C . THR B 1 437 ? 115.695 163.926 152.411 1.00 55.50 437 THR B C 1
ATOM 5267 O O . THR B 1 437 ? 115.475 164.741 153.311 1.00 55.50 437 THR B O 1
ATOM 5271 N N . GLY B 1 438 ? 116.768 163.145 152.404 1.00 53.36 438 GLY B N 1
ATOM 5272 C CA . GLY B 1 438 ? 117.804 163.297 153.403 1.00 53.36 438 GLY B CA 1
ATOM 5273 C C . GLY B 1 438 ? 118.934 164.198 152.948 1.00 53.36 438 GLY B C 1
ATOM 5274 O O . GLY B 1 438 ? 120.089 163.766 152.895 1.00 53.36 438 GLY B O 1
ATOM 5275 N N . PHE B 1 439 ? 118.621 165.446 152.611 1.00 49.51 439 PHE B N 1
ATOM 5276 C CA . PHE B 1 439 ? 119.619 166.415 152.181 1.00 49.51 439 PHE B CA 1
ATOM 5277 C C . PHE B 1 439 ? 119.880 167.405 153.307 1.00 49.51 439 PHE B C 1
ATOM 5278 O O . PHE B 1 439 ? 118.966 168.106 153.750 1.00 49.51 439 PHE B O 1
ATOM 5286 N N . LYS B 1 440 ? 121.128 167.462 153.759 1.00 49.59 440 LYS B N 1
ATOM 5287 C CA . LYS B 1 440 ? 121.599 168.475 154.692 1.00 49.59 440 LYS B CA 1
ATOM 5288 C C . LYS B 1 440 ? 122.858 169.084 154.102 1.00 49.59 440 LYS B C 1
ATOM 5289 O O . LYS B 1 440 ? 123.745 168.349 153.664 1.00 49.59 440 LYS B O 1
ATOM 5295 N N . PHE B 1 441 ? 123.041 170.378 154.013 1.00 45.99 441 PHE B N 1
ATOM 5296 C CA . PHE B 1 441 ? 124.190 170.970 153.371 1.00 45.99 441 PHE B CA 1
ATOM 5297 C C . PHE B 1 441 ? 125.447 170.889 154.132 1.00 45.99 441 PHE B C 1
ATOM 5298 O O . PHE B 1 441 ? 125.442 171.043 155.323 1.00 45.99 441 PHE B O 1
ATOM 5306 N N . SER B 1 442 ? 126.547 170.619 153.485 1.00 40.70 442 SER B N 1
ATOM 5307 C CA . SER B 1 442 ? 127.783 170.700 154.001 1.00 40.70 442 SER B CA 1
ATOM 5308 C C . SER B 1 442 ? 128.647 171.021 152.823 1.00 40.70 442 SER B C 1
ATOM 5309 O O . SER B 1 442 ? 128.219 170.960 151.722 1.00 40.70 442 SER B O 1
ATOM 5312 N N . VAL B 1 443 ? 129.853 171.445 153.020 1.00 36.07 443 VAL B N 1
ATOM 5313 C CA . VAL B 1 443 ? 130.785 171.613 151.965 1.00 36.07 443 VAL B CA 1
ATOM 5314 C C . VAL B 1 443 ? 131.289 170.297 151.510 1.00 36.07 443 VAL B C 1
ATOM 5315 O O . VAL B 1 443 ? 131.714 170.225 150.428 1.00 36.07 443 VAL B O 1
ATOM 5319 N N . ALA B 1 444 ? 131.209 169.211 152.206 1.00 34.93 444 ALA B N 1
ATOM 5320 C CA . ALA B 1 444 ? 131.571 167.895 151.696 1.00 34.93 444 ALA B CA 1
ATOM 5321 C C . ALA B 1 444 ? 130.615 167.373 150.631 1.00 34.93 444 ALA B C 1
ATOM 5322 O O . ALA B 1 444 ? 130.929 166.368 149.992 1.00 34.93 444 ALA B O 1
ATOM 5324 N N . TRP B 1 445 ? 129.459 168.014 150.428 1.00 36.92 445 TRP B N 1
ATOM 5325 C CA . TRP B 1 445 ? 128.574 167.641 149.332 1.00 36.92 445 TRP B CA 1
ATOM 5326 C C . TRP B 1 445 ? 129.143 167.963 147.965 1.00 36.92 445 TRP B C 1
ATOM 5327 O O . TRP B 1 445 ? 128.723 167.345 146.985 1.00 36.92 445 TRP B O 1
ATOM 5338 N N . TRP B 1 446 ? 130.050 168.937 147.869 1.00 29.61 446 TRP B N 1
ATOM 5339 C CA . TRP B 1 446 ? 130.674 169.250 146.590 1.00 29.61 446 TRP B CA 1
ATOM 5340 C C . TRP B 1 446 ? 131.551 168.107 146.107 1.00 29.61 446 TRP B C 1
ATOM 5341 O O . TRP B 1 446 ? 131.631 167.840 144.906 1.00 29.61 446 TRP B O 1
ATOM 5352 N N . SER B 1 447 ? 132.107 167.353 146.867 1.00 30.42 447 SER B N 1
ATOM 5353 C CA . SER B 1 447 ? 132.901 166.291 146.511 1.00 30.42 447 SER B CA 1
ATOM 5354 C C . SER B 1 447 ? 132.147 165.008 146.273 1.00 30.42 447 SER B C 1
ATOM 5355 O O . SER B 1 447 ? 132.749 164.127 145.872 1.00 30.42 447 SER B O 1
ATOM 5358 N N . TYR B 1 448 ? 130.859 164.886 146.418 1.00 32.38 448 TYR B N 1
ATOM 5359 C CA . TYR B 1 448 ? 130.020 163.800 146.188 1.00 32.38 448 TYR B CA 1
ATOM 5360 C C . TYR B 1 448 ? 129.261 164.023 144.913 1.00 32.38 448 TYR B C 1
ATOM 5361 O O . TYR B 1 448 ? 128.666 163.157 144.480 1.00 32.38 448 TYR B O 1
ATOM 5370 N N . THR B 1 449 ? 129.402 165.106 144.233 1.00 29.69 449 THR B N 1
ATOM 5371 C CA . THR B 1 449 ? 128.811 165.487 143.066 1.00 29.69 449 THR B CA 1
ATOM 5372 C C . THR B 1 449 ? 129.762 165.148 142.076 1.00 29.69 449 THR B C 1
ATOM 5373 O O . THR B 1 449 ? 129.391 164.787 141.095 1.00 29.69 449 THR B O 1
ATOM 5377 N N . PHE B 1 450 ? 131.026 165.383 142.279 1.00 25.35 450 PHE B N 1
ATOM 5378 C CA . PHE B 1 450 ? 132.102 164.983 141.361 1.00 25.35 450 PHE B CA 1
ATOM 5379 C C . PHE B 1 450 ? 132.023 163.567 140.786 1.00 25.35 450 PHE B C 1
ATOM 5380 O O . PHE B 1 450 ? 132.165 163.437 139.564 1.00 25.35 450 PHE B O 1
ATOM 5388 N N . PRO B 1 451 ? 131.825 162.482 141.551 1.00 26.28 451 PRO B N 1
ATOM 5389 C CA . PRO B 1 451 ? 131.812 161.165 140.903 1.00 26.28 451 PRO B CA 1
ATOM 5390 C C . PRO B 1 451 ? 130.510 160.825 140.194 1.00 26.28 451 PRO B C 1
ATOM 5391 O O . PRO B 1 451 ? 130.466 159.825 139.470 1.00 26.28 451 PRO B O 1
ATOM 5395 N N . MET B 1 452 ? 129.463 161.621 140.370 1.00 28.15 452 MET B N 1
ATOM 5396 C CA . MET B 1 452 ? 128.215 161.457 139.646 1.00 28.15 452 MET B CA 1
ATOM 5397 C C . MET B 1 452 ? 128.196 162.228 138.338 1.00 28.15 452 MET B C 1
ATOM 5398 O O . MET B 1 452 ? 127.341 161.963 137.489 1.00 28.15 452 MET B O 1
ATOM 5403 N N . THR B 1 453 ? 129.108 163.182 138.170 1.00 23.81 453 THR B N 1
ATOM 5404 C CA . THR B 1 453 ? 129.330 163.871 136.910 1.00 23.81 453 THR B CA 1
ATOM 5405 C C . THR B 1 453 ? 130.264 163.085 136.004 1.00 23.81 453 THR B C 1
ATOM 5406 O O . THR B 1 453 ? 130.092 163.093 134.782 1.00 23.81 453 THR B O 1
ATOM 5410 N N . THR B 1 454 ? 131.229 162.379 136.592 1.00 23.25 454 THR B N 1
ATOM 5411 C CA . THR B 1 454 ? 132.129 161.528 135.824 1.00 23.25 454 THR B CA 1
ATOM 5412 C C . THR B 1 454 ? 131.379 160.342 135.229 1.00 23.25 454 THR B C 1
ATOM 5413 O O . THR B 1 454 ? 131.696 159.883 134.126 1.00 23.25 454 THR B O 1
ATOM 5417 N N . ALA B 1 455 ? 130.358 159.852 135.934 1.00 23.24 455 ALA B N 1
ATOM 5418 C CA . ALA B 1 455 ? 129.531 158.768 135.426 1.00 23.24 455 ALA B CA 1
ATOM 5419 C C . ALA B 1 455 ? 128.597 159.219 134.315 1.00 23.24 455 ALA B C 1
ATOM 5420 O O . ALA B 1 455 ? 128.130 158.385 133.540 1.00 23.24 455 ALA B O 1
ATOM 5422 N N . SER B 1 456 ? 128.311 160.516 134.229 1.00 23.23 456 SER B N 1
ATOM 5423 C CA . SER B 1 456 ? 127.548 161.066 133.121 1.00 23.23 456 SER B CA 1
ATOM 5424 C C . SER B 1 456 ? 128.391 161.211 131.866 1.00 23.23 456 SER B C 1
ATOM 5425 O O . SER B 1 456 ? 127.858 161.164 130.758 1.00 23.23 456 SER B O 1
ATOM 5428 N N . VAL B 1 457 ? 129.697 161.419 132.020 1.00 22.31 457 VAL B N 1
ATOM 5429 C CA . VAL B 1 457 ? 130.586 161.510 130.871 1.00 22.31 457 VAL B CA 1
ATOM 5430 C C . VAL B 1 457 ? 130.799 160.130 130.260 1.00 22.31 457 VAL B C 1
ATOM 5431 O O . VAL B 1 457 ? 130.929 159.994 129.040 1.00 22.31 457 VAL B O 1
ATOM 5435 N N . ALA B 1 458 ? 130.783 159.081 131.084 1.00 22.05 458 ALA B N 1
ATOM 5436 C CA . ALA B 1 458 ? 131.012 157.736 130.575 1.00 22.05 458 ALA B CA 1
ATOM 5437 C C . ALA B 1 458 ? 129.784 157.167 129.880 1.00 22.05 458 ALA B C 1
ATOM 5438 O O . ALA B 1 458 ? 129.911 156.259 129.057 1.00 22.05 458 ALA B O 1
ATOM 5440 N N . THR B 1 459 ? 128.594 157.669 130.192 1.00 23.80 459 THR B N 1
ATOM 5441 C CA . THR B 1 459 ? 127.390 157.202 129.524 1.00 23.80 459 THR B CA 1
ATOM 5442 C C . THR B 1 459 ? 127.065 157.993 128.268 1.00 23.80 459 THR B C 1
ATOM 5443 O O . THR B 1 459 ? 126.166 157.594 127.526 1.00 23.80 459 THR B O 1
ATOM 5447 N N . ILE B 1 460 ? 127.764 159.099 128.012 1.00 24.12 460 ILE B N 1
ATOM 5448 C CA . ILE B 1 460 ? 127.702 159.735 126.701 1.00 24.12 460 ILE B CA 1
ATOM 5449 C C . ILE B 1 460 ? 128.557 158.963 125.708 1.00 24.12 460 ILE B C 1
ATOM 5450 O O . ILE B 1 460 ? 128.173 158.773 124.550 1.00 24.12 460 ILE B O 1
ATOM 5455 N N . LYS B 1 461 ? 129.703 158.462 126.154 1.00 25.39 461 LYS B N 1
ATOM 5456 C CA . LYS B 1 461 ? 130.563 157.675 125.286 1.00 25.39 461 LYS B CA 1
ATOM 5457 C C . LYS B 1 461 ? 130.046 156.262 125.076 1.00 25.39 461 LYS B C 1
ATOM 5458 O O . LYS B 1 461 ? 130.400 155.632 124.075 1.00 25.39 461 LYS B O 1
ATOM 5464 N N . TYR B 1 462 ? 129.222 155.752 125.985 1.00 24.47 462 TYR B N 1
ATOM 5465 C CA . TYR B 1 462 ? 128.515 154.507 125.731 1.00 24.47 462 TYR B CA 1
ATOM 5466 C C . TYR B 1 462 ? 127.380 154.697 124.733 1.00 24.47 462 TYR B C 1
ATOM 5467 O O . TYR B 1 462 ? 127.067 153.778 123.973 1.00 24.47 462 TYR B O 1
ATOM 5476 N N . ALA B 1 463 ? 126.774 155.881 124.697 1.00 28.26 463 ALA B N 1
ATOM 5477 C CA . ALA B 1 463 ? 125.700 156.149 123.753 1.00 28.26 463 ALA B CA 1
ATOM 5478 C C . ALA B 1 463 ? 126.204 156.336 122.330 1.00 28.26 463 ALA B C 1
ATOM 5479 O O . ALA B 1 463 ? 125.396 156.350 121.397 1.00 28.26 463 ALA B O 1
ATOM 5481 N N . GLU B 1 464 ? 127.510 156.498 122.145 1.00 31.33 464 GLU B N 1
ATOM 5482 C CA . GLU B 1 464 ? 128.114 156.585 120.824 1.00 31.33 464 GLU B CA 1
ATOM 5483 C C . GLU B 1 464 ? 128.453 155.219 120.252 1.00 31.33 464 GLU B C 1
ATOM 5484 O O . GLU B 1 464 ? 128.387 155.031 119.035 1.00 31.33 464 GLU B O 1
ATOM 5490 N N . ALA B 1 465 ? 128.826 154.268 121.108 1.00 30.67 465 ALA B N 1
ATOM 5491 C CA . ALA B 1 465 ? 129.132 152.916 120.662 1.00 30.67 465 ALA B CA 1
ATOM 5492 C C . ALA B 1 465 ? 127.868 152.112 120.409 1.00 30.67 465 ALA B C 1
ATOM 5493 O O . ALA B 1 465 ? 127.831 151.279 119.501 1.00 30.67 465 ALA B O 1
ATOM 5495 N N . VAL B 1 466 ? 126.831 152.341 121.206 1.00 30.91 466 VAL B N 1
ATOM 5496 C CA . VAL B 1 466 ? 125.558 151.641 121.074 1.00 30.91 466 VAL B CA 1
ATOM 5497 C C . VAL B 1 466 ? 124.502 152.674 120.698 1.00 30.91 466 VAL B C 1
ATOM 5498 O O . VAL B 1 466 ? 123.953 153.345 121.581 1.00 30.91 466 VAL B O 1
ATOM 5502 N N . PRO B 1 467 ? 124.205 152.861 119.419 1.00 36.36 467 PRO B N 1
ATOM 5503 C CA . PRO B 1 467 ? 123.205 153.858 119.033 1.00 36.36 467 PRO B CA 1
ATOM 5504 C C . PRO B 1 467 ? 121.784 153.336 119.174 1.00 36.36 467 PRO B C 1
ATOM 5505 O O . PRO B 1 467 ? 121.524 152.134 119.115 1.00 36.36 467 PRO B O 1
ATOM 5509 N N . GLY B 1 468 ? 120.857 154.271 119.355 1.00 38.06 468 GLY B N 1
ATOM 5510 C CA . GLY B 1 468 ? 119.462 153.934 119.553 1.00 38.06 468 GLY B CA 1
ATOM 5511 C C . GLY B 1 468 ? 118.838 154.695 120.701 1.00 38.06 468 GLY B C 1
ATOM 5512 O O . GLY B 1 468 ? 119.553 155.260 121.526 1.00 38.06 468 GLY B O 1
ATOM 5513 N N . TYR B 1 469 ? 117.508 154.701 120.770 1.00 39.20 469 TYR B N 1
ATOM 5514 C CA . TYR B 1 469 ? 116.814 155.469 121.802 1.00 39.20 469 TYR B CA 1
ATOM 5515 C C . TYR B 1 469 ? 117.011 155.024 123.259 1.00 39.20 469 TYR B C 1
ATOM 5516 O O . TYR B 1 469 ? 116.965 155.914 124.124 1.00 39.20 469 TYR B O 1
ATOM 5525 N N . PRO B 1 470 ? 117.173 153.737 123.625 1.00 36.16 470 PRO B N 1
ATOM 5526 C CA . PRO B 1 470 ? 117.408 153.448 125.053 1.00 36.16 470 PRO B CA 1
ATOM 5527 C C . PRO B 1 470 ? 118.732 153.952 125.606 1.00 36.16 470 PRO B C 1
ATOM 5528 O O . PRO B 1 470 ? 118.837 154.136 126.824 1.00 36.16 470 PRO B O 1
ATOM 5532 N N . SER B 1 471 ? 119.743 154.185 124.773 1.00 34.18 471 SER B N 1
ATOM 5533 C CA . SER B 1 471 ? 121.001 154.715 125.280 1.00 34.18 471 SER B CA 1
ATOM 5534 C C . SER B 1 471 ? 121.054 156.239 125.253 1.00 34.18 471 SER B C 1
ATOM 5535 O O . SER B 1 471 ? 121.851 156.825 125.988 1.00 34.18 471 SER B O 1
ATOM 5538 N N . ARG B 1 472 ? 120.231 156.888 124.427 1.00 35.19 472 ARG B N 1
ATOM 5539 C CA . ARG B 1 472 ? 120.088 158.338 124.504 1.00 35.19 472 ARG B CA 1
ATOM 5540 C C . ARG B 1 472 ? 119.378 158.746 125.785 1.00 35.19 472 ARG B C 1
ATOM 5541 O O . ARG B 1 472 ? 119.721 159.762 126.395 1.00 35.19 472 ARG B O 1
ATOM 5549 N N . ALA B 1 473 ? 118.367 157.977 126.189 1.00 30.85 473 ALA B N 1
ATOM 5550 C CA . ALA B 1 473 ? 117.571 158.338 127.354 1.00 30.85 473 ALA B CA 1
ATOM 5551 C C . ALA B 1 473 ? 118.313 158.074 128.651 1.00 30.85 473 ALA B C 1
ATOM 5552 O O . ALA B 1 473 ? 118.048 158.737 129.654 1.00 30.85 473 ALA B O 1
ATOM 5554 N N . LEU B 1 474 ? 119.233 157.108 128.657 1.00 29.35 474 LEU B N 1
ATOM 5555 C CA . LEU B 1 474 ? 120.050 156.870 129.840 1.00 29.35 474 LEU B CA 1
ATOM 5556 C C . LEU B 1 474 ? 121.085 157.971 130.025 1.00 29.35 474 LEU B C 1
ATOM 5557 O O . LEU B 1 474 ? 121.376 158.375 131.155 1.00 29.35 474 LEU B O 1
ATOM 5562 N N . ALA B 1 475 ? 121.650 158.469 128.924 1.00 28.89 475 ALA B N 1
ATOM 5563 C CA . ALA B 1 475 ? 122.682 159.493 129.007 1.00 28.89 475 ALA B CA 1
ATOM 5564 C C . ALA B 1 475 ? 122.112 160.843 129.401 1.00 28.89 475 ALA B C 1
ATOM 5565 O O . ALA B 1 475 ? 122.802 161.637 130.046 1.00 28.89 475 ALA B O 1
ATOM 5567 N N . LEU B 1 476 ? 120.867 161.126 129.027 1.00 29.81 476 LEU B N 1
ATOM 5568 C CA . LEU B 1 476 ? 120.250 162.396 129.376 1.00 29.81 476 LEU B CA 1
ATOM 5569 C C . LEU B 1 476 ? 119.640 162.402 130.764 1.00 29.81 476 LEU B C 1
ATOM 5570 O O . LEU B 1 476 ? 119.367 163.479 131.294 1.00 29.81 476 LEU B O 1
ATOM 5575 N N . THR B 1 477 ? 119.400 161.241 131.363 1.00 31.34 477 THR B N 1
ATOM 5576 C CA . THR B 1 477 ? 118.845 161.226 132.706 1.00 31.34 477 THR B CA 1
ATOM 5577 C C . THR B 1 477 ? 119.909 161.161 133.788 1.00 31.34 477 THR B C 1
ATOM 5578 O O . THR B 1 477 ? 119.624 161.545 134.924 1.00 31.34 477 THR B O 1
ATOM 5582 N N . LEU B 1 478 ? 121.126 160.716 133.477 1.00 28.54 478 LEU B N 1
ATOM 5583 C CA . LEU B 1 478 ? 122.195 160.816 134.457 1.00 28.54 478 LEU B CA 1
ATOM 5584 C C . LEU B 1 478 ? 122.840 162.187 134.449 1.00 28.54 478 LEU B C 1
ATOM 5585 O O . LEU B 1 478 ? 123.275 162.662 135.501 1.00 28.54 478 LEU B O 1
ATOM 5590 N N . SER B 1 479 ? 122.913 162.834 133.289 1.00 28.26 479 SER B N 1
ATOM 5591 C CA . SER B 1 479 ? 123.473 164.172 133.200 1.00 28.26 479 SER B CA 1
ATOM 5592 C C . SER B 1 479 ? 122.465 165.256 133.546 1.00 28.26 479 SER B C 1
ATOM 5593 O O . SER B 1 479 ? 122.825 166.434 133.527 1.00 28.26 479 SER B O 1
ATOM 5596 N N . PHE B 1 480 ? 121.224 164.895 133.859 1.00 32.00 480 PHE B N 1
ATOM 5597 C CA . PHE B 1 480 ? 120.282 165.849 134.425 1.00 32.00 480 PHE B CA 1
ATOM 5598 C C . PHE B 1 480 ? 120.330 165.851 135.943 1.00 32.00 480 PHE B C 1
ATOM 5599 O O . PHE B 1 480 ? 120.184 166.907 136.560 1.00 32.00 480 PHE B O 1
ATOM 5607 N N . ILE B 1 481 ? 120.514 164.681 136.554 1.00 31.62 481 ILE B N 1
ATOM 5608 C CA . ILE B 1 481 ? 120.570 164.585 138.008 1.00 31.62 481 ILE B CA 1
ATOM 5609 C C . ILE B 1 481 ? 121.843 165.234 138.537 1.00 31.62 481 ILE B C 1
ATOM 5610 O O . ILE B 1 481 ? 121.833 165.883 139.589 1.00 31.62 481 ILE B O 1
ATOM 5615 N N . SER B 1 482 ? 122.940 165.125 137.787 1.00 30.88 482 SER B N 1
ATOM 5616 C CA . SER B 1 482 ? 124.215 165.650 138.261 1.00 30.88 482 SER B CA 1
ATOM 5617 C C . SER B 1 482 ? 124.278 167.170 138.160 1.00 30.88 482 SER B C 1
ATOM 5618 O O . SER B 1 482 ? 124.821 167.826 139.051 1.00 30.88 482 SER B O 1
ATOM 5621 N N . THR B 1 483 ? 123.734 167.755 137.093 1.00 31.59 483 THR B N 1
ATOM 5622 C CA . THR B 1 483 ? 123.765 169.209 136.981 1.00 31.59 483 THR B CA 1
ATOM 5623 C C . THR B 1 483 ? 122.702 169.881 137.833 1.00 31.59 483 THR B C 1
ATOM 5624 O O . THR B 1 483 ? 122.841 171.067 138.144 1.00 31.59 483 THR B O 1
ATOM 5628 N N . ALA B 1 484 ? 121.648 169.167 138.214 1.00 34.34 484 ALA B N 1
ATOM 5629 C CA . ALA B 1 484 ? 120.638 169.745 139.084 1.00 34.34 484 ALA B CA 1
ATOM 5630 C C . ALA B 1 484 ? 121.051 169.748 140.544 1.00 34.34 484 ALA B C 1
ATOM 5631 O O . ALA B 1 484 ? 120.430 170.452 141.340 1.00 34.34 484 ALA B O 1
ATOM 5633 N N . MET B 1 485 ? 122.071 168.983 140.920 1.00 36.55 485 MET B N 1
ATOM 5634 C CA . MET B 1 485 ? 122.583 169.056 142.280 1.00 36.55 485 MET B CA 1
ATOM 5635 C C . MET B 1 485 ? 123.645 170.130 142.432 1.00 36.55 485 MET B C 1
ATOM 5636 O O . MET B 1 485 ? 123.780 170.707 143.512 1.00 36.55 485 MET B O 1
ATOM 5641 N N . VAL B 1 486 ? 124.413 170.389 141.373 1.00 33.92 486 VAL B N 1
ATOM 5642 C CA . VAL B 1 486 ? 125.377 171.483 141.391 1.00 33.92 486 VAL B CA 1
ATOM 5643 C C . VAL B 1 486 ? 124.652 172.818 141.486 1.00 33.92 486 VAL B C 1
ATOM 5644 O O . VAL B 1 486 ? 125.100 173.736 142.180 1.00 33.92 486 VAL B O 1
ATOM 5648 N N . CYS B 1 487 ? 123.490 172.928 140.841 1.00 37.58 487 CYS B N 1
ATOM 5649 C CA . CYS B 1 487 ? 122.709 174.156 140.923 1.00 37.58 487 CYS B CA 1
ATOM 5650 C C . CYS B 1 487 ? 122.071 174.339 142.295 1.00 37.58 487 CYS B C 1
ATOM 5651 O O . CYS B 1 487 ? 121.854 175.476 142.724 1.00 37.58 487 CYS B O 1
ATOM 5654 N N . VAL B 1 488 ? 121.759 173.246 142.991 1.00 37.53 488 VAL B N 1
ATOM 5655 C CA . VAL B 1 488 ? 121.317 173.345 144.379 1.00 37.53 488 VAL B CA 1
ATOM 5656 C C . VAL B 1 488 ? 122.479 173.745 145.278 1.00 37.53 488 VAL B C 1
ATOM 5657 O O . VAL B 1 488 ? 122.336 174.609 146.151 1.00 37.53 488 VAL B O 1
ATOM 5661 N N . LEU B 1 489 ? 123.655 173.150 145.058 1.00 34.79 489 LEU B N 1
ATOM 5662 C CA . LEU B 1 489 ? 124.825 173.469 145.868 1.00 34.79 489 LEU B CA 1
ATOM 5663 C C . LEU B 1 489 ? 125.352 174.866 145.595 1.00 34.79 489 LEU B C 1
ATOM 5664 O O . LEU B 1 489 ? 125.958 175.470 146.478 1.00 34.79 489 LEU B O 1
ATOM 5669 N N . PHE B 1 490 ? 125.140 175.394 144.392 1.00 38.02 490 PHE B N 1
ATOM 5670 C CA . PHE B 1 490 ? 125.634 176.727 144.068 1.00 38.02 490 PHE B CA 1
ATOM 5671 C C . PHE B 1 490 ? 124.833 177.802 144.789 1.00 38.02 490 PHE B C 1
ATOM 5672 O O . PHE B 1 490 ? 125.390 178.822 145.201 1.00 38.02 490 PHE B O 1
ATOM 5680 N N . VAL B 1 491 ? 123.530 177.591 144.960 1.00 42.65 491 VAL B N 1
ATOM 5681 C CA . VAL B 1 491 ? 122.694 178.600 145.598 1.00 42.65 491 VAL B CA 1
ATOM 5682 C C . VAL B 1 491 ? 122.807 178.513 147.116 1.00 42.65 491 VAL B C 1
ATOM 5683 O O . VAL B 1 491 ? 122.858 179.535 147.805 1.00 42.65 491 VAL B O 1
ATOM 5687 N N . SER B 1 492 ? 122.890 177.303 147.665 1.00 44.01 492 SER B N 1
ATOM 5688 C CA . SER B 1 492 ? 123.000 177.159 149.110 1.00 44.01 492 SER B CA 1
ATOM 5689 C C . SER B 1 492 ? 124.396 177.477 149.634 1.00 44.01 492 SER B C 1
ATOM 5690 O O . SER B 1 492 ? 124.559 177.643 150.844 1.00 44.01 492 SER B O 1
ATOM 5693 N N . THR B 1 493 ? 125.402 177.564 148.764 1.00 42.92 493 THR B N 1
ATOM 5694 C CA . THR B 1 493 ? 126.715 178.038 149.192 1.00 42.92 493 THR B CA 1
ATOM 5695 C C . THR B 1 493 ? 126.748 179.561 149.231 1.00 42.92 493 THR B C 1
ATOM 5696 O O . THR B 1 493 ? 127.406 180.153 150.091 1.00 42.92 493 THR B O 1
ATOM 5700 N N . LEU B 1 494 ? 126.018 180.214 148.326 1.00 47.98 494 LEU B N 1
ATOM 5701 C CA . LEU B 1 494 ? 125.929 181.668 148.358 1.00 47.98 494 LEU B CA 1
ATOM 5702 C C . LEU B 1 494 ? 125.064 182.156 149.513 1.00 47.98 494 LEU B C 1
ATOM 5703 O O . LEU B 1 494 ? 125.260 183.273 150.000 1.00 47.98 494 LEU B O 1
ATOM 5708 N N . LEU B 1 495 ? 124.110 181.343 149.964 1.00 51.80 495 LEU B N 1
ATOM 5709 C CA . LEU B 1 495 ? 123.277 181.741 151.091 1.00 51.80 495 LEU B CA 1
ATOM 5710 C C . LEU B 1 495 ? 123.991 181.546 152.420 1.00 51.80 495 LEU B C 1
ATOM 5711 O O . LEU B 1 495 ? 123.841 182.366 153.331 1.00 51.80 495 LEU B O 1
ATOM 5716 N N . HIS B 1 496 ? 124.762 180.470 152.559 1.00 51.71 496 HIS B N 1
ATOM 5717 C CA . HIS B 1 496 ? 125.538 180.251 153.772 1.00 51.71 496 HIS B CA 1
ATOM 5718 C C . HIS B 1 496 ? 126.736 181.174 153.894 1.00 51.71 496 HIS B C 1
ATOM 5719 O O . HIS B 1 496 ? 127.255 181.334 154.999 1.00 51.71 496 HIS B O 1
ATOM 5726 N N . ALA B 1 497 ? 127.187 181.786 152.804 1.00 55.66 497 ALA B N 1
ATOM 5727 C CA . ALA B 1 497 ? 128.358 182.645 152.880 1.00 55.66 497 ALA B CA 1
ATOM 5728 C C . ALA B 1 497 ? 128.000 184.094 153.178 1.00 55.66 497 ALA B C 1
ATOM 5729 O O . ALA B 1 497 ? 128.670 184.741 153.986 1.00 55.66 497 ALA B O 1
ATOM 5731 N N . PHE B 1 498 ? 126.961 184.625 152.531 1.00 60.74 498 PHE B N 1
ATOM 5732 C CA . PHE B 1 498 ? 126.703 186.059 152.536 1.00 60.74 498 PHE B CA 1
ATOM 5733 C C . PHE B 1 498 ? 125.430 186.461 153.263 1.00 60.74 498 PHE B C 1
ATOM 5734 O O . PHE B 1 498 ? 125.335 187.606 153.713 1.00 60.74 498 PHE B O 1
ATOM 5742 N N . VAL B 1 499 ? 124.453 185.569 153.381 1.00 62.29 499 VAL B N 1
ATOM 5743 C CA . VAL B 1 499 ? 123.193 185.872 154.037 1.00 62.29 499 VAL B CA 1
ATOM 5744 C C . VAL B 1 499 ? 123.194 185.407 155.487 1.00 62.29 499 VAL B C 1
ATOM 5745 O O . VAL B 1 499 ? 122.759 186.139 156.379 1.00 62.29 499 VAL B O 1
ATOM 5749 N N . TRP B 1 500 ? 123.705 184.207 155.745 1.00 64.76 500 TRP B N 1
ATOM 5750 C CA . TRP B 1 500 ? 123.769 183.681 157.097 1.00 64.76 500 TRP B CA 1
ATOM 5751 C C . TRP B 1 500 ? 125.172 183.707 157.683 1.00 64.76 500 TRP B C 1
ATOM 5752 O O . TRP B 1 500 ? 125.305 183.710 158.910 1.00 64.76 500 TRP B O 1
ATOM 5763 N N . GLN B 1 501 ? 126.204 183.749 156.829 1.00 60.63 501 GLN B N 1
ATOM 5764 C CA . GLN B 1 501 ? 127.622 183.803 157.204 1.00 60.63 501 GLN B CA 1
ATOM 5765 C C . GLN B 1 501 ? 128.013 182.648 158.124 1.00 60.63 501 GLN B C 1
ATOM 5766 O O . GLN B 1 501 ? 128.378 182.836 159.284 1.00 60.63 501 GLN B O 1
ATOM 5772 N N . THR B 1 502 ? 127.911 181.435 157.588 1.00 53.54 502 THR B N 1
ATOM 5773 C CA . THR B 1 502 ? 128.230 180.253 158.375 1.00 53.54 502 THR B CA 1
ATOM 5774 C C . THR B 1 502 ? 128.942 179.175 157.560 1.00 53.54 502 THR B C 1
ATOM 5775 O O . THR B 1 502 ? 128.776 177.983 157.836 1.00 53.54 502 THR B O 1
ATOM 5779 N N . LEU B 1 503 ? 129.747 179.561 156.567 1.00 45.89 503 LEU B N 1
ATOM 5780 C CA . LEU B 1 503 ? 130.559 178.557 155.882 1.00 45.89 503 LEU B CA 1
ATOM 5781 C C . LEU B 1 503 ? 131.768 178.118 156.686 1.00 45.89 503 LEU B C 1
ATOM 5782 O O . LEU B 1 503 ? 132.188 176.963 156.568 1.00 45.89 503 LEU B O 1
ATOM 5787 N N . PHE B 1 504 ? 132.361 179.007 157.478 1.00 41.95 504 PHE B N 1
ATOM 5788 C CA . PHE B 1 504 ? 133.639 178.734 158.127 1.00 41.95 504 PHE B CA 1
ATOM 5789 C C . PHE B 1 504 ? 133.480 178.877 159.635 1.00 41.95 504 PHE B C 1
ATOM 5790 O O . PHE B 1 504 ? 133.764 179.943 160.198 1.00 41.95 504 PHE B O 1
ATOM 5798 N N . PRO B 1 505 ? 133.032 177.824 160.328 1.00 44.56 505 PRO B N 1
ATOM 5799 C CA . PRO B 1 505 ? 133.052 177.854 161.792 1.00 44.56 505 PRO B CA 1
ATOM 5800 C C . PRO B 1 505 ? 134.422 177.471 162.320 1.00 44.56 505 PRO B C 1
ATOM 5801 O O . PRO B 1 505 ? 135.367 177.338 161.538 1.00 44.56 505 PRO B O 1
ATOM 5805 N N . ASN B 1 506 ? 134.555 177.307 163.633 1.00 46.29 506 ASN B N 1
ATOM 5806 C CA . ASN B 1 506 ? 135.817 176.854 164.197 1.00 46.29 506 ASN B CA 1
ATOM 5807 C C . ASN B 1 506 ? 136.065 175.405 163.798 1.00 46.29 506 ASN B C 1
ATOM 5808 O O . ASN B 1 506 ? 135.193 174.550 163.958 1.00 46.29 506 ASN B O 1
ATOM 5813 N N . ASP B 1 507 ? 137.251 175.137 163.258 1.00 44.80 507 ASP B N 1
ATOM 5814 C CA . ASP B 1 507 ? 137.615 173.802 162.788 1.00 44.80 507 ASP B CA 1
ATOM 5815 C C . ASP B 1 507 ? 138.172 173.026 163.977 1.00 44.80 507 ASP B C 1
ATOM 5816 O O . ASP B 1 507 ? 139.380 172.919 164.184 1.00 44.80 507 ASP B O 1
ATOM 5821 N N . LEU B 1 508 ? 137.261 172.464 164.766 1.00 47.71 508 LEU B N 1
ATOM 5822 C CA . LEU B 1 508 ? 137.619 171.884 166.054 1.00 47.71 508 LEU B CA 1
ATOM 5823 C C . LEU B 1 508 ? 138.271 170.513 165.945 1.00 47.71 508 LEU B C 1
ATOM 5824 O O . LEU B 1 508 ? 138.794 170.023 166.948 1.00 47.71 508 LEU B O 1
ATOM 5829 N N . ALA B 1 509 ? 138.259 169.887 164.769 1.00 46.95 509 ALA B N 1
ATOM 5830 C CA . ALA B 1 509 ? 138.769 168.526 164.653 1.00 46.95 509 ALA B CA 1
ATOM 5831 C C . ALA B 1 509 ? 140.289 168.463 164.634 1.00 46.95 509 ALA B C 1
ATOM 5832 O O . ALA B 1 509 ? 140.850 167.385 164.843 1.00 46.95 509 ALA B O 1
ATOM 5834 N N . ILE B 1 510 ? 140.974 169.581 164.387 1.00 44.77 510 ILE B N 1
ATOM 5835 C CA . ILE B 1 510 ? 142.435 169.573 164.366 1.00 44.77 510 ILE B CA 1
ATOM 5836 C C . ILE B 1 510 ? 143.052 169.899 165.716 1.00 44.77 510 ILE B C 1
ATOM 5837 O O . ILE B 1 510 ? 144.266 169.716 165.888 1.00 44.77 510 ILE B O 1
ATOM 5842 N N . ALA B 1 511 ? 142.266 170.366 166.681 1.00 50.28 511 ALA B N 1
ATOM 5843 C CA . ALA B 1 511 ? 142.800 170.880 167.931 1.00 50.28 511 ALA B CA 1
ATOM 5844 C C . ALA B 1 511 ? 142.742 169.867 169.065 1.00 50.28 511 ALA B C 1
ATOM 5845 O O . ALA B 1 511 ? 142.850 170.255 170.230 1.00 50.28 511 ALA B O 1
ATOM 5847 N N . ILE B 1 512 ? 142.587 168.578 168.752 1.00 50.66 512 ILE B N 1
ATOM 5848 C CA . ILE B 1 512 ? 142.432 167.574 169.794 1.00 50.66 512 ILE B CA 1
ATOM 5849 C C . ILE B 1 512 ? 143.765 167.320 170.486 1.00 50.66 512 ILE B C 1
ATOM 5850 O O . ILE B 1 512 ? 144.839 167.620 169.953 1.00 50.66 512 ILE B O 1
ATOM 5855 N N . THR B 1 513 ? 143.694 166.771 171.694 1.00 55.81 513 THR B N 1
ATOM 5856 C CA . THR B 1 513 ? 144.891 166.438 172.443 1.00 55.81 513 THR B CA 1
ATOM 5857 C C . THR B 1 513 ? 145.466 165.110 171.964 1.00 55.81 513 THR B C 1
ATOM 5858 O O . THR B 1 513 ? 144.781 164.284 171.361 1.00 55.81 513 THR B O 1
ATOM 5862 N N . LYS B 1 514 ? 146.751 164.912 172.252 1.00 59.03 514 LYS B N 1
ATOM 5863 C CA . LYS B 1 514 ? 147.458 163.752 171.722 1.00 59.03 514 LYS B CA 1
ATOM 5864 C C . LYS B 1 514 ? 147.145 162.484 172.508 1.00 59.03 514 LYS B C 1
ATOM 5865 O O . LYS B 1 514 ? 147.005 161.406 171.920 1.00 59.03 514 LYS B O 1
ATOM 5871 N N . ARG B 1 515 ? 147.002 162.584 173.829 1.00 65.91 515 ARG B N 1
ATOM 5872 C CA . ARG B 1 515 ? 147.095 161.404 174.675 1.00 65.91 515 ARG B CA 1
ATOM 5873 C C . ARG B 1 515 ? 145.768 160.972 175.286 1.00 65.91 515 ARG B C 1
ATOM 5874 O O . ARG B 1 515 ? 145.333 159.840 175.064 1.00 65.91 515 ARG B O 1
ATOM 5882 N N . LYS B 1 516 ? 145.102 161.830 176.045 1.00 66.43 516 LYS B N 1
ATOM 5883 C CA . LYS B 1 516 ? 144.043 161.343 176.917 1.00 66.43 516 LYS B CA 1
ATOM 5884 C C . LYS B 1 516 ? 142.690 161.387 176.229 1.00 66.43 516 LYS B C 1
ATOM 5885 O O . LYS B 1 516 ? 142.487 162.102 175.249 1.00 66.43 516 LYS B O 1
ATOM 5891 N N . LEU B 1 517 ? 141.754 160.621 176.768 1.00 67.21 517 LEU B N 1
ATOM 5892 C CA . LEU B 1 517 ? 140.383 160.635 176.282 1.00 67.21 517 LEU B CA 1
ATOM 5893 C C . LEU B 1 517 ? 139.545 161.650 177.053 1.00 67.21 517 LEU B C 1
ATOM 5894 O O . LEU B 1 517 ? 138.316 161.642 176.974 1.00 67.21 517 LEU B O 1
ATOM 5899 N N . ASN C 1 150 ? 155.941 118.559 167.005 1.00 45.78 150 ASN C N 1
ATOM 5900 C CA . ASN C 1 150 ? 155.330 119.253 165.879 1.00 45.78 150 ASN C CA 1
ATOM 5901 C C . ASN C 1 150 ? 154.835 120.615 166.349 1.00 45.78 150 ASN C C 1
ATOM 5902 O O . ASN C 1 150 ? 153.839 120.716 167.057 1.00 45.78 150 ASN C O 1
ATOM 5907 N N . VAL C 1 151 ? 155.541 121.653 165.937 1.00 44.33 151 VAL C N 1
ATOM 5908 C CA . VAL C 1 151 ? 155.378 123.000 166.469 1.00 44.33 151 VAL C CA 1
ATOM 5909 C C . VAL C 1 151 ? 154.310 123.729 165.665 1.00 44.33 151 VAL C C 1
ATOM 5910 O O . VAL C 1 151 ? 154.272 123.640 164.434 1.00 44.33 151 VAL C O 1
ATOM 5914 N N . SER C 1 152 ? 153.426 124.434 166.367 1.00 46.99 152 SER C N 1
ATOM 5915 C CA . SER C 1 152 ? 152.348 125.175 165.732 1.00 46.99 152 SER C CA 1
ATOM 5916 C C . SER C 1 152 ? 152.890 126.376 164.962 1.00 46.99 152 SER C C 1
ATOM 5917 O O . SER C 1 152 ? 154.023 126.814 165.160 1.00 46.99 152 SER C O 1
ATOM 5920 N N . ALA C 1 153 ? 152.058 126.906 164.061 1.00 44.28 153 ALA C N 1
ATOM 5921 C CA . ALA C 1 153 ? 152.489 128.024 163.227 1.00 44.28 153 ALA C CA 1
ATOM 5922 C C . ALA C 1 153 ? 152.552 129.320 164.014 1.00 44.28 153 ALA C C 1
ATOM 5923 O O . ALA C 1 153 ? 153.410 130.165 163.743 1.00 44.28 153 ALA C O 1
ATOM 5925 N N . GLY C 1 154 ? 151.661 129.495 164.990 1.00 45.37 154 GLY C N 1
ATOM 5926 C CA . GLY C 1 154 ? 151.702 130.677 165.826 1.00 45.37 154 GLY C CA 1
ATOM 5927 C C . GLY C 1 154 ? 152.847 130.692 166.813 1.00 45.37 154 GLY C C 1
ATOM 5928 O O . GLY C 1 154 ? 153.198 131.761 167.319 1.00 45.37 154 GLY C O 1
ATOM 5929 N N . ARG C 1 155 ? 153.434 129.528 167.099 1.00 48.72 155 ARG C N 1
ATOM 5930 C CA . ARG C 1 155 ? 154.579 129.458 167.998 1.00 48.72 155 ARG C CA 1
ATOM 5931 C C . ARG C 1 155 ? 155.875 129.858 167.296 1.00 48.72 155 ARG C C 1
ATOM 5932 O O . ARG C 1 155 ? 156.787 130.391 167.938 1.00 48.72 155 ARG C O 1
ATOM 5940 N N . TYR C 1 156 ? 155.969 129.647 165.981 1.00 41.74 156 TYR C N 1
ATOM 5941 C CA . TYR C 1 156 ? 157.126 130.148 165.244 1.00 41.74 156 TYR C CA 1
ATOM 5942 C C . TYR C 1 156 ? 157.150 131.669 165.197 1.00 41.74 156 TYR C C 1
ATOM 5943 O O . TYR C 1 156 ? 158.221 132.275 165.279 1.00 41.74 156 TYR C O 1
ATOM 5952 N N . PHE C 1 157 ? 155.988 132.308 165.053 1.00 43.91 157 PHE C N 1
ATOM 5953 C CA . PHE C 1 157 ? 155.954 133.765 165.065 1.00 43.91 157 PHE C CA 1
ATOM 5954 C C . PHE C 1 157 ? 156.212 134.342 166.447 1.00 43.91 157 PHE C C 1
ATOM 5955 O O . PHE C 1 157 ? 156.716 135.462 166.549 1.00 43.91 157 PHE C O 1
ATOM 5963 N N . ALA C 1 158 ? 155.885 133.609 167.504 1.00 46.90 158 ALA C N 1
ATOM 5964 C CA . ALA C 1 158 ? 156.072 134.103 168.858 1.00 46.90 158 ALA C CA 1
ATOM 5965 C C . ALA C 1 158 ? 157.500 133.951 169.356 1.00 46.90 158 ALA C C 1
ATOM 5966 O O . ALA C 1 158 ? 157.952 134.759 170.175 1.00 46.90 158 ALA C O 1
ATOM 5968 N N . ALA C 1 159 ? 158.225 132.944 168.879 1.00 48.20 159 ALA C N 1
ATOM 5969 C CA . ALA C 1 159 ? 159.543 132.630 169.401 1.00 48.20 159 ALA C CA 1
ATOM 5970 C C . ALA C 1 159 ? 160.681 133.146 168.536 1.00 48.20 159 ALA C C 1
ATOM 5971 O O . ALA C 1 159 ? 161.809 133.239 169.025 1.00 48.20 159 ALA C O 1
ATOM 5973 N N . LEU C 1 160 ? 160.421 133.485 167.279 1.00 47.22 160 LEU C N 1
ATOM 5974 C CA . LEU C 1 160 ? 161.469 133.841 166.337 1.00 47.22 160 LEU C CA 1
ATOM 5975 C C . LEU C 1 160 ? 161.327 135.298 165.924 1.00 47.22 160 LEU C C 1
ATOM 5976 O O . LEU C 1 160 ? 160.270 135.910 166.076 1.00 47.22 160 LEU C O 1
ATOM 5981 N N . ARG C 1 161 ? 162.411 135.841 165.381 1.00 54.84 161 ARG C N 1
ATOM 5982 C CA . ARG C 1 161 ? 162.537 137.274 165.175 1.00 54.84 161 ARG C CA 1
ATOM 5983 C C . ARG C 1 161 ? 163.399 137.539 163.951 1.00 54.84 161 ARG C C 1
ATOM 5984 O O . ARG C 1 161 ? 164.415 136.872 163.743 1.00 54.84 161 ARG C O 1
ATOM 5992 N N . GLY C 1 162 ? 162.979 138.470 163.092 1.00 51.24 162 GLY C N 1
ATOM 5993 C CA . GLY C 1 162 ? 163.662 138.840 161.872 1.00 51.24 162 GLY C CA 1
ATOM 5994 C C . GLY C 1 162 ? 162.721 138.917 160.721 1.00 51.24 162 GLY C C 1
ATOM 5995 O O . GLY C 1 162 ? 161.650 138.495 160.905 1.00 51.24 162 GLY C O 1
ATOM 5996 N N . PRO C 1 163 ? 163.064 139.473 159.551 1.00 49.54 163 PRO C N 1
ATOM 5997 C CA . PRO C 1 163 ? 162.204 139.354 158.349 1.00 49.54 163 PRO C CA 1
ATOM 5998 C C . PRO C 1 163 ? 162.039 137.957 157.741 1.00 49.54 163 PRO C C 1
ATOM 5999 O O . PRO C 1 163 ? 161.222 137.892 156.914 1.00 49.54 163 PRO C O 1
ATOM 6003 N N . GLU C 1 164 ? 162.744 136.902 158.192 1.00 48.16 164 GLU C N 1
ATOM 6004 C CA . GLU C 1 164 ? 162.747 135.571 157.712 1.00 48.16 164 GLU C CA 1
ATOM 6005 C C . GLU C 1 164 ? 162.638 134.611 158.824 1.00 48.16 164 GLU C C 1
ATOM 6006 O O . GLU C 1 164 ? 162.644 133.497 158.517 1.00 48.16 164 GLU C O 1
ATOM 6012 N N . LEU C 1 165 ? 162.569 134.995 160.073 1.00 45.96 165 LEU C N 1
ATOM 6013 C CA . LEU C 1 165 ? 162.398 134.269 161.259 1.00 45.96 165 LEU C CA 1
ATOM 6014 C C . LEU C 1 165 ? 163.552 133.450 161.484 1.00 45.96 165 LEU C C 1
ATOM 6015 O O . LEU C 1 165 ? 163.480 132.290 161.648 1.00 45.96 165 LEU C O 1
ATOM 6020 N N . ASP C 1 166 ? 164.630 134.066 161.610 1.00 51.50 166 ASP C N 1
ATOM 6021 C CA . ASP C 1 166 ? 165.811 133.340 161.647 1.00 51.50 166 ASP C CA 1
ATOM 6022 C C . ASP C 1 166 ? 166.596 133.468 162.897 1.00 51.50 166 ASP C C 1
ATOM 6023 O O . ASP C 1 166 ? 167.534 132.806 163.060 1.00 51.50 166 ASP C O 1
ATOM 6028 N N . GLU C 1 167 ? 166.230 134.371 163.755 1.00 55.47 167 GLU C N 1
ATOM 6029 C CA . GLU C 1 167 ? 166.880 134.539 165.042 1.00 55.47 167 GLU C CA 1
ATOM 6030 C C . GLU C 1 167 ? 165.900 134.256 166.168 1.00 55.47 167 GLU C C 1
ATOM 6031 O O . GLU C 1 167 ? 164.706 134.534 166.056 1.00 55.47 167 GLU C O 1
ATOM 6037 N N . VAL C 1 168 ? 166.413 133.699 167.250 1.00 55.33 168 VAL C N 1
ATOM 6038 C CA . VAL C 1 168 ? 165.619 133.472 168.450 1.00 55.33 168 VAL C CA 1
ATOM 6039 C C . VAL C 1 168 ? 165.637 134.734 169.298 1.00 55.33 168 VAL C C 1
ATOM 6040 O O . VAL C 1 168 ? 166.601 135.506 169.295 1.00 55.33 168 VAL C O 1
ATOM 6044 N N . LYS C 1 169 ? 164.548 134.957 170.024 1.00 56.66 169 LYS C N 1
ATOM 6045 C CA . LYS C 1 169 ? 164.438 136.145 170.850 1.00 56.66 169 LYS C CA 1
ATOM 6046 C C . LYS C 1 169 ? 165.254 135.984 172.130 1.00 56.66 169 LYS C C 1
ATOM 6047 O O . LYS C 1 169 ? 165.765 134.906 172.442 1.00 56.66 169 LYS C O 1
ATOM 6053 N N . ASP C 1 170 ? 165.374 137.080 172.874 1.00 66.63 170 ASP C N 1
ATOM 6054 C CA . ASP C 1 170 ? 166.289 137.149 174.006 1.00 66.63 170 ASP C CA 1
ATOM 6055 C C . ASP C 1 170 ? 165.805 136.393 175.236 1.00 66.63 170 ASP C C 1
ATOM 6056 O O . ASP C 1 170 ? 166.589 136.215 176.174 1.00 66.63 170 ASP C O 1
ATOM 6061 N N . ASN C 1 171 ? 164.555 135.936 175.263 1.00 68.28 171 ASN C N 1
ATOM 6062 C CA . ASN C 1 171 ? 164.005 135.257 176.430 1.00 68.28 171 ASN C CA 1
ATOM 6063 C C . ASN C 1 171 ? 163.585 133.820 176.136 1.00 68.28 171 ASN C C 1
ATOM 6064 O O . ASN C 1 171 ? 162.870 133.213 176.939 1.00 68.28 171 ASN C O 1
ATOM 6069 N N . GLU C 1 172 ? 164.025 133.257 175.017 1.00 63.59 172 GLU C N 1
ATOM 6070 C CA . GLU C 1 172 ? 163.623 131.927 174.592 1.00 63.59 172 GLU C CA 1
ATOM 6071 C C . GLU C 1 172 ? 164.724 130.921 174.894 1.00 63.59 172 GLU C C 1
ATOM 6072 O O . GLU C 1 172 ? 165.913 131.210 174.736 1.00 63.59 172 GLU C O 1
ATOM 6078 N N . ASP C 1 173 ? 164.317 129.733 175.326 1.00 64.53 173 ASP C N 1
ATOM 6079 C CA . ASP C 1 173 ? 165.229 128.619 175.522 1.00 64.53 173 ASP C CA 1
ATOM 6080 C C . ASP C 1 173 ? 165.073 127.624 174.381 1.00 64.53 173 ASP C C 1
ATOM 6081 O O . ASP C 1 173 ? 163.983 127.452 173.829 1.00 64.53 173 ASP C O 1
ATOM 6086 N N . ILE C 1 174 ? 166.180 126.977 174.025 1.00 58.95 174 ILE C N 1
ATOM 6087 C CA . ILE C 1 174 ? 166.235 126.085 172.879 1.00 58.95 174 ILE C CA 1
ATOM 6088 C C . ILE C 1 174 ? 166.746 124.722 173.337 1.00 58.95 174 ILE C C 1
ATOM 6089 O O . ILE C 1 174 ? 167.243 124.562 174.451 1.00 58.95 174 ILE C O 1
ATOM 6094 N N . LEU C 1 175 ? 166.620 123.734 172.452 1.00 56.14 175 LEU C N 1
ATOM 6095 C CA . LEU C 1 175 ? 166.860 122.338 172.792 1.00 56.14 175 LEU C CA 1
ATOM 6096 C C . LEU C 1 175 ? 168.299 121.890 172.565 1.00 56.14 175 LEU C C 1
ATOM 6097 O O . LEU C 1 175 ? 168.655 120.782 172.974 1.00 56.14 175 LEU C O 1
ATOM 6102 N N . LEU C 1 176 ? 169.126 122.712 171.936 1.00 57.37 176 LEU C N 1
ATOM 6103 C CA . LEU C 1 176 ? 170.483 122.363 171.548 1.00 57.37 176 LEU C CA 1
ATOM 6104 C C . LEU C 1 176 ? 171.423 123.459 172.025 1.00 57.37 176 LEU C C 1
ATOM 6105 O O . LEU C 1 176 ? 170.988 124.593 172.250 1.00 57.37 176 LEU C O 1
ATOM 6110 N N . PRO C 1 177 ? 172.708 123.145 172.227 1.00 59.84 177 PRO C N 1
ATOM 6111 C CA . PRO C 1 177 ? 173.651 124.173 172.687 1.00 59.84 177 PRO C CA 1
ATOM 6112 C C . PRO C 1 177 ? 173.886 125.263 171.651 1.00 59.84 177 PRO C C 1
ATOM 6113 O O . PRO C 1 177 ? 173.698 125.066 170.450 1.00 59.84 177 PRO C O 1
ATOM 6117 N N . LYS C 1 178 ? 174.298 126.430 172.142 1.00 62.89 178 LYS C N 1
ATOM 6118 C CA . LYS C 1 178 ? 174.492 127.592 171.286 1.00 62.89 178 LYS C CA 1
ATOM 6119 C C . LYS C 1 178 ? 175.928 127.756 170.819 1.00 62.89 178 LYS C C 1
ATOM 6120 O O . LYS C 1 178 ? 176.155 128.138 169.665 1.00 62.89 178 LYS C O 1
ATOM 6126 N N . GLU C 1 179 ? 176.903 127.485 171.683 1.00 66.81 179 GLU C N 1
ATOM 6127 C CA . GLU C 1 179 ? 178.295 127.811 171.407 1.00 66.81 179 GLU C CA 1
ATOM 6128 C C . GLU C 1 179 ? 179.093 126.638 170.857 1.00 66.81 179 GLU C C 1
ATOM 6129 O O . GLU C 1 179 ? 180.011 126.853 170.063 1.00 66.81 179 GLU C O 1
ATOM 6135 N N . GLU C 1 180 ? 178.755 125.413 171.250 1.00 61.94 180 GLU C N 1
ATOM 6136 C CA . GLU C 1 180 ? 179.385 124.227 170.688 1.00 61.94 180 GLU C CA 1
ATOM 6137 C C . GLU C 1 180 ? 178.998 124.071 169.220 1.00 61.94 180 GLU C C 1
ATOM 6138 O O . GLU C 1 180 ? 177.876 124.392 168.821 1.00 61.94 180 GLU C O 1
ATOM 6144 N N . GLN C 1 181 ? 179.941 123.597 168.412 1.00 53.73 181 GLN C N 1
ATOM 6145 C CA . GLN C 1 181 ? 179.716 123.472 166.979 1.00 53.73 181 GLN C CA 1
ATOM 6146 C C . GLN C 1 181 ? 178.937 122.196 166.670 1.00 53.73 181 GLN C C 1
ATOM 6147 O O . GLN C 1 181 ? 179.306 121.107 167.118 1.00 53.73 181 GLN C O 1
ATOM 6153 N N . TRP C 1 182 ? 177.864 122.331 165.898 1.00 46.41 182 TRP C N 1
ATOM 6154 C CA . TRP C 1 182 ? 176.989 121.214 165.570 1.00 46.41 182 TRP C CA 1
ATOM 6155 C C . TRP C 1 182 ? 177.620 120.359 164.477 1.00 46.41 182 TRP C C 1
ATOM 6156 O O . TRP C 1 182 ? 178.624 120.744 163.878 1.00 46.41 182 TRP C O 1
ATOM 6167 N N . PRO C 1 183 ? 177.079 119.167 164.207 1.00 41.39 183 PRO C N 1
ATOM 6168 C CA . PRO C 1 183 ? 177.427 118.480 162.961 1.00 41.39 183 PRO C CA 1
ATOM 6169 C C . PRO C 1 183 ? 176.938 119.260 161.749 1.00 41.39 183 PRO C C 1
ATOM 6170 O O . PRO C 1 183 ? 175.963 120.008 161.819 1.00 41.39 183 PRO C O 1
ATOM 6174 N N . PHE C 1 184 ? 177.637 119.062 160.624 1.00 36.57 184 PHE C N 1
ATOM 6175 C CA . PHE C 1 184 ? 177.486 119.940 159.465 1.00 36.57 184 PHE C CA 1
ATOM 6176 C C . PHE C 1 184 ? 176.110 119.837 158.821 1.00 36.57 184 PHE C C 1
ATOM 6177 O O . PHE C 1 184 ? 175.598 120.833 158.306 1.00 36.57 184 PHE C O 1
ATOM 6185 N N . LEU C 1 185 ? 175.489 118.666 158.855 1.00 35.81 185 LEU C N 1
ATOM 6186 C CA . LEU C 1 185 ? 174.202 118.509 158.198 1.00 35.81 185 LEU C CA 1
ATOM 6187 C C . LEU C 1 185 ? 173.046 119.125 158.977 1.00 35.81 185 LEU C C 1
ATOM 6188 O O . LEU C 1 185 ? 171.933 119.170 158.453 1.00 35.81 185 LEU C O 1
ATOM 6193 N N . LEU C 1 186 ? 173.273 119.593 160.206 1.00 37.29 186 LEU C N 1
ATOM 6194 C CA . LEU C 1 186 ? 172.284 120.390 160.921 1.00 37.29 186 LEU C CA 1
ATOM 6195 C C . LEU C 1 186 ? 172.446 121.883 160.689 1.00 37.29 186 LEU C C 1
ATOM 6196 O O . LEU C 1 186 ? 171.492 122.636 160.899 1.00 37.29 186 LEU C O 1
ATOM 6201 N N . ARG C 1 187 ? 173.627 122.323 160.273 1.00 38.93 187 ARG C N 1
ATOM 6202 C CA . ARG C 1 187 ? 173.910 123.725 160.016 1.00 38.93 187 ARG C CA 1
ATOM 6203 C C . ARG C 1 187 ? 173.665 124.115 158.569 1.00 38.93 187 ARG C C 1
ATOM 6204 O O . ARG C 1 187 ? 174.080 125.200 158.157 1.00 38.93 187 ARG C O 1
ATOM 6212 N N . PHE C 1 188 ? 173.011 123.257 157.793 1.00 34.00 188 PHE C N 1
ATOM 6213 C CA . PHE C 1 188 ? 172.851 123.436 156.356 1.00 34.00 188 PHE C CA 1
ATOM 6214 C C . PHE C 1 188 ? 171.383 123.689 156.046 1.00 34.00 188 PHE C C 1
ATOM 6215 O O . PHE C 1 188 ? 170.602 122.733 155.944 1.00 34.00 188 PHE C O 1
ATOM 6223 N N . PRO C 1 189 ? 170.952 124.935 155.887 1.00 32.59 189 PRO C N 1
ATOM 6224 C CA . PRO C 1 189 ? 169.527 125.219 155.697 1.00 32.59 189 PRO C CA 1
ATOM 6225 C C . PRO C 1 189 ? 169.053 124.865 154.293 1.00 32.59 189 PRO C C 1
ATOM 6226 O O . PRO C 1 189 ? 169.830 124.503 153.416 1.00 32.59 189 PRO C O 1
ATOM 6230 N N . ILE C 1 190 ? 167.735 124.954 154.101 1.00 29.70 190 ILE C N 1
ATOM 6231 C CA . ILE C 1 190 ? 167.159 124.758 152.775 1.00 29.70 190 ILE C CA 1
ATOM 6232 C C . ILE C 1 190 ? 167.154 126.060 151.988 1.00 29.70 190 ILE C C 1
ATOM 6233 O O . ILE C 1 190 ? 167.017 126.038 150.756 1.00 29.70 190 ILE C O 1
ATOM 6238 N N . GLY C 1 191 ? 167.388 127.194 152.646 1.00 30.15 191 GLY C N 1
ATOM 6239 C CA . GLY C 1 191 ? 167.403 128.485 151.988 1.00 30.15 191 GLY C CA 1
ATOM 6240 C C . GLY C 1 191 ? 168.555 128.705 151.033 1.00 30.15 191 GLY C C 1
ATOM 6241 O O . GLY C 1 191 ? 168.561 129.720 150.332 1.00 30.15 191 GLY C O 1
ATOM 6242 N N . CYS C 1 192 ? 169.522 127.789 150.986 1.00 30.50 192 CYS C N 1
ATOM 6243 C CA . CYS C 1 192 ? 170.603 127.837 150.016 1.00 30.50 192 CYS C CA 1
ATOM 6244 C C . CYS C 1 192 ? 170.270 127.104 148.720 1.00 30.50 192 CYS C C 1
ATOM 6245 O O . CYS C 1 192 ? 171.171 126.825 147.927 1.00 30.50 192 CYS C O 1
ATOM 6248 N N . PHE C 1 193 ? 168.996 126.782 148.490 1.00 28.07 193 PHE C N 1
ATOM 6249 C CA . PHE C 1 193 ? 168.489 126.644 147.132 1.00 28.07 193 PHE C CA 1
ATOM 6250 C C . PHE C 1 193 ? 168.225 127.990 146.475 1.00 28.07 193 PHE C C 1
ATOM 6251 O O . PHE C 1 193 ? 167.893 128.022 145.289 1.00 28.07 193 PHE C O 1
ATOM 6259 N N . GLY C 1 194 ? 168.336 129.092 147.219 1.00 26.50 194 GLY C N 1
ATOM 6260 C CA . GLY C 1 194 ? 168.273 130.413 146.630 1.00 26.50 194 GLY C CA 1
ATOM 6261 C C . GLY C 1 194 ? 169.520 130.803 145.871 1.00 26.50 194 GLY C C 1
ATOM 6262 O O . GLY C 1 194 ? 169.461 131.698 145.026 1.00 26.50 194 GLY C O 1
ATOM 6263 N N . ILE C 1 195 ? 170.651 130.155 146.158 1.00 26.09 195 ILE C N 1
ATOM 6264 C CA . ILE C 1 195 ? 171.851 130.338 145.349 1.00 26.09 195 ILE C CA 1
ATOM 6265 C C . ILE C 1 195 ? 171.624 129.781 143.952 1.00 26.09 195 ILE C C 1
ATOM 6266 O O . ILE C 1 195 ? 172.108 130.330 142.956 1.00 26.09 195 ILE C O 1
ATOM 6271 N N . CYS C 1 196 ? 170.848 128.702 143.855 1.00 26.75 196 CYS C N 1
ATOM 6272 C CA . CYS C 1 196 ? 170.542 128.096 142.567 1.00 26.75 196 CYS C CA 1
ATOM 6273 C C . CYS C 1 196 ? 169.490 128.892 141.806 1.00 26.75 196 CYS C C 1
ATOM 6274 O O . CYS C 1 196 ? 169.506 128.906 140.573 1.00 26.75 196 CYS C O 1
ATOM 6277 N N . LEU C 1 197 ? 168.571 129.551 142.516 1.00 24.69 197 LEU C N 1
ATOM 6278 C CA . LEU C 1 197 ? 167.608 130.432 141.864 1.00 24.69 197 LEU C CA 1
ATOM 6279 C C . LEU C 1 197 ? 168.267 131.675 141.288 1.00 24.69 197 LEU C C 1
ATOM 6280 O O . LEU C 1 197 ? 167.828 132.180 140.253 1.00 24.69 197 LEU C O 1
ATOM 6285 N N . GLY C 1 198 ? 169.304 132.194 141.944 1.00 24.57 198 GLY C N 1
ATOM 6286 C CA . GLY C 1 198 ? 169.962 133.384 141.446 1.00 24.57 198 GLY C CA 1
ATOM 6287 C C . GLY C 1 198 ? 170.869 133.130 140.264 1.00 24.57 198 GLY C C 1
ATOM 6288 O O . GLY C 1 198 ? 171.048 134.014 139.424 1.00 24.57 198 GLY C O 1
ATOM 6289 N N . LEU C 1 199 ? 171.448 131.938 140.177 1.00 23.14 199 LEU C N 1
ATOM 6290 C CA . LEU C 1 199 ? 172.333 131.600 139.073 1.00 23.14 199 LEU C CA 1
ATOM 6291 C C . LEU C 1 199 ? 171.585 131.086 137.853 1.00 23.14 199 LEU C C 1
ATOM 6292 O O . LEU C 1 199 ? 171.970 131.398 136.726 1.00 23.14 199 LEU C O 1
ATOM 6297 N N . SER C 1 200 ? 170.534 130.289 138.044 1.00 22.63 200 SER C N 1
ATOM 6298 C CA . SER C 1 200 ? 169.826 129.723 136.902 1.00 22.63 200 SER C CA 1
ATOM 6299 C C . SER C 1 200 ? 168.939 130.741 136.211 1.00 22.63 200 SER C C 1
ATOM 6300 O O . SER C 1 200 ? 168.563 130.530 135.056 1.00 22.63 200 SER C O 1
ATOM 6303 N N . SER C 1 201 ? 168.600 131.830 136.885 1.00 22.17 201 SER C N 1
ATOM 6304 C CA . SER C 1 201 ? 167.844 132.907 136.274 1.00 22.17 201 SER C CA 1
ATOM 6305 C C . SER C 1 201 ? 168.729 133.849 135.472 1.00 22.17 201 SER C C 1
ATOM 6306 O O . SER C 1 201 ? 168.229 134.555 134.596 1.00 22.17 201 SER C O 1
ATOM 6309 N N . GLN C 1 202 ? 170.031 133.863 135.748 1.00 22.21 202 GLN C N 1
ATOM 6310 C CA . GLN C 1 202 ? 170.992 134.601 134.945 1.00 22.21 202 GLN C CA 1
ATOM 6311 C C . GLN C 1 202 ? 171.333 133.904 133.641 1.00 22.21 202 GLN C C 1
ATOM 6312 O O . GLN C 1 202 ? 171.849 134.552 132.729 1.00 22.21 202 GLN C O 1
ATOM 6318 N N . ALA C 1 203 ? 171.082 132.603 133.537 1.00 21.12 203 ALA C N 1
ATOM 6319 C CA . ALA C 1 203 ? 171.282 131.904 132.279 1.00 21.12 203 ALA C CA 1
ATOM 6320 C C . ALA C 1 203 ? 170.130 132.124 131.314 1.00 21.12 203 ALA C C 1
ATOM 6321 O O . ALA C 1 203 ? 170.317 131.979 130.105 1.00 21.12 203 ALA C O 1
ATOM 6323 N N . VAL C 1 204 ? 168.950 132.469 131.821 1.00 20.81 204 VAL C N 1
ATOM 6324 C CA . VAL C 1 204 ? 167.836 132.858 130.966 1.00 20.81 204 VAL C CA 1
ATOM 6325 C C . VAL C 1 204 ? 168.062 134.257 130.404 1.00 20.81 204 VAL C C 1
ATOM 6326 O O . VAL C 1 204 ? 167.721 134.538 129.252 1.00 20.81 204 VAL C O 1
ATOM 6330 N N . LEU C 1 205 ? 168.674 135.140 131.195 1.00 22.05 205 LEU C N 1
ATOM 6331 C CA . LEU C 1 205 ? 168.891 136.520 130.774 1.00 22.05 205 LEU C CA 1
ATOM 6332 C C . LEU C 1 205 ? 169.959 136.620 129.697 1.00 22.05 205 LEU C C 1
ATOM 6333 O O . LEU C 1 205 ? 169.766 137.292 128.682 1.00 22.05 205 LEU C O 1
ATOM 6338 N N . TRP C 1 206 ? 171.096 135.964 129.894 1.00 23.08 206 TRP C N 1
ATOM 6339 C CA . TRP C 1 206 ? 172.197 136.101 128.954 1.00 23.08 206 TRP C CA 1
ATOM 6340 C C . TRP C 1 206 ? 172.031 135.265 127.696 1.00 23.08 206 TRP C C 1
ATOM 6341 O O . TRP C 1 206 ? 172.879 135.351 126.805 1.00 23.08 206 TRP C O 1
ATOM 6352 N N . LEU C 1 207 ? 170.976 134.462 127.598 1.00 24.16 207 LEU C N 1
ATOM 6353 C CA . LEU C 1 207 ? 170.575 133.923 126.307 1.00 24.16 207 LEU C CA 1
ATOM 6354 C C . LEU C 1 207 ? 169.598 134.854 125.604 1.00 24.16 207 LEU C C 1
ATOM 6355 O O . LEU C 1 207 ? 169.601 134.934 124.374 1.00 24.16 207 LEU C O 1
ATOM 6360 N N . ALA C 1 208 ? 168.779 135.578 126.367 1.00 25.06 208 ALA C N 1
ATOM 6361 C CA . ALA C 1 208 ? 167.893 136.576 125.780 1.00 25.06 208 ALA C CA 1
ATOM 6362 C C . ALA C 1 208 ? 168.662 137.791 125.284 1.00 25.06 208 ALA C C 1
ATOM 6363 O O . ALA C 1 208 ? 168.251 138.419 124.309 1.00 25.06 208 ALA C O 1
ATOM 6365 N N . LEU C 1 209 ? 169.771 138.137 125.930 1.00 26.77 209 LEU C N 1
ATOM 6366 C CA . LEU C 1 209 ? 170.581 139.253 125.462 1.00 26.77 209 LEU C CA 1
ATOM 6367 C C . LEU C 1 209 ? 171.342 138.927 124.186 1.00 26.77 209 LEU C C 1
ATOM 6368 O O . LEU C 1 209 ? 171.729 139.847 123.463 1.00 26.77 209 LEU C O 1
ATOM 6373 N N . ALA C 1 210 ? 171.556 137.650 123.886 1.00 28.92 210 ALA C N 1
ATOM 6374 C CA . ALA C 1 210 ? 172.349 137.266 122.732 1.00 28.92 210 ALA C CA 1
ATOM 6375 C C . ALA C 1 210 ? 171.520 136.814 121.541 1.00 28.92 210 ALA C C 1
ATOM 6376 O O . ALA C 1 210 ? 172.063 136.717 120.438 1.00 28.92 210 ALA C O 1
ATOM 6378 N N . LYS C 1 211 ? 170.233 136.538 121.725 1.00 31.55 211 LYS C N 1
ATOM 6379 C CA . LYS C 1 211 ? 169.399 135.946 120.688 1.00 31.55 211 LYS C CA 1
ATOM 6380 C C . LYS C 1 211 ? 168.162 136.783 120.396 1.00 31.55 211 LYS C C 1
ATOM 6381 O O . LYS C 1 211 ? 167.191 136.291 119.825 1.00 31.55 211 LYS C O 1
ATOM 6387 N N . SER C 1 212 ? 168.174 138.062 120.758 1.00 33.20 212 SER C N 1
ATOM 6388 C CA . SER C 1 212 ? 166.994 138.873 120.511 1.00 33.20 212 SER C CA 1
ATOM 6389 C C . SER C 1 212 ? 167.323 139.993 119.536 1.00 33.20 212 SER C C 1
ATOM 6390 O O . SER C 1 212 ? 168.427 140.545 119.576 1.00 33.20 212 SER C O 1
ATOM 6393 N N . PRO C 1 213 ? 166.388 140.349 118.647 1.00 35.45 213 PRO C N 1
ATOM 6394 C CA . PRO C 1 213 ? 166.656 141.439 117.698 1.00 35.45 213 PRO C CA 1
ATOM 6395 C C . PRO C 1 213 ? 166.661 142.818 118.330 1.00 35.45 213 PRO C C 1
ATOM 6396 O O . PRO C 1 213 ? 167.151 143.763 117.702 1.00 35.45 213 PRO C O 1
ATOM 6400 N N . ALA C 1 214 ? 166.137 142.964 119.547 1.00 35.07 214 ALA C N 1
ATOM 6401 C CA . ALA C 1 214 ? 166.172 144.250 120.228 1.00 35.07 214 ALA C CA 1
ATOM 6402 C C . ALA C 1 214 ? 167.569 144.597 120.723 1.00 35.07 214 ALA C C 1
ATOM 6403 O O . ALA C 1 214 ? 167.901 145.779 120.851 1.00 35.07 214 ALA C O 1
ATOM 6405 N N . THR C 1 215 ? 168.396 143.597 121.014 1.00 36.39 215 THR C N 1
ATOM 6406 C CA . THR C 1 215 ? 169.736 143.814 121.545 1.00 36.39 215 THR C CA 1
ATOM 6407 C C . THR C 1 215 ? 170.813 143.293 120.599 1.00 36.39 215 THR C C 1
ATOM 6408 O O . THR C 1 215 ? 171.868 142.845 121.043 1.00 36.39 215 THR C O 1
ATOM 6412 N N . ASN C 1 216 ? 170.560 143.348 119.292 1.00 41.22 216 ASN C N 1
ATOM 6413 C CA . ASN C 1 216 ? 171.515 142.868 118.302 1.00 41.22 216 ASN C CA 1
ATOM 6414 C C . ASN C 1 216 ? 172.732 143.777 118.182 1.00 41.22 216 ASN C C 1
ATOM 6415 O O . ASN C 1 216 ? 173.810 143.308 117.810 1.00 41.22 216 ASN C O 1
ATOM 6420 N N . PHE C 1 217 ? 172.593 145.058 118.519 1.00 39.61 217 PHE C N 1
ATOM 6421 C CA . PHE C 1 217 ? 173.665 146.032 118.340 1.00 39.61 217 PHE C CA 1
ATOM 6422 C C . PHE C 1 217 ? 174.807 145.865 119.335 1.00 39.61 217 PHE C C 1
ATOM 6423 O O . PHE C 1 217 ? 175.819 146.559 119.201 1.00 39.61 217 PHE C O 1
ATOM 6431 N N . LEU C 1 218 ? 174.675 144.978 120.322 1.00 40.67 218 LEU C N 1
ATOM 6432 C CA . LEU C 1 218 ? 175.705 144.780 121.328 1.00 40.67 218 LEU C CA 1
ATOM 6433 C C . LEU C 1 218 ? 176.689 143.676 120.971 1.00 40.67 218 LEU C C 1
ATOM 6434 O O . LEU C 1 218 ? 177.819 143.705 121.468 1.00 40.67 218 LEU C O 1
ATOM 6439 N N . HIS C 1 219 ? 176.273 142.723 120.130 1.00 43.16 219 HIS C N 1
ATOM 6440 C CA . HIS C 1 219 ? 177.081 141.587 119.665 1.00 43.16 219 HIS C CA 1
ATOM 6441 C C . HIS C 1 219 ? 177.609 140.752 120.830 1.00 43.16 219 HIS C C 1
ATOM 6442 O O . HIS C 1 219 ? 178.798 140.451 120.926 1.00 43.16 219 HIS C O 1
ATOM 6449 N N . ILE C 1 220 ? 176.701 140.380 121.721 1.00 37.43 220 ILE C N 1
ATOM 6450 C CA . ILE C 1 220 ? 177.046 139.593 122.900 1.00 37.43 220 ILE C CA 1
ATOM 6451 C C . ILE C 1 220 ? 177.241 138.143 122.485 1.00 37.43 220 ILE C C 1
ATOM 6452 O O . ILE C 1 220 ? 176.395 137.566 121.793 1.00 37.43 220 ILE C O 1
ATOM 6457 N N . THR C 1 221 ? 178.366 137.557 122.890 1.00 34.77 221 THR C N 1
ATOM 6458 C CA . THR C 1 221 ? 178.678 136.194 122.498 1.00 34.77 221 THR C CA 1
ATOM 6459 C C . THR C 1 221 ? 177.786 135.203 123.248 1.00 34.77 221 THR C C 1
ATOM 6460 O O . THR C 1 221 ? 177.400 135.444 124.394 1.00 34.77 221 THR C O 1
ATOM 6464 N N . PRO C 1 222 ? 177.392 134.107 122.603 1.00 32.13 222 PRO C N 1
ATOM 6465 C CA . PRO C 1 222 ? 176.580 133.086 123.283 1.00 32.13 222 PRO C CA 1
ATOM 6466 C C . PRO C 1 222 ? 177.363 132.121 124.163 1.00 32.13 222 PRO C C 1
ATOM 6467 O O . PRO C 1 222 ? 176.793 131.115 124.592 1.00 32.13 222 PRO C O 1
ATOM 6471 N N . LEU C 1 223 ? 178.636 132.392 124.429 1.00 30.61 223 LEU C N 1
ATOM 6472 C CA . LEU C 1 223 ? 179.446 131.624 125.360 1.00 30.61 223 LEU C CA 1
ATOM 6473 C C . LEU C 1 223 ? 179.311 132.113 126.789 1.00 30.61 223 LEU C C 1
ATOM 6474 O O . LEU C 1 223 ? 179.900 131.513 127.689 1.00 30.61 223 LEU C O 1
ATOM 6479 N N . ILE C 1 224 ? 178.578 133.196 127.018 1.00 28.30 224 ILE C N 1
ATOM 6480 C CA . ILE C 1 224 ? 178.261 133.580 128.384 1.00 28.30 224 ILE C CA 1
ATOM 6481 C C . ILE C 1 224 ? 177.128 132.706 128.903 1.00 28.30 224 ILE C C 1
ATOM 6482 O O . ILE C 1 224 ? 177.069 132.403 130.095 1.00 28.30 224 ILE C O 1
ATOM 6487 N N . ASN C 1 225 ? 176.253 132.232 128.017 1.00 27.12 225 ASN C N 1
ATOM 6488 C CA . ASN C 1 225 ? 175.222 131.287 128.427 1.00 27.12 225 ASN C CA 1
ATOM 6489 C C . ASN C 1 225 ? 175.805 129.917 128.756 1.00 27.12 225 ASN C C 1
ATOM 6490 O O . ASN C 1 225 ? 175.264 129.228 129.619 1.00 27.12 225 ASN C O 1
ATOM 6495 N N . LEU C 1 226 ? 176.877 129.492 128.075 1.00 28.45 226 LEU C N 1
ATOM 6496 C CA . LEU C 1 226 ? 177.514 128.213 128.394 1.00 28.45 226 LEU C CA 1
ATOM 6497 C C . LEU C 1 226 ? 178.069 128.190 129.806 1.00 28.45 226 LEU C C 1
ATOM 6498 O O . LEU C 1 226 ? 177.829 127.245 130.560 1.00 28.45 226 LEU C O 1
ATOM 6503 N N . VAL C 1 227 ? 178.839 129.210 130.173 1.00 26.91 227 VAL C N 1
ATOM 6504 C CA . VAL C 1 227 ? 179.551 129.167 131.438 1.00 26.91 227 VAL C CA 1
ATOM 6505 C C . VAL C 1 227 ? 178.619 129.412 132.620 1.00 26.91 227 VAL C C 1
ATOM 6506 O O . VAL C 1 227 ? 178.918 128.975 133.733 1.00 26.91 227 VAL C O 1
ATOM 6510 N N . VAL C 1 228 ? 177.470 130.041 132.411 1.00 24.80 228 VAL C N 1
ATOM 6511 C CA . VAL C 1 228 ? 176.520 130.240 133.498 1.00 24.80 228 VAL C CA 1
ATOM 6512 C C . VAL C 1 228 ? 175.571 129.052 133.626 1.00 24.80 228 VAL C C 1
ATOM 6513 O O . VAL C 1 228 ? 175.195 128.675 134.737 1.00 24.80 228 VAL C O 1
ATOM 6517 N N . TRP C 1 229 ? 175.208 128.406 132.513 1.00 22.62 229 TRP C N 1
ATOM 6518 C CA . TRP C 1 229 ? 174.341 127.231 132.583 1.00 22.62 229 TRP C CA 1
ATOM 6519 C C . TRP C 1 229 ? 175.076 126.045 133.192 1.00 22.62 229 TRP C C 1
ATOM 6520 O O . TRP C 1 229 ? 174.500 125.290 133.979 1.00 22.62 229 TRP C O 1
ATOM 6531 N N . LEU C 1 230 ? 176.350 125.868 132.839 1.00 25.34 230 LEU C N 1
ATOM 6532 C CA . LEU C 1 230 ? 177.130 124.763 133.383 1.00 25.34 230 LEU C CA 1
ATOM 6533 C C . LEU C 1 230 ? 177.515 124.994 134.836 1.00 25.34 230 LEU C C 1
ATOM 6534 O O . LEU C 1 230 ? 177.620 124.032 135.599 1.00 25.34 230 LEU C O 1
ATOM 6539 N N . PHE C 1 231 ? 177.741 126.242 135.241 1.00 25.39 231 PHE C N 1
ATOM 6540 C CA . PHE C 1 231 ? 178.049 126.511 136.639 1.00 25.39 231 PHE C CA 1
ATOM 6541 C C . PHE C 1 231 ? 176.809 126.441 137.519 1.00 25.39 231 PHE C C 1
ATOM 6542 O O . PHE C 1 231 ? 176.907 126.054 138.683 1.00 25.39 231 PHE C O 1
ATOM 6550 N N . SER C 1 232 ? 175.640 126.794 136.987 1.00 24.03 232 SER C N 1
ATOM 6551 C CA . SER C 1 232 ? 174.406 126.650 137.747 1.00 24.03 232 SER C CA 1
ATOM 6552 C C . SER C 1 232 ? 173.963 125.201 137.870 1.00 24.03 232 SER C C 1
ATOM 6553 O O . SER C 1 232 ? 173.146 124.889 138.738 1.00 24.03 232 SER C O 1
ATOM 6556 N N . LEU C 1 233 ? 174.477 124.318 137.024 1.00 24.30 233 LEU C N 1
ATOM 6557 C CA . LEU C 1 233 ? 174.118 122.909 137.032 1.00 24.30 233 LEU C CA 1
ATOM 6558 C C . LEU C 1 233 ? 175.027 122.084 137.932 1.00 24.30 233 LEU C C 1
ATOM 6559 O O . LEU C 1 233 ? 174.619 121.014 138.386 1.00 24.30 233 LEU C O 1
ATOM 6564 N N . VAL C 1 234 ? 176.238 122.560 138.212 1.00 24.81 234 VAL C N 1
ATOM 6565 C CA . VAL C 1 234 ? 177.103 121.904 139.185 1.00 24.81 234 VAL C CA 1
ATOM 6566 C C . VAL C 1 234 ? 176.702 122.298 140.602 1.00 24.81 234 VAL C C 1
ATOM 6567 O O . VAL C 1 234 ? 176.749 121.478 141.524 1.00 24.81 234 VAL C O 1
ATOM 6571 N N . VAL C 1 235 ? 176.269 123.544 140.792 1.00 24.42 235 VAL C N 1
ATOM 6572 C CA . VAL C 1 235 ? 175.805 123.995 142.101 1.00 24.42 235 VAL C CA 1
ATOM 6573 C C . VAL C 1 235 ? 174.482 123.327 142.463 1.00 24.42 235 VAL C C 1
ATOM 6574 O O . VAL C 1 235 ? 174.261 122.950 143.618 1.00 24.42 235 VAL C O 1
ATOM 6578 N N . LEU C 1 236 ? 173.609 123.118 141.476 1.00 24.93 236 LEU C N 1
ATOM 6579 C CA . LEU C 1 236 ? 172.324 122.467 141.720 1.00 24.93 236 LEU C CA 1
ATOM 6580 C C . LEU C 1 236 ? 172.498 120.999 142.089 1.00 24.93 236 LEU C C 1
ATOM 6581 O O . LEU C 1 236 ? 171.795 120.494 142.966 1.00 24.93 236 LEU C O 1
ATOM 6586 N N . VAL C 1 237 ? 173.432 120.299 141.446 1.00 26.07 237 VAL C N 1
ATOM 6587 C CA . VAL C 1 237 ? 173.642 118.893 141.779 1.00 26.07 237 VAL C CA 1
ATOM 6588 C C . VAL C 1 237 ? 174.464 118.731 143.048 1.00 26.07 237 VAL C C 1
ATOM 6589 O O . VAL C 1 237 ? 174.505 117.637 143.618 1.00 26.07 237 VAL C O 1
ATOM 6593 N N . SER C 1 238 ? 175.099 119.801 143.531 1.00 26.90 238 SER C N 1
ATOM 6594 C CA . SER C 1 238 ? 175.845 119.775 144.782 1.00 26.90 238 SER C CA 1
ATOM 6595 C C . SER C 1 238 ? 174.968 120.074 145.987 1.00 26.90 238 SER C C 1
ATOM 6596 O O . SER C 1 238 ? 175.127 119.441 147.030 1.00 26.90 238 SER C O 1
ATOM 6599 N N . VAL C 1 239 ? 174.057 121.039 145.864 1.00 27.21 239 VAL C N 1
ATOM 6600 C CA . VAL C 1 239 ? 173.147 121.368 146.956 1.00 27.21 239 VAL C CA 1
ATOM 6601 C C . VAL C 1 239 ? 172.115 120.263 147.142 1.00 27.21 239 VAL C C 1
ATOM 6602 O O . VAL C 1 239 ? 171.756 119.912 148.271 1.00 27.21 239 VAL C O 1
ATOM 6606 N N . SER C 1 240 ? 171.658 119.663 146.042 1.00 28.42 240 SER C N 1
ATOM 6607 C CA . SER C 1 240 ? 170.637 118.624 146.119 1.00 28.42 240 SER C CA 1
ATOM 6608 C C . SER C 1 240 ? 171.184 117.322 146.679 1.00 28.42 240 SER C C 1
ATOM 6609 O O . SER C 1 240 ? 170.448 116.576 147.325 1.00 28.42 240 SER C O 1
ATOM 6612 N N . PHE C 1 241 ? 172.458 117.027 146.449 1.00 31.94 241 PHE C N 1
ATOM 6613 C CA . PHE C 1 241 ? 173.015 115.793 146.983 1.00 31.94 241 PHE C CA 1
ATOM 6614 C C . PHE C 1 241 ? 173.253 115.885 148.482 1.00 31.94 241 PHE C C 1
ATOM 6615 O O . PHE C 1 241 ? 173.005 114.920 149.202 1.00 31.94 241 PHE C O 1
ATOM 6623 N N . THR C 1 242 ? 173.727 117.024 148.977 1.00 31.50 242 THR C N 1
ATOM 6624 C CA . THR C 1 242 ? 173.951 117.164 150.409 1.00 31.50 242 THR C CA 1
ATOM 6625 C C . THR C 1 242 ? 172.705 117.583 151.175 1.00 31.50 242 THR C C 1
ATOM 6626 O O . THR C 1 242 ? 172.799 117.823 152.379 1.00 31.50 242 THR C O 1
ATOM 6630 N N . TYR C 1 243 ? 171.549 117.674 150.525 1.00 29.94 243 TYR C N 1
ATOM 6631 C CA . TYR C 1 243 ? 170.299 117.804 151.256 1.00 29.94 243 TYR C CA 1
ATOM 6632 C C . TYR C 1 243 ? 169.550 116.485 151.351 1.00 29.94 243 TYR C C 1
ATOM 6633 O O . TYR C 1 243 ? 168.753 116.303 152.272 1.00 29.94 243 TYR C O 1
ATOM 6642 N N . ILE C 1 244 ? 169.795 115.564 150.420 1.00 30.94 244 ILE C N 1
ATOM 6643 C CA . ILE C 1 244 ? 169.281 114.205 150.545 1.00 30.94 244 ILE C CA 1
ATOM 6644 C C . ILE C 1 244 ? 169.961 113.483 151.703 1.00 30.94 244 ILE C C 1
ATOM 6645 O O . ILE C 1 244 ? 169.320 112.732 152.446 1.00 30.94 244 ILE C O 1
ATOM 6650 N N . LEU C 1 245 ? 171.251 113.740 151.915 1.00 31.80 245 LEU C N 1
ATOM 6651 C CA . LEU C 1 245 ? 171.944 113.194 153.076 1.00 31.80 245 LEU C CA 1
ATOM 6652 C C . LEU C 1 245 ? 171.476 113.809 154.389 1.00 31.80 245 LEU C C 1
ATOM 6653 O O . LEU C 1 245 ? 171.684 113.208 155.444 1.00 31.80 245 LEU C O 1
ATOM 6658 N N . LYS C 1 246 ? 170.865 114.990 154.358 1.00 31.46 246 LYS C N 1
ATOM 6659 C CA . LYS C 1 246 ? 170.238 115.523 155.560 1.00 31.46 246 LYS C CA 1
ATOM 6660 C C . LYS C 1 246 ? 168.932 114.795 155.860 1.00 31.46 246 LYS C C 1
ATOM 6661 O O . LYS C 1 246 ? 168.594 114.579 157.026 1.00 31.46 246 LYS C O 1
ATOM 6667 N N . CYS C 1 247 ? 168.200 114.394 154.822 1.00 32.91 247 CYS C N 1
ATOM 6668 C CA . CYS C 1 247 ? 166.960 113.650 155.001 1.00 32.91 247 CYS C CA 1
ATOM 6669 C C . CYS C 1 247 ? 167.195 112.225 155.479 1.00 32.91 247 CYS C C 1
ATOM 6670 O O . CYS C 1 247 ? 166.313 111.648 156.114 1.00 32.91 247 CYS C O 1
ATOM 6673 N N . ILE C 1 248 ? 168.353 111.643 155.184 1.00 33.12 248 ILE C N 1
ATOM 6674 C CA . ILE C 1 248 ? 168.634 110.277 155.605 1.00 33.12 248 ILE C CA 1
ATOM 6675 C C . ILE C 1 248 ? 169.025 110.234 157.075 1.00 33.12 248 ILE C C 1
ATOM 6676 O O . ILE C 1 248 ? 168.552 109.380 157.833 1.00 33.12 248 ILE C O 1
ATOM 6681 N N . PHE C 1 249 ? 169.866 111.164 157.514 1.00 33.46 249 PHE C N 1
ATOM 6682 C CA . PHE C 1 249 ? 170.424 111.085 158.856 1.00 33.46 249 PHE C CA 1
ATOM 6683 C C . PHE C 1 249 ? 169.724 111.984 159.865 1.00 33.46 249 PHE C C 1
ATOM 6684 O O . PHE C 1 249 ? 169.725 111.666 161.057 1.00 33.46 249 PHE C O 1
ATOM 6692 N N . TYR C 1 250 ? 169.131 113.091 159.430 1.00 31.68 250 TYR C N 1
ATOM 6693 C CA . TYR C 1 250 ? 168.577 114.108 160.321 1.00 31.68 250 TYR C CA 1
ATOM 6694 C C . TYR C 1 250 ? 167.188 114.517 159.866 1.00 31.68 250 TYR C C 1
ATOM 6695 O O . TYR C 1 250 ? 166.902 115.695 159.665 1.00 31.68 250 TYR C O 1
ATOM 6704 N N . PHE C 1 251 ? 166.306 113.536 159.668 1.00 31.72 251 PHE C N 1
ATOM 6705 C CA . PHE C 1 251 ? 164.982 113.814 159.125 1.00 31.72 251 PHE C CA 1
ATOM 6706 C C . PHE C 1 251 ? 164.079 114.548 160.113 1.00 31.72 251 PHE C C 1
ATOM 6707 O O . PHE C 1 251 ? 163.086 115.150 159.697 1.00 31.72 251 PHE C O 1
ATOM 6715 N N . GLU C 1 252 ? 164.412 114.550 161.404 1.00 33.90 252 GLU C N 1
ATOM 6716 C CA . GLU C 1 252 ? 163.631 115.325 162.362 1.00 33.90 252 GLU C CA 1
ATOM 6717 C C . GLU C 1 252 ? 163.866 116.822 162.227 1.00 33.90 252 GLU C C 1
ATOM 6718 O O . GLU C 1 252 ? 162.991 117.606 162.598 1.00 33.90 252 GLU C O 1
ATOM 6724 N N . ALA C 1 253 ? 165.023 117.232 161.707 1.00 30.16 253 ALA C N 1
ATOM 6725 C CA . ALA C 1 253 ? 165.287 118.637 161.435 1.00 30.16 253 ALA C CA 1
ATOM 6726 C C . ALA C 1 253 ? 164.701 119.093 160.109 1.00 30.16 253 ALA C C 1
ATOM 6727 O O . ALA C 1 253 ? 164.424 120.282 159.950 1.00 30.16 253 ALA C O 1
ATOM 6729 N N . VAL C 1 254 ? 164.516 118.175 159.160 1.00 29.99 254 VAL C N 1
ATOM 6730 C CA . VAL C 1 254 ? 163.860 118.496 157.898 1.00 29.99 254 VAL C CA 1
ATOM 6731 C C . VAL C 1 254 ? 162.383 118.780 158.128 1.00 29.99 254 VAL C C 1
ATOM 6732 O O . VAL C 1 254 ? 161.796 119.647 157.470 1.00 29.99 254 VAL C O 1
ATOM 6736 N N . LYS C 1 255 ? 161.768 118.094 159.092 1.00 31.20 255 LYS C N 1
ATOM 6737 C CA . LYS C 1 255 ? 160.367 118.332 159.413 1.00 31.20 255 LYS C CA 1
ATOM 6738 C C . LYS C 1 255 ? 160.158 119.653 160.138 1.00 31.20 255 LYS C C 1
ATOM 6739 O O . LYS C 1 255 ? 159.115 120.280 159.965 1.00 31.20 255 LYS C O 1
ATOM 6745 N N . ARG C 1 256 ? 161.122 120.087 160.956 1.00 33.68 256 ARG C N 1
ATOM 6746 C CA . ARG C 1 256 ? 161.046 121.410 161.568 1.00 33.68 256 ARG C CA 1
ATOM 6747 C C . ARG C 1 256 ? 161.098 122.529 160.541 1.00 33.68 256 ARG C C 1
ATOM 6748 O O . ARG C 1 256 ? 160.479 123.572 160.755 1.00 33.68 256 ARG C O 1
ATOM 6756 N N . GLU C 1 257 ? 161.815 122.334 159.440 1.00 31.61 257 GLU C N 1
ATOM 6757 C CA . GLU C 1 257 ? 161.843 123.295 158.351 1.00 31.61 257 GLU C CA 1
ATOM 6758 C C . GLU C 1 257 ? 160.593 123.254 157.492 1.00 31.61 257 GLU C C 1
ATOM 6759 O O . GLU C 1 257 ? 160.236 124.273 156.900 1.00 31.61 257 GLU C O 1
ATOM 6765 N N . TYR C 1 258 ? 159.923 122.107 157.413 1.00 29.37 258 TYR C N 1
ATOM 6766 C CA . TYR C 1 258 ? 158.723 121.995 156.597 1.00 29.37 258 TYR C CA 1
ATOM 6767 C C . TYR C 1 258 ? 157.539 122.717 157.221 1.00 29.37 258 TYR C C 1
ATOM 6768 O O . TYR C 1 258 ? 156.669 123.197 156.494 1.00 29.37 258 TYR C O 1
ATOM 6777 N N . PHE C 1 259 ? 157.478 122.810 158.545 1.00 32.39 259 PHE C N 1
ATOM 6778 C CA . PHE C 1 259 ? 156.384 123.499 159.208 1.00 32.39 259 PHE C CA 1
ATOM 6779 C C . PHE C 1 259 ? 156.738 124.923 159.611 1.00 32.39 259 PHE C C 1
ATOM 6780 O O . PHE C 1 259 ? 155.885 125.628 160.152 1.00 32.39 259 PHE C O 1
ATOM 6788 N N . HIS C 1 260 ? 157.969 125.350 159.370 1.00 31.67 260 HIS C N 1
ATOM 6789 C CA . HIS C 1 260 ? 158.354 126.743 159.548 1.00 31.67 260 HIS C CA 1
ATOM 6790 C C . HIS C 1 260 ? 157.667 127.587 158.483 1.00 31.67 260 HIS C C 1
ATOM 6791 O O . HIS C 1 260 ? 157.811 127.289 157.302 1.00 31.67 260 HIS C O 1
ATOM 6798 N N . PRO C 1 261 ? 156.952 128.658 158.854 1.00 33.57 261 PRO C N 1
ATOM 6799 C CA . PRO C 1 261 ? 156.070 129.340 157.887 1.00 33.57 261 PRO C CA 1
ATOM 6800 C C . PRO C 1 261 ? 156.787 130.057 156.753 1.00 33.57 261 PRO C C 1
ATOM 6801 O O . PRO C 1 261 ? 156.153 130.340 155.733 1.00 33.57 261 PRO C O 1
ATOM 6805 N N . VAL C 1 262 ? 158.070 130.361 156.893 1.00 31.03 262 VAL C N 1
ATOM 6806 C CA . VAL C 1 262 ? 158.829 130.959 155.802 1.00 31.03 262 VAL C CA 1
ATOM 6807 C C . VAL C 1 262 ? 159.468 129.887 154.927 1.00 31.03 262 VAL C C 1
ATOM 6808 O O . VAL C 1 262 ? 159.480 130.003 153.702 1.00 31.03 262 VAL C O 1
ATOM 6812 N N . ARG C 1 263 ? 159.961 128.813 155.534 1.00 29.29 263 ARG C N 1
ATOM 6813 C CA . ARG C 1 263 ? 160.731 127.802 154.827 1.00 29.29 263 ARG C CA 1
ATOM 6814 C C . ARG C 1 263 ? 159.875 126.714 154.189 1.00 29.29 263 ARG C C 1
ATOM 6815 O O . ARG C 1 263 ? 160.442 125.737 153.694 1.00 29.29 263 ARG C O 1
ATOM 6823 N N . VAL C 1 264 ? 158.541 126.831 154.216 1.00 28.87 264 VAL C N 1
ATOM 6824 C CA . VAL C 1 264 ? 157.696 125.952 153.408 1.00 28.87 264 VAL C CA 1
ATOM 6825 C C . VAL C 1 264 ? 157.996 126.165 151.935 1.00 28.87 264 VAL C C 1
ATOM 6826 O O . VAL C 1 264 ? 158.116 125.213 151.157 1.00 28.87 264 VAL C O 1
ATOM 6830 N N . ASN C 1 265 ? 158.158 127.423 151.546 1.00 27.50 265 ASN C N 1
ATOM 6831 C CA . ASN C 1 265 ? 158.187 127.860 150.164 1.00 27.50 265 ASN C CA 1
ATOM 6832 C C . ASN C 1 265 ? 159.490 127.528 149.458 1.00 27.50 265 ASN C C 1
ATOM 6833 O O . ASN C 1 265 ? 159.553 127.640 148.233 1.00 27.50 265 ASN C O 1
ATOM 6838 N N . PHE C 1 266 ? 160.519 127.130 150.190 1.00 26.79 266 PHE C N 1
ATOM 6839 C CA . PHE C 1 266 ? 161.773 126.692 149.606 1.00 26.79 266 PHE C CA 1
ATOM 6840 C C . PHE C 1 266 ? 161.799 125.201 149.327 1.00 26.79 266 PHE C C 1
ATOM 6841 O O . PHE C 1 266 ? 162.839 124.679 148.924 1.00 26.79 266 PHE C O 1
ATOM 6849 N N . PHE C 1 267 ? 160.688 124.506 149.545 1.00 25.07 267 PHE C N 1
ATOM 6850 C CA . PHE C 1 267 ? 160.502 123.161 149.028 1.00 25.07 267 PHE C CA 1
ATOM 6851 C C . PHE C 1 267 ? 159.948 123.162 147.613 1.00 25.07 267 PHE C C 1
ATOM 6852 O O . PHE C 1 267 ? 160.093 122.163 146.905 1.00 25.07 267 PHE C O 1
ATOM 6860 N N . PHE C 1 268 ? 159.323 124.261 147.191 1.00 24.46 268 PHE C N 1
ATOM 6861 C CA . PHE C 1 268 ? 158.982 124.473 145.790 1.00 24.46 268 PHE C CA 1
ATOM 6862 C C . PHE C 1 268 ? 160.197 124.854 144.959 1.00 24.46 268 PHE C C 1
ATOM 6863 O O . PHE C 1 268 ? 160.222 124.596 143.755 1.00 24.46 268 PHE C O 1
ATOM 6871 N N . ALA C 1 269 ? 161.193 125.468 145.589 1.00 23.86 269 ALA C N 1
ATOM 6872 C CA . ALA C 1 269 ? 162.355 126.017 144.893 1.00 23.86 269 ALA C CA 1
ATOM 6873 C C . ALA C 1 269 ? 163.245 125.043 144.111 1.00 23.86 269 ALA C C 1
ATOM 6874 O O . ALA C 1 269 ? 163.801 125.485 143.092 1.00 23.86 269 ALA C O 1
ATOM 6876 N N . PRO C 1 270 ? 163.488 123.774 144.507 1.00 23.45 270 PRO C N 1
ATOM 6877 C CA . PRO C 1 270 ? 164.324 122.913 143.648 1.00 23.45 270 PRO C CA 1
ATOM 6878 C C . PRO C 1 270 ? 163.726 122.590 142.290 1.00 23.45 270 PRO C C 1
ATOM 6879 O O . PRO C 1 270 ? 164.482 122.265 141.371 1.00 23.45 270 PRO C O 1
ATOM 6883 N N . TRP C 1 271 ? 162.412 122.676 142.129 1.00 24.05 271 TRP C N 1
ATOM 6884 C CA . TRP C 1 271 ? 161.769 122.306 140.881 1.00 24.05 271 TRP C CA 1
ATOM 6885 C C . TRP C 1 271 ? 161.548 123.496 139.964 1.00 24.05 271 TRP C C 1
ATOM 6886 O O . TRP C 1 271 ? 161.266 123.299 138.781 1.00 24.05 271 TRP C O 1
ATOM 6897 N N . VAL C 1 272 ? 161.679 124.716 140.481 1.00 22.35 272 VAL C N 1
ATOM 6898 C CA . VAL C 1 272 ? 161.683 125.915 139.654 1.00 22.35 272 VAL C CA 1
ATOM 6899 C C . VAL C 1 272 ? 163.058 126.118 139.024 1.00 22.35 272 VAL C C 1
ATOM 6900 O O . VAL C 1 272 ? 163.161 126.622 137.903 1.00 22.35 272 VAL C O 1
ATOM 6904 N N . VAL C 1 273 ? 164.121 125.700 139.714 1.00 23.08 273 VAL C N 1
ATOM 6905 C CA . VAL C 1 273 ? 165.471 125.756 139.159 1.00 23.08 273 VAL C CA 1
ATOM 6906 C C . VAL C 1 273 ? 165.607 124.798 137.983 1.00 23.08 273 VAL C C 1
ATOM 6907 O O . VAL C 1 273 ? 166.268 125.106 136.986 1.00 23.08 273 VAL C O 1
ATOM 6911 N N . CYS C 1 274 ? 164.953 123.639 138.063 1.00 24.79 274 CYS C N 1
ATOM 6912 C CA . CYS C 1 274 ? 165.036 122.656 136.989 1.00 24.79 274 CYS C CA 1
ATOM 6913 C C . CYS C 1 274 ? 164.292 123.107 135.740 1.00 24.79 274 CYS C C 1
ATOM 6914 O O . CYS C 1 274 ? 164.624 122.667 134.636 1.00 24.79 274 CYS C O 1
ATOM 6917 N N . MET C 1 275 ? 163.299 123.979 135.887 1.00 23.73 275 MET C N 1
ATOM 6918 C CA . MET C 1 275 ? 162.578 124.517 134.742 1.00 23.73 275 MET C CA 1
ATOM 6919 C C . MET C 1 275 ? 163.267 125.733 134.134 1.00 23.73 275 MET C C 1
ATOM 6920 O O . MET C 1 275 ? 163.101 125.993 132.942 1.00 23.73 275 MET C O 1
ATOM 6925 N N . PHE C 1 276 ? 164.045 126.479 134.920 1.00 22.12 276 PHE C N 1
ATOM 6926 C CA . PHE C 1 276 ? 164.896 127.530 134.368 1.00 22.12 276 PHE C CA 1
ATOM 6927 C C . PHE C 1 276 ? 166.044 126.977 133.545 1.00 22.12 276 PHE C C 1
ATOM 6928 O O . PHE C 1 276 ? 166.479 127.623 132.590 1.00 22.12 276 PHE C O 1
ATOM 6936 N N . LEU C 1 277 ? 166.569 125.815 133.906 1.00 21.31 277 LEU C N 1
ATOM 6937 C CA . LEU C 1 277 ? 167.646 125.231 133.126 1.00 21.31 277 LEU C CA 1
ATOM 6938 C C . LEU C 1 277 ? 167.155 124.556 131.856 1.00 21.31 277 LEU C C 1
ATOM 6939 O O . LEU C 1 277 ? 167.975 124.246 130.987 1.00 21.31 277 LEU C O 1
ATOM 6944 N N . ALA C 1 278 ? 165.852 124.330 131.725 1.00 23.23 278 ALA C N 1
ATOM 6945 C CA . ALA C 1 278 ? 165.264 123.650 130.581 1.00 23.23 278 ALA C CA 1
ATOM 6946 C C . ALA C 1 278 ? 164.763 124.601 129.510 1.00 23.23 278 ALA C C 1
ATOM 6947 O O . ALA C 1 278 ? 164.777 124.244 128.329 1.00 23.23 278 ALA C O 1
ATOM 6949 N N . ILE C 1 279 ? 164.318 125.803 129.890 1.00 23.42 279 ILE C N 1
ATOM 6950 C CA . ILE C 1 279 ? 163.914 126.806 128.915 1.00 23.42 279 ILE C CA 1
ATOM 6951 C C . ILE C 1 279 ? 165.082 127.653 128.445 1.00 23.42 279 ILE C C 1
ATOM 6952 O O . ILE C 1 279 ? 164.876 128.610 127.689 1.00 23.42 279 ILE C O 1
ATOM 6957 N N . SER C 1 280 ? 166.302 127.332 128.861 1.00 24.18 280 SER C N 1
ATOM 6958 C CA . SER C 1 280 ? 167.465 128.140 128.534 1.00 24.18 280 SER C CA 1
ATOM 6959 C C . SER C 1 280 ? 168.679 127.286 128.207 1.00 24.18 280 SER C C 1
ATOM 6960 O O . SER C 1 280 ? 169.805 127.674 128.526 1.00 24.18 280 SER C O 1
ATOM 6963 N N . VAL C 1 281 ? 168.471 126.125 127.594 1.00 28.39 281 VAL C N 1
ATOM 6964 C CA . VAL C 1 281 ? 169.585 125.234 127.241 1.00 28.39 281 VAL C CA 1
ATOM 6965 C C . VAL C 1 281 ? 170.438 125.890 126.161 1.00 28.39 281 VAL C C 1
ATOM 6966 O O . VAL C 1 281 ? 169.896 126.614 125.310 1.00 28.39 281 VAL C O 1
ATOM 6970 N N . PRO C 1 282 ? 171.757 125.725 126.190 1.00 34.97 282 PRO C N 1
ATOM 6971 C CA . PRO C 1 282 ? 172.607 126.323 125.169 1.00 34.97 282 PRO C CA 1
ATOM 6972 C C . PRO C 1 282 ? 172.366 125.689 123.813 1.00 34.97 282 PRO C C 1
ATOM 6973 O O . PRO C 1 282 ? 172.203 124.465 123.713 1.00 34.97 282 PRO C O 1
ATOM 6977 N N . PRO C 1 283 ? 172.327 126.491 122.744 1.00 42.88 283 PRO C N 1
ATOM 6978 C CA . PRO C 1 283 ? 172.125 125.927 121.401 1.00 42.88 283 PRO C CA 1
ATOM 6979 C C . PRO C 1 283 ? 173.291 125.094 120.898 1.00 42.88 283 PRO C C 1
ATOM 6980 O O . PRO C 1 283 ? 173.140 124.402 119.887 1.00 42.88 283 PRO C O 1
ATOM 6984 N N . MET C 1 284 ? 174.446 125.150 121.555 1.00 50.77 284 MET C N 1
ATOM 6985 C CA . MET C 1 284 ? 175.522 124.216 121.257 1.00 50.77 284 MET C CA 1
ATOM 6986 C C . MET C 1 284 ? 175.126 122.787 121.617 1.00 50.77 284 MET C C 1
ATOM 6987 O O . MET C 1 284 ? 175.467 121.844 120.894 1.00 50.77 284 MET C O 1
ATOM 6992 N N . PHE C 1 285 ? 174.392 122.605 122.718 1.00 50.27 285 PHE C N 1
ATOM 6993 C CA . PHE C 1 285 ? 174.015 121.257 123.127 1.00 50.27 285 PHE C CA 1
ATOM 6994 C C . PHE C 1 285 ? 172.748 120.792 122.426 1.00 50.27 285 PHE C C 1
ATOM 6995 O O . PHE C 1 285 ? 172.625 119.615 122.075 1.00 50.27 285 PHE C O 1
ATOM 7003 N N . SER C 1 286 ? 171.793 121.699 122.215 1.00 57.18 286 SER C N 1
ATOM 7004 C CA . SER C 1 286 ? 170.483 121.362 121.661 1.00 57.18 286 SER C CA 1
ATOM 7005 C C . SER C 1 286 ? 170.210 122.121 120.366 1.00 57.18 286 SER C C 1
ATOM 7006 O O . SER C 1 286 ? 169.502 123.138 120.383 1.00 57.18 286 SER C O 1
ATOM 7009 N N . PRO C 1 287 ? 170.747 121.669 119.231 1.00 63.51 287 PRO C N 1
ATOM 7010 C CA . PRO C 1 287 ? 170.354 122.247 117.946 1.00 63.51 287 PRO C CA 1
ATOM 7011 C C . PRO C 1 287 ? 169.256 121.419 117.285 1.00 63.51 287 PRO C C 1
ATOM 7012 O O . PRO C 1 287 ? 168.898 120.333 117.751 1.00 63.51 287 PRO C O 1
ATOM 7016 N N . ASN C 1 288 ? 168.727 121.970 116.181 1.00 67.87 288 ASN C N 1
ATOM 7017 C CA . ASN C 1 288 ? 167.837 121.270 115.242 1.00 67.87 288 ASN C CA 1
ATOM 7018 C C . ASN C 1 288 ? 166.560 120.764 115.908 1.00 67.87 288 ASN C C 1
ATOM 7019 O O . ASN C 1 288 ? 166.111 119.644 115.654 1.00 67.87 288 ASN C O 1
ATOM 7024 N N . ARG C 1 289 ? 165.968 121.581 116.773 1.00 65.36 289 ARG C N 1
ATOM 7025 C CA . ARG C 1 289 ? 164.781 121.166 117.509 1.00 65.36 289 ARG C CA 1
ATOM 7026 C C . ARG C 1 289 ? 163.733 122.262 117.465 1.00 65.36 289 ARG C C 1
ATOM 7027 O O . ARG C 1 289 ? 164.037 123.424 117.747 1.00 65.36 289 ARG C O 1
ATOM 7035 N N . LYS C 1 290 ? 162.504 121.889 117.108 1.00 56.12 290 LYS C N 1
ATOM 7036 C CA . LYS C 1 290 ? 161.388 122.816 117.243 1.00 56.12 290 LYS C CA 1
ATOM 7037 C C . LYS C 1 290 ? 160.783 122.729 118.637 1.00 56.12 290 LYS C C 1
ATOM 7038 O O . LYS C 1 290 ? 160.508 123.755 119.269 1.00 56.12 290 LYS C O 1
ATOM 7044 N N . TYR C 1 291 ? 160.613 121.509 119.144 1.00 43.13 291 TYR C N 1
ATOM 7045 C CA . TYR C 1 291 ? 159.961 121.238 120.416 1.00 43.13 291 TYR C CA 1
ATOM 7046 C C . TYR C 1 291 ? 160.840 120.354 121.288 1.00 43.13 291 TYR C C 1
ATOM 7047 O O . TYR C 1 291 ? 161.522 119.455 120.789 1.00 43.13 291 TYR C O 1
ATOM 7056 N N . LEU C 1 292 ? 160.824 120.615 122.591 1.00 34.90 292 LEU C N 1
ATOM 7057 C CA . LEU C 1 292 ? 161.403 119.693 123.553 1.00 34.90 292 LEU C CA 1
ATOM 7058 C C . LEU C 1 292 ? 160.5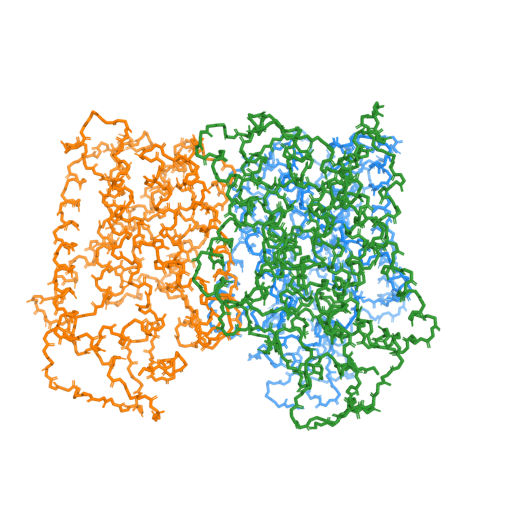05 118.473 123.714 1.00 34.90 292 LEU C C 1
ATOM 7059 O O . LEU C 1 292 ? 159.345 118.470 123.301 1.00 34.90 292 LEU C O 1
ATOM 7064 N N . HIS C 1 293 ? 161.047 117.433 124.333 1.00 33.70 293 HIS C N 1
ATOM 7065 C CA . HIS C 1 293 ? 160.222 116.249 124.540 1.00 33.70 293 HIS C CA 1
ATOM 7066 C C . HIS C 1 293 ? 159.282 116.475 125.725 1.00 33.70 293 HIS C C 1
ATOM 7067 O O . HIS C 1 293 ? 159.671 117.107 126.708 1.00 33.70 293 HIS C O 1
ATOM 7074 N N . PRO C 1 294 ? 158.035 115.995 125.649 1.00 30.88 294 PRO C N 1
ATOM 7075 C CA . PRO C 1 294 ? 157.068 116.258 126.728 1.00 30.88 294 PRO C CA 1
ATOM 7076 C C . PRO C 1 294 ? 157.372 115.571 128.048 1.00 30.88 294 PRO C C 1
ATOM 7077 O O . PRO C 1 294 ? 156.791 115.966 129.064 1.00 30.88 294 PRO C O 1
ATOM 7081 N N . ALA C 1 295 ? 158.250 114.569 128.078 1.00 31.35 295 ALA C N 1
ATOM 7082 C CA . ALA C 1 295 ? 158.636 113.947 129.334 1.00 31.35 295 ALA C CA 1
ATOM 7083 C C . ALA C 1 295 ? 159.546 114.832 130.168 1.00 31.35 295 ALA C C 1
ATOM 7084 O O . ALA C 1 295 ? 159.705 114.569 131.360 1.00 31.35 295 ALA C O 1
ATOM 7086 N N . ILE C 1 296 ? 160.163 115.852 129.569 1.00 30.13 296 ILE C N 1
ATOM 7087 C CA . ILE C 1 296 ? 160.909 116.840 130.338 1.00 30.13 296 ILE C CA 1
ATOM 7088 C C . ILE C 1 296 ? 159.958 117.658 131.200 1.00 30.13 296 ILE C C 1
ATOM 7089 O O . ILE C 1 296 ? 160.300 118.048 132.320 1.00 30.13 296 ILE C O 1
ATOM 7094 N N . TRP C 1 297 ? 158.742 117.903 130.709 1.00 27.82 297 TRP C N 1
ATOM 7095 C CA . TRP C 1 297 ? 157.754 118.650 131.478 1.00 27.82 297 TRP C CA 1
ATOM 7096 C C . TRP C 1 297 ? 157.204 117.817 132.628 1.00 27.82 297 TRP C C 1
ATOM 7097 O O . TRP C 1 297 ? 157.029 118.323 133.739 1.00 27.82 297 TRP C O 1
ATOM 7108 N N . CYS C 1 298 ? 156.942 116.536 132.382 1.00 35.27 298 CYS C N 1
ATOM 7109 C CA . CYS C 1 298 ? 156.232 115.697 133.339 1.00 35.27 298 CYS C CA 1
ATOM 7110 C C . CYS C 1 298 ? 157.103 115.287 134.523 1.00 35.27 298 CYS C C 1
ATOM 7111 O O . CYS C 1 298 ? 156.568 114.944 135.580 1.00 35.27 298 CYS C O 1
ATOM 7114 N N . VAL C 1 299 ? 158.423 115.334 134.381 1.00 32.08 299 VAL C N 1
ATOM 7115 C CA . VAL C 1 299 ? 159.320 114.974 135.473 1.00 32.08 299 VAL C CA 1
ATOM 7116 C C . VAL C 1 299 ? 159.581 116.157 136.410 1.00 32.08 299 VAL C C 1
ATOM 7117 O O . VAL C 1 299 ? 159.731 115.966 137.619 1.00 32.08 299 VAL C O 1
ATOM 7121 N N . PHE C 1 300 ? 159.570 117.385 135.898 1.00 29.13 300 PHE C N 1
ATOM 7122 C CA . PHE C 1 300 ? 159.868 118.570 136.697 1.00 29.13 300 PHE C CA 1
ATOM 7123 C C . PHE C 1 300 ? 158.625 119.252 137.247 1.00 29.13 300 PHE C C 1
ATOM 7124 O O . PHE C 1 300 ? 158.658 119.777 138.359 1.00 29.13 300 PHE C O 1
ATOM 7132 N N . MET C 1 301 ? 157.533 119.274 136.485 1.00 28.75 301 MET C N 1
ATOM 7133 C CA . MET C 1 301 ? 156.277 119.868 136.920 1.00 28.75 301 MET C CA 1
ATOM 7134 C C . MET C 1 301 ? 155.376 118.854 137.616 1.00 28.75 301 MET C C 1
ATOM 7135 O O . MET C 1 301 ? 154.364 119.238 138.210 1.00 28.75 301 MET C O 1
ATOM 7140 N N . GLY C 1 302 ? 155.732 117.576 137.577 1.00 29.51 302 GLY C N 1
ATOM 7141 C CA . GLY C 1 302 ? 155.036 116.538 138.302 1.00 29.51 302 GLY C CA 1
ATOM 7142 C C . GLY C 1 302 ? 155.034 116.705 139.812 1.00 29.51 302 GLY C C 1
ATOM 7143 O O . GLY C 1 302 ? 153.973 116.799 140.432 1.00 29.51 302 GLY C O 1
ATOM 7144 N N . PRO C 1 303 ? 156.215 116.724 140.444 1.00 27.17 303 PRO C N 1
ATOM 7145 C CA . PRO C 1 303 ? 156.261 116.987 141.889 1.00 27.17 303 PRO C CA 1
ATOM 7146 C C . PRO C 1 303 ? 155.972 118.421 142.280 1.00 27.17 303 PRO C C 1
ATOM 7147 O O . PRO C 1 303 ? 155.732 118.667 143.465 1.00 27.17 303 PRO C O 1
ATOM 7151 N N . TYR C 1 304 ? 155.997 119.378 141.354 1.00 24.69 304 TYR C N 1
ATOM 7152 C CA . TYR C 1 304 ? 155.560 120.720 141.713 1.00 24.69 304 TYR C CA 1
ATOM 7153 C C . TYR C 1 304 ? 154.048 120.766 141.859 1.00 24.69 304 TYR C C 1
ATOM 7154 O O . TYR C 1 304 ? 153.528 121.440 142.750 1.00 24.69 304 TYR C O 1
ATOM 7163 N N . PHE C 1 305 ? 153.328 120.072 140.977 1.00 26.59 305 PHE C N 1
ATOM 7164 C CA . PHE C 1 305 ? 151.873 120.138 140.967 1.00 26.59 305 PHE C CA 1
ATOM 7165 C C . PHE C 1 305 ? 151.261 1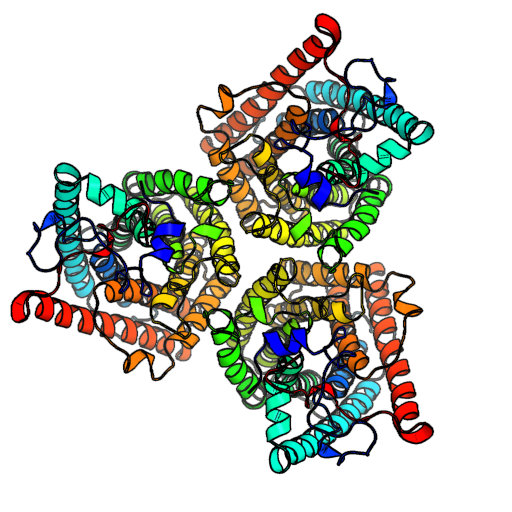19.298 142.078 1.00 26.59 305 PHE C C 1
ATOM 7166 O O . PHE C 1 305 ? 150.184 119.637 142.579 1.00 26.59 305 PHE C O 1
ATOM 7174 N N . PHE C 1 306 ? 151.930 118.211 142.472 1.00 28.70 306 PHE C N 1
ATOM 7175 C CA . PHE C 1 306 ? 151.445 117.388 143.573 1.00 28.70 306 PHE C CA 1
ATOM 7176 C C . PHE C 1 306 ? 151.554 118.119 144.902 1.00 28.70 306 PHE C C 1
ATOM 7177 O O . PHE C 1 306 ? 150.653 118.028 145.742 1.00 28.70 306 PHE C O 1
ATOM 7185 N N . LEU C 1 307 ? 152.650 118.839 145.115 1.00 26.52 307 LEU C N 1
ATOM 7186 C CA . LEU C 1 307 ? 152.841 119.568 146.358 1.00 26.52 307 LEU C CA 1
ATOM 7187 C C . LEU C 1 307 ? 151.993 120.826 146.390 1.00 26.52 307 LEU C C 1
ATOM 7188 O O . LEU C 1 307 ? 151.697 121.340 147.467 1.00 26.52 307 LEU C O 1
ATOM 7193 N N . GLU C 1 308 ? 151.573 121.300 145.223 1.00 27.41 308 GLU C N 1
ATOM 7194 C CA . GLU C 1 308 ? 150.714 122.465 145.076 1.00 27.41 308 GLU C CA 1
ATOM 7195 C C . GLU C 1 308 ? 149.271 122.169 145.459 1.00 27.41 308 GLU C C 1
ATOM 7196 O O . GLU C 1 308 ? 148.599 123.026 146.039 1.00 27.41 308 GLU C O 1
ATOM 7202 N N . LEU C 1 309 ? 148.781 120.971 145.129 1.00 26.42 309 LEU C N 1
ATOM 7203 C CA . LEU C 1 309 ? 147.443 120.551 145.531 1.00 26.42 309 LEU C CA 1
ATOM 7204 C C . LEU C 1 309 ? 147.321 120.401 147.038 1.00 26.42 309 LEU C C 1
ATOM 7205 O O . LEU C 1 309 ? 146.253 120.657 147.598 1.00 26.42 309 LEU C O 1
ATOM 7210 N N . LYS C 1 310 ? 148.395 119.983 147.704 1.00 26.85 310 LYS C N 1
ATOM 7211 C CA . LYS C 1 310 ? 148.352 119.802 149.148 1.00 26.85 310 LYS C CA 1
ATOM 7212 C C . LYS C 1 310 ? 148.346 121.137 149.879 1.00 26.85 310 LYS C C 1
ATOM 7213 O O . LYS C 1 310 ? 147.635 121.299 150.873 1.00 26.85 310 LYS C O 1
ATOM 7219 N N . ILE C 1 311 ? 149.122 122.104 149.398 1.00 25.36 311 ILE C N 1
ATOM 7220 C CA . ILE C 1 311 ? 149.253 123.377 150.094 1.00 25.36 311 ILE C CA 1
ATOM 7221 C C . ILE C 1 311 ? 148.060 124.279 149.814 1.00 25.36 311 ILE C C 1
ATOM 7222 O O . ILE C 1 311 ? 147.548 124.937 150.724 1.00 25.36 311 ILE C O 1
ATOM 7227 N N . TYR C 1 312 ? 147.583 124.316 148.567 1.00 24.90 312 TYR C N 1
ATOM 7228 C CA . TYR C 1 312 ? 146.461 125.190 148.238 1.00 24.90 312 TYR C CA 1
ATOM 7229 C C . TYR C 1 312 ? 145.161 124.683 148.837 1.00 24.90 312 TYR C C 1
ATOM 7230 O O . TYR C 1 312 ? 144.261 125.480 149.109 1.00 24.90 312 TYR C O 1
ATOM 7239 N N . GLY C 1 313 ? 145.041 123.369 149.035 1.00 26.58 313 GLY C N 1
ATOM 7240 C CA . GLY C 1 313 ? 143.881 122.828 149.717 1.00 26.58 313 GLY C CA 1
ATOM 7241 C C . GLY C 1 313 ? 143.842 123.178 151.187 1.00 26.58 313 GLY C C 1
ATOM 7242 O O . GLY C 1 313 ? 142.764 123.281 151.772 1.00 26.58 313 GLY C O 1
ATOM 7243 N N . GLN C 1 314 ? 145.007 123.364 151.802 1.00 27.62 314 GLN C N 1
ATOM 7244 C CA . GLN C 1 314 ? 145.089 123.821 153.181 1.00 27.62 314 GLN C CA 1
ATOM 7245 C C . GLN C 1 314 ? 144.818 125.307 153.329 1.00 27.62 314 GLN C C 1
ATOM 7246 O O . GLN C 1 314 ? 144.424 125.739 154.413 1.00 27.62 314 GLN C O 1
ATOM 7252 N N . TRP C 1 315 ? 145.030 126.096 152.274 1.00 27.11 315 TRP C N 1
ATOM 7253 C CA . TRP C 1 315 ? 144.790 127.531 152.366 1.00 27.11 315 TRP C CA 1
ATOM 7254 C C . TRP C 1 315 ? 143.305 127.854 152.434 1.00 27.11 315 TRP C C 1
ATOM 7255 O O . TRP C 1 315 ? 142.898 128.726 153.207 1.00 27.11 315 TRP C O 1
ATOM 7266 N N . LEU C 1 316 ? 142.476 127.180 151.637 1.00 30.57 316 LEU C N 1
ATOM 7267 C CA . LEU C 1 316 ? 141.066 127.541 151.615 1.00 30.57 316 LEU C CA 1
ATOM 7268 C C . LEU C 1 316 ? 140.244 126.805 152.661 1.00 30.57 316 LEU C C 1
ATOM 7269 O O . LEU C 1 316 ? 139.081 127.160 152.864 1.00 30.57 316 LEU C O 1
ATOM 7274 N N . SER C 1 317 ? 140.806 125.811 153.336 1.00 34.87 317 SER C N 1
ATOM 7275 C CA . SER C 1 317 ? 140.077 125.109 154.382 1.00 34.87 317 SER C CA 1
ATOM 7276 C C . SER C 1 317 ? 140.181 125.908 155.676 1.00 34.87 317 SER C C 1
ATOM 7277 O O . SER C 1 317 ? 140.697 127.026 155.707 1.00 34.87 317 SER C O 1
ATOM 7280 N N . GLY C 1 318 ? 139.704 125.341 156.774 1.00 40.12 318 GLY C N 1
ATOM 7281 C CA . GLY C 1 318 ? 139.601 126.120 157.986 1.00 40.12 318 GLY C CA 1
ATOM 7282 C C . GLY C 1 318 ? 140.399 125.639 159.175 1.00 40.12 318 GLY C C 1
ATOM 7283 O O . GLY C 1 318 ? 140.028 125.951 160.308 1.00 40.12 318 GLY C O 1
ATOM 7284 N N . GLY C 1 319 ? 141.478 124.887 158.968 1.00 43.29 319 GLY C N 1
ATOM 7285 C CA . GLY C 1 319 ? 142.234 124.452 160.125 1.00 43.29 319 GLY C CA 1
ATOM 7286 C C . GLY C 1 319 ? 143.729 124.695 160.160 1.00 43.29 319 GLY C C 1
ATOM 7287 O O . GLY C 1 319 ? 144.492 124.069 159.424 1.00 43.29 319 GLY C O 1
ATOM 7288 N N . LYS C 1 320 ? 144.138 125.635 161.013 1.00 43.85 320 LYS C N 1
ATOM 7289 C CA . LYS C 1 320 ? 145.455 125.772 161.638 1.00 43.85 320 LYS C CA 1
ATOM 7290 C C . LYS C 1 320 ? 146.640 126.079 160.728 1.00 43.85 320 LYS C C 1
ATOM 7291 O O . LYS C 1 320 ? 147.724 126.388 161.232 1.00 43.85 320 LYS C O 1
ATOM 7297 N N . ARG C 1 321 ? 146.459 126.054 159.407 1.00 38.11 321 ARG C N 1
ATOM 7298 C CA . ARG C 1 321 ? 147.522 126.411 158.474 1.00 38.11 321 ARG C CA 1
ATOM 7299 C C . ARG C 1 321 ? 146.901 127.053 157.253 1.00 38.11 321 ARG C C 1
ATOM 7300 O O . ARG C 1 321 ? 147.474 127.013 156.161 1.00 38.11 321 ARG C O 1
ATOM 7308 N N . ARG C 1 322 ? 145.721 127.629 157.427 1.00 33.31 322 ARG C N 1
ATOM 7309 C CA . ARG C 1 322 ? 145.102 128.409 156.384 1.00 33.31 322 ARG C CA 1
ATOM 7310 C C . ARG C 1 322 ? 145.877 129.712 156.199 1.00 33.31 322 ARG C C 1
ATOM 7311 O O . ARG C 1 322 ? 146.670 130.116 157.050 1.00 33.31 322 ARG C O 1
ATOM 7319 N N . LEU C 1 323 ? 145.646 130.358 155.055 1.00 29.08 323 LEU C N 1
ATOM 7320 C CA . LEU C 1 323 ? 146.525 131.413 154.564 1.00 29.08 323 LEU C CA 1
ATOM 7321 C C . LEU C 1 323 ? 146.539 132.650 155.452 1.00 29.08 323 LEU C C 1
ATOM 7322 O O . LEU C 1 323 ? 147.563 133.328 155.525 1.00 29.08 323 LEU C O 1
ATOM 7327 N N . CYS C 1 324 ? 145.462 132.922 156.182 1.00 34.27 324 CYS C N 1
ATOM 7328 C CA . CYS C 1 324 ? 145.442 134.081 157.063 1.00 34.27 324 CYS C CA 1
ATOM 7329 C C . CYS C 1 324 ? 146.298 133.897 158.311 1.00 34.27 324 CYS C C 1
ATOM 7330 O O . CYS C 1 324 ? 146.480 134.858 159.062 1.00 34.27 324 CYS C O 1
ATOM 7333 N N . LYS C 1 325 ? 146.834 132.701 158.544 1.00 36.72 325 LYS C N 1
ATOM 7334 C CA . LYS C 1 325 ? 147.664 132.416 159.700 1.00 36.72 325 LYS C CA 1
ATOM 7335 C C . LYS C 1 325 ? 149.119 132.170 159.342 1.00 36.72 325 LYS C C 1
ATOM 7336 O O . LYS C 1 325 ? 149.938 131.981 160.243 1.00 36.72 325 LYS C O 1
ATOM 7342 N N . VAL C 1 326 ? 149.467 132.160 158.057 1.00 34.73 326 VAL C N 1
ATOM 7343 C CA . VAL C 1 326 ? 150.771 131.668 157.639 1.00 34.73 326 VAL C CA 1
ATOM 7344 C C . VAL C 1 326 ? 151.414 132.626 156.635 1.00 34.73 326 VAL C C 1
ATOM 7345 O O . VAL C 1 326 ? 152.584 132.463 156.280 1.00 34.73 326 VAL C O 1
ATOM 7349 N N . ALA C 1 327 ? 150.676 133.645 156.192 1.00 31.72 327 ALA C N 1
ATOM 7350 C CA . ALA C 1 327 ? 151.108 134.461 155.059 1.00 31.72 327 ALA C CA 1
ATOM 7351 C C . ALA C 1 327 ? 152.269 135.386 155.411 1.00 31.72 327 ALA C C 1
ATOM 7352 O O . ALA C 1 327 ? 152.387 135.881 156.532 1.00 31.72 327 ALA C O 1
ATOM 7354 N N . ASN C 1 328 ? 153.119 135.633 154.411 1.00 30.00 328 ASN C N 1
ATOM 7355 C CA . ASN C 1 328 ? 154.353 136.408 154.466 1.00 30.00 328 ASN C CA 1
ATOM 7356 C C . ASN C 1 328 ? 154.763 136.723 153.024 1.00 30.00 328 ASN C C 1
ATOM 7357 O O . ASN C 1 328 ? 154.132 136.188 152.107 1.00 30.00 328 ASN C O 1
ATOM 7362 N N . PRO C 1 329 ? 155.756 137.589 152.760 1.00 29.56 329 PRO C N 1
ATOM 7363 C CA . PRO C 1 329 ? 156.152 137.835 151.358 1.00 29.56 329 PRO C CA 1
ATOM 7364 C C . PRO C 1 329 ? 156.749 136.640 150.625 1.00 29.56 329 PRO C C 1
ATOM 7365 O O . PRO C 1 329 ? 156.723 136.622 149.391 1.00 29.56 329 PRO C O 1
ATOM 7369 N N . SER C 1 330 ? 157.271 135.642 151.329 1.00 28.44 330 SER C N 1
ATOM 7370 C CA . SER C 1 330 ? 157.842 134.470 150.682 1.00 28.44 330 SER C CA 1
ATOM 7371 C C . SER C 1 330 ? 156.790 133.508 150.153 1.00 28.44 330 SER C C 1
ATOM 7372 O O . SER C 1 330 ? 157.149 132.555 149.458 1.00 28.44 330 SER C O 1
ATOM 7375 N N . SER C 1 331 ? 155.509 133.741 150.441 1.00 26.17 331 SER C N 1
ATOM 7376 C CA . SER C 1 331 ? 154.423 132.922 149.922 1.00 26.17 331 SER C CA 1
ATOM 7377 C C . SER C 1 331 ? 154.190 133.111 148.432 1.00 26.17 331 SER C C 1
ATOM 7378 O O . SER C 1 331 ? 153.455 132.320 147.840 1.00 26.17 331 SER C O 1
ATOM 7381 N N . HIS C 1 332 ? 154.775 134.140 147.818 1.00 26.13 332 HIS C N 1
ATOM 7382 C CA . HIS C 1 332 ? 154.728 134.297 146.372 1.00 26.13 332 HIS C CA 1
ATOM 7383 C C . HIS C 1 332 ? 155.568 133.262 145.641 1.00 26.13 332 HIS C C 1
ATOM 7384 O O . HIS C 1 332 ? 155.365 133.065 144.442 1.00 26.13 332 HIS C O 1
ATOM 7391 N N . LEU C 1 333 ? 156.493 132.596 146.327 1.00 26.16 333 LEU C N 1
ATOM 7392 C CA . LEU C 1 333 ? 157.322 131.564 145.725 1.00 26.16 333 LEU C CA 1
ATOM 7393 C C . LEU C 1 333 ? 156.555 130.269 145.492 1.00 26.16 333 LEU C C 1
ATOM 7394 O O . LEU C 1 333 ? 157.023 129.408 144.743 1.00 26.16 333 LEU C O 1
ATOM 7399 N N . SER C 1 334 ? 155.377 130.130 146.089 1.00 25.81 334 SER C N 1
ATOM 7400 C CA . SER C 1 334 ? 154.472 129.017 145.848 1.00 25.81 334 SER C CA 1
ATOM 7401 C C . SER C 1 334 ? 153.577 129.231 144.638 1.00 25.81 334 SER C C 1
ATOM 7402 O O . SER C 1 334 ? 152.791 128.340 144.308 1.00 25.81 334 SER C O 1
ATOM 7405 N N . VAL C 1 335 ? 153.661 130.385 143.981 1.00 22.76 335 VAL C N 1
ATOM 7406 C CA . VAL C 1 335 ? 152.734 130.767 142.923 1.00 22.76 335 VAL C CA 1
ATOM 7407 C C . VAL C 1 335 ? 153.493 130.883 141.605 1.00 22.76 335 VAL C C 1
ATOM 7408 O O . VAL C 1 335 ? 152.958 130.570 140.537 1.00 22.76 335 VAL C O 1
ATOM 7412 N N . VAL C 1 336 ? 154.770 131.262 141.681 1.00 21.77 336 VAL C N 1
ATOM 7413 C CA . VAL C 1 336 ? 155.534 131.645 140.498 1.00 21.77 336 VAL C CA 1
ATOM 7414 C C . VAL C 1 336 ? 155.898 130.447 139.618 1.00 21.77 336 VAL C C 1
ATOM 7415 O O . VAL C 1 336 ? 156.136 130.615 138.419 1.00 21.77 336 VAL C O 1
ATOM 7419 N N . GLY C 1 337 ? 155.906 129.230 140.157 1.00 20.64 337 GLY C N 1
ATOM 7420 C CA . GLY C 1 337 ? 156.202 128.073 139.337 1.00 20.64 337 GLY C CA 1
ATOM 7421 C C . GLY C 1 337 ? 155.087 127.639 138.418 1.00 20.64 337 GLY C C 1
ATOM 7422 O O . GLY C 1 337 ? 155.305 126.788 137.557 1.00 20.64 337 GLY C O 1
ATOM 7423 N N . ASN C 1 338 ? 153.890 128.196 138.598 1.00 20.22 338 ASN C N 1
ATOM 7424 C CA . ASN C 1 338 ? 152.812 128.000 137.639 1.00 20.22 338 ASN C CA 1
ATOM 7425 C C . ASN C 1 338 ? 153.075 128.740 136.340 1.00 20.22 338 ASN C C 1
ATOM 7426 O O . ASN C 1 338 ? 152.603 128.319 135.284 1.00 20.22 338 ASN C O 1
ATOM 7431 N N . PHE C 1 339 ? 153.812 129.841 136.394 1.00 18.07 339 PHE C N 1
ATOM 7432 C CA . PHE C 1 339 ? 154.107 130.603 135.193 1.00 18.07 339 PHE C CA 1
ATOM 7433 C C . PHE C 1 339 ? 155.397 130.161 134.525 1.00 18.07 339 PHE C C 1
ATOM 7434 O O . PHE C 1 339 ? 155.529 130.288 133.307 1.00 18.07 339 PHE C O 1
ATOM 7442 N N . VAL C 1 340 ? 156.354 129.655 135.297 1.00 19.38 340 VAL C N 1
ATOM 7443 C CA . VAL C 1 340 ? 157.549 129.067 134.711 1.00 19.38 340 VAL C CA 1
ATOM 7444 C C . VAL C 1 340 ? 157.204 127.729 134.077 1.00 19.38 340 VAL C C 1
ATOM 7445 O O . VAL C 1 340 ? 157.774 127.349 133.048 1.00 19.38 340 VAL C O 1
ATOM 7449 N N . GLY C 1 341 ? 156.242 127.012 134.656 1.00 19.53 341 GLY C N 1
ATOM 7450 C CA . GLY C 1 341 ? 155.779 125.766 134.085 1.00 19.53 341 GLY C CA 1
ATOM 7451 C C . GLY C 1 341 ? 154.853 125.921 132.905 1.00 19.53 341 GLY C C 1
ATOM 7452 O O . GLY C 1 341 ? 154.606 124.943 132.199 1.00 19.53 341 GLY C O 1
ATOM 7453 N N . ALA C 1 342 ? 154.324 127.122 132.682 1.00 19.09 342 ALA C N 1
ATOM 7454 C CA . ALA C 1 342 ? 153.527 127.387 131.494 1.00 19.09 342 ALA C CA 1
ATOM 7455 C C . ALA C 1 342 ? 154.389 127.780 130.307 1.00 19.09 342 ALA C C 1
ATOM 7456 O O . ALA C 1 342 ? 153.976 127.586 129.165 1.00 19.09 342 ALA C O 1
ATOM 7458 N N . ILE C 1 343 ? 155.576 128.331 130.552 1.00 20.46 343 ILE C N 1
ATOM 7459 C CA . ILE C 1 343 ? 156.528 128.590 129.479 1.00 20.46 343 ILE C CA 1
ATOM 7460 C C . ILE C 1 343 ? 157.108 127.281 128.966 1.00 20.46 343 ILE C C 1
ATOM 7461 O O . ILE C 1 343 ? 157.292 127.092 127.760 1.00 20.46 343 ILE C O 1
ATOM 7466 N N . LEU C 1 344 ? 157.371 126.344 129.870 1.00 22.06 344 LEU C N 1
ATOM 7467 C CA . LEU C 1 344 ? 157.979 125.078 129.500 1.00 22.06 344 LEU C CA 1
ATOM 7468 C C . LEU C 1 344 ? 156.963 124.099 128.933 1.00 22.06 344 LEU C C 1
ATOM 7469 O O . LEU C 1 344 ? 157.349 123.181 128.207 1.00 22.06 344 LEU C O 1
ATOM 7474 N N . ALA C 1 345 ? 155.677 124.293 129.215 1.00 21.82 345 ALA C N 1
ATOM 7475 C CA . ALA C 1 345 ? 154.645 123.491 128.571 1.00 21.82 345 ALA C CA 1
ATOM 7476 C C . ALA C 1 345 ? 154.388 123.934 127.141 1.00 21.82 345 ALA C C 1
ATOM 7477 O O . ALA C 1 345 ? 154.000 123.112 126.311 1.00 21.82 345 ALA C O 1
ATOM 7479 N N . SER C 1 346 ? 154.575 125.218 126.834 1.00 23.94 346 SER C N 1
ATOM 7480 C CA . SER C 1 346 ? 154.421 125.675 125.459 1.00 23.94 346 SER C CA 1
ATOM 7481 C C . SER C 1 346 ? 155.552 125.181 124.577 1.00 23.94 346 SER C C 1
ATOM 7482 O O . SER C 1 346 ? 155.345 124.944 123.384 1.00 23.94 346 SER C O 1
ATOM 7485 N N . LYS C 1 347 ? 156.741 125.016 125.134 1.00 27.63 347 LYS C N 1
ATOM 7486 C CA . LYS C 1 347 ? 157.902 124.651 124.346 1.00 27.63 347 LYS C CA 1
ATOM 7487 C C . LYS C 1 347 ? 158.102 123.148 124.248 1.00 27.63 347 LYS C C 1
ATOM 7488 O O . LYS C 1 347 ? 159.119 122.709 123.711 1.00 27.63 347 LYS C O 1
ATOM 7494 N N . VAL C 1 348 ? 157.156 122.351 124.752 1.00 28.47 348 VAL C N 1
ATOM 7495 C CA . VAL C 1 348 ? 157.064 120.939 124.404 1.00 28.47 348 VAL C CA 1
ATOM 7496 C C . VAL C 1 348 ? 155.907 120.669 123.458 1.00 28.47 348 VAL C C 1
ATOM 7497 O O . VAL C 1 348 ? 155.745 119.534 122.998 1.00 28.47 348 VAL C O 1
ATOM 7501 N N . GLY C 1 349 ? 155.097 121.679 123.157 1.00 26.76 349 GLY C N 1
ATOM 7502 C CA . GLY C 1 349 ? 154.014 121.557 122.212 1.00 26.76 349 GLY C CA 1
ATOM 7503 C C . GLY C 1 349 ? 152.630 121.463 122.804 1.00 26.76 349 GLY C C 1
ATOM 7504 O O . GLY C 1 349 ? 151.701 121.079 122.089 1.00 26.76 349 GLY C O 1
ATOM 7505 N N . TRP C 1 350 ? 152.452 121.799 124.077 1.00 22.93 350 TRP C N 1
ATOM 7506 C CA . TRP C 1 350 ? 151.185 121.629 124.780 1.00 22.93 350 TRP C CA 1
ATOM 7507 C C . TRP C 1 350 ? 150.661 122.999 125.206 1.00 22.93 350 TRP C C 1
ATOM 7508 O O . TRP C 1 350 ? 150.881 123.428 126.337 1.00 22.93 350 TRP C O 1
ATOM 7519 N N . ASP C 1 351 ? 149.942 123.674 124.307 1.00 23.31 351 ASP C N 1
ATOM 7520 C CA . ASP C 1 351 ? 149.450 125.020 124.586 1.00 23.31 351 ASP C CA 1
ATOM 7521 C C . ASP C 1 351 ? 148.174 125.051 125.411 1.00 23.31 351 ASP C C 1
ATOM 7522 O O . ASP C 1 351 ? 147.822 126.116 125.914 1.00 23.31 351 ASP C O 1
ATOM 7527 N N . GLU C 1 352 ? 147.467 123.936 125.560 1.00 21.57 352 GLU C N 1
ATOM 7528 C CA . GLU C 1 352 ? 146.278 123.935 126.401 1.00 21.57 352 GLU C CA 1
ATOM 7529 C C . GLU C 1 352 ? 146.593 123.625 127.855 1.00 21.57 352 GLU C C 1
ATOM 7530 O O . GLU C 1 352 ? 145.852 124.048 128.744 1.00 21.57 352 GLU C O 1
ATOM 7536 N N . VAL C 1 353 ? 147.671 122.888 128.114 1.00 19.16 353 VAL C N 1
ATOM 7537 C CA . VAL C 1 353 ? 148.150 122.707 129.476 1.00 19.16 353 VAL C CA 1
ATOM 7538 C C . VAL C 1 353 ? 148.799 123.994 129.975 1.00 19.16 353 VAL C C 1
ATOM 7539 O O . VAL C 1 353 ? 148.761 124.304 131.171 1.00 19.16 353 VAL C O 1
ATOM 7543 N N . ALA C 1 354 ? 149.367 124.782 129.062 1.00 18.43 354 ALA C N 1
ATOM 7544 C CA . ALA C 1 354 ? 149.954 126.065 129.425 1.00 18.43 354 ALA C CA 1
ATOM 7545 C C . ALA C 1 354 ? 148.885 127.082 129.792 1.00 18.43 354 ALA C C 1
ATOM 7546 O O . ALA C 1 354 ? 149.105 127.930 130.662 1.00 18.43 354 ALA C O 1
ATOM 7548 N N . LYS C 1 355 ? 147.726 127.020 129.140 1.00 16.94 355 LYS C N 1
ATOM 7549 C CA . LYS C 1 355 ? 146.616 127.898 129.489 1.00 16.94 355 LYS C CA 1
ATOM 7550 C C . LYS C 1 355 ? 145.961 127.481 130.797 1.00 16.94 355 LYS C C 1
ATOM 7551 O O . LYS C 1 355 ? 145.362 128.314 131.479 1.00 16.94 355 LYS C O 1
ATOM 7557 N N . PHE C 1 356 ? 146.051 126.198 131.148 1.00 16.58 356 PHE C N 1
ATOM 7558 C CA . PHE C 1 356 ? 145.566 125.729 132.438 1.00 16.58 356 PHE C CA 1
ATOM 7559 C C . PHE C 1 356 ? 146.435 126.240 133.576 1.00 16.58 356 PHE C C 1
ATOM 7560 O O . PHE C 1 356 ? 145.925 126.609 134.636 1.00 16.58 356 PHE C O 1
ATOM 7568 N N . LEU C 1 357 ? 147.750 126.268 133.374 1.00 17.29 357 LEU C N 1
ATOM 7569 C CA . LEU C 1 357 ? 148.679 126.688 134.411 1.00 17.29 357 LEU C CA 1
ATOM 7570 C C . LEU C 1 357 ? 148.757 128.196 134.565 1.00 17.29 357 LEU C C 1
ATOM 7571 O O . LEU C 1 357 ? 149.161 128.668 135.628 1.00 17.29 357 LEU C O 1
ATOM 7576 N N . TRP C 1 358 ? 148.396 128.962 133.535 1.00 16.35 358 TRP C N 1
ATOM 7577 C CA . TRP C 1 358 ? 148.322 130.408 133.689 1.00 16.35 358 TRP C CA 1
ATOM 7578 C C . TRP C 1 358 ? 147.143 130.799 134.566 1.00 16.35 358 TRP C C 1
ATOM 7579 O O . TRP C 1 358 ? 147.242 131.748 135.344 1.00 16.35 358 TRP C O 1
ATOM 7590 N N . ALA C 1 359 ? 146.030 130.069 134.468 1.00 17.12 359 ALA C N 1
ATOM 7591 C CA . ALA C 1 359 ? 144.803 130.429 135.168 1.00 17.12 359 ALA C CA 1
ATOM 7592 C C . ALA C 1 359 ? 144.826 130.035 136.638 1.00 17.12 359 ALA C C 1
ATOM 7593 O O . ALA C 1 359 ? 144.197 130.708 137.458 1.00 17.12 359 ALA C O 1
ATOM 7595 N N . VAL C 1 360 ? 145.516 128.952 136.992 1.00 18.61 360 VAL C N 1
ATOM 7596 C CA . VAL C 1 360 ? 145.644 128.603 138.400 1.00 18.61 360 VAL C CA 1
ATOM 7597 C C . VAL C 1 360 ? 146.674 129.503 139.078 1.00 18.61 360 VAL C C 1
ATOM 7598 O O . VAL C 1 360 ? 146.521 129.855 140.251 1.00 18.61 360 VAL C O 1
ATOM 7602 N N . GLY C 1 361 ? 147.691 129.955 138.344 1.00 18.36 361 GLY C N 1
ATOM 7603 C CA . GLY C 1 361 ? 148.633 130.899 138.908 1.00 18.36 361 GLY C CA 1
ATOM 7604 C C . GLY C 1 361 ? 148.080 132.299 139.017 1.00 18.36 361 GLY C C 1
ATOM 7605 O O . GLY C 1 361 ? 148.501 133.063 139.885 1.00 18.36 361 GLY C O 1
ATOM 7606 N N . PHE C 1 362 ? 147.134 132.652 138.150 1.00 19.03 362 PHE C N 1
ATOM 7607 C CA . PHE C 1 362 ? 146.544 133.985 138.180 1.00 19.03 362 PHE C CA 1
ATOM 7608 C C . PHE C 1 362 ? 145.563 134.133 139.333 1.00 19.03 362 PHE C C 1
ATOM 7609 O O . PHE C 1 362 ? 145.500 135.190 139.965 1.00 19.03 362 PHE C O 1
ATOM 7617 N N . ALA C 1 363 ? 144.779 133.091 139.609 1.00 19.60 363 ALA C N 1
ATOM 7618 C CA . ALA C 1 363 ? 143.782 133.162 140.668 1.00 19.60 363 ALA C CA 1
ATOM 7619 C C . ALA C 1 363 ? 144.419 133.165 142.046 1.00 19.60 363 ALA C C 1
ATOM 7620 O O . ALA C 1 363 ? 143.923 133.832 142.953 1.00 19.60 363 ALA C O 1
ATOM 7622 N N . HIS C 1 364 ? 145.515 132.437 142.221 1.00 20.60 364 HIS C N 1
ATOM 7623 C CA . HIS C 1 364 ? 146.202 132.402 143.499 1.00 20.60 364 HIS C CA 1
ATOM 7624 C C . HIS C 1 364 ? 147.178 133.547 143.680 1.00 20.60 364 HIS C C 1
ATOM 7625 O O . HIS C 1 364 ? 147.601 133.799 144.809 1.00 20.60 364 HIS C O 1
ATOM 7632 N N . TYR C 1 365 ? 147.545 134.247 142.609 1.00 21.46 365 TYR C N 1
ATOM 7633 C CA . TYR C 1 365 ? 148.288 135.486 142.783 1.00 21.46 365 TYR C CA 1
ATOM 7634 C C . TYR C 1 365 ? 147.406 136.568 143.387 1.00 21.46 365 TYR C C 1
ATOM 7635 O O . TYR C 1 365 ? 147.863 137.333 144.237 1.00 21.46 365 TYR C O 1
ATOM 7644 N N . LEU C 1 366 ? 146.143 136.643 142.963 1.00 22.05 366 LEU C N 1
ATOM 7645 C CA . LEU C 1 366 ? 145.237 137.666 143.475 1.00 22.05 366 LEU C CA 1
ATOM 7646 C C . LEU C 1 366 ? 144.885 137.446 144.937 1.00 22.05 366 LEU C C 1
ATOM 7647 O O . LEU C 1 366 ? 144.598 138.409 145.648 1.00 22.05 366 LEU C O 1
ATOM 7652 N N . VAL C 1 367 ? 144.887 136.199 145.401 1.00 22.47 367 VAL C N 1
ATOM 7653 C CA . VAL C 1 367 ? 144.568 135.941 146.797 1.00 22.47 367 VAL C CA 1
ATOM 7654 C C . VAL C 1 367 ? 145.724 136.368 147.694 1.00 22.47 367 VAL C C 1
ATOM 7655 O O . VAL C 1 367 ? 145.517 137.021 148.718 1.00 22.47 367 VAL C O 1
ATOM 7659 N N . VAL C 1 368 ? 146.958 136.045 147.301 1.00 23.36 368 VAL C N 1
ATOM 7660 C CA . VAL C 1 368 ? 148.125 136.357 148.122 1.00 23.36 368 VAL C CA 1
ATOM 7661 C C . VAL C 1 368 ? 148.441 137.850 148.080 1.00 23.36 368 VAL C C 1
ATOM 7662 O O . VAL C 1 368 ? 148.877 138.427 149.081 1.00 23.36 368 VAL C O 1
ATOM 7666 N N . PHE C 1 369 ? 148.182 138.504 146.950 1.00 23.10 369 PHE C N 1
ATOM 7667 C CA . PHE C 1 369 ? 148.455 139.933 146.817 1.00 23.10 369 PHE C CA 1
ATOM 7668 C C . PHE C 1 369 ? 147.520 140.771 147.679 1.00 23.10 369 PHE C C 1
ATOM 7669 O O . PHE C 1 369 ? 147.944 141.769 148.269 1.00 23.10 369 PHE C O 1
ATOM 7677 N N . VAL C 1 370 ? 146.257 140.373 147.787 1.00 24.19 370 VAL C N 1
ATOM 7678 C CA . VAL C 1 370 ? 145.289 141.149 148.552 1.00 24.19 370 VAL C CA 1
ATOM 7679 C C . VAL C 1 370 ? 145.405 140.847 150.045 1.00 24.19 370 VAL C C 1
ATOM 7680 O O . VAL C 1 370 ? 145.273 141.749 150.879 1.00 24.19 370 VAL C O 1
ATOM 7684 N N . THR C 1 371 ? 145.707 139.598 150.412 1.00 26.61 371 THR C N 1
ATOM 7685 C CA . THR C 1 371 ? 145.747 139.224 151.823 1.00 26.61 371 THR C CA 1
ATOM 7686 C C . THR C 1 371 ? 146.947 139.809 152.560 1.00 26.61 371 THR C C 1
ATOM 7687 O O . THR C 1 371 ? 146.917 139.877 153.788 1.00 26.61 371 THR C O 1
ATOM 7691 N N . LEU C 1 372 ? 147.982 140.265 151.861 1.00 25.46 372 LEU C N 1
ATOM 7692 C CA . LEU C 1 372 ? 149.126 140.872 152.525 1.00 25.46 372 LEU C CA 1
ATOM 7693 C C . LEU C 1 372 ? 148.911 142.339 152.860 1.00 25.46 372 LEU C C 1
ATOM 7694 O O . LEU C 1 372 ? 149.764 142.937 153.518 1.00 25.46 372 LEU C O 1
ATOM 7699 N N . TYR C 1 373 ? 147.799 142.927 152.436 1.00 25.64 373 TYR C N 1
ATOM 7700 C CA . TYR C 1 373 ? 147.433 144.293 152.768 1.00 25.64 373 TYR C CA 1
ATOM 7701 C C . TYR C 1 373 ? 146.555 144.393 154.002 1.00 25.64 373 TYR C C 1
ATOM 7702 O O . TYR C 1 373 ? 145.976 145.454 154.243 1.00 25.64 373 TYR C O 1
ATOM 7711 N N . GLN C 1 374 ? 146.441 143.330 154.789 1.00 31.93 374 GLN C N 1
ATOM 7712 C CA . GLN C 1 374 ? 145.374 143.210 155.768 1.00 31.93 374 GLN C CA 1
ATOM 7713 C C . GLN C 1 374 ? 145.908 142.715 157.102 1.00 31.93 374 GLN C C 1
ATOM 7714 O O . GLN C 1 374 ? 147.078 142.353 157.244 1.00 31.93 374 GLN C O 1
ATOM 7720 N N . ARG C 1 375 ? 145.011 142.707 158.083 1.00 42.64 375 ARG C N 1
ATOM 7721 C CA . ARG C 1 375 ? 145.356 142.572 159.494 1.00 42.64 375 ARG C CA 1
ATOM 7722 C C . ARG C 1 375 ? 145.358 141.099 159.862 1.00 42.64 375 ARG C C 1
ATOM 7723 O O . ARG C 1 375 ? 144.309 140.505 160.107 1.00 42.64 375 ARG C O 1
ATOM 7731 N N . LEU C 1 376 ? 146.548 140.516 159.926 1.00 41.86 376 LEU C N 1
ATOM 7732 C CA . LEU C 1 376 ? 146.737 139.098 160.177 1.00 41.86 376 LEU C CA 1
ATOM 7733 C C . LEU C 1 376 ? 147.994 138.928 161.020 1.00 41.86 376 LEU C C 1
ATOM 7734 O O . LEU C 1 376 ? 148.874 139.795 160.998 1.00 41.86 376 LEU C O 1
ATOM 7739 N N . PRO C 1 377 ? 148.105 137.810 161.811 1.00 48.00 377 PRO C N 1
ATOM 7740 C CA . PRO C 1 377 ? 149.126 137.760 162.876 1.00 48.00 377 PRO C CA 1
ATOM 7741 C C . PRO C 1 377 ? 150.590 137.680 162.457 1.00 48.00 377 PRO C C 1
ATOM 7742 O O . PRO C 1 377 ? 151.449 137.478 163.318 1.00 48.00 377 PRO C O 1
ATOM 7746 N N . THR C 1 378 ? 150.895 137.814 161.170 1.00 49.59 378 THR C N 1
ATOM 7747 C CA . THR C 1 378 ? 152.272 138.004 160.728 1.00 49.59 378 THR C CA 1
ATOM 7748 C C . THR C 1 378 ? 152.757 139.372 161.196 1.00 49.59 378 THR C C 1
ATOM 7749 O O . THR C 1 378 ? 152.331 140.404 160.667 1.00 49.59 378 THR C O 1
ATOM 7753 N N . SER C 1 379 ? 153.650 139.387 162.189 1.00 55.06 379 SER C N 1
ATOM 7754 C CA . SER C 1 379 ? 154.030 140.619 162.872 1.00 55.06 379 SER C CA 1
ATOM 7755 C C . SER C 1 379 ? 155.455 141.052 162.554 1.00 55.06 379 SER C C 1
ATOM 7756 O O . SER C 1 379 ? 155.671 142.170 162.081 1.00 55.06 379 SER C O 1
ATOM 7759 N N . GLU C 1 380 ? 156.440 140.193 162.798 1.00 55.18 380 GLU C N 1
ATOM 7760 C CA . GLU C 1 380 ? 157.834 140.563 162.600 1.00 55.18 380 GLU C CA 1
ATOM 7761 C C . GLU C 1 380 ? 158.314 140.281 161.179 1.00 55.18 380 GLU C C 1
ATOM 7762 O O . GLU C 1 380 ? 159.248 140.941 160.705 1.00 55.18 380 GLU C O 1
ATOM 7768 N N . ALA C 1 381 ? 157.658 139.363 160.467 1.00 51.75 381 ALA C N 1
ATOM 7769 C CA . ALA C 1 381 ? 158.041 139.038 159.098 1.00 51.75 381 ALA C CA 1
ATOM 7770 C C . ALA C 1 381 ? 157.580 140.073 158.083 1.00 51.75 381 ALA C C 1
ATOM 7771 O O . ALA C 1 381 ? 157.823 139.886 156.887 1.00 51.75 381 ALA C O 1
ATOM 7773 N N . LEU C 1 382 ? 156.914 141.139 158.516 1.00 45.30 382 LEU C N 1
ATOM 7774 C CA . LEU C 1 382 ? 156.526 142.235 157.638 1.00 45.30 382 LEU C CA 1
ATOM 7775 C C . LEU C 1 382 ? 157.186 143.503 158.165 1.00 45.30 382 LEU C C 1
ATOM 7776 O O . LEU C 1 382 ? 156.708 144.083 159.152 1.00 45.30 382 LEU C O 1
ATOM 7781 N N . PRO C 1 383 ? 158.294 143.951 157.572 1.00 42.08 383 PRO C N 1
ATOM 7782 C CA . PRO C 1 383 ? 159.056 145.063 158.153 1.00 42.08 383 PRO C CA 1
ATOM 7783 C C . PRO C 1 383 ? 158.339 146.402 158.050 1.00 42.08 383 PRO C C 1
ATOM 7784 O O . PRO C 1 383 ? 157.470 146.617 157.205 1.00 42.08 383 PRO C O 1
ATOM 7788 N N . LYS C 1 384 ? 158.741 147.318 158.937 1.00 44.55 384 LYS C N 1
ATOM 7789 C CA . LYS C 1 384 ? 158.055 148.596 159.093 1.00 44.55 384 LYS C CA 1
ATOM 7790 C C . LYS C 1 384 ? 158.281 149.538 157.921 1.00 44.55 384 LYS C C 1
ATOM 7791 O O . LYS C 1 384 ? 157.519 150.495 157.757 1.00 44.55 384 LYS C O 1
ATOM 7797 N N . GLU C 1 385 ? 159.314 149.307 157.120 1.00 47.54 385 GLU C N 1
ATOM 7798 C CA . GLU C 1 385 ? 159.603 150.137 155.965 1.00 47.54 385 GLU C CA 1
ATOM 7799 C C . GLU C 1 385 ? 160.112 149.228 154.855 1.00 47.54 385 GLU C C 1
ATOM 7800 O O . GLU C 1 385 ? 160.159 148.006 155.008 1.00 47.54 385 GLU C O 1
ATOM 7806 N N . LEU C 1 386 ? 160.490 149.827 153.728 1.00 43.25 386 LEU C N 1
ATOM 7807 C CA . LEU C 1 386 ? 160.788 149.057 152.526 1.00 43.25 386 LEU C CA 1
ATOM 7808 C C . LEU C 1 386 ? 162.099 148.289 152.639 1.00 43.25 386 LEU C C 1
ATOM 7809 O O . LEU C 1 386 ? 163.186 148.865 152.554 1.00 43.25 386 LEU C O 1
ATOM 7814 N N . HIS C 1 387 ? 161.980 146.987 152.843 1.00 36.92 387 HIS C N 1
ATOM 7815 C CA . HIS C 1 387 ? 163.078 146.048 152.966 1.00 36.92 387 HIS C CA 1
ATOM 7816 C C . HIS C 1 387 ? 163.293 145.371 151.612 1.00 36.92 387 HIS C C 1
ATOM 7817 O O . HIS C 1 387 ? 162.401 145.385 150.763 1.00 36.92 387 HIS C O 1
ATOM 7824 N N . PRO C 1 388 ? 164.475 144.794 151.361 1.00 33.73 388 PRO C N 1
ATOM 7825 C CA . PRO C 1 388 ? 164.652 143.988 150.139 1.00 33.73 388 PRO C CA 1
ATOM 7826 C C . PRO C 1 388 ? 163.804 142.724 150.056 1.00 33.73 388 PRO C C 1
ATOM 7827 O O . PRO C 1 388 ? 163.773 142.115 148.984 1.00 33.73 388 PRO C O 1
ATOM 7831 N N . VAL C 1 389 ? 163.111 142.314 151.122 1.00 32.38 389 VAL C N 1
ATOM 7832 C CA . VAL C 1 389 ? 162.255 141.136 151.066 1.00 32.38 389 VAL C CA 1
ATOM 7833 C C . VAL C 1 389 ? 161.004 141.389 150.225 1.00 32.38 389 VAL C C 1
ATOM 7834 O O . VAL C 1 389 ? 160.364 140.438 149.770 1.00 32.38 389 VAL C O 1
ATOM 7838 N N . TYR C 1 390 ? 160.659 142.652 149.960 1.00 33.00 390 TYR C N 1
ATOM 7839 C CA . TYR C 1 390 ? 159.484 142.988 149.166 1.00 33.00 390 TYR C CA 1
ATOM 7840 C C . TYR C 1 390 ? 159.709 142.838 147.671 1.00 33.00 390 TYR C C 1
ATOM 7841 O O . TYR C 1 390 ? 158.806 143.157 146.893 1.00 33.00 390 TYR C O 1
ATOM 7850 N N . SER C 1 391 ? 160.881 142.363 147.250 1.00 29.07 391 SER C N 1
ATOM 7851 C CA . SER C 1 391 ? 161.121 142.069 145.846 1.00 29.07 391 SER C CA 1
ATOM 7852 C C . SER C 1 391 ? 160.391 140.818 145.381 1.00 29.07 391 SER C C 1
ATOM 7853 O O . SER C 1 391 ? 160.271 140.607 144.174 1.00 29.07 391 SER C O 1
ATOM 7856 N N . MET C 1 392 ? 159.871 140.006 146.304 1.00 30.61 392 MET C N 1
ATOM 7857 C CA . MET C 1 392 ? 159.110 138.814 145.944 1.00 30.61 392 MET C CA 1
ATOM 7858 C C . MET C 1 392 ? 157.777 139.151 145.290 1.00 30.61 392 MET C C 1
ATOM 7859 O O . MET C 1 392 ? 157.185 138.285 144.642 1.00 30.61 392 MET C O 1
ATOM 7864 N N . PHE C 1 393 ? 157.288 140.381 145.460 1.00 29.08 393 PHE C N 1
ATOM 7865 C CA . PHE C 1 393 ? 156.106 140.861 144.755 1.00 29.08 393 PHE C CA 1
ATOM 7866 C C . PHE C 1 393 ? 156.329 141.005 143.259 1.00 29.08 393 PHE C C 1
ATOM 7867 O O . PHE C 1 393 ? 155.363 140.943 142.498 1.00 29.08 393 PHE C O 1
ATOM 7875 N N . ILE C 1 394 ? 157.573 141.202 142.824 1.00 23.42 394 ILE C N 1
ATOM 7876 C CA . ILE C 1 394 ? 157.880 141.462 141.422 1.00 23.42 394 ILE C CA 1
ATOM 7877 C C . ILE C 1 394 ? 157.877 140.188 140.578 1.00 23.42 394 ILE C C 1
ATOM 7878 O O . ILE C 1 394 ? 157.601 140.256 139.373 1.00 23.42 394 ILE C O 1
ATOM 7883 N N . ALA C 1 395 ? 158.088 139.021 141.196 1.00 22.67 395 ALA C N 1
ATOM 7884 C CA . ALA C 1 395 ? 158.389 137.796 140.457 1.00 22.67 395 ALA C CA 1
ATOM 7885 C C . ALA C 1 395 ? 157.199 137.283 139.658 1.00 22.67 395 ALA C C 1
ATOM 7886 O O . ALA C 1 395 ? 157.351 136.899 138.496 1.00 22.67 395 ALA C O 1
ATOM 7888 N N . ALA C 1 396 ? 156.019 137.257 140.253 1.00 21.44 396 ALA C N 1
ATOM 7889 C CA . ALA C 1 396 ? 154.866 136.658 139.591 1.00 21.44 396 ALA C CA 1
ATOM 7890 C C . ALA C 1 396 ? 154.235 137.506 138.479 1.00 21.44 396 ALA C C 1
ATOM 7891 O O . ALA C 1 396 ? 153.814 136.914 137.481 1.00 21.44 396 ALA C O 1
ATOM 7893 N N . PRO C 1 397 ? 154.121 138.847 138.559 1.00 19.69 397 PRO C N 1
ATOM 7894 C CA . PRO C 1 397 ? 153.703 139.586 137.355 1.00 19.69 397 PRO C CA 1
ATOM 7895 C C . PRO C 1 397 ? 154.746 139.623 136.255 1.00 19.69 397 PRO C C 1
ATOM 7896 O O . PRO C 1 397 ? 154.381 139.839 135.098 1.00 19.69 397 PRO C O 1
ATOM 7900 N N . SER C 1 398 ? 156.026 139.445 136.573 1.00 19.13 398 SER C N 1
ATOM 7901 C CA . SER C 1 398 ? 157.050 139.404 135.536 1.00 19.13 398 SER C CA 1
ATOM 7902 C C . SER C 1 398 ? 156.966 138.118 134.732 1.00 19.13 398 SER C C 1
ATOM 7903 O O . SER C 1 398 ? 157.050 138.144 133.502 1.00 19.13 398 SER C O 1
ATOM 7906 N N . ALA C 1 399 ? 156.801 136.985 135.409 1.00 18.02 399 ALA C N 1
ATOM 7907 C CA . ALA C 1 399 ? 156.685 135.704 134.735 1.00 18.02 399 ALA C CA 1
ATOM 7908 C C . ALA C 1 399 ? 155.330 135.505 134.073 1.00 18.02 399 ALA C C 1
ATOM 7909 O O . ALA C 1 399 ? 155.232 134.712 133.136 1.00 18.02 399 ALA C O 1
ATOM 7911 N N . ALA C 1 400 ? 154.290 136.205 134.529 1.00 17.61 400 ALA C N 1
ATOM 7912 C CA . ALA C 1 400 ? 152.982 136.086 133.898 1.00 17.61 400 ALA C CA 1
ATOM 7913 C C . ALA C 1 400 ? 152.936 136.775 132.546 1.00 17.61 400 ALA C C 1
ATOM 7914 O O . ALA C 1 400 ? 152.166 136.367 131.673 1.00 17.61 400 ALA C O 1
ATOM 7916 N N . SER C 1 401 ? 153.732 137.825 132.355 1.00 18.77 401 SER C N 1
ATOM 7917 C CA . SER C 1 401 ? 153.748 138.528 131.081 1.00 18.77 401 SER C CA 1
ATOM 7918 C C . SER C 1 401 ? 154.627 137.829 130.055 1.00 18.77 401 SER C C 1
ATOM 7919 O O . SER C 1 401 ? 154.362 137.927 128.855 1.00 18.77 401 SER C O 1
ATOM 7922 N N . ILE C 1 402 ? 155.670 137.130 130.505 1.00 18.44 402 ILE C N 1
ATOM 7923 C CA . ILE C 1 402 ? 156.478 136.315 129.606 1.00 18.44 402 ILE C CA 1
ATOM 7924 C C . ILE C 1 402 ? 155.693 135.091 129.162 1.00 18.44 402 ILE C C 1
ATOM 7925 O O . ILE C 1 402 ? 155.785 134.662 128.007 1.00 18.44 402 ILE C O 1
ATOM 7930 N N . ALA C 1 403 ? 154.884 134.529 130.062 1.00 18.81 403 ALA C N 1
ATOM 7931 C CA . ALA C 1 403 ? 154.157 133.302 129.757 1.00 18.81 403 ALA C CA 1
ATOM 7932 C C . ALA C 1 403 ? 153.009 133.553 128.790 1.00 18.81 403 ALA C C 1
ATOM 7933 O O . ALA C 1 403 ? 152.761 132.735 127.901 1.00 18.81 403 ALA C O 1
ATOM 7935 N N . TRP C 1 404 ? 152.304 134.676 128.938 1.00 19.24 404 TRP C N 1
ATOM 7936 C CA . TRP C 1 404 ? 151.209 135.009 128.032 1.00 19.24 404 TRP C CA 1
ATOM 7937 C C . TRP C 1 404 ? 151.717 135.341 126.633 1.00 19.24 404 TRP C C 1
ATOM 7938 O O . TRP C 1 404 ? 150.998 135.149 125.651 1.00 19.24 404 TRP C O 1
ATOM 7949 N N . ASN C 1 405 ? 152.951 135.826 126.523 1.00 22.19 405 ASN C N 1
ATOM 7950 C CA . ASN C 1 405 ? 153.546 136.124 125.228 1.00 22.19 405 ASN C CA 1
ATOM 7951 C C . ASN C 1 405 ? 153.953 134.856 124.483 1.00 22.19 405 ASN C C 1
ATOM 7952 O O . ASN C 1 405 ? 153.851 134.811 123.258 1.00 22.19 405 ASN C O 1
ATOM 7957 N N . THR C 1 406 ? 154.418 133.822 125.185 1.00 21.77 406 THR C N 1
ATOM 7958 C CA . THR C 1 406 ? 154.802 132.599 124.489 1.00 21.77 406 THR C CA 1
ATOM 7959 C C . THR C 1 406 ? 153.591 131.771 124.076 1.00 21.77 406 THR C C 1
ATOM 7960 O O . THR C 1 406 ? 153.668 131.022 123.099 1.00 21.77 406 THR C O 1
ATOM 7964 N N . ILE C 1 407 ? 152.473 131.895 124.792 1.00 21.01 407 ILE C N 1
ATOM 7965 C CA . ILE C 1 407 ? 151.271 131.153 124.434 1.00 21.01 407 ILE C CA 1
ATOM 7966 C C . ILE C 1 407 ? 150.599 131.766 123.212 1.00 21.01 407 ILE C C 1
ATOM 7967 O O . ILE C 1 407 ? 150.267 131.065 122.251 1.00 21.01 407 ILE C O 1
ATOM 7972 N N . TYR C 1 408 ? 150.393 133.081 123.220 1.00 22.06 408 TYR C N 1
ATOM 7973 C CA . TYR C 1 408 ? 149.612 133.737 122.182 1.00 22.06 408 TYR C CA 1
ATOM 7974 C C . TYR C 1 408 ? 150.447 134.396 121.098 1.00 22.06 408 TYR C C 1
ATOM 7975 O O . TYR C 1 408 ? 149.893 134.769 120.062 1.00 22.06 408 TYR C O 1
ATOM 7984 N N . GLY C 1 409 ? 151.751 134.541 121.296 1.00 26.16 409 GLY C N 1
ATOM 7985 C CA . GLY C 1 409 ? 152.621 135.050 120.258 1.00 26.16 409 GLY C CA 1
ATOM 7986 C C . GLY C 1 409 ? 152.632 136.548 120.096 1.00 26.16 409 GLY C C 1
ATOM 7987 O O . GLY C 1 409 ? 153.164 137.039 119.095 1.00 26.16 409 GLY C O 1
ATOM 7988 N N . GLN C 1 410 ? 152.065 137.291 121.038 1.00 28.57 410 GLN C N 1
ATOM 7989 C CA . GLN C 1 410 ? 151.987 138.738 120.933 1.00 28.57 410 GLN C CA 1
ATOM 7990 C C . GLN C 1 410 ? 151.973 139.341 122.329 1.00 28.57 410 GLN C C 1
ATOM 7991 O O . GLN C 1 410 ? 151.486 138.730 123.283 1.00 28.57 410 GLN C O 1
ATOM 7997 N N . PHE C 1 411 ? 152.524 140.547 122.437 1.00 23.71 411 PHE C N 1
ATOM 7998 C CA . PHE C 1 411 ? 152.663 141.232 123.720 1.00 23.71 411 PHE C CA 1
ATOM 7999 C C . PHE C 1 411 ? 151.505 142.218 123.867 1.00 23.71 411 PHE C C 1
ATOM 8000 O O . PHE C 1 411 ? 151.671 143.433 123.853 1.00 23.71 411 PHE C O 1
ATOM 8008 N N . ASP C 1 412 ? 150.306 141.658 124.011 1.00 25.11 412 ASP C N 1
ATOM 8009 C CA . ASP C 1 412 ? 149.067 142.418 123.877 1.00 25.11 412 ASP C CA 1
ATOM 8010 C C . ASP C 1 412 ? 148.724 143.149 125.176 1.00 25.11 412 ASP C C 1
ATOM 8011 O O . ASP C 1 412 ? 149.554 143.302 126.073 1.00 25.11 412 ASP C O 1
ATOM 8016 N N . GLY C 1 413 ? 147.484 143.633 125.272 1.00 22.85 413 GLY C N 1
ATOM 8017 C CA . GLY C 1 413 ? 147.057 144.453 126.391 1.00 22.85 413 GLY C CA 1
ATOM 8018 C C . GLY C 1 413 ? 146.883 143.712 127.699 1.00 22.85 413 GLY C C 1
ATOM 8019 O O . GLY C 1 413 ? 146.815 144.352 128.750 1.00 22.85 413 GLY C O 1
ATOM 8020 N N . CYS C 1 414 ? 146.791 142.384 127.662 1.00 23.35 414 CYS C N 1
ATOM 8021 C CA . CYS C 1 414 ? 146.829 141.614 128.901 1.00 23.35 414 CYS C CA 1
ATOM 8022 C C . CYS C 1 414 ? 148.258 141.414 129.380 1.00 23.35 414 CYS C C 1
ATOM 8023 O O . CYS C 1 414 ? 148.518 141.416 130.584 1.00 23.35 414 CYS C O 1
ATOM 8026 N N . SER C 1 415 ? 149.194 141.256 128.446 1.00 21.75 415 SER C N 1
ATOM 8027 C CA . SER C 1 415 ? 150.591 141.057 128.800 1.00 21.75 415 SER C CA 1
ATOM 8028 C C . SER C 1 415 ? 151.251 142.355 129.253 1.00 21.75 415 SER C C 1
ATOM 8029 O O . SER C 1 415 ? 152.167 142.321 130.078 1.00 21.75 415 SER 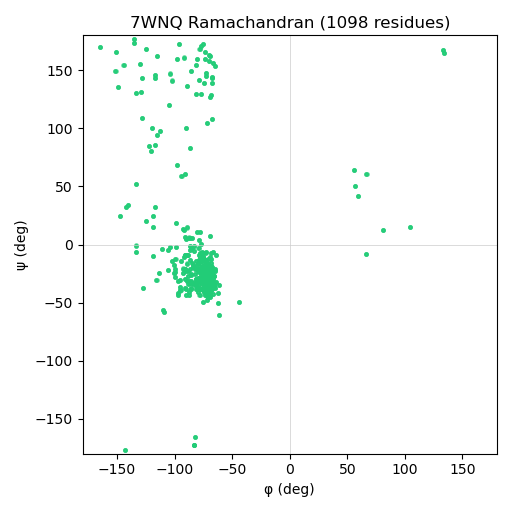C O 1
ATOM 8032 N N . ARG C 1 416 ? 150.793 143.502 128.744 1.00 21.88 416 ARG C N 1
ATOM 8033 C CA . ARG C 1 416 ? 151.322 144.797 129.162 1.00 21.88 416 ARG C CA 1
ATOM 8034 C C . ARG C 1 416 ? 150.839 145.210 130.541 1.00 21.88 416 ARG C C 1
ATOM 8035 O O . ARG C 1 416 ? 151.551 145.930 131.242 1.00 21.88 416 ARG C O 1
ATOM 8043 N N . THR C 1 417 ? 149.628 144.806 130.926 1.00 20.15 417 THR C N 1
ATOM 8044 C CA . THR C 1 417 ? 149.111 145.158 132.242 1.00 20.15 417 THR C CA 1
ATOM 8045 C C . THR C 1 417 ? 149.882 144.436 133.337 1.00 20.15 417 THR C C 1
ATOM 8046 O O . THR C 1 417 ? 150.157 145.012 134.392 1.00 20.15 417 THR C O 1
ATOM 8050 N N . CYS C 1 418 ? 150.283 143.190 133.084 1.00 19.80 418 CYS C N 1
ATOM 8051 C CA . CYS C 1 418 ? 151.093 142.457 134.049 1.00 19.80 418 CYS C CA 1
ATOM 8052 C C . CYS C 1 418 ? 152.508 143.017 134.132 1.00 19.80 418 CYS C C 1
ATOM 8053 O O . CYS C 1 418 ? 153.090 143.077 135.218 1.00 19.80 418 CYS C O 1
ATOM 8056 N N . PHE C 1 419 ? 153.073 143.430 132.996 1.00 19.35 419 PHE C N 1
ATOM 8057 C CA . PHE C 1 419 ? 154.425 143.983 132.972 1.00 19.35 419 PHE C CA 1
ATOM 8058 C C . PHE C 1 419 ? 154.500 145.340 133.658 1.00 19.35 419 PHE C C 1
ATOM 8059 O O . PHE C 1 419 ? 155.504 145.663 134.300 1.00 19.35 419 PHE C O 1
ATOM 8067 N N . PHE C 1 420 ? 153.460 146.153 133.530 1.00 18.43 420 PHE C N 1
ATOM 8068 C CA . PHE C 1 420 ? 153.476 147.489 134.102 1.00 18.43 420 PHE C CA 1
ATOM 8069 C C . PHE C 1 420 ? 153.157 147.501 135.589 1.00 18.43 420 PHE C C 1
ATOM 8070 O O . PHE C 1 420 ? 153.440 148.498 136.256 1.00 18.43 420 PHE C O 1
ATOM 8078 N N . ILE C 1 421 ? 152.575 146.430 136.121 1.00 18.74 421 ILE C N 1
ATOM 8079 C CA . ILE C 1 421 ? 152.448 146.294 137.568 1.00 18.74 421 ILE C CA 1
ATOM 8080 C C . ILE C 1 421 ? 153.795 145.942 138.186 1.00 18.74 421 ILE C C 1
ATOM 8081 O O . ILE C 1 421 ? 154.178 146.493 139.222 1.00 18.74 421 ILE C O 1
ATOM 8086 N N . ALA C 1 422 ? 154.550 145.057 137.532 1.00 19.48 422 ALA C N 1
ATOM 8087 C CA . ALA C 1 422 ? 155.874 144.677 138.011 1.00 19.48 422 ALA C CA 1
ATOM 8088 C C . ALA C 1 422 ? 156.877 145.817 137.903 1.00 19.48 422 ALA C C 1
ATOM 8089 O O . ALA C 1 422 ? 157.817 145.885 138.697 1.00 19.48 422 ALA C O 1
ATOM 8091 N N . LEU C 1 423 ? 156.696 146.714 136.936 1.00 20.47 423 LEU C N 1
ATOM 8092 C CA . LEU C 1 423 ? 157.603 147.839 136.766 1.00 20.47 423 LEU C CA 1
ATOM 8093 C C . LEU C 1 423 ? 157.359 148.933 137.797 1.00 20.47 423 LEU C C 1
ATOM 8094 O O . LEU C 1 423 ? 158.301 149.627 138.180 1.00 20.47 423 LEU C O 1
ATOM 8099 N N . PHE C 1 424 ? 156.117 149.105 138.256 1.00 21.17 424 PHE C N 1
ATOM 8100 C CA . PHE C 1 424 ? 155.845 150.064 139.322 1.00 21.17 424 PHE C CA 1
ATOM 8101 C C . PHE C 1 424 ? 156.426 149.596 140.646 1.00 21.17 424 PHE C C 1
ATOM 8102 O O . PHE C 1 424 ? 156.997 150.394 141.395 1.00 21.17 424 PHE C O 1
ATOM 8110 N N . LEU C 1 425 ? 156.268 148.310 140.959 1.00 22.83 425 LEU C N 1
ATOM 8111 C CA . LEU C 1 425 ? 156.850 147.736 142.162 1.00 22.83 425 LEU C CA 1
ATOM 8112 C C . LEU C 1 425 ? 158.368 147.724 142.116 1.00 22.83 425 LEU C C 1
ATOM 8113 O O . LEU C 1 425 ? 159.006 147.763 143.168 1.00 22.83 425 LEU C O 1
ATOM 8118 N N . TYR C 1 426 ? 158.953 147.673 140.922 1.00 25.61 426 TYR C N 1
ATOM 8119 C CA . TYR C 1 426 ? 160.401 147.758 140.795 1.00 25.61 426 TYR C CA 1
ATOM 8120 C C . TYR C 1 426 ? 160.891 149.164 141.111 1.00 25.61 426 TYR C C 1
ATOM 8121 O O . TYR C 1 426 ? 161.861 149.330 141.852 1.00 25.61 426 TYR C O 1
ATOM 8130 N N . ILE C 1 427 ? 160.218 150.185 140.570 1.00 27.89 427 ILE C N 1
ATOM 8131 C CA . ILE C 1 427 ? 160.604 151.580 140.786 1.00 27.89 427 ILE C CA 1
ATOM 8132 C C . ILE C 1 427 ? 160.418 151.983 142.243 1.00 27.89 427 ILE C C 1
ATOM 8133 O O . ILE C 1 427 ? 161.290 152.619 142.840 1.00 27.89 427 ILE C O 1
ATOM 8138 N N . SER C 1 428 ? 159.317 151.582 142.863 1.00 30.42 428 SER C N 1
ATOM 8139 C CA . SER C 1 428 ? 159.062 151.975 144.244 1.00 30.42 428 SER C CA 1
ATOM 8140 C C . SER C 1 428 ? 159.864 151.175 145.267 1.00 30.42 428 SER C C 1
ATOM 8141 O O . SER C 1 428 ? 159.583 151.283 146.461 1.00 30.42 428 SER C O 1
ATOM 8144 N N . LEU C 1 429 ? 160.837 150.395 144.848 1.00 35.39 429 LEU C N 1
ATOM 8145 C CA . LEU C 1 429 ? 161.677 149.588 145.720 1.00 35.39 429 LEU C CA 1
ATOM 8146 C C . LEU C 1 429 ? 163.159 149.827 145.483 1.00 35.39 429 LEU C C 1
ATOM 8147 O O . LEU C 1 429 ? 163.924 149.861 146.444 1.00 35.39 429 LEU C O 1
ATOM 8152 N N . VAL C 1 430 ? 163.581 150.029 144.232 1.00 38.80 430 VAL C N 1
ATOM 8153 C CA . VAL C 1 430 ? 164.996 150.203 143.923 1.00 38.80 430 VAL C CA 1
ATOM 8154 C C . VAL C 1 430 ? 165.374 151.676 143.758 1.00 38.80 430 VAL C C 1
ATOM 8155 O O . VAL C 1 430 ? 166.552 152.022 143.927 1.00 38.80 430 VAL C O 1
ATOM 8159 N N . ALA C 1 431 ? 164.416 152.559 143.484 1.00 41.51 431 ALA C N 1
ATOM 8160 C CA . ALA C 1 431 ? 164.736 153.969 143.263 1.00 41.51 431 ALA C CA 1
ATOM 8161 C C . ALA C 1 431 ? 164.670 154.745 144.579 1.00 41.51 431 ALA C C 1
ATOM 8162 O O . ALA C 1 431 ? 163.887 155.672 144.767 1.00 41.51 431 ALA C O 1
ATOM 8164 N N . ARG C 1 432 ? 165.520 154.321 145.505 1.00 47.40 432 ARG C N 1
ATOM 8165 C CA . ARG C 1 432 ? 165.720 154.973 146.785 1.00 47.40 432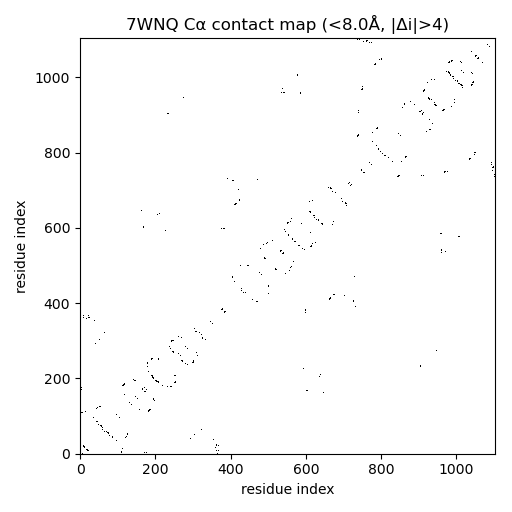 ARG C CA 1
ATOM 8166 C C . ARG C 1 432 ? 167.217 155.052 147.034 1.00 47.40 432 ARG C C 1
ATOM 8167 O O . ARG C 1 432 ? 168.024 154.557 146.246 1.00 47.40 432 ARG C O 1
ATOM 8175 N N . ILE C 1 433 ? 167.595 155.680 148.141 1.00 53.42 433 ILE C N 1
ATOM 8176 C CA . ILE C 1 433 ? 169.004 155.769 148.493 1.00 53.42 433 ILE C CA 1
ATOM 8177 C C . ILE C 1 433 ? 169.392 154.731 149.547 1.00 53.42 433 ILE C C 1
ATOM 8178 O O . ILE C 1 433 ? 170.565 154.332 149.602 1.00 53.42 433 ILE C O 1
ATOM 8183 N N . ASN C 1 434 ? 168.441 154.238 150.335 1.00 54.86 434 ASN C N 1
ATOM 8184 C CA . ASN C 1 434 ? 168.715 153.228 151.346 1.00 54.86 434 ASN C CA 1
ATOM 8185 C C . ASN C 1 434 ? 168.668 151.812 150.798 1.00 54.86 434 ASN C C 1
ATOM 8186 O O . ASN C 1 434 ? 168.926 150.868 151.549 1.00 54.86 434 ASN C O 1
ATOM 8191 N N . PHE C 1 435 ? 168.337 151.634 149.520 1.00 48.82 435 PHE C N 1
ATOM 8192 C CA . PHE C 1 435 ? 168.421 150.306 148.927 1.00 48.82 435 PHE C CA 1
ATOM 8193 C C . PHE C 1 435 ? 169.867 149.924 148.654 1.00 48.82 435 PHE C C 1
ATOM 8194 O O . PHE C 1 435 ? 170.221 148.743 148.715 1.00 48.82 435 PHE C O 1
ATOM 8202 N N . PHE C 1 436 ? 170.712 150.911 148.371 1.00 54.22 436 PHE C N 1
ATOM 8203 C CA . PHE C 1 436 ? 172.101 150.703 147.988 1.00 54.22 436 PHE C CA 1
ATOM 8204 C C . PHE C 1 436 ? 173.040 150.816 149.184 1.00 54.22 436 PHE C C 1
ATOM 8205 O O . PHE C 1 436 ? 174.001 150.051 149.296 1.00 54.22 436 PHE C O 1
ATOM 8213 N N . THR C 1 437 ? 172.778 151.770 150.081 1.00 55.50 437 THR C N 1
ATOM 8214 C CA . THR C 1 437 ? 173.622 151.952 151.254 1.00 55.50 437 THR C CA 1
ATOM 8215 C C . THR C 1 437 ? 173.247 151.022 152.396 1.00 55.50 437 THR C C 1
ATOM 8216 O O . THR C 1 437 ? 174.064 150.807 153.296 1.00 55.50 437 THR C O 1
ATOM 8220 N N . GLY C 1 438 ? 172.036 150.477 152.389 1.00 53.36 438 GLY C N 1
ATOM 8221 C CA . GLY C 1 438 ? 171.654 149.503 153.387 1.00 53.36 438 GLY C CA 1
ATOM 8222 C C . GLY C 1 438 ? 171.874 148.075 152.933 1.00 53.36 438 GLY C C 1
ATOM 8223 O O . GLY C 1 438 ? 170.926 147.287 152.880 1.00 53.36 438 GLY C O 1
ATOM 8224 N N . PHE C 1 439 ? 173.113 147.727 152.596 1.00 49.51 439 PHE C N 1
ATOM 8225 C CA . PHE C 1 439 ? 173.458 146.379 152.166 1.00 49.51 439 PHE C CA 1
ATOM 8226 C C . PHE C 1 439 ? 174.188 145.661 153.293 1.00 49.51 439 PHE C C 1
ATOM 8227 O O . PHE C 1 439 ? 175.251 146.107 153.735 1.00 49.51 439 PHE C O 1
ATOM 8235 N N . LYS C 1 440 ? 173.618 144.550 153.745 1.00 49.59 440 LYS C N 1
ATOM 8236 C CA . LYS C 1 440 ? 174.263 143.638 154.678 1.00 49.59 440 LYS C CA 1
ATOM 8237 C C . LYS C 1 440 ? 174.167 142.243 154.088 1.00 49.59 440 LYS C C 1
ATOM 8238 O O . LYS C 1 440 ? 173.088 141.838 153.649 1.00 49.59 440 LYS C O 1
ATOM 8244 N N . PHE C 1 441 ? 175.199 141.441 153.999 1.00 45.99 441 PHE C N 1
ATOM 8245 C CA . PHE C 1 441 ? 175.143 140.150 153.357 1.00 45.99 441 PHE C CA 1
ATOM 8246 C C . PHE C 1 441 ? 174.448 139.099 154.118 1.00 45.99 441 PHE C C 1
ATOM 8247 O O . PHE C 1 441 ? 174.584 139.027 155.309 1.00 45.99 441 PHE C O 1
ATOM 8255 N N . SER C 1 442 ? 173.667 138.278 153.471 1.00 40.70 442 SER C N 1
ATOM 8256 C CA . SER C 1 442 ? 173.124 137.165 153.987 1.00 40.70 442 SER C CA 1
ATOM 8257 C C . SER C 1 442 ? 172.973 136.256 152.810 1.00 40.70 442 SER C C 1
ATOM 8258 O O . SER C 1 442 ? 173.133 136.657 151.708 1.00 40.70 442 SER C O 1
ATOM 8261 N N . VAL C 1 443 ? 172.742 134.998 153.007 1.00 36.07 443 VAL C N 1
ATOM 8262 C CA . VAL C 1 443 ? 172.425 134.106 151.951 1.00 36.07 443 VAL C CA 1
ATOM 8263 C C . VAL C 1 443 ? 171.033 134.322 151.496 1.00 36.07 443 VAL C C 1
ATOM 8264 O O . VAL C 1 443 ? 170.759 133.989 150.415 1.00 36.07 443 VAL C O 1
ATOM 8268 N N . ALA C 1 444 ? 170.131 134.931 152.192 1.00 34.93 444 ALA C N 1
ATOM 8269 C CA . ALA C 1 444 ? 168.808 135.270 151.682 1.00 34.93 444 ALA C CA 1
ATOM 8270 C C . ALA C 1 444 ? 168.829 136.359 150.618 1.00 34.93 444 ALA C C 1
ATOM 8271 O O . ALA C 1 444 ? 167.802 136.586 149.978 1.00 34.93 444 ALA C O 1
ATOM 8273 N N . TRP C 1 445 ? 169.960 137.044 150.414 1.00 36.92 445 TRP C N 1
ATOM 8274 C CA . TRP C 1 445 ? 170.075 137.997 149.318 1.00 36.92 445 TRP C CA 1
ATOM 8275 C C . TRP C 1 445 ? 170.073 137.343 147.951 1.00 36.92 445 TRP C C 1
ATOM 8276 O O . TRP C 1 445 ? 169.745 138.014 146.971 1.00 36.92 445 TRP C O 1
ATOM 8287 N N . TRP C 1 446 ? 170.468 136.072 147.855 1.00 29.61 446 TRP C N 1
ATOM 8288 C CA . TRP C 1 446 ? 170.430 135.375 146.576 1.00 29.61 446 TRP C CA 1
ATOM 8289 C C . TRP C 1 446 ? 169.002 135.181 146.094 1.00 29.61 446 TRP C C 1
ATOM 8290 O O . TRP C 1 446 ? 168.730 135.245 144.892 1.00 29.61 446 TRP C O 1
ATOM 8301 N N . SER C 1 447 ? 168.072 135.073 146.853 1.00 30.42 447 SER C N 1
ATOM 8302 C CA . SER C 1 447 ? 166.755 134.911 146.497 1.00 30.42 447 SER C CA 1
ATOM 8303 C C . SER C 1 447 ? 166.016 136.204 146.260 1.00 30.42 447 SER C C 1
ATOM 8304 O O . SER C 1 447 ? 164.952 136.118 145.858 1.00 30.42 447 SER C O 1
ATOM 8307 N N . TYR C 1 448 ? 166.549 137.382 146.404 1.00 32.38 448 TYR C N 1
ATOM 8308 C CA . TYR C 1 448 ? 166.024 138.649 146.175 1.00 32.38 448 TYR C CA 1
ATOM 8309 C C . TYR C 1 448 ? 166.594 139.197 144.899 1.00 32.38 448 TYR C C 1
ATOM 8310 O O . TYR C 1 448 ? 166.138 140.144 144.466 1.00 32.38 448 TYR C O 1
ATOM 8319 N N . THR C 1 449 ? 167.464 138.537 144.219 1.00 29.69 449 THR C N 1
ATOM 8320 C CA . THR C 1 449 ? 168.088 138.861 143.052 1.00 29.69 449 THR C CA 1
ATOM 8321 C C . THR C 1 449 ? 167.322 138.203 142.062 1.00 29.69 449 THR C C 1
ATOM 8322 O O . THR C 1 449 ? 167.193 138.704 141.081 1.00 29.69 449 THR C O 1
ATOM 8326 N N . PHE C 1 450 ? 166.898 136.990 142.265 1.00 25.35 450 PHE C N 1
ATOM 8327 C CA . PHE C 1 450 ? 166.017 136.254 141.347 1.00 25.35 450 PHE C CA 1
ATOM 8328 C C . PHE C 1 450 ? 164.826 137.025 140.772 1.00 25.35 450 PHE C C 1
ATOM 8329 O O . PHE C 1 450 ? 164.643 136.966 139.551 1.00 25.35 450 PHE C O 1
ATOM 8337 N N . PRO C 1 451 ? 163.984 137.737 141.537 1.00 26.28 451 PRO C N 1
ATOM 8338 C CA . PRO C 1 451 ? 162.847 138.402 140.889 1.00 26.28 451 PRO C CA 1
ATOM 8339 C C . PRO C 1 451 ? 163.198 139.700 140.180 1.00 26.28 451 PRO C C 1
ATOM 8340 O O . PRO C 1 451 ? 162.352 140.235 139.456 1.00 26.28 451 PRO C O 1
ATOM 8344 N N . MET C 1 452 ? 164.410 140.214 140.356 1.00 28.15 452 MET C N 1
ATOM 8345 C CA . MET C 1 452 ? 164.886 141.378 139.632 1.00 28.15 452 MET C CA 1
ATOM 8346 C C . MET C 1 452 ? 165.565 141.012 138.324 1.00 28.15 452 MET C C 1
ATOM 8347 O O . MET C 1 452 ? 165.759 141.886 137.475 1.00 28.15 452 MET C O 1
ATOM 8352 N N . THR C 1 453 ? 165.940 139.747 138.156 1.00 23.81 453 THR C N 1
ATOM 8353 C CA . THR C 1 453 ? 166.428 139.212 136.897 1.00 23.81 453 THR C CA 1
ATOM 8354 C C . THR C 1 453 ? 165.282 138.791 135.990 1.00 23.81 453 THR C C 1
ATOM 8355 O O . THR C 1 453 ? 165.374 138.936 134.768 1.00 23.81 453 THR C O 1
ATOM 8359 N N . THR C 1 454 ? 164.190 138.305 136.578 1.00 23.25 454 THR C N 1
ATOM 8360 C CA . THR C 1 454 ? 163.004 137.946 135.811 1.00 23.25 454 THR C CA 1
ATOM 8361 C C . THR C 1 454 ? 162.347 139.185 135.216 1.00 23.25 454 THR C C 1
ATOM 8362 O O . THR C 1 454 ? 161.791 139.138 134.112 1.00 23.25 454 THR C O 1
ATOM 8366 N N . ALA C 1 455 ? 162.429 140.315 135.920 1.00 23.24 455 ALA C N 1
ATOM 8367 C CA . ALA C 1 455 ? 161.898 141.571 135.411 1.00 23.24 455 ALA C CA 1
ATOM 8368 C C . ALA C 1 455 ? 162.754 142.157 134.301 1.00 23.24 455 ALA C C 1
ATOM 8369 O O . ALA C 1 455 ? 162.262 142.977 133.526 1.00 23.24 455 ALA C O 1
ATOM 8371 N N . SER C 1 456 ? 164.022 141.762 134.215 1.00 23.23 456 SER C N 1
ATOM 8372 C CA . SER C 1 456 ? 164.879 142.151 133.107 1.00 23.23 456 SER C CA 1
ATOM 8373 C C . SER C 1 456 ? 164.585 141.347 131.852 1.00 23.23 456 SER C C 1
ATOM 8374 O O . SER C 1 456 ? 164.809 141.833 130.744 1.00 23.23 456 SER C O 1
ATOM 8377 N N . VAL C 1 457 ? 164.117 140.110 132.006 1.00 22.31 457 VAL C N 1
ATOM 8378 C CA . VAL C 1 457 ? 163.755 139.293 130.857 1.00 22.31 457 VAL C CA 1
ATOM 8379 C C . VAL C 1 457 ? 162.451 139.794 130.247 1.00 22.31 457 VAL C C 1
ATOM 8380 O O . VAL C 1 457 ? 162.269 139.748 129.026 1.00 22.31 457 VAL C O 1
ATOM 8384 N N . ALA C 1 458 ? 161.549 140.329 131.070 1.00 22.05 458 ALA C N 1
ATOM 8385 C CA . ALA C 1 458 ? 160.268 140.797 130.561 1.00 22.05 458 ALA C CA 1
ATOM 8386 C C . ALA C 1 458 ? 160.384 142.146 129.866 1.00 22.05 458 ALA C C 1
ATOM 8387 O O . ALA C 1 458 ? 159.532 142.486 129.042 1.00 22.05 458 ALA C O 1
ATOM 8389 N N . THR C 1 459 ? 161.410 142.930 130.178 1.00 23.80 459 THR C N 1
ATOM 8390 C CA . THR C 1 459 ? 161.603 144.206 129.510 1.00 23.80 459 THR C CA 1
ATOM 8391 C C . THR C 1 459 ? 162.450 144.096 128.253 1.00 23.80 459 THR C C 1
ATOM 8392 O O . THR C 1 459 ? 162.551 145.073 127.512 1.00 23.80 459 THR C O 1
ATOM 8396 N N . ILE C 1 460 ? 163.063 142.940 127.997 1.00 24.12 460 ILE C N 1
ATOM 8397 C CA . ILE C 1 460 ? 163.646 142.678 126.687 1.00 24.12 460 ILE C CA 1
ATOM 8398 C C . ILE C 1 460 ? 162.552 142.319 125.694 1.00 24.12 460 ILE C C 1
ATOM 8399 O O . ILE C 1 460 ? 162.578 142.746 124.536 1.00 24.12 460 ILE C O 1
ATOM 8404 N N . LYS C 1 461 ? 161.548 141.573 126.140 1.00 25.39 461 LYS C N 1
ATOM 8405 C CA . LYS C 1 461 ? 160.437 141.217 125.272 1.00 25.39 461 LYS C CA 1
ATOM 8406 C C . LYS C 1 461 ? 159.468 142.368 125.062 1.00 25.39 461 LYS C C 1
ATOM 8407 O O . LYS C 1 461 ? 158.745 142.373 124.061 1.00 25.39 461 LYS C O 1
ATOM 8413 N N . TYR C 1 462 ? 159.435 143.336 125.971 1.00 24.47 462 TYR C N 1
ATOM 8414 C CA . TYR C 1 462 ? 158.705 144.568 125.717 1.00 24.47 462 TYR C CA 1
ATOM 8415 C C . TYR C 1 462 ? 159.433 145.458 124.718 1.00 24.47 462 TYR C C 1
ATOM 8416 O O . TYR C 1 462 ? 158.791 146.186 123.959 1.00 24.47 462 TYR C O 1
ATOM 8425 N N . ALA C 1 463 ? 160.762 145.396 124.683 1.00 28.26 463 ALA C N 1
ATOM 8426 C CA . ALA C 1 463 ? 161.528 146.195 123.738 1.00 28.26 463 ALA C CA 1
ATOM 8427 C C . ALA C 1 463 ? 161.440 145.665 122.316 1.00 28.26 463 ALA C C 1
ATOM 8428 O O . ALA C 1 463 ? 161.853 146.359 121.382 1.00 28.26 463 ALA C O 1
ATOM 8430 N N . GLU C 1 464 ? 160.932 144.451 122.130 1.00 31.33 464 GLU C N 1
ATOM 8431 C CA . GLU C 1 464 ? 160.707 143.883 120.810 1.00 31.33 464 GLU C CA 1
ATOM 8432 C C . GLU C 1 464 ? 159.353 144.267 120.238 1.00 31.33 464 GLU C C 1
ATOM 8433 O O . GLU C 1 464 ? 159.223 144.418 119.021 1.00 31.33 464 GLU C O 1
ATOM 8439 N N . ALA C 1 465 ? 158.343 144.416 121.094 1.00 30.67 465 ALA C N 1
ATOM 8440 C CA . ALA C 1 465 ? 157.017 144.821 120.647 1.00 30.67 465 ALA C CA 1
ATOM 8441 C C . ALA C 1 465 ? 156.947 146.318 120.394 1.00 30.67 465 ALA C C 1
ATOM 8442 O O . ALA C 1 465 ? 156.242 146.763 119.486 1.00 30.67 465 ALA C O 1
ATOM 8444 N N . VAL C 1 466 ? 157.661 147.105 121.191 1.00 30.91 466 VAL C N 1
ATOM 8445 C CA . VAL C 1 466 ? 157.686 148.557 121.059 1.00 30.91 466 VAL C CA 1
ATOM 8446 C C . VAL C 1 466 ? 159.107 148.961 120.683 1.00 30.91 466 VAL C C 1
ATOM 8447 O O . VAL C 1 466 ? 159.961 149.104 121.566 1.00 30.91 466 VAL C O 1
ATOM 8451 N N . PRO C 1 467 ? 159.416 149.125 119.404 1.00 36.36 467 PRO C N 1
ATOM 8452 C CA . PRO C 1 467 ? 160.779 149.499 119.018 1.00 36.36 467 PRO C CA 1
ATOM 8453 C C . PRO C 1 467 ? 161.030 150.991 119.158 1.00 36.36 467 PRO C C 1
ATOM 8454 O O . PRO C 1 467 ? 160.116 151.814 119.100 1.00 36.36 467 PRO C O 1
ATOM 8458 N N . GLY C 1 468 ? 162.303 151.331 119.340 1.00 38.06 468 GLY C N 1
ATOM 8459 C CA . GLY C 1 468 ? 162.703 152.709 119.537 1.00 38.06 468 GLY C CA 1
ATOM 8460 C C . GLY C 1 468 ? 163.673 152.874 120.686 1.00 38.06 468 GLY C C 1
ATOM 8461 O O . GLY C 1 468 ? 163.808 151.972 121.510 1.00 38.06 468 GLY C O 1
ATOM 8462 N N . TYR C 1 469 ? 164.339 154.025 120.755 1.00 39.20 469 TYR C N 1
ATOM 8463 C CA . TYR C 1 469 ? 165.350 154.246 121.786 1.00 39.20 469 TYR C CA 1
ATOM 8464 C C . TYR C 1 469 ? 164.866 154.296 123.244 1.00 39.20 469 TYR C C 1
ATOM 8465 O O . TYR C 1 469 ? 165.661 153.894 124.109 1.00 39.20 469 TYR C O 1
ATOM 8474 N N . PRO C 1 470 ? 163.669 154.795 123.609 1.00 36.16 470 PRO C N 1
ATOM 8475 C CA . PRO C 1 470 ? 163.301 154.734 125.038 1.00 36.16 470 PRO C CA 1
ATOM 8476 C C . PRO C 1 470 ? 163.081 153.334 125.591 1.00 36.16 470 PRO C C 1
ATOM 8477 O O . PRO C 1 470 ? 163.189 153.153 126.808 1.00 36.16 470 PRO C O 1
ATOM 8481 N N . SER C 1 471 ? 162.782 152.341 124.758 1.00 34.18 471 SER C N 1
ATOM 8482 C CA . SER C 1 471 ? 162.617 150.986 125.265 1.00 34.18 471 SER C CA 1
ATOM 8483 C C . SER C 1 471 ? 163.913 150.184 125.238 1.00 34.18 471 SER C C 1
ATOM 8484 O O . SER C 1 471 ? 164.026 149.201 125.973 1.00 34.18 471 SER C O 1
ATOM 8487 N N . ARG C 1 472 ? 164.886 150.576 124.412 1.00 35.19 472 ARG C N 1
ATOM 8488 C CA . ARG C 1 472 ? 166.215 149.980 124.489 1.00 35.19 472 ARG C CA 1
ATOM 8489 C C . ARG C 1 472 ? 166.922 150.393 125.770 1.00 35.19 472 ARG C C 1
ATOM 8490 O O . ARG C 1 472 ? 167.632 149.591 126.380 1.00 35.19 472 ARG C O 1
ATOM 8498 N N . ALA C 1 473 ? 166.756 151.653 126.174 1.00 30.85 473 ALA C N 1
ATOM 8499 C CA . ALA C 1 473 ? 167.465 152.165 127.338 1.00 30.85 473 ALA C CA 1
ATOM 8500 C C . ALA C 1 473 ? 166.867 151.652 128.636 1.00 30.85 473 ALA C C 1
ATOM 8501 O O . ALA C 1 473 ? 167.574 151.553 129.638 1.00 30.85 473 ALA C O 1
ATOM 8503 N N . LEU C 1 474 ? 165.572 151.333 128.641 1.00 29.35 474 LEU C N 1
ATOM 8504 C CA . LEU C 1 474 ? 164.960 150.742 129.825 1.00 29.35 474 LEU C CA 1
ATOM 8505 C C . LEU C 1 474 ? 165.401 149.297 130.010 1.00 29.35 474 LEU C C 1
ATOM 8506 O O . LEU C 1 474 ? 165.607 148.844 131.140 1.00 29.35 474 LEU C O 1
ATOM 8511 N N . ALA C 1 475 ? 165.553 148.560 128.909 1.00 28.89 475 ALA C N 1
ATOM 8512 C CA . ALA C 1 475 ? 165.929 147.155 128.992 1.00 28.89 475 ALA C CA 1
ATOM 8513 C C . ALA C 1 475 ? 167.384 146.979 129.386 1.00 28.89 475 ALA C C 1
ATOM 8514 O O . ALA C 1 475 ? 167.731 145.986 130.031 1.00 28.89 475 ALA C O 1
ATOM 8516 N N . LEU C 1 476 ? 168.248 147.920 129.012 1.00 29.81 476 LEU C N 1
ATOM 8517 C CA . LEU C 1 476 ? 169.657 147.824 129.361 1.00 29.81 476 LEU C CA 1
ATOM 8518 C C . LEU C 1 476 ? 169.964 148.351 130.749 1.00 29.81 476 LEU C C 1
ATOM 8519 O O . LEU C 1 476 ? 171.036 148.053 131.279 1.00 29.81 476 LEU C O 1
ATOM 8524 N N . THR C 1 477 ? 169.076 149.136 131.348 1.00 31.34 477 THR C N 1
ATOM 8525 C CA . THR C 1 477 ? 169.339 149.625 132.690 1.00 31.34 477 THR C CA 1
ATOM 8526 C C . THR C 1 477 ? 168.754 148.734 133.773 1.00 31.34 477 THR C C 1
ATOM 8527 O O . THR C 1 477 ? 169.229 148.791 134.909 1.00 31.34 477 THR C O 1
ATOM 8531 N N . LEU C 1 478 ? 167.763 147.899 133.462 1.00 28.54 478 LEU C N 1
ATOM 8532 C CA . LEU C 1 478 ? 167.319 146.922 134.442 1.00 28.54 478 LEU C CA 1
ATOM 8533 C C . LEU C 1 478 ? 168.189 145.681 134.434 1.00 28.54 478 LEU C C 1
ATOM 8534 O O . LEU C 1 478 ? 168.385 145.067 135.486 1.00 28.54 478 LEU C O 1
ATOM 8539 N N . SER C 1 479 ? 168.714 145.296 133.274 1.00 28.26 479 SER C N 1
ATOM 8540 C CA . SER C 1 479 ? 169.598 144.145 133.185 1.00 28.26 479 SER C CA 1
ATOM 8541 C C . SER C 1 479 ? 171.039 144.482 133.531 1.00 28.26 479 SER C C 1
ATOM 8542 O O . SER C 1 479 ? 171.883 143.585 133.513 1.00 28.26 479 SER C O 1
ATOM 8545 N N . PHE C 1 480 ? 171.342 145.738 133.844 1.00 32.00 480 PHE C N 1
ATOM 8546 C CA . PHE C 1 480 ? 172.638 146.083 134.410 1.00 32.00 480 PHE C CA 1
ATOM 8547 C C . PHE C 1 480 ? 172.616 146.040 135.929 1.00 32.00 480 PHE C C 1
ATOM 8548 O O . PHE C 1 480 ? 173.605 145.643 136.545 1.00 32.00 480 PHE C O 1
ATOM 8556 N N . ILE C 1 481 ? 171.509 146.461 136.539 1.00 31.62 481 ILE C N 1
ATOM 8557 C CA . ILE C 1 481 ? 171.398 146.461 137.993 1.00 31.62 481 ILE C CA 1
ATOM 8558 C C . ILE C 1 481 ? 171.329 145.034 138.522 1.00 31.62 481 ILE C C 1
ATOM 8559 O O . ILE C 1 481 ? 171.897 144.720 139.574 1.00 31.62 481 ILE C O 1
ATOM 8564 N N . SER C 1 482 ? 170.689 144.136 137.772 1.00 30.88 482 SER C N 1
ATOM 8565 C CA . SER C 1 482 ? 170.512 142.768 138.246 1.00 30.88 482 SER C CA 1
ATOM 8566 C C . SER C 1 482 ? 171.800 141.959 138.145 1.00 30.88 482 SER C C 1
ATOM 8567 O O . SER C 1 482 ? 172.100 141.162 139.037 1.00 30.88 482 SER C O 1
ATOM 8570 N N . THR C 1 483 ? 172.578 142.140 137.078 1.00 31.59 483 THR C N 1
ATOM 8571 C CA . THR C 1 483 ? 173.825 141.391 136.967 1.00 31.59 483 THR C CA 1
ATOM 8572 C C . THR C 1 483 ? 174.937 141.980 137.818 1.00 31.59 483 THR C C 1
ATOM 8573 O O . THR C 1 483 ? 175.896 141.271 138.129 1.00 31.59 483 THR C O 1
ATOM 8577 N N . ALA C 1 484 ? 174.839 143.250 138.200 1.00 34.34 484 ALA C N 1
ATOM 8578 C CA . ALA C 1 484 ? 175.843 143.840 139.070 1.00 34.34 484 ALA C CA 1
ATOM 8579 C C . ALA C 1 484 ? 175.640 143.480 140.529 1.00 34.34 484 ALA C C 1
ATOM 8580 O O . ALA C 1 484 ? 176.560 143.669 141.325 1.00 34.34 484 ALA C O 1
ATOM 8582 N N . MET C 1 485 ? 174.470 142.974 140.905 1.00 36.55 485 MET C N 1
ATOM 8583 C CA . MET C 1 485 ? 174.279 142.494 142.265 1.00 36.55 485 MET C CA 1
ATOM 8584 C C . MET C 1 485 ? 174.684 141.039 142.418 1.00 36.55 485 MET C C 1
ATOM 8585 O O . MET C 1 485 ? 175.117 140.635 143.498 1.00 36.55 485 MET C O 1
ATOM 8590 N N . VAL C 1 486 ? 174.527 140.244 141.359 1.00 33.92 486 VAL C N 1
ATOM 8591 C CA . VAL C 1 486 ? 174.998 138.863 141.377 1.00 33.92 486 VAL C CA 1
ATOM 8592 C C . VAL C 1 486 ? 176.517 138.830 141.473 1.00 33.92 486 VAL C C 1
ATOM 8593 O O . VAL C 1 486 ? 177.091 137.985 142.166 1.00 33.92 486 VAL C O 1
ATOM 8597 N N . CYS C 1 487 ? 177.190 139.784 140.827 1.00 37.58 487 CYS C N 1
ATOM 8598 C CA . CYS C 1 487 ? 178.643 139.851 140.909 1.00 37.58 487 CYS C CA 1
ATOM 8599 C C . CYS C 1 487 ? 179.119 140.314 142.281 1.00 37.58 487 CYS C C 1
ATOM 8600 O O . CYS C 1 487 ? 180.213 139.938 142.710 1.00 37.58 487 CYS C O 1
ATOM 8603 N N . VAL C 1 488 ? 178.325 141.128 142.976 1.00 37.53 488 VAL C N 1
ATOM 8604 C CA . VAL C 1 488 ? 178.630 141.463 144.365 1.00 37.53 488 VAL C CA 1
ATOM 8605 C C . VAL C 1 488 ? 178.401 140.256 145.264 1.00 37.53 488 VAL C C 1
ATOM 8606 O O . VAL C 1 488 ? 179.222 139.951 146.137 1.00 37.53 488 VAL C O 1
ATOM 8610 N N . LEU C 1 489 ? 177.301 139.531 145.044 1.00 34.79 489 LEU C N 1
ATOM 8611 C CA . LEU C 1 489 ? 176.996 138.357 145.854 1.00 34.79 489 LEU C CA 1
ATOM 8612 C C . LEU C 1 489 ? 177.947 137.206 145.582 1.00 34.79 489 LEU C C 1
ATOM 8613 O O . LEU C 1 489 ? 178.170 136.379 146.465 1.00 34.79 489 LEU C O 1
ATOM 8618 N N . PHE C 1 490 ? 178.511 137.128 144.378 1.00 38.02 490 PHE C N 1
ATOM 8619 C CA . PHE C 1 490 ? 179.422 136.037 144.055 1.00 38.02 490 PHE C CA 1
ATOM 8620 C C . PHE C 1 490 ? 180.753 136.198 144.775 1.00 38.02 490 PHE C C 1
ATOM 8621 O O . PHE C 1 490 ? 181.362 135.208 145.187 1.00 38.02 490 PHE C O 1
ATOM 8629 N N . VAL C 1 491 ? 181.217 137.434 144.946 1.00 42.65 491 VAL C N 1
ATOM 8630 C CA . VAL C 1 491 ? 182.508 137.658 145.585 1.00 42.65 491 VAL C CA 1
ATOM 8631 C C . VAL C 1 491 ? 182.376 137.604 147.103 1.00 42.65 491 VAL C C 1
ATOM 8632 O O . VAL C 1 491 ? 183.238 137.052 147.792 1.00 42.65 491 VAL C O 1
ATOM 8636 N N . SER C 1 492 ? 181.284 138.133 147.651 1.00 44.01 492 SER C N 1
ATOM 8637 C CA . SER C 1 492 ? 181.106 138.109 149.096 1.00 44.01 492 SER C CA 1
ATOM 8638 C C . SER C 1 492 ? 180.688 136.740 149.621 1.00 44.01 492 SER C C 1
ATOM 8639 O O . SER C 1 492 ? 180.751 136.516 150.831 1.00 44.01 492 SER C O 1
ATOM 8642 N N . THR C 1 493 ? 180.264 135.823 148.750 1.00 42.92 493 THR C N 1
ATOM 8643 C CA . THR C 1 493 ? 180.023 134.448 149.179 1.00 42.92 493 THR C CA 1
ATOM 8644 C C . THR C 1 493 ? 181.329 133.663 149.218 1.00 42.92 493 THR C C 1
ATOM 8645 O O . THR C 1 493 ? 181.516 132.797 150.078 1.00 42.92 493 THR C O 1
ATOM 8649 N N . LEU C 1 494 ? 182.258 133.973 148.312 1.00 47.98 494 LEU C N 1
ATOM 8650 C CA . LEU C 1 494 ? 183.565 133.327 148.345 1.00 47.98 494 LEU C CA 1
ATOM 8651 C C . LEU C 1 494 ? 184.418 133.836 149.499 1.00 47.98 494 LEU C C 1
ATOM 8652 O O . LEU C 1 494 ? 185.290 133.111 149.987 1.00 47.98 494 LEU C O 1
ATOM 8657 N N . LEU C 1 495 ? 184.185 135.068 149.951 1.00 51.80 495 LEU C N 1
ATOM 8658 C CA . LEU C 1 495 ? 184.945 135.593 151.077 1.00 51.80 495 LEU C CA 1
ATOM 8659 C C . LEU C 1 495 ? 184.421 135.071 152.407 1.00 51.80 495 LEU C C 1
ATOM 8660 O O . LEU C 1 495 ? 185.207 134.793 153.317 1.00 51.80 495 LEU C O 1
ATOM 8665 N N . HIS C 1 496 ? 183.104 134.936 152.546 1.00 51.71 496 HIS C N 1
ATOM 8666 C CA . HIS C 1 496 ? 182.529 134.371 153.758 1.00 51.71 496 HIS C CA 1
ATOM 8667 C C . HIS C 1 496 ? 182.736 132.873 153.880 1.00 51.71 496 HIS C C 1
ATOM 8668 O O . HIS C 1 496 ? 182.617 132.343 154.986 1.00 51.71 496 HIS C O 1
ATOM 8675 N N . ALA C 1 497 ? 183.042 132.178 152.791 1.00 55.66 497 ALA C N 1
ATOM 8676 C CA . ALA C 1 497 ? 183.206 130.735 152.867 1.00 55.66 497 ALA C CA 1
ATOM 8677 C C . ALA C 1 497 ? 184.642 130.326 153.165 1.00 55.66 497 ALA C C 1
ATOM 8678 O O . ALA C 1 497 ? 184.871 129.423 153.973 1.00 55.66 497 ALA C O 1
ATOM 8680 N N . PHE C 1 498 ? 185.619 130.964 152.518 1.00 60.74 498 PHE C N 1
ATOM 8681 C CA . PHE C 1 498 ? 186.992 130.475 152.523 1.00 60.74 498 PHE C CA 1
ATOM 8682 C C . PHE C 1 498 ? 187.973 131.381 153.250 1.00 60.74 498 PHE C C 1
ATOM 8683 O O . PHE C 1 498 ? 189.013 130.895 153.700 1.00 60.74 498 PHE C O 1
ATOM 8691 N N . VAL C 1 499 ? 187.683 132.672 153.368 1.00 62.29 499 VAL C N 1
ATOM 8692 C CA . VAL C 1 499 ? 188.572 133.616 154.024 1.00 62.29 499 VAL C CA 1
ATOM 8693 C C . VAL C 1 499 ? 188.168 133.846 155.474 1.00 62.29 499 VAL C C 1
ATOM 8694 O O . VAL C 1 499 ? 189.020 133.860 156.366 1.00 62.29 499 VAL C O 1
ATOM 8698 N N . TRP C 1 500 ? 186.873 133.998 155.732 1.00 64.76 500 TRP C N 1
ATOM 8699 C CA . TRP C 1 500 ? 186.385 134.203 157.084 1.00 64.76 500 TRP C CA 1
ATOM 8700 C C . TRP C 1 500 ? 185.710 132.973 157.669 1.00 64.76 500 TRP C C 1
ATOM 8701 O O . TRP C 1 500 ? 185.647 132.856 158.897 1.00 64.76 500 TRP C O 1
ATOM 8712 N N . GLN C 1 501 ? 185.234 132.056 156.816 1.00 60.63 501 GLN C N 1
ATOM 8713 C CA . GLN C 1 501 ? 184.577 130.798 157.191 1.00 60.63 501 GLN C CA 1
ATOM 8714 C C . GLN C 1 501 ? 183.380 131.033 158.112 1.00 60.63 501 GLN C C 1
ATOM 8715 O O . GLN C 1 501 ? 183.362 130.623 159.271 1.00 60.63 501 GLN C O 1
ATOM 8721 N N . THR C 1 502 ? 182.378 131.724 157.575 1.00 53.54 502 THR C N 1
ATOM 8722 C CA . THR C 1 502 ? 181.193 132.034 158.362 1.00 53.54 502 THR C CA 1
ATOM 8723 C C . THR C 1 502 ? 179.905 131.951 157.547 1.00 53.54 502 THR C C 1
ATOM 8724 O O . THR C 1 502 ? 178.952 132.687 157.823 1.00 53.54 502 THR C O 1
ATOM 8728 N N . LEU C 1 503 ? 179.839 131.061 156.554 1.00 45.89 503 LEU C N 1
ATOM 8729 C CA . LEU C 1 503 ? 178.565 130.854 155.869 1.00 45.89 503 LEU C CA 1
ATOM 8730 C C . LEU C 1 503 ? 177.583 130.023 156.674 1.00 45.89 503 LEU C C 1
ATOM 8731 O O . LEU C 1 503 ? 176.373 130.232 156.555 1.00 45.89 503 LEU C O 1
ATOM 8736 N N . PHE C 1 504 ? 178.060 129.067 157.466 1.00 41.95 504 PHE C N 1
ATOM 8737 C CA . PHE C 1 504 ? 177.190 128.093 158.115 1.00 41.95 504 PHE C CA 1
ATOM 8738 C C . PHE C 1 504 ? 177.392 128.160 159.622 1.00 41.95 504 PHE C C 1
ATOM 8739 O O . PHE C 1 504 ? 178.177 127.384 160.186 1.00 41.95 504 PHE C O 1
ATOM 8747 N N . PRO C 1 505 ? 176.701 129.072 160.316 1.00 44.56 505 PRO C N 1
ATOM 8748 C CA . PRO C 1 505 ? 176.717 129.040 161.780 1.00 44.56 505 PRO C CA 1
ATOM 8749 C C . PRO C 1 505 ? 175.704 128.041 162.307 1.00 44.56 505 PRO C C 1
ATOM 8750 O O . PRO C 1 505 ? 175.119 127.288 161.526 1.00 44.56 505 PRO C O 1
ATOM 8754 N N . ASN C 1 506 ? 175.496 128.007 163.621 1.00 46.29 506 ASN C N 1
ATOM 8755 C CA . ASN C 1 506 ? 174.476 127.138 164.185 1.00 46.29 506 ASN C CA 1
ATOM 8756 C C . ASN C 1 506 ? 173.095 127.641 163.785 1.00 46.29 506 ASN C C 1
ATOM 8757 O O . ASN C 1 506 ? 172.785 128.823 163.945 1.00 46.29 506 ASN C O 1
ATOM 8762 N N . ASP C 1 507 ? 172.274 126.745 163.245 1.00 44.80 507 ASP C N 1
ATOM 8763 C CA . ASP C 1 507 ? 170.934 127.092 162.775 1.00 44.80 507 ASP C CA 1
ATOM 8764 C C . ASP C 1 507 ? 169.984 126.994 163.964 1.00 44.80 507 ASP C C 1
ATOM 8765 O O . ASP C 1 507 ? 169.291 125.998 164.171 1.00 44.80 507 ASP C O 1
ATOM 8770 N N . LEU C 1 508 ? 169.949 128.064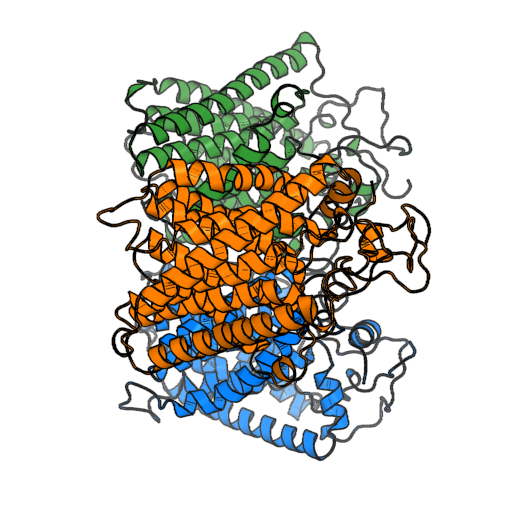 164.754 1.00 47.71 508 LEU C N 1
ATOM 8771 C CA . LEU C 1 508 ? 169.267 128.042 166.041 1.00 47.71 508 LEU C CA 1
ATOM 8772 C C . LEU C 1 508 ? 167.754 128.156 165.933 1.00 47.71 508 LEU C C 1
ATOM 8773 O O . LEU C 1 508 ? 167.068 127.946 166.936 1.00 47.71 508 LEU C O 1
ATOM 8778 N N . ALA C 1 509 ? 167.216 128.477 164.757 1.00 46.95 509 ALA C N 1
ATOM 8779 C CA . ALA C 1 509 ? 165.782 128.711 164.641 1.00 46.95 509 ALA C CA 1
ATOM 8780 C C . ALA C 1 509 ? 164.972 127.422 164.621 1.00 46.95 509 ALA C C 1
ATOM 8781 O O . ALA C 1 509 ? 163.757 127.472 164.831 1.00 46.95 509 ALA C O 1
ATOM 8783 N N . ILE C 1 510 ? 165.602 126.272 164.375 1.00 44.77 510 ILE C N 1
ATOM 8784 C CA . ILE C 1 510 ? 164.869 125.008 164.354 1.00 44.77 510 ILE C CA 1
ATOM 8785 C C . ILE C 1 510 ? 164.846 124.311 165.704 1.00 44.77 510 ILE C C 1
ATOM 8786 O O . ILE C 1 510 ? 164.084 123.348 165.876 1.00 44.77 510 ILE C O 1
ATOM 8791 N N . ALA C 1 511 ? 165.642 124.762 166.669 1.00 50.28 511 ALA C N 1
ATOM 8792 C CA . ALA C 1 511 ? 165.823 124.043 167.919 1.00 50.28 511 ALA C CA 1
ATOM 8793 C C . ALA C 1 511 ? 164.972 124.597 169.053 1.00 50.28 511 ALA C C 1
ATOM 8794 O O . ALA C 1 511 ? 165.255 124.310 170.218 1.00 50.28 511 ALA C O 1
ATOM 8796 N N . ILE C 1 512 ? 163.931 125.371 168.740 1.00 50.66 512 ILE C N 1
ATOM 8797 C CA . ILE C 1 512 ? 163.136 126.005 169.782 1.00 50.66 512 ILE C CA 1
ATOM 8798 C C . ILE C 1 512 ? 162.254 124.974 170.474 1.00 50.66 512 ILE C C 1
ATOM 8799 O O . ILE C 1 512 ? 161.981 123.892 169.942 1.00 50.66 512 ILE C O 1
ATOM 8804 N N . THR C 1 513 ? 161.812 125.308 171.682 1.00 55.81 513 THR C N 1
ATOM 8805 C CA . THR C 1 513 ? 160.929 124.435 172.431 1.00 55.81 513 THR C CA 1
ATOM 8806 C C . THR C 1 513 ? 159.491 124.595 171.952 1.00 55.81 513 THR C C 1
ATOM 8807 O O . THR C 1 513 ? 159.114 125.599 171.349 1.00 55.81 513 THR C O 1
ATOM 8811 N N . LYS C 1 514 ? 158.681 123.578 172.240 1.00 59.03 514 LYS C N 1
ATOM 8812 C CA . LYS C 1 514 ? 157.322 123.540 171.711 1.00 59.03 514 LYS C CA 1
ATOM 8813 C C . LYS C 1 514 ? 156.378 124.442 172.496 1.00 59.03 514 LYS C C 1
ATOM 8814 O O . LYS C 1 514 ? 155.511 125.099 171.908 1.00 59.03 514 LYS C O 1
ATOM 8820 N N . ARG C 1 515 ? 156.536 124.517 173.817 1.00 65.91 515 ARG C N 1
ATOM 8821 C CA . ARG C 1 515 ? 155.465 125.021 174.663 1.00 65.91 515 ARG C CA 1
ATOM 8822 C C . ARG C 1 515 ? 155.749 126.388 175.274 1.00 65.91 515 ARG C C 1
ATOM 8823 O O . ARG C 1 515 ? 154.983 127.328 175.052 1.00 65.91 515 ARG C O 1
ATOM 8831 N N . LYS C 1 516 ? 156.825 126.540 176.033 1.00 66.43 516 LYS C N 1
ATOM 8832 C CA . LYS C 1 516 ? 156.928 127.702 176.905 1.00 66.43 516 LYS C CA 1
ATOM 8833 C C . LYS C 1 516 ? 157.638 128.853 176.216 1.00 66.43 516 LYS C C 1
ATOM 8834 O O . LYS C 1 516 ? 158.359 128.675 175.237 1.00 66.43 516 LYS C O 1
ATOM 8840 N N . LEU C 1 517 ? 157.437 130.047 176.756 1.00 67.21 517 LEU C N 1
ATOM 8841 C CA . LEU C 1 517 ? 158.131 131.230 176.269 1.00 67.21 517 LEU C CA 1
ATOM 8842 C C . LEU C 1 517 ? 159.428 131.453 177.040 1.00 67.21 517 LEU C C 1
ATOM 8843 O O . LEU C 1 517 ? 160.032 132.524 176.961 1.00 67.21 517 LEU C O 1
#